Protein AF-0000000080065991 (afdb_homodimer)

Foldseek 3Di:
DVQFACLQQVQDQCQLQVHDLVRPHGDPVSLVPDDLLLSLLVCLLCLVVLCVPPVSVVVCVVDPDVSVVSLVVNVVVLVVCLVPADSSSLSSLLSSLLAFDDPPDPPVVVLVVSLVSLVSSVVSLVVVVLLEQCVPPPDDQSVNLSSLSSVLSSLLLQLQSCLLVLHDGDDDPVRGDYDQDDLSSQDHPPPPPDPPDPCPGSVVVSSVSSLLNSLSSVLSVLSNLLCVCQRPPVNVVVQLQPLVVLVVSLVVSLVVLLVSQVPRPPVLHPPPPLCPDPSSCPLSSLLSVLSSLLSVLSSLLSSCNNVVVVPDPPPPPDPDPVVVVLVVLLVVLLVVLQPPDPLPVPGRQPCPDDVCSVVSSLVVSSNSLNVNSVSVVSQVVDPSNVCCQNRGRRNSSVSSVVSSVVSSSSSSVPPPPPPVVVVVD/DVQFACLQQVQDQCQLQVHDLPRPHGDPVSLVPDDLLLSLLVCLLCLVVLCVPPVSVVVCVVDPDVSVVSLVVNVVVLVVCLVPADSSSLSSLLSSLLAFDDPPDPPVVVLVVSLVSLVSSVVSLVVVVLLEQCVPPPDDQSVNLSSLSSVLSSLLLQLQSCLLVLHDGDDDPVRGDYDQDDQSSQDHPPPPPDDPDPCPGSVVVSSVSSLLNSLSSVLSVLSNLLCVCQRPPVNVVVQLQPLVVLVVSLVVSLVVLLVSQVPRPPVLHPPPPLPPDPSSCPLSSLLSVLSSLLSVLSSLVSSCNNVVVVPDPPPPPDPDPCVVVLVVLLVVLLVVLQPPDPLPVPGRQPCPDDVCNVVSSLVVSSNSLNVNSSSVVSQVVDPSNVCCQNRGRNNSSVSSVVSSVVSSSSSSVSPPPPPVVVVVD

InterPro domains:
  IPR007219 Xylanolytic transcriptional activator, regulatory domain [PF04082] (2-261)
  IPR007219 Xylanolytic transcriptional activator, regulatory domain [SM00906] (114-186)
  IPR050797 Carbohydrate Metabolism and Transport Regulator [PTHR31668] (1-421)

Solvent-accessible surface area (backbone atoms only — not comparable to full-atom values): 46918 Å² total; per-residue (Å²): 73,73,77,74,42,31,45,73,52,56,59,68,51,46,53,76,41,62,35,49,79,81,39,82,66,56,52,69,70,49,62,70,68,43,58,64,37,36,52,29,29,50,51,40,68,28,51,81,54,27,68,80,33,77,68,48,29,55,54,49,72,78,41,81,72,66,45,69,58,27,50,49,47,24,52,56,46,40,68,60,38,39,44,58,76,46,72,54,50,54,38,24,49,58,49,53,73,36,52,58,74,56,91,83,54,58,73,71,46,45,47,39,31,49,45,13,46,51,26,25,49,52,24,46,41,53,64,71,46,40,38,44,56,52,78,86,45,96,63,61,68,66,57,45,26,41,42,55,41,42,36,46,50,53,51,31,51,39,30,49,44,16,58,60,70,71,43,76,50,45,83,56,84,54,49,50,64,54,72,81,77,54,75,73,49,66,61,44,78,80,59,64,86,68,67,87,58,55,77,89,26,58,57,34,50,48,51,49,30,48,49,49,41,40,50,48,44,54,48,30,54,51,45,40,50,50,32,53,61,51,64,23,52,57,35,30,67,62,35,44,76,28,52,70,60,32,50,63,60,43,50,62,54,36,49,50,52,33,51,52,59,69,67,46,56,72,89,71,43,84,57,87,61,83,74,61,60,83,77,70,58,41,48,58,50,50,45,53,50,46,53,54,50,48,53,51,49,53,53,4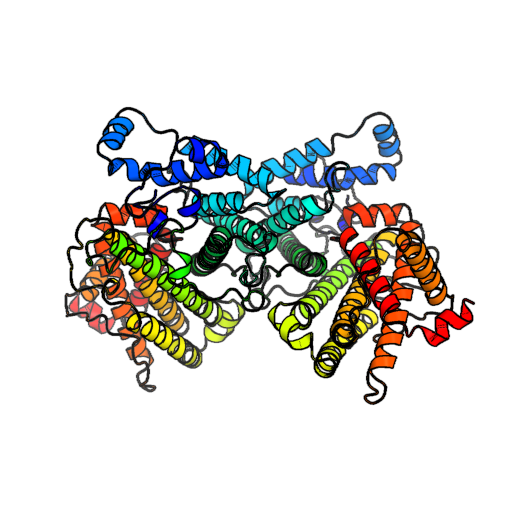4,53,58,52,44,43,26,58,47,72,73,40,78,75,73,74,77,75,67,80,76,77,48,56,64,51,46,53,49,49,48,49,48,48,47,52,62,48,51,53,75,66,82,70,58,85,67,64,55,74,82,73,77,56,75,99,53,36,70,62,49,49,51,52,46,42,47,51,50,48,26,54,48,50,52,50,51,52,54,32,62,70,30,69,66,25,35,49,37,36,70,33,55,68,35,78,53,33,68,46,48,52,50,50,50,52,52,46,54,50,52,52,59,67,66,45,70,61,67,68,63,54,54,73,71,102,73,72,79,74,42,33,46,75,53,58,60,69,52,46,53,77,40,62,35,47,81,80,39,83,65,58,51,69,70,49,60,70,69,44,58,64,36,35,52,30,29,50,51,40,69,28,51,81,54,28,67,79,33,76,69,49,28,56,52,50,72,77,40,81,72,65,45,68,59,29,50,49,48,23,52,55,45,40,70,59,38,38,43,58,76,48,70,56,50,54,39,24,49,60,51,53,72,36,52,58,74,55,91,83,56,57,73,70,45,44,47,39,31,49,45,13,48,50,25,24,49,53,24,45,40,54,63,70,46,40,39,45,55,53,78,86,44,97,62,60,68,67,58,45,26,42,42,54,41,42,38,46,52,52,51,32,52,40,31,48,46,17,58,61,69,70,44,76,51,45,81,55,83,54,49,51,63,53,72,80,78,54,74,74,50,69,61,44,77,81,60,63,84,66,69,87,58,54,78,89,26,56,59,36,51,49,52,50,30,47,48,49,40,41,51,47,44,54,49,32,54,50,44,40,50,50,34,52,62,51,64,22,52,56,33,28,68,62,33,45,78,27,51,70,61,32,51,63,60,45,50,63,54,34,49,50,52,33,52,53,60,70,68,45,56,74,89,71,42,85,56,86,62,84,74,60,61,83,77,70,59,42,46,58,51,50,45,52,50,47,54,53,48,48,53,51,49,54,54,44,52,58,50,43,44,25,60,48,73,73,41,77,76,73,74,79,75,70,82,78,77,50,59,66,52,46,53,49,50,49,49,49,47,46,51,61,48,50,53,76,67,83,70,59,86,68,63,55,73,83,73,76,56,74,100,53,34,70,62,49,48,52,51,46,42,48,50,50,49,25,55,47,51,53,51,50,52,55,32,61,71,31,70,65,24,36,50,38,36,70,33,55,68,34,78,51,34,68,44,48,51,49,50,49,52,53,45,54,50,51,52,58,69,68,46,69,65,65,71,66,52,53,75,72,102

pLDDT: mean 76.02, std 19.72, range [29.58, 97.81]

Nearest PDB structures (foldseek):
  6ob7-assembly1_A  TM=1.625E-01  e=1.058E+00  Homo sapiens
  6ob7-assembly1_A  TM=1.410E-01  e=1.376E+00  Homo sapiens

Radius of gyration: 30.02 Å; Cα contacts (8 Å, |Δi|>4): 986; chains: 2; bounding box: 84×82×76 Å

Organism: NCBI:txid656916

Secondary structure (DSSP, 8-state):
-TTTTTTT---S-TTTTT--SS--S--HHHHHHS-HHHHHHHHHHHGGGGGGSHHHHHHHHHS---HHHHHHHHHHHHHHHTTS--HHHHHHHHHHHTPPPPTTS-HHHHHHHHHHHHHHHHHHHHHTTTTS--TTS---HHHHHHHHHHHHHHHHHHHHHHHHHT---S--GGG--PPPP-GGGG--TT--------TTSHHHHHHHHHHHHHHHHHHHHHHHHHIIIIISHHHHHHHTT-HHHHHHHHHHHHHHHHHHHHTS-GGGS--S-SS--SSSSHHHHHHHHHHHHHHHHHHHHHHHHHHHHTS-------SSSHHHHHHHHHHHHHHHHTS-S------S-----STTHHHHHHHHHHHHHHHHHHHHHHHHHSHHHHHIIIIISSTTHHHHHHHHHHHHHHHHHHS-HHHHHHHH-/-TTTTTTT---S-TTTTT--SS--S--HHHHHHS-HHHHHHHHHHHGGGGGGSHHHHHHHHHS---HHHHHHHHHHHHHHHTTS--HHHHHHHHHHHTPPPPTTS-HHHHHHHHHHHHHHHHHHHHHTTTTS--TTS---HHHHHHHHHHHHHHHHHHHHHHHHHT---SS-GGG--PPPP-GGGG--TT--------TTSHHHHHHHHHHHHHHHHHHHHHHHHHIIIIISHHHHHHHTT-HHHHHHHHHHHHHHHHHHHHTS-GGGS--S-SS--SSSSHHHHHHHHHHHHHHHHHHHHHHHHHHHHTS-------SSSHHHHHHHHHHHHHHHHTS-S------S-----STTHHHHHHHHHHHHHHHHHHHHHHHHH-HHHHHIIIIISSTTHHHHHHHHHHHHHHHHHHS-HHHHHHHH-

Structure (mmCIF, N/CA/C/O backbone):
data_AF-0000000080065991-model_v1
#
loop_
_entity.id
_entity.type
_entity.pdbx_description
1 polymer 'Fungal specific transcription factor domain protein'
#
loop_
_atom_site.group_PDB
_atom_site.id
_atom_site.type_symbol
_atom_site.label_atom_id
_atom_site.label_alt_id
_atom_site.label_comp_id
_atom_site.label_asym_id
_atom_site.label_entity_id
_atom_site.label_seq_id
_atom_site.pdbx_PDB_ins_code
_atom_site.Cartn_x
_atom_site.Cartn_y
_atom_site.Cartn_z
_atom_site.occupancy
_atom_site.B_iso_or_equiv
_atom_site.auth_seq_id
_atom_site.auth_comp_id
_atom_site.auth_asym_id
_atom_site.auth_atom_id
_atom_site.pdbx_PDB_model_num
ATOM 1 N N . PHE A 1 1 ? -4.258 -17.766 -24.109 1 88.06 1 PHE A N 1
ATOM 2 C CA . PHE A 1 1 ? -4.434 -17.203 -22.766 1 88.06 1 PHE A CA 1
ATOM 3 C C . PHE A 1 1 ? -5.09 -18.234 -21.844 1 88.06 1 PHE A C 1
ATOM 5 O O . PHE A 1 1 ? -4.621 -18.453 -20.719 1 88.06 1 PHE A O 1
ATOM 12 N N . VAL A 1 2 ? -6.145 -18.891 -22.312 1 85.19 2 VAL A N 1
ATOM 13 C CA . VAL A 1 2 ? -6.918 -19.812 -21.484 1 85.19 2 VAL A CA 1
ATOM 14 C C . VAL A 1 2 ? -6.102 -21.062 -21.203 1 85.19 2 VAL A C 1
ATOM 16 O O . VAL A 1 2 ? -6.156 -21.625 -20.109 1 85.19 2 VAL A O 1
ATOM 19 N N . LYS A 1 3 ? -5.238 -21.422 -22.094 1 80.31 3 LYS A N 1
ATOM 20 C CA . LYS A 1 3 ? -4.477 -22.656 -21.953 1 80.31 3 LYS A CA 1
ATOM 21 C C . LYS A 1 3 ? -3.227 -22.438 -21.109 1 80.31 3 LYS A C 1
ATOM 23 O O . LYS A 1 3 ? -2.869 -23.297 -20.297 1 80.31 3 LYS A O 1
ATOM 28 N N . PHE A 1 4 ? -2.623 -21.266 -21.266 1 80.88 4 PHE A N 1
ATOM 29 C CA . PHE A 1 4 ? -1.288 -21.125 -20.703 1 80.88 4 PHE A CA 1
ATOM 30 C C . PHE A 1 4 ? -1.291 -20.156 -19.531 1 80.88 4 PHE A C 1
ATOM 32 O O . PHE A 1 4 ? -0.472 -20.266 -18.625 1 80.88 4 PHE A O 1
ATOM 39 N N . ILE A 1 5 ? -2.09 -19.172 -19.484 1 85.56 5 ILE A N 1
ATOM 40 C CA . ILE A 1 5 ? -2.012 -18.094 -18.484 1 85.56 5 ILE A CA 1
ATOM 41 C C . ILE A 1 5 ? -3.104 -18.297 -17.438 1 85.56 5 ILE A C 1
ATOM 43 O O . ILE A 1 5 ? -2.836 -18.234 -16.234 1 85.56 5 ILE A O 1
ATOM 47 N N . PHE A 1 6 ? -4.305 -18.641 -17.875 1 87.31 6 PHE A N 1
ATOM 48 C CA . PHE A 1 6 ? -5.465 -18.719 -16.984 1 87.31 6 PHE A CA 1
ATOM 49 C C . PHE A 1 6 ? -5.238 -19.719 -15.867 1 87.31 6 PHE A C 1
ATOM 51 O O . PHE A 1 6 ? -5.641 -19.484 -14.727 1 87.31 6 PHE A O 1
ATOM 58 N N . PRO A 1 7 ? -4.562 -20.797 -16.125 1 82.75 7 PRO A N 1
ATOM 59 C CA . PRO A 1 7 ? -4.367 -21.766 -15.055 1 82.75 7 PRO A CA 1
ATOM 60 C C . PRO A 1 7 ? -3.498 -21.219 -13.922 1 82.75 7 PRO A C 1
ATOM 62 O O . PRO A 1 7 ? -3.668 -21.625 -12.766 1 82.75 7 PRO A O 1
ATOM 65 N N . THR A 1 8 ? -2.635 -20.359 -14.25 1 83.06 8 THR A N 1
ATOM 66 C CA . THR A 1 8 ? -1.75 -19.812 -13.227 1 83.06 8 THR A CA 1
ATOM 67 C C . THR A 1 8 ? -2.326 -18.516 -12.648 1 83.06 8 THR A C 1
ATOM 69 O O . THR A 1 8 ? -2.16 -18.234 -11.453 1 83.06 8 THR A O 1
ATOM 72 N N . LEU A 1 9 ? -2.941 -17.828 -13.516 1 89.19 9 LEU A N 1
ATOM 73 C CA . LEU A 1 9 ? -3.51 -16.547 -13.109 1 89.19 9 LEU A CA 1
ATOM 74 C C . LEU A 1 9 ? -4.949 -16.406 -13.594 1 89.19 9 LEU A C 1
ATOM 76 O O . LEU A 1 9 ? -5.207 -15.727 -14.594 1 89.19 9 LEU A O 1
ATOM 80 N N . PRO A 1 10 ? -5.797 -17.047 -12.828 1 92.94 10 PRO A N 1
ATOM 81 C CA . PRO A 1 10 ? -7.207 -17.031 -13.234 1 92.94 10 PRO A CA 1
ATOM 82 C C . PRO A 1 10 ? -7.91 -15.719 -12.883 1 92.94 10 PRO A C 1
ATOM 84 O O . PRO A 1 10 ? -8.773 -15.695 -12 1 92.94 10 PRO A O 1
ATOM 87 N N . VAL A 1 11 ? -7.664 -14.68 -13.602 1 94.62 11 VAL A N 1
ATOM 88 C CA . VAL A 1 11 ? -8.156 -13.352 -13.25 1 94.62 11 VAL A CA 1
ATOM 89 C C . VAL A 1 11 ? -9.281 -12.953 -14.211 1 94.62 11 VAL A C 1
ATOM 91 O O . VAL A 1 11 ? -9.695 -11.789 -14.234 1 94.62 11 VAL A O 1
ATOM 94 N N . ILE A 1 12 ? -9.758 -13.844 -15.094 1 93.06 12 ILE A N 1
ATOM 95 C CA . ILE A 1 12 ? -10.883 -13.539 -15.969 1 93.06 12 ILE A CA 1
ATOM 96 C C . ILE A 1 12 ? -12.055 -14.477 -15.656 1 93.06 12 ILE A C 1
ATOM 98 O O . ILE A 1 12 ? -11.852 -15.555 -15.094 1 93.06 12 ILE A O 1
ATOM 102 N N . SER A 1 13 ? -13.219 -14.008 -15.898 1 91.31 13 SER A N 1
ATOM 103 C CA . SER A 1 13 ? -14.398 -14.852 -15.742 1 91.31 13 SER A CA 1
ATOM 104 C C . SER A 1 13 ? -14.695 -15.633 -17.016 1 91.31 13 SER A C 1
ATOM 106 O O . SER A 1 13 ? -15.039 -15.047 -18.047 1 91.31 13 SER A O 1
ATOM 108 N N . ARG A 1 14 ? -14.609 -16.875 -16.953 1 88.94 14 ARG A N 1
ATOM 109 C CA . ARG A 1 14 ? -14.875 -17.719 -18.125 1 88.94 14 ARG A CA 1
ATOM 110 C C . ARG A 1 14 ? -16.344 -17.656 -18.516 1 88.94 14 ARG A C 1
ATOM 112 O O . ARG A 1 14 ? -16.672 -17.719 -19.703 1 88.94 14 ARG A O 1
ATOM 119 N N . SER A 1 15 ? -17.203 -17.438 -17.516 1 86.94 15 SER A N 1
ATOM 120 C CA . SER A 1 15 ? -18.641 -17.312 -17.797 1 86.94 15 SER A CA 1
ATOM 121 C C . SER A 1 15 ? -18.938 -16.047 -18.594 1 86.94 15 SER A C 1
ATOM 123 O O . SER A 1 15 ? -19.75 -16.062 -19.516 1 86.94 15 SER A O 1
ATOM 125 N N . LEU A 1 16 ? -18.266 -15.031 -18.266 1 85.94 16 LEU A N 1
ATOM 126 C CA . LEU A 1 16 ? -18.484 -13.766 -18.953 1 85.94 16 LEU A CA 1
ATOM 127 C C . LEU A 1 16 ? -17.938 -13.812 -20.375 1 85.94 16 LEU A C 1
ATOM 129 O O . LEU A 1 16 ? -18.469 -13.156 -21.266 1 85.94 16 LEU A O 1
ATOM 133 N N . PHE A 1 17 ? -16.891 -14.586 -20.547 1 87.31 17 PHE A N 1
ATOM 134 C CA . PHE A 1 17 ? -16.266 -14.695 -21.859 1 87.31 17 PHE A CA 1
ATOM 135 C C . PHE A 1 17 ? -16.938 -15.781 -22.688 1 87.31 17 PHE A C 1
ATOM 137 O O . PHE A 1 17 ? -16.578 -15.984 -23.859 1 87.31 17 PHE A O 1
ATOM 144 N N . GLY A 1 18 ? -17.875 -16.391 -22.109 1 82.31 18 GLY A N 1
ATOM 145 C CA . GLY A 1 18 ? -18.594 -17.438 -22.812 1 82.31 18 GLY A CA 1
ATOM 146 C C . GLY A 1 18 ? -17.75 -18.672 -23.078 1 82.31 18 GLY A C 1
ATOM 147 O O . GLY A 1 18 ? -17.938 -19.359 -24.078 1 82.31 18 GLY A O 1
ATOM 148 N N . LEU A 1 19 ? -16.828 -18.891 -22.234 1 81.5 19 LEU A N 1
ATOM 149 C CA . LEU A 1 19 ? -15.938 -20.031 -22.406 1 81.5 19 LEU A CA 1
ATOM 150 C C . LEU A 1 19 ? -16.484 -21.25 -21.672 1 81.5 19 LEU A C 1
ATOM 152 O O . LEU A 1 19 ? -17.203 -21.109 -20.672 1 81.5 19 LEU A O 1
ATOM 156 N N . THR A 1 20 ? -16.328 -22.297 -22.281 1 78.06 20 THR A N 1
ATOM 157 C CA . THR A 1 20 ? -16.656 -23.578 -21.656 1 78.06 20 THR A CA 1
ATOM 158 C C . THR A 1 20 ? -15.43 -24.484 -21.609 1 78.06 20 THR A C 1
ATOM 160 O O . THR A 1 20 ? -14.336 -24.078 -22 1 78.06 20 THR A O 1
ATOM 163 N N . SER A 1 21 ? -15.609 -25.656 -21.016 1 71.25 21 SER A N 1
ATOM 164 C CA . SER A 1 21 ? -14.5 -26.609 -20.922 1 71.25 21 SER A CA 1
ATOM 165 C C . SER A 1 21 ? -14.023 -27.031 -22.297 1 71.25 21 SER A C 1
ATOM 167 O O . SER A 1 21 ? -12.859 -27.406 -22.469 1 71.25 21 SER A O 1
ATOM 169 N N . THR A 1 22 ? -14.914 -26.812 -23.219 1 73.38 22 THR A N 1
ATOM 170 C CA . THR A 1 22 ? -14.578 -27.281 -24.562 1 73.38 22 THR A CA 1
ATOM 171 C C . THR A 1 22 ? -14.344 -26.094 -25.5 1 73.38 22 THR A C 1
ATOM 173 O O . THR A 1 22 ? -13.539 -26.188 -26.438 1 73.38 22 THR A O 1
ATOM 176 N N . ARG A 1 23 ? -15.016 -25.062 -25.219 1 76.38 23 ARG A N 1
ATOM 177 C CA . ARG A 1 23 ? -14.883 -23.875 -26.031 1 76.38 23 ARG A CA 1
ATOM 178 C C . ARG A 1 23 ? -13.898 -22.891 -25.422 1 76.38 23 ARG A C 1
ATOM 180 O O . ARG A 1 23 ? -14.211 -22.219 -24.438 1 76.38 23 ARG A O 1
ATOM 187 N N . ILE A 1 24 ? -12.75 -22.688 -26.094 1 76.75 24 ILE A N 1
ATOM 188 C CA . ILE A 1 24 ? -11.688 -21.891 -25.5 1 76.75 24 ILE A CA 1
ATOM 189 C C . ILE A 1 24 ? -11.602 -20.547 -26.219 1 76.75 24 ILE A C 1
ATOM 191 O O . ILE A 1 24 ? -10.805 -19.688 -25.828 1 76.75 24 ILE A O 1
ATOM 195 N N . THR A 1 25 ? -12.477 -20.375 -27.266 1 81.94 25 THR A N 1
ATOM 196 C CA . THR A 1 25 ? -12.453 -19.109 -28 1 81.94 25 THR A CA 1
ATOM 197 C C . THR A 1 25 ? -13.75 -18.344 -27.797 1 81.94 25 THR A C 1
ATOM 199 O O . THR A 1 25 ? -14.836 -18.859 -28.047 1 81.94 25 THR A O 1
ATOM 202 N N . PRO A 1 26 ? -13.609 -17.156 -27.328 1 86 26 PRO A N 1
ATOM 203 C CA . PRO A 1 26 ? -14.812 -16.344 -27.125 1 86 26 PRO A CA 1
ATOM 204 C C . PRO A 1 26 ? -15.43 -15.859 -28.422 1 86 26 PRO A C 1
ATOM 206 O O . PRO A 1 26 ? -14.75 -15.789 -29.453 1 86 26 PRO A O 1
ATOM 209 N N . ASP A 1 27 ? -16.734 -15.586 -28.297 1 86.56 27 ASP A N 1
ATOM 210 C CA . ASP A 1 27 ? -17.422 -15.008 -29.438 1 86.56 27 ASP A CA 1
ATOM 211 C C . ASP A 1 27 ? -16.984 -13.57 -29.688 1 86.56 27 ASP A C 1
ATOM 213 O O . ASP A 1 27 ? -16.562 -12.875 -28.766 1 86.56 27 ASP A O 1
ATOM 217 N N . GLN A 1 28 ? -17.109 -13.203 -30.922 1 88.25 28 GLN A N 1
ATOM 218 C CA . GLN A 1 28 ? -16.656 -11.867 -31.312 1 88.25 28 GLN A CA 1
ATOM 219 C C . GLN A 1 28 ? -17.484 -10.789 -30.609 1 88.25 28 GLN A C 1
ATOM 221 O O . GLN A 1 28 ? -16.953 -9.727 -30.281 1 88.25 28 GLN A O 1
ATOM 226 N N . HIS A 1 29 ? -18.688 -11.078 -30.375 1 88.19 29 HIS A N 1
ATOM 227 C CA . HIS A 1 29 ? -19.547 -10.102 -29.703 1 88.19 29 HIS A CA 1
ATOM 228 C C . HIS A 1 29 ? -19.078 -9.859 -28.266 1 88.19 29 HIS A C 1
ATOM 230 O O . HIS A 1 29 ? -19.156 -8.734 -27.766 1 88.19 29 HIS A O 1
ATOM 236 N N . VAL A 1 30 ? -18.562 -10.891 -27.625 1 87.69 30 VAL A N 1
ATOM 237 C CA . VAL A 1 30 ? -18.078 -10.781 -26.25 1 87.69 30 VAL A CA 1
ATOM 238 C C . VAL A 1 30 ? -16.797 -9.961 -26.219 1 87.69 30 VAL A C 1
ATOM 240 O O . VAL A 1 30 ? -16.609 -9.109 -25.344 1 87.69 30 VAL A O 1
ATOM 243 N N . LEU A 1 31 ? -15.953 -10.148 -27.219 1 88.69 31 LEU A N 1
ATOM 244 C CA . LEU A 1 31 ? -14.68 -9.453 -27.281 1 88.69 31 LEU A CA 1
ATOM 245 C C . LEU A 1 31 ? -14.891 -7.965 -27.547 1 88.69 31 LEU A C 1
ATOM 247 O O . LEU A 1 31 ? -14.172 -7.121 -27 1 88.69 31 LEU A O 1
ATOM 251 N N . ASN A 1 32 ? -15.953 -7.684 -28.25 1 88.81 32 ASN A N 1
ATOM 252 C CA . ASN A 1 32 ? -16.234 -6.293 -28.609 1 88.81 32 ASN A CA 1
ATOM 253 C C . ASN A 1 32 ? -16.797 -5.52 -27.422 1 88.81 32 ASN A C 1
ATOM 255 O O . ASN A 1 32 ? -16.688 -4.297 -27.359 1 88.81 32 ASN A O 1
ATOM 259 N N . ASN A 1 33 ? -17.328 -6.242 -26.516 1 89 33 ASN A N 1
ATOM 260 C CA . ASN A 1 33 ? -17.953 -5.59 -25.359 1 89 33 ASN A CA 1
ATOM 261 C C . ASN A 1 33 ? -16.984 -5.5 -24.188 1 89 33 ASN A C 1
ATOM 263 O O . ASN A 1 33 ? -17.312 -4.875 -23.172 1 89 33 ASN A O 1
ATOM 267 N N . MET A 1 34 ? -15.891 -6.051 -24.391 1 90.75 34 MET A N 1
ATOM 268 C CA . MET A 1 34 ? -14.906 -6.023 -23.312 1 90.75 34 MET A CA 1
ATOM 269 C C . MET A 1 34 ? -14.125 -4.711 -23.312 1 90.75 34 MET A C 1
ATOM 271 O O . MET A 1 34 ? -13.844 -4.156 -24.375 1 90.75 34 MET A O 1
ATOM 275 N N . PRO A 1 35 ? -13.828 -4.23 -22.125 1 93.19 35 PRO A N 1
ATOM 276 C CA . PRO A 1 35 ? -13 -3.025 -22.078 1 93.19 35 PRO A CA 1
ATOM 277 C C . PRO A 1 35 ? -11.672 -3.197 -22.812 1 93.19 35 PRO A C 1
ATOM 279 O O . PRO A 1 35 ? -11.039 -4.254 -22.719 1 93.19 35 PRO A O 1
ATOM 282 N N . VAL A 1 36 ? -11.211 -2.205 -23.469 1 94.81 36 VAL A N 1
ATOM 283 C CA . VAL A 1 36 ? -10.062 -2.238 -24.375 1 94.81 36 VAL A CA 1
ATOM 284 C C . VAL A 1 36 ? -8.797 -2.596 -23.594 1 94.81 36 VAL A C 1
ATOM 286 O O . VAL A 1 36 ? -7.969 -3.371 -24.062 1 94.81 36 VAL A O 1
ATOM 289 N N . HIS A 1 37 ? -8.625 -2.014 -22.406 1 94.38 37 HIS A N 1
ATOM 290 C CA . HIS A 1 37 ? -7.406 -2.258 -21.656 1 94.38 37 HIS A CA 1
ATOM 291 C C . HIS A 1 37 ? -7.32 -3.713 -21.203 1 94.38 37 HIS A C 1
ATOM 293 O O . HIS A 1 37 ? -6.23 -4.293 -21.172 1 94.38 37 HIS A O 1
ATOM 299 N N . LEU A 1 38 ? -8.445 -4.32 -20.891 1 95.69 38 LEU A N 1
ATOM 300 C CA . LEU A 1 38 ? -8.445 -5.727 -20.516 1 95.69 38 LEU A CA 1
ATOM 301 C C . LEU A 1 38 ? -8.133 -6.617 -21.703 1 95.69 38 LEU A C 1
ATOM 303 O O . LEU A 1 38 ? -7.328 -7.547 -21.594 1 95.69 38 LEU A O 1
ATOM 307 N N . LEU A 1 39 ? -8.766 -6.289 -22.812 1 95.81 39 LEU A N 1
ATOM 308 C CA . LEU A 1 39 ? -8.508 -7.051 -24.031 1 95.81 39 LEU A CA 1
ATOM 309 C C . LEU A 1 39 ? -7.043 -6.945 -24.438 1 95.81 39 LEU A C 1
ATOM 311 O O . LEU A 1 39 ? -6.418 -7.945 -24.797 1 95.81 39 LEU A O 1
ATOM 315 N N . ALA A 1 40 ? -6.531 -5.754 -24.359 1 96.75 40 ALA A N 1
ATOM 316 C CA . ALA A 1 40 ? -5.129 -5.539 -24.703 1 96.75 40 ALA A CA 1
ATOM 317 C C . ALA A 1 40 ? -4.215 -6.348 -23.781 1 96.75 40 ALA A C 1
ATOM 319 O O . ALA A 1 40 ? -3.232 -6.938 -24.234 1 96.75 40 ALA A O 1
ATOM 320 N N . ALA A 1 41 ? -4.508 -6.359 -22.5 1 96.19 41 ALA A N 1
ATOM 321 C CA . ALA A 1 41 ? -3.701 -7.102 -21.531 1 96.19 41 ALA A CA 1
ATOM 322 C C . ALA A 1 41 ? -3.746 -8.602 -21.812 1 96.19 41 ALA A C 1
ATOM 324 O O . ALA A 1 41 ? -2.727 -9.289 -21.719 1 96.19 41 ALA A O 1
ATOM 325 N N . ILE A 1 42 ? -4.941 -9.117 -22.188 1 94.31 42 ILE A N 1
ATOM 326 C CA . ILE A 1 42 ? -5.109 -10.539 -22.484 1 94.31 42 ILE A CA 1
ATOM 327 C C . ILE A 1 42 ? -4.285 -10.906 -23.719 1 94.31 42 ILE A C 1
ATOM 329 O O . ILE A 1 42 ? -3.543 -11.891 -23.703 1 94.31 42 ILE A O 1
ATOM 333 N N . TYR A 1 43 ? -4.324 -10.078 -24.734 1 93.44 43 TYR A N 1
ATOM 334 C CA . TYR A 1 43 ? -3.58 -10.344 -25.953 1 93.44 43 TYR A CA 1
ATOM 335 C C . TYR A 1 43 ? -2.08 -10.234 -25.719 1 93.44 43 TYR A C 1
ATOM 337 O O . TYR A 1 43 ? -1.307 -11.07 -26.188 1 93.44 43 TYR A O 1
ATOM 345 N N . ALA A 1 44 ? -1.693 -9.219 -25.016 1 92.5 44 ALA A N 1
ATOM 346 C CA . ALA A 1 44 ? -0.27 -9.008 -24.75 1 92.5 44 ALA A CA 1
ATOM 347 C C . ALA A 1 44 ? 0.316 -10.156 -23.938 1 92.5 44 ALA A C 1
ATOM 349 O O . ALA A 1 44 ? 1.445 -10.586 -24.188 1 92.5 44 ALA A O 1
ATOM 350 N N . SER A 1 45 ? -0.411 -10.656 -22.969 1 90.38 45 SER A N 1
ATOM 351 C CA . SER A 1 45 ? 0.054 -11.75 -22.125 1 90.38 45 SER A CA 1
ATOM 352 C C . SER A 1 45 ? 0.129 -13.062 -22.906 1 90.38 45 SER A C 1
ATOM 354 O O . SER A 1 45 ? 0.955 -13.922 -22.609 1 90.38 45 SER A O 1
ATOM 356 N N . ALA A 1 46 ? -0.726 -13.203 -23.859 1 88.81 46 ALA A N 1
ATOM 357 C CA . ALA A 1 46 ? -0.805 -14.445 -24.625 1 88.81 46 ALA A CA 1
ATOM 358 C C . ALA A 1 46 ? 0.226 -14.469 -25.75 1 88.81 46 ALA A C 1
ATOM 360 O O . ALA A 1 46 ? 0.583 -15.531 -26.25 1 88.81 46 ALA A O 1
ATOM 361 N N . GLN A 1 47 ? 0.729 -13.336 -26.156 1 87.06 47 GLN A N 1
ATOM 362 C CA . GLN A 1 47 ? 1.563 -13.195 -27.344 1 87.06 47 GLN A CA 1
ATOM 363 C C . GLN A 1 47 ? 2.818 -14.055 -27.234 1 87.06 47 GLN A C 1
ATOM 365 O O . GLN A 1 47 ? 3.232 -14.68 -28.219 1 87.06 47 GLN A O 1
ATOM 370 N N . PRO A 1 48 ? 3.486 -14.078 -26.094 1 81.44 48 PRO A N 1
ATOM 371 C CA . PRO A 1 48 ? 4.695 -14.898 -25.984 1 81.44 48 PRO A CA 1
ATOM 372 C C . PRO A 1 48 ? 4.414 -16.391 -26.188 1 81.44 48 PRO A C 1
ATOM 374 O O . PRO A 1 48 ? 5.324 -17.156 -26.516 1 81.44 48 PRO A O 1
ATOM 377 N N . PHE A 1 49 ? 3.229 -16.828 -26.047 1 81.62 49 PHE A N 1
ATOM 378 C CA . PHE A 1 49 ? 2.881 -18.234 -26.188 1 81.62 49 PHE A CA 1
ATOM 379 C C . PHE A 1 49 ? 2.365 -18.547 -27.578 1 81.62 49 PHE A C 1
ATOM 381 O O . PHE A 1 49 ? 1.94 -19.656 -27.859 1 81.62 49 PHE A O 1
ATOM 388 N N . ALA A 1 50 ? 2.432 -17.547 -28.422 1 82.75 50 ALA A N 1
ATOM 389 C CA . ALA A 1 50 ? 2.018 -17.75 -29.812 1 82.75 50 ALA A CA 1
ATOM 390 C C . ALA A 1 50 ? 2.896 -18.781 -30.5 1 82.75 50 ALA A C 1
ATOM 392 O O . ALA A 1 50 ? 2.475 -19.422 -31.469 1 82.75 50 ALA A O 1
ATOM 393 N N . LYS A 1 51 ? 4.07 -18.969 -30 1 78.81 51 LYS A N 1
ATOM 394 C CA . LYS A 1 51 ? 4.996 -19.938 -30.578 1 78.81 51 LYS A CA 1
ATOM 395 C C . LYS A 1 51 ? 4.461 -21.359 -30.453 1 78.81 51 LYS A C 1
ATOM 397 O O . LYS A 1 51 ? 4.84 -22.234 -31.219 1 78.81 51 LYS A O 1
ATOM 402 N N . PHE A 1 52 ? 3.594 -21.578 -29.469 1 77.62 52 PHE A N 1
ATOM 403 C CA . PHE A 1 52 ? 3.078 -22.922 -29.219 1 77.62 52 PHE A CA 1
ATOM 404 C C . PHE A 1 52 ? 1.83 -23.188 -30.047 1 77.62 52 PHE A C 1
ATOM 406 O O . PHE A 1 52 ? 1.284 -24.297 -30.031 1 77.62 52 PHE A O 1
ATOM 413 N N . ASP A 1 53 ? 1.397 -22.156 -30.719 1 79.31 53 ASP A N 1
ATOM 414 C CA . ASP A 1 53 ? 0.313 -22.312 -31.688 1 79.31 53 ASP A CA 1
ATOM 415 C C . ASP A 1 53 ? 0.855 -22.406 -33.125 1 79.31 53 ASP A C 1
ATOM 417 O O . ASP A 1 53 ? 1.618 -21.531 -33.562 1 79.31 53 ASP A O 1
ATOM 421 N N . GLU A 1 54 ? 0.491 -23.375 -33.812 1 82.81 54 GLU A N 1
ATOM 422 C CA . GLU A 1 54 ? 1.052 -23.656 -35.125 1 82.81 54 GLU A CA 1
ATOM 423 C C . GLU A 1 54 ? 0.797 -22.5 -36.094 1 82.81 54 GLU A C 1
ATOM 425 O O . GLU A 1 54 ? 1.683 -22.125 -36.875 1 82.81 54 GLU A O 1
ATOM 430 N N . TYR A 1 55 ? -0.36 -22.016 -36.062 1 82.38 55 TYR A N 1
ATOM 431 C CA . TYR A 1 55 ? -0.724 -20.953 -36.969 1 82.38 55 TYR A CA 1
ATOM 432 C C . TYR A 1 55 ? -0.054 -19.641 -36.594 1 82.38 55 TYR A C 1
ATOM 434 O O . TYR A 1 55 ? 0.521 -18.953 -37.438 1 82.38 55 TYR A O 1
ATOM 442 N N . LEU A 1 56 ? -0.149 -19.359 -35.344 1 82.25 56 LEU A N 1
ATOM 443 C CA . LEU A 1 56 ? 0.357 -18.078 -34.875 1 82.25 56 LEU A CA 1
ATOM 444 C C . LEU A 1 56 ? 1.882 -18.062 -34.875 1 82.25 56 LEU A C 1
ATOM 446 O O . LEU A 1 56 ? 2.494 -17 -35.031 1 82.25 56 LEU A O 1
ATOM 450 N N . SER A 1 57 ? 2.477 -19.188 -34.781 1 81.75 57 SER A N 1
ATOM 451 C CA . SER A 1 57 ? 3.934 -19.266 -34.812 1 81.75 57 SER A CA 1
ATOM 452 C C . SER A 1 57 ? 4.504 -18.828 -36.156 1 81.75 57 SER A C 1
ATOM 454 O O . SER A 1 57 ? 5.539 -18.172 -36.219 1 81.75 57 SER A O 1
ATOM 456 N N . VAL A 1 58 ? 3.824 -19.203 -37.125 1 83.12 58 VAL A N 1
ATOM 457 C CA . VAL A 1 58 ? 4.266 -18.859 -38.469 1 83.12 58 VAL A CA 1
ATOM 458 C C . VAL A 1 58 ? 4.059 -17.375 -38.719 1 83.12 58 VAL A C 1
ATOM 460 O O . VAL A 1 58 ? 4.93 -16.703 -39.281 1 83.12 58 VAL A O 1
ATOM 463 N N . LEU A 1 59 ? 2.947 -16.922 -38.281 1 80.5 59 LEU A N 1
ATOM 464 C CA . LEU A 1 59 ? 2.643 -15.508 -38.5 1 80.5 59 LEU A CA 1
ATOM 465 C C . LEU A 1 59 ? 3.645 -14.625 -37.75 1 80.5 59 LEU A C 1
ATOM 467 O O . LEU A 1 59 ? 4.055 -13.586 -38.281 1 80.5 59 LEU A O 1
ATOM 471 N N . ASN A 1 60 ? 3.99 -15.016 -36.531 1 80.81 60 ASN A N 1
ATOM 472 C CA . ASN A 1 60 ? 4.895 -14.234 -35.688 1 80.81 60 ASN A CA 1
ATOM 473 C C . ASN A 1 60 ? 6.328 -14.281 -36.219 1 80.81 60 ASN A C 1
ATOM 475 O O . ASN A 1 60 ? 7.137 -13.406 -35.906 1 80.81 60 ASN A O 1
ATOM 479 N N . ALA A 1 61 ? 6.621 -15.32 -36.969 1 77.31 61 ALA A N 1
ATOM 480 C CA . ALA A 1 61 ? 7.945 -15.43 -37.594 1 77.31 61 ALA A CA 1
ATOM 481 C C . ALA A 1 61 ? 8.133 -14.383 -38.688 1 77.31 61 ALA A C 1
ATOM 483 O O . ALA A 1 61 ? 9.25 -13.914 -38.906 1 77.31 61 ALA A O 1
ATOM 484 N N . TYR A 1 62 ? 7.055 -13.93 -39.25 1 79.62 62 TYR A N 1
ATOM 485 C CA . TYR A 1 62 ? 7.148 -13.008 -40.406 1 79.62 62 TYR A CA 1
ATOM 486 C C . TYR A 1 62 ? 6.926 -11.57 -39.938 1 79.62 62 TYR A C 1
ATOM 488 O O . TYR A 1 62 ? 7.379 -10.633 -40.594 1 79.62 62 TYR A O 1
ATOM 496 N N . SER A 1 63 ? 6.176 -11.375 -38.844 1 81.56 63 SER A N 1
ATOM 497 C CA . SER A 1 63 ? 5.867 -10.039 -38.375 1 81.56 63 SER A CA 1
ATOM 498 C C . SER A 1 63 ? 6 -9.953 -36.844 1 81.56 63 SER A C 1
ATOM 500 O O . SER A 1 63 ? 5.508 -10.82 -36.125 1 81.56 63 SER A O 1
ATOM 502 N N . THR A 1 64 ? 6.793 -8.992 -36.469 1 81.94 64 THR A N 1
ATOM 503 C CA . THR A 1 64 ? 6.934 -8.789 -35.031 1 81.94 64 THR A CA 1
ATOM 504 C C . THR A 1 64 ? 5.625 -8.281 -34.438 1 81.94 64 THR A C 1
ATOM 506 O O . THR A 1 64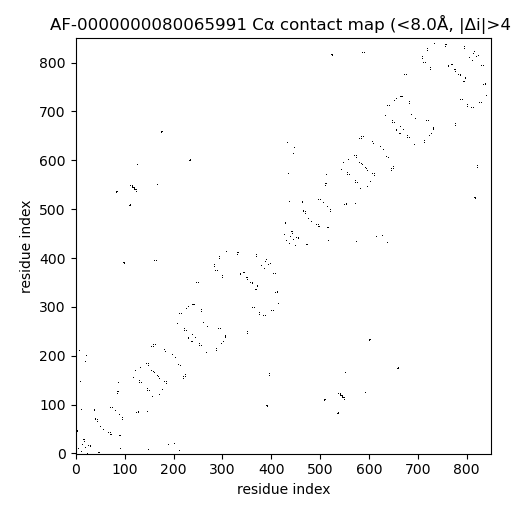 ? 5.105 -7.242 -34.844 1 81.94 64 THR A O 1
ATOM 509 N N . PRO A 1 65 ? 5.055 -9.031 -33.562 1 84.56 65 PRO A N 1
ATOM 510 C CA . PRO A 1 65 ? 3.793 -8.594 -32.969 1 84.56 65 PRO A CA 1
ATOM 511 C C . PRO A 1 65 ? 3.939 -7.316 -32.156 1 84.56 65 PRO A C 1
ATOM 513 O O . PRO A 1 65 ? 5 -7.066 -31.562 1 84.56 65 PRO A O 1
ATOM 516 N N . PRO A 1 66 ? 2.941 -6.449 -32.125 1 88.06 66 PRO A N 1
ATOM 517 C CA . PRO A 1 66 ? 2.977 -5.176 -31.406 1 88.06 66 PRO A CA 1
ATOM 518 C C . PRO A 1 66 ? 2.744 -5.352 -29.906 1 88.06 66 PRO A C 1
ATOM 520 O O . PRO A 1 66 ? 1.856 -4.711 -29.328 1 88.06 66 PRO A O 1
ATOM 523 N N . THR A 1 67 ? 3.52 -6.188 -29.281 1 88.62 67 THR A N 1
ATOM 524 C CA . THR A 1 67 ? 3.342 -6.484 -27.875 1 88.62 67 THR A CA 1
ATOM 525 C C . THR A 1 67 ? 3.594 -5.246 -27.016 1 88.62 67 THR A C 1
ATOM 527 O O . THR A 1 67 ? 2.84 -4.961 -26.078 1 88.62 67 THR A O 1
ATOM 530 N N . GLU A 1 68 ? 4.562 -4.484 -27.359 1 88.31 68 GLU A N 1
ATOM 531 C CA . GLU A 1 68 ? 4.91 -3.295 -26.594 1 88.31 68 GLU A CA 1
ATOM 532 C C . GLU A 1 68 ? 3.826 -2.227 -26.719 1 88.31 68 GLU A C 1
ATOM 534 O O . GLU A 1 68 ? 3.541 -1.515 -25.75 1 88.31 68 GLU A O 1
ATOM 539 N N . GLN A 1 69 ? 3.312 -2.172 -27.844 1 93 69 GLN A N 1
ATOM 540 C CA . GLN A 1 69 ? 2.234 -1.21 -28.047 1 93 69 GLN A CA 1
ATOM 541 C C . GLN A 1 69 ? 0.994 -1.595 -27.25 1 93 69 GLN A C 1
ATOM 543 O O . GLN A 1 69 ? 0.294 -0.727 -26.719 1 93 69 GLN A O 1
ATOM 548 N N . LEU A 1 70 ? 0.696 -2.859 -27.188 1 94.56 70 LEU A N 1
ATOM 549 C CA . LEU A 1 70 ? -0.439 -3.336 -26.406 1 94.56 70 LEU A CA 1
ATOM 550 C C . LEU A 1 70 ? -0.256 -3.014 -24.922 1 94.56 70 LEU A C 1
ATOM 552 O O . LEU A 1 70 ? -1.182 -2.523 -24.266 1 94.56 70 LEU A O 1
ATOM 556 N N . TRP A 1 71 ? 0.93 -3.232 -24.453 1 92.5 71 TRP A N 1
ATOM 557 C CA . TRP A 1 71 ? 1.195 -2.936 -23.047 1 92.5 71 TRP A CA 1
ATOM 558 C C . TRP A 1 71 ? 1.114 -1.436 -22.781 1 92.5 71 TRP A C 1
ATOM 560 O O . TRP A 1 71 ? 0.69 -1.011 -21.703 1 92.5 71 TRP A O 1
ATOM 570 N N . ARG A 1 72 ? 1.49 -0.646 -23.734 1 92 72 ARG A N 1
ATOM 571 C CA . ARG A 1 72 ? 1.367 0.802 -23.609 1 92 72 ARG A CA 1
ATOM 572 C C . ARG A 1 72 ? -0.096 1.221 -23.5 1 92 72 ARG A C 1
ATOM 574 O O . ARG A 1 72 ? -0.443 2.098 -22.703 1 92 72 ARG A O 1
ATOM 581 N N . ILE A 1 73 ? -0.904 0.58 -24.297 1 94.62 73 ILE A N 1
ATOM 582 C CA . ILE A 1 73 ? -2.338 0.844 -24.25 1 94.62 73 ILE A CA 1
ATOM 583 C C . ILE A 1 73 ? -2.883 0.49 -22.859 1 94.62 73 ILE A C 1
ATOM 585 O O . ILE A 1 73 ? -3.646 1.258 -22.281 1 94.62 73 ILE A O 1
ATOM 589 N N . VAL A 1 74 ? -2.475 -0.653 -22.328 1 94.75 74 VAL A N 1
ATOM 590 C CA . VAL A 1 74 ? -2.928 -1.1 -21.016 1 94.75 74 VAL A CA 1
ATOM 591 C C . VAL A 1 74 ? -2.525 -0.078 -19.953 1 94.75 74 VAL A C 1
ATOM 593 O O . VAL A 1 74 ? -3.359 0.355 -19.156 1 94.75 74 VAL A O 1
ATOM 596 N N . TRP A 1 75 ? -1.339 0.351 -20.031 1 89.94 75 TRP A N 1
ATOM 597 C CA . TRP A 1 75 ? -0.795 1.274 -19.047 1 89.94 75 TRP A CA 1
ATOM 598 C C . TRP A 1 75 ? -1.528 2.611 -19.094 1 89.94 75 TRP A C 1
ATOM 600 O O . TRP A 1 75 ? -1.979 3.111 -18.062 1 89.94 75 TRP A O 1
ATOM 610 N N . GLU A 1 76 ? -1.692 3.105 -20.203 1 90.19 76 GLU A N 1
ATOM 611 C CA . GLU A 1 76 ? -2.301 4.422 -20.375 1 90.19 76 GLU A CA 1
ATOM 612 C C . GLU A 1 76 ? -3.766 4.414 -19.953 1 90.19 76 GLU A C 1
ATOM 614 O O . GLU A 1 76 ? -4.215 5.312 -19.234 1 90.19 76 GLU A O 1
ATOM 619 N N . ILE A 1 77 ? -4.445 3.436 -20.344 1 92.06 77 ILE A N 1
ATOM 620 C CA . ILE A 1 77 ? -5.867 3.389 -20.031 1 92.06 77 ILE A CA 1
ATOM 621 C C . ILE A 1 77 ? -6.055 3.08 -18.547 1 92.06 77 ILE A C 1
ATOM 623 O O . ILE A 1 77 ? -6.965 3.609 -17.906 1 92.06 77 ILE A O 1
ATOM 627 N N . LEU A 1 78 ? -5.23 2.258 -18.031 1 90.12 78 LEU A N 1
ATOM 628 C CA . LEU A 1 78 ? -5.316 1.927 -16.625 1 90.12 78 LEU A CA 1
ATOM 629 C C . LEU A 1 78 ? -5.152 3.176 -15.758 1 90.12 78 LEU A C 1
ATOM 631 O O . LEU A 1 78 ? -5.902 3.375 -14.797 1 90.12 78 LEU A O 1
ATOM 635 N N . LEU A 1 79 ? -4.227 4.012 -16.125 1 84.12 79 LEU A N 1
ATOM 636 C CA . LEU A 1 79 ? -3.963 5.223 -15.359 1 84.12 79 LEU A CA 1
ATOM 637 C C . LEU A 1 79 ? -5.133 6.199 -15.461 1 84.12 79 LEU A C 1
ATOM 639 O O . LEU A 1 79 ? -5.379 6.977 -14.531 1 84.12 79 LEU A O 1
ATOM 643 N N . GLN A 1 80 ? -5.844 6.039 -16.5 1 83.12 80 GLN A N 1
ATOM 644 C CA . GLN A 1 80 ? -7.027 6.875 -16.672 1 83.12 80 GLN A CA 1
ATOM 645 C C . GLN A 1 80 ? -8.219 6.301 -15.906 1 83.12 80 GLN A C 1
ATOM 647 O O . GLN A 1 80 ? -9 7.047 -15.312 1 83.12 80 GLN A O 1
ATOM 652 N N . GLU A 1 81 ? -8.273 4.996 -15.891 1 83.5 81 GLU A N 1
ATOM 653 C CA . GLU A 1 81 ? -9.438 4.32 -15.328 1 83.5 81 GLU A CA 1
ATOM 654 C C . GLU A 1 81 ? -9.32 4.195 -13.812 1 83.5 81 GLU A C 1
ATOM 656 O O . GLU A 1 81 ? -10.281 3.807 -13.141 1 83.5 81 GLU A O 1
ATOM 661 N N . ILE A 1 82 ? -8.281 4.621 -13.25 1 81.19 82 ILE A N 1
ATOM 662 C CA . ILE A 1 82 ? -8.117 4.543 -11.797 1 81.19 82 ILE A CA 1
ATOM 663 C C . ILE A 1 82 ? -9.117 5.48 -11.117 1 81.19 82 ILE A C 1
ATOM 665 O O . ILE A 1 82 ? -9.492 5.266 -9.961 1 81.19 82 ILE A O 1
ATOM 669 N N . HIS A 1 83 ? -9.602 6.414 -11.852 1 78.62 83 HIS A N 1
ATOM 670 C CA . HIS A 1 83 ? -10.57 7.371 -11.328 1 78.62 83 HIS A CA 1
ATOM 671 C C . HIS A 1 83 ? -11.953 6.746 -11.211 1 78.62 83 HIS A C 1
ATOM 673 O O . HIS A 1 83 ? -12.789 7.211 -10.43 1 78.62 83 HIS A O 1
ATOM 679 N N . THR A 1 84 ? -12.156 5.742 -12 1 82.62 84 THR A N 1
ATOM 680 C CA . THR A 1 84 ? -13.383 4.961 -11.945 1 82.62 84 THR A CA 1
ATOM 681 C C . THR A 1 84 ? -13.078 3.467 -11.891 1 82.62 84 THR A C 1
ATOM 683 O O . THR A 1 84 ? -13.188 2.771 -12.906 1 82.62 84 THR A O 1
ATOM 686 N N . PRO A 1 85 ? -12.828 3.131 -10.703 1 81.31 85 PRO A N 1
ATOM 687 C CA . PRO A 1 85 ? -12.336 1.758 -10.602 1 81.31 85 PRO A CA 1
ATOM 688 C C . PRO A 1 85 ? -13.391 0.719 -10.953 1 81.31 85 PRO A C 1
ATOM 690 O O . PRO A 1 85 ? -14.555 0.865 -10.578 1 81.31 85 PRO A O 1
ATOM 693 N N . HIS A 1 86 ? -12.961 -0.163 -11.82 1 91.94 86 HIS A N 1
ATOM 694 C CA . HIS A 1 86 ? -13.719 -1.345 -12.211 1 91.94 86 HIS A CA 1
ATOM 695 C C . HIS A 1 86 ? -12.867 -2.607 -12.102 1 91.94 86 HIS A C 1
ATOM 697 O O . HIS A 1 86 ? -11.641 -2.529 -12 1 91.94 86 HIS A O 1
ATOM 703 N N . LEU A 1 87 ? -13.547 -3.699 -12.062 1 94.94 87 LEU A N 1
ATOM 704 C CA . LEU A 1 87 ? -12.836 -4.969 -11.93 1 94.94 87 LEU A CA 1
ATOM 705 C C . LEU A 1 87 ? -11.852 -5.164 -13.078 1 94.94 87 LEU A C 1
ATOM 707 O O . LEU A 1 87 ? -10.758 -5.691 -12.883 1 94.94 87 LEU A O 1
ATOM 711 N N . ALA A 1 88 ? -12.273 -4.656 -14.25 1 94.75 88 ALA A N 1
ATOM 712 C CA . ALA A 1 88 ? -11.445 -4.82 -15.445 1 94.75 88 ALA A CA 1
ATOM 713 C C . ALA A 1 88 ? -10.109 -4.109 -15.297 1 94.75 88 ALA A C 1
ATOM 715 O O . ALA A 1 88 ? -9.094 -4.566 -15.828 1 94.75 88 ALA A O 1
ATOM 716 N N . SER A 1 89 ? -10.094 -2.988 -14.594 1 94.81 89 SER A N 1
ATOM 717 C CA . SER A 1 89 ? -8.844 -2.27 -14.359 1 94.81 89 SER A CA 1
ATOM 718 C C . SER A 1 89 ? -7.887 -3.094 -13.508 1 94.81 89 SER A C 1
ATOM 720 O O . SER A 1 89 ? -6.688 -3.145 -13.789 1 94.81 89 SER A O 1
ATOM 722 N N . LEU A 1 90 ? -8.414 -3.725 -12.484 1 96.56 90 LEU A N 1
ATOM 723 C CA . LEU A 1 90 ? -7.582 -4.562 -11.633 1 96.56 90 LEU A CA 1
ATOM 724 C C . LEU A 1 90 ? -7.098 -5.793 -12.391 1 96.56 90 LEU A C 1
ATOM 726 O O . LEU A 1 90 ? -5.941 -6.199 -12.242 1 96.56 90 LEU A O 1
ATOM 730 N N . GLN A 1 91 ? -8.008 -6.387 -13.188 1 96.94 91 GLN A N 1
ATOM 731 C CA . GLN A 1 91 ? -7.637 -7.543 -14 1 96.94 91 GLN A CA 1
ATOM 732 C C . GLN A 1 91 ? -6.484 -7.207 -14.945 1 96.94 91 GLN A C 1
ATOM 734 O O . GLN A 1 91 ? -5.484 -7.93 -14.992 1 96.94 91 GLN A O 1
ATOM 739 N N . ALA A 1 92 ? -6.641 -6.109 -15.641 1 96.38 92 ALA A N 1
ATOM 740 C CA . ALA A 1 92 ? -5.605 -5.676 -16.578 1 96.38 92 ALA A CA 1
ATOM 741 C C . ALA A 1 92 ? -4.309 -5.34 -15.836 1 96.38 92 ALA A C 1
ATOM 743 O O . ALA A 1 92 ? -3.217 -5.625 -16.328 1 96.38 92 ALA A O 1
ATOM 744 N N . GLY A 1 93 ? -4.438 -4.711 -14.656 1 95.12 93 GLY A N 1
ATOM 745 C CA . GLY A 1 93 ? -3.266 -4.383 -13.867 1 95.12 93 GLY A CA 1
ATOM 746 C C . GLY A 1 93 ? -2.496 -5.605 -13.398 1 95.12 93 GLY A C 1
ATOM 747 O O . GLY A 1 93 ? -1.264 -5.609 -13.406 1 95.12 93 GLY A O 1
ATOM 748 N N . LEU A 1 94 ? -3.152 -6.629 -12.992 1 94.88 94 LEU A N 1
ATOM 749 C CA . LEU A 1 94 ? -2.518 -7.859 -12.539 1 94.88 94 LEU A CA 1
ATOM 750 C C . LEU A 1 94 ? -1.761 -8.531 -13.672 1 94.88 94 LEU A C 1
ATOM 752 O O . LEU A 1 94 ? -0.666 -9.062 -13.469 1 94.88 94 LEU A O 1
ATOM 756 N N . LEU A 1 95 ? -2.395 -8.484 -14.828 1 93.31 95 LEU A N 1
ATOM 757 C CA . LEU A 1 95 ? -1.718 -9.055 -15.984 1 93.31 95 LEU A CA 1
ATOM 758 C C . LEU A 1 95 ? -0.493 -8.227 -16.359 1 93.31 95 LEU A C 1
ATOM 760 O O . LEU A 1 95 ? 0.542 -8.781 -16.75 1 93.31 95 LEU A O 1
ATOM 764 N N . TYR A 1 96 ? -0.622 -6.93 -16.25 1 91.88 96 TYR A N 1
ATOM 765 C CA . TYR A 1 96 ? 0.477 -6.027 -16.578 1 91.88 96 TYR A CA 1
ATOM 766 C C . TYR A 1 96 ? 1.673 -6.27 -15.664 1 91.88 96 TYR A C 1
ATOM 768 O O . TYR A 1 96 ? 2.822 -6.129 -16.078 1 91.88 96 TYR A O 1
ATOM 776 N N . LEU A 1 97 ? 1.438 -6.613 -14.414 1 89.56 97 LEU A N 1
ATOM 777 C CA . LEU A 1 97 ? 2.496 -6.879 -13.445 1 89.56 97 LEU A CA 1
ATOM 778 C C . LEU A 1 97 ? 3.404 -8.008 -13.93 1 89.56 97 LEU A C 1
ATOM 780 O O . LEU A 1 97 ? 4.582 -8.062 -13.562 1 89.56 97 LEU A O 1
ATOM 784 N N . HIS A 1 98 ? 2.898 -8.875 -14.742 1 85.5 98 HIS A N 1
ATOM 785 C CA . HIS A 1 98 ? 3.645 -10.039 -15.195 1 85.5 98 HIS A CA 1
ATOM 786 C C . HIS A 1 98 ? 4.227 -9.82 -16.594 1 85.5 98 HIS A C 1
ATOM 788 O O . HIS A 1 98 ? 4.637 -10.773 -17.25 1 85.5 98 HIS A O 1
ATOM 794 N N . LYS A 1 99 ? 4.18 -8.516 -16.969 1 82.75 99 LYS A N 1
ATOM 795 C CA . LYS A 1 99 ? 4.789 -8.18 -18.25 1 82.75 99 LYS A CA 1
ATOM 796 C C . LYS A 1 99 ? 6.277 -8.516 -18.25 1 82.75 99 LYS A C 1
ATOM 798 O O . LYS A 1 99 ? 6.977 -8.297 -17.266 1 82.75 99 LYS A O 1
ATOM 803 N N . ALA A 1 100 ? 6.699 -9.133 -19.266 1 70.38 100 ALA A N 1
ATOM 804 C CA . ALA A 1 100 ? 8.109 -9.484 -19.406 1 70.38 100 ALA A CA 1
ATOM 805 C C . ALA A 1 100 ? 8.984 -8.234 -19.5 1 70.38 100 ALA A C 1
ATOM 807 O O . ALA A 1 100 ? 8.578 -7.234 -20.109 1 70.38 100 ALA A O 1
ATOM 808 N N . PRO A 1 101 ? 10.039 -8.234 -18.656 1 63.22 101 PRO A N 1
ATOM 809 C CA . PRO A 1 101 ? 10.914 -7.062 -18.734 1 63.22 101 PRO A CA 1
ATOM 810 C C . PRO A 1 101 ? 11.445 -6.809 -20.141 1 63.22 101 PRO A C 1
ATOM 812 O O . PRO A 1 101 ? 11.641 -7.75 -20.906 1 63.22 101 PRO A O 1
ATOM 815 N N . GLU A 1 102 ? 11.258 -5.543 -20.391 1 59.53 102 GLU A N 1
ATOM 816 C CA . GLU A 1 102 ? 11.82 -5.176 -21.688 1 59.53 102 GLU A CA 1
ATOM 817 C C . GLU A 1 102 ? 13.328 -5.438 -21.734 1 59.53 102 GLU A C 1
ATOM 819 O O . GLU A 1 102 ? 14 -5.352 -20.703 1 59.53 102 GLU A O 1
ATOM 824 N N . LYS A 1 103 ? 13.758 -6.199 -22.734 1 54.19 103 LYS A N 1
ATOM 825 C CA . LYS A 1 103 ? 15.156 -6.535 -22.969 1 54.19 103 LYS A CA 1
ATOM 826 C C . LYS A 1 103 ? 16.094 -5.438 -22.453 1 54.19 103 LYS A C 1
ATOM 828 O O . LYS A 1 103 ? 17.172 -5.723 -21.953 1 54.19 103 LYS A O 1
ATOM 833 N N . SER A 1 104 ? 15.727 -4.18 -22.594 1 47.97 104 SER A N 1
ATOM 834 C CA . SER A 1 104 ? 16.688 -3.113 -22.344 1 47.97 104 SER A CA 1
ATOM 835 C C . SER A 1 104 ? 16.609 -2.637 -20.891 1 47.97 104 SER A C 1
ATOM 837 O O . SER A 1 104 ? 17.453 -1.86 -20.438 1 47.97 104 SER A O 1
ATOM 839 N N . GLN A 1 105 ? 15.68 -2.957 -20.172 1 51.34 105 GLN A N 1
ATOM 840 C CA . GLN A 1 105 ? 15.547 -2.326 -18.859 1 51.34 105 GLN A CA 1
ATOM 841 C C . GLN A 1 105 ? 16.125 -3.209 -17.75 1 51.34 105 GLN A C 1
ATOM 843 O O . GLN A 1 105 ? 15.891 -4.418 -17.734 1 51.34 105 GLN A O 1
ATOM 848 N N . SER A 1 106 ? 17.219 -2.738 -17.094 1 46.88 106 SER A N 1
ATOM 849 C CA . SER A 1 106 ? 17.875 -3.428 -15.992 1 46.88 106 SER A CA 1
ATOM 850 C C . SER A 1 106 ? 16.859 -3.928 -14.977 1 46.88 106 SER A C 1
ATOM 852 O O . SER A 1 106 ? 15.867 -3.24 -14.688 1 46.88 106 SER A O 1
ATOM 854 N N . ALA A 1 107 ? 16.875 -5.219 -14.672 1 50.56 107 ALA A N 1
ATOM 855 C CA . ALA A 1 107 ? 16.016 -5.934 -13.734 1 50.56 107 ALA A CA 1
ATOM 856 C C . ALA A 1 107 ? 15.836 -5.141 -12.445 1 50.56 107 ALA A C 1
ATOM 858 O O . ALA A 1 107 ? 14.758 -5.137 -11.859 1 50.56 107 ALA A O 1
ATOM 859 N N . ILE A 1 108 ? 16.906 -4.402 -11.977 1 49.5 108 ILE A N 1
ATOM 860 C CA . ILE A 1 108 ? 16.906 -3.697 -10.703 1 49.5 108 ILE A CA 1
ATOM 861 C C . ILE A 1 108 ? 15.969 -2.498 -10.773 1 49.5 108 ILE A C 1
ATOM 863 O O . ILE A 1 108 ? 15.188 -2.256 -9.844 1 49.5 108 ILE A O 1
ATOM 867 N N . ALA A 1 109 ? 16.188 -1.739 -11.938 1 49.78 109 ALA A N 1
ATOM 868 C CA . ALA A 1 109 ? 15.406 -0.525 -12.133 1 49.78 109 ALA A CA 1
ATOM 869 C C . ALA A 1 109 ? 13.914 -0.841 -12.195 1 49.78 109 ALA A C 1
ATOM 871 O O . ALA A 1 109 ? 13.094 -0.074 -11.695 1 49.78 109 ALA A O 1
ATOM 872 N N . ASP A 1 110 ? 13.672 -2.041 -12.328 1 67.94 110 ASP A N 1
ATOM 873 C CA . ASP A 1 110 ? 12.297 -2.453 -12.602 1 67.94 110 ASP A CA 1
ATOM 874 C C . ASP A 1 110 ? 11.594 -2.895 -11.32 1 67.94 110 ASP A C 1
ATOM 876 O O . ASP A 1 110 ? 10.367 -2.797 -11.211 1 67.94 110 ASP A O 1
ATOM 880 N N . SER A 1 111 ? 12.484 -3 -10.281 1 76.31 111 SER A N 1
ATOM 881 C CA . SER A 1 111 ? 11.867 -3.539 -9.078 1 76.31 111 SER A CA 1
ATOM 882 C C . SER A 1 111 ? 11.094 -2.463 -8.32 1 76.31 111 SER A C 1
ATOM 884 O O . SER A 1 111 ? 10 -2.715 -7.812 1 76.31 111 SER A O 1
ATOM 886 N N . ALA A 1 112 ? 11.648 -1.27 -8.438 1 79.88 112 ALA A N 1
ATOM 887 C CA . ALA A 1 112 ? 10.992 -0.199 -7.695 1 79.88 112 ALA A CA 1
ATOM 888 C C . ALA A 1 112 ? 9.656 0.17 -8.328 1 79.88 112 ALA A C 1
ATOM 890 O O . ALA A 1 112 ? 8.664 0.381 -7.629 1 79.88 112 ALA A O 1
ATOM 891 N N . SER A 1 113 ? 9.695 0.187 -9.594 1 86.31 113 SER A N 1
ATOM 892 C CA . SER A 1 113 ? 8.469 0.543 -10.289 1 86.31 113 SER A CA 1
ATOM 893 C C . SER A 1 113 ? 7.395 -0.527 -10.109 1 86.31 113 SER A C 1
ATOM 895 O O . SER A 1 113 ? 6.215 -0.211 -9.945 1 86.31 113 SER A O 1
ATOM 897 N N . VAL A 1 114 ? 7.84 -1.75 -10.078 1 88.75 114 VAL A N 1
ATOM 898 C CA . VAL A 1 114 ? 6.898 -2.854 -9.906 1 88.75 114 VAL A CA 1
ATOM 899 C C . VAL A 1 114 ? 6.281 -2.797 -8.516 1 88.75 114 VAL A C 1
ATOM 901 O O . VAL A 1 114 ? 5.07 -2.973 -8.359 1 88.75 114 VAL A O 1
ATOM 904 N N . TRP A 1 115 ? 7.086 -2.492 -7.57 1 92.44 115 TRP A N 1
ATOM 905 C CA . TRP A 1 115 ? 6.594 -2.459 -6.195 1 92.44 115 TRP A CA 1
ATOM 906 C C . TRP A 1 115 ? 5.578 -1.334 -6.012 1 92.44 115 TRP A C 1
ATOM 908 O O . TRP A 1 115 ? 4.539 -1.526 -5.379 1 92.44 115 TRP A O 1
ATOM 918 N N . SER A 1 116 ? 5.926 -0.159 -6.539 1 93.44 116 SER A N 1
ATOM 919 C CA . SER A 1 116 ? 4.988 0.959 -6.473 1 93.44 116 SER A CA 1
ATOM 920 C C . SER A 1 116 ? 3.688 0.632 -7.199 1 93.44 116 SER A C 1
ATOM 922 O O . SER A 1 116 ? 2.609 1.031 -6.758 1 93.44 116 SER A O 1
ATOM 924 N N . PHE A 1 117 ? 3.859 -0.097 -8.242 1 93.06 117 PHE A N 1
ATOM 925 C CA . PHE A 1 117 ? 2.686 -0.484 -9.016 1 93.06 117 PHE A CA 1
ATOM 926 C C . PHE A 1 117 ? 1.818 -1.462 -8.227 1 93.06 117 PHE A C 1
ATOM 928 O O . PHE A 1 117 ? 0.589 -1.396 -8.289 1 93.06 117 PHE A O 1
ATOM 935 N N . VAL A 1 118 ? 2.424 -2.383 -7.539 1 95.19 118 VAL A N 1
ATOM 936 C CA . VAL A 1 118 ? 1.674 -3.299 -6.688 1 95.19 118 VAL A CA 1
ATOM 937 C C . VAL A 1 118 ? 0.873 -2.506 -5.656 1 95.19 118 VAL A C 1
ATOM 939 O O . VAL A 1 118 ? -0.289 -2.822 -5.387 1 95.19 118 VAL A O 1
ATOM 942 N N . GLY A 1 119 ? 1.529 -1.487 -5.09 1 96.19 119 GLY A N 1
ATOM 943 C CA . GLY A 1 119 ? 0.815 -0.636 -4.152 1 96.19 119 GLY A CA 1
ATOM 944 C C . GLY A 1 119 ? -0.413 0.019 -4.754 1 96.19 119 GLY A C 1
ATOM 945 O O . GLY A 1 119 ? -1.458 0.107 -4.105 1 96.19 119 GLY A O 1
ATOM 946 N N . LEU A 1 120 ? -0.251 0.47 -5.945 1 95.56 120 LEU A N 1
ATOM 947 C CA . LEU A 1 120 ? -1.367 1.07 -6.668 1 95.56 120 LEU A CA 1
ATOM 948 C C . LEU A 1 120 ? -2.5 0.067 -6.848 1 95.56 120 LEU A C 1
ATOM 950 O O . LEU A 1 120 ? -3.67 0.404 -6.652 1 95.56 120 LEU A O 1
ATOM 954 N N . LEU A 1 121 ? -2.184 -1.149 -7.176 1 96.5 121 LEU A N 1
ATOM 955 C CA . LEU A 1 121 ? -3.191 -2.176 -7.418 1 96.5 121 LEU A CA 1
ATOM 956 C C . LEU A 1 121 ? -3.879 -2.58 -6.117 1 96.5 121 LEU A C 1
ATOM 958 O O . LEU A 1 121 ? -5.078 -2.877 -6.113 1 96.5 121 LEU A O 1
ATOM 962 N N . VAL A 1 122 ? -3.102 -2.654 -5.035 1 97.5 122 VAL A N 1
ATOM 963 C CA . VAL A 1 122 ? -3.707 -2.949 -3.742 1 97.5 122 VAL A CA 1
ATOM 964 C C . VAL A 1 122 ? -4.719 -1.862 -3.385 1 97.5 122 VAL A C 1
ATOM 966 O O . VAL A 1 122 ? -5.801 -2.156 -2.871 1 97.5 122 VAL A O 1
ATOM 969 N N . GLY A 1 123 ? -4.34 -0.592 -3.658 1 96.19 123 GLY A N 1
ATOM 970 C CA . GLY A 1 123 ? -5.277 0.498 -3.447 1 96.19 123 GLY A CA 1
ATOM 971 C C . GLY A 1 123 ? -6.531 0.376 -4.293 1 96.19 123 GLY A C 1
ATOM 972 O O . GLY A 1 123 ? -7.637 0.649 -3.818 1 96.19 123 GLY A O 1
ATOM 973 N N . LEU A 1 124 ? -6.395 -0.051 -5.492 1 95.44 124 LEU A N 1
ATOM 974 C CA . LEU A 1 124 ? -7.527 -0.254 -6.383 1 95.44 124 LEU A CA 1
ATOM 975 C C . LEU A 1 124 ? -8.43 -1.374 -5.871 1 95.44 124 LEU A C 1
ATOM 977 O O . LEU A 1 124 ? -9.656 -1.244 -5.883 1 95.44 124 LEU A O 1
ATOM 981 N N . ALA A 1 125 ? -7.84 -2.465 -5.457 1 96.81 125 ALA A N 1
ATOM 982 C CA . ALA A 1 125 ? -8.586 -3.615 -4.957 1 96.81 125 ALA A CA 1
ATOM 983 C C . ALA A 1 125 ? -9.398 -3.246 -3.715 1 96.81 125 ALA A C 1
ATOM 985 O O . ALA A 1 125 ? -10.562 -3.635 -3.586 1 96.81 125 ALA A O 1
ATOM 986 N N . THR A 1 126 ? -8.797 -2.49 -2.807 1 95.25 126 THR A N 1
ATOM 987 C CA . THR A 1 126 ? -9.484 -2.125 -1.573 1 95.25 126 THR A CA 1
ATOM 988 C C . THR A 1 126 ? -10.562 -1.078 -1.845 1 95.25 126 THR A C 1
ATOM 990 O O . THR A 1 126 ? -11.57 -1.019 -1.138 1 95.25 126 THR A O 1
ATOM 993 N N . SER A 1 127 ? -10.312 -0.234 -2.883 1 92.75 127 SER A N 1
ATOM 994 C CA . SER A 1 127 ? -11.336 0.734 -3.262 1 92.75 127 SER A CA 1
ATOM 995 C C . SER A 1 127 ? -12.562 0.042 -3.85 1 92.75 127 SER A C 1
ATOM 997 O O . SER A 1 127 ? -13.68 0.551 -3.74 1 92.75 127 SER A O 1
ATOM 999 N N . LEU A 1 128 ? -12.344 -1.12 -4.457 1 93.31 128 LEU A N 1
ATOM 1000 C CA . LEU A 1 128 ? -13.438 -1.895 -5.039 1 93.31 128 LEU A CA 1
ATOM 1001 C C . LEU A 1 128 ? -14.094 -2.781 -3.984 1 93.31 128 LEU A C 1
ATOM 1003 O O . LEU A 1 128 ? -15.094 -3.443 -4.262 1 93.31 128 LEU A O 1
ATOM 1007 N N . GLY A 1 129 ? -13.555 -2.807 -2.793 1 93.06 129 GLY A N 1
ATOM 1008 C CA . GLY A 1 129 ? -14.117 -3.568 -1.691 1 93.06 129 GLY A CA 1
ATOM 1009 C C . GLY A 1 129 ? -13.828 -5.055 -1.787 1 93.06 129 GLY A C 1
ATOM 1010 O O . GLY A 1 129 ? -14.602 -5.875 -1.283 1 93.06 129 GLY A O 1
ATOM 1011 N N . LEU A 1 130 ? -12.727 -5.414 -2.406 1 95.69 130 LEU A N 1
ATOM 1012 C CA . LEU A 1 130 ? -12.43 -6.828 -2.604 1 95.69 130 LEU A CA 1
ATOM 1013 C C . LEU A 1 130 ? -11.977 -7.477 -1.301 1 95.69 130 LEU A C 1
ATOM 1015 O O . LEU A 1 130 ? -11.953 -8.703 -1.187 1 95.69 130 LEU A O 1
ATOM 1019 N N . GLN A 1 131 ? -11.562 -6.68 -0.302 1 94.69 131 GLN A N 1
ATOM 1020 C CA . GLN A 1 131 ? -11.109 -7.215 0.976 1 94.69 131 GLN A CA 1
ATOM 1021 C C . GLN A 1 131 ? -12.281 -7.762 1.79 1 94.69 131 GLN A C 1
ATOM 1023 O O . GLN A 1 131 ? -12.078 -8.477 2.775 1 94.69 131 GLN A O 1
ATOM 1028 N N . LEU A 1 132 ? -13.461 -7.449 1.309 1 93.19 132 LEU A N 1
ATOM 1029 C CA . LEU A 1 132 ? -14.656 -7.883 2.023 1 93.19 132 LEU A CA 1
ATOM 1030 C C . LEU A 1 132 ? -15.25 -9.133 1.382 1 93.19 132 LEU A C 1
ATOM 1032 O O . LEU A 1 132 ? -15.273 -9.258 0.155 1 93.19 132 LEU A O 1
ATOM 1036 N N . GLU A 1 133 ? -15.688 -9.992 2.213 1 92.44 133 GLU A N 1
ATOM 1037 C CA . GLU A 1 133 ? -16.359 -11.18 1.694 1 92.44 133 GLU A CA 1
ATOM 1038 C C . GLU A 1 133 ? -17.625 -10.812 0.938 1 92.44 133 GLU A C 1
ATOM 1040 O O . GLU A 1 133 ? -18.5 -10.141 1.479 1 92.44 133 GLU A O 1
ATOM 1045 N N . CYS A 1 134 ? -17.75 -11.211 -0.262 1 89.75 134 CYS A N 1
ATOM 1046 C CA . CYS A 1 134 ? -18.844 -10.773 -1.131 1 89.75 134 CYS A CA 1
ATOM 1047 C C . CYS A 1 134 ? -20.016 -11.727 -1.035 1 89.75 134 CYS A C 1
ATOM 1049 O O . CYS A 1 134 ? -21.031 -11.547 -1.72 1 89.75 134 CYS A O 1
ATOM 1051 N N . GLY A 1 135 ? -20 -12.719 -0.278 1 84.81 135 GLY A N 1
ATOM 1052 C CA . GLY A 1 135 ? -21.109 -13.664 -0.139 1 84.81 135 GLY A CA 1
ATOM 1053 C C . GLY A 1 135 ? -22.438 -12.992 0.147 1 84.81 135 GLY A C 1
ATOM 1054 O O . GLY A 1 135 ? -23.375 -13.094 -0.647 1 84.81 135 GLY A O 1
ATOM 1055 N N . PRO A 1 136 ? -22.359 -12.18 1.082 1 81 136 PRO A N 1
ATOM 1056 C CA . PRO A 1 136 ? -23.625 -11.547 1.48 1 81 136 PRO A CA 1
ATOM 1057 C C . PRO A 1 136 ? -24 -10.367 0.589 1 81 136 PRO A C 1
ATOM 1059 O O . PRO A 1 136 ? -25.109 -9.836 0.701 1 81 136 PRO A O 1
ATOM 1062 N N . MET A 1 137 ? -23.172 -10.25 -0.383 1 80.69 137 MET A N 1
ATOM 1063 C CA . MET A 1 137 ? -23.438 -9.086 -1.219 1 80.69 137 MET A CA 1
ATOM 1064 C C . MET A 1 137 ? -24.375 -9.445 -2.379 1 80.69 137 MET A C 1
ATOM 1066 O O . MET A 1 137 ? -24.406 -10.602 -2.807 1 80.69 137 MET A O 1
ATOM 1070 N N . GLY A 1 138 ? -25.438 -8.82 -2.652 1 86.62 138 GLY A N 1
ATOM 1071 C CA . GLY A 1 138 ? -26.391 -9 -3.73 1 86.62 138 GLY A CA 1
ATOM 1072 C C . GLY A 1 138 ? -25.766 -8.898 -5.109 1 86.62 138 GLY A C 1
ATOM 1073 O O . GLY A 1 138 ? -26.359 -8.312 -6.02 1 86.62 138 GLY A O 1
ATOM 1074 N N . LEU A 1 139 ? -24.578 -9.641 -5.32 1 89.44 139 LEU A N 1
ATOM 1075 C CA . LEU A 1 139 ? -23.891 -9.594 -6.602 1 89.44 139 LEU A CA 1
ATOM 1076 C C . LEU A 1 139 ? -24.125 -10.867 -7.398 1 89.44 139 LEU A C 1
ATOM 1078 O O . LEU A 1 139 ? -24.438 -11.914 -6.824 1 89.44 139 LEU A O 1
ATOM 1082 N N . PRO A 1 140 ? -24.078 -10.75 -8.742 1 90.81 140 PRO A N 1
ATOM 1083 C CA . PRO A 1 140 ? -24.172 -11.969 -9.555 1 90.81 140 PRO A CA 1
ATOM 1084 C C . PRO A 1 140 ? -23.094 -12.992 -9.234 1 90.81 140 PRO A C 1
ATOM 1086 O O . PRO A 1 140 ? -22 -12.617 -8.797 1 90.81 140 PRO A O 1
ATOM 1089 N N . ALA A 1 141 ? -23.344 -14.266 -9.484 1 90.12 141 ALA A N 1
ATOM 1090 C CA . ALA A 1 141 ? -22.453 -15.359 -9.086 1 90.12 141 ALA A CA 1
ATOM 1091 C C . ALA A 1 141 ? -21.094 -15.25 -9.766 1 90.12 141 ALA A C 1
ATOM 1093 O O . ALA A 1 141 ? -20.062 -15.492 -9.141 1 90.12 141 ALA A O 1
ATOM 1094 N N . TRP A 1 142 ? -21.109 -14.953 -11.023 1 90 142 TRP A N 1
ATOM 1095 C CA . TRP A 1 142 ? -19.844 -14.875 -11.742 1 90 142 TRP A CA 1
ATOM 1096 C C . TRP A 1 142 ? -18.953 -13.781 -11.156 1 90 142 TRP A C 1
ATOM 1098 O O . TRP A 1 142 ? -17.734 -13.945 -11.078 1 90 142 TRP A O 1
ATOM 1108 N N . GLU A 1 143 ? -19.562 -12.664 -10.789 1 92.38 143 GLU A N 1
ATOM 1109 C CA . GLU A 1 143 ? -18.797 -11.547 -10.227 1 92.38 143 GLU A CA 1
ATOM 1110 C C . GLU A 1 143 ? -18.234 -11.898 -8.852 1 92.38 143 GLU A C 1
ATOM 1112 O O . GLU A 1 143 ? -17.141 -11.477 -8.508 1 92.38 143 GLU A O 1
ATOM 1117 N N . ARG A 1 144 ? -19.016 -12.656 -8.086 1 93.75 144 ARG A N 1
ATOM 1118 C CA . ARG A 1 144 ? -18.531 -13.086 -6.773 1 93.75 144 ARG A CA 1
ATOM 1119 C C . ARG A 1 144 ? -17.312 -13.984 -6.902 1 93.75 144 ARG A C 1
ATOM 1121 O O . ARG A 1 144 ? -16.328 -13.82 -6.176 1 93.75 144 ARG A O 1
ATOM 1128 N N . ARG A 1 145 ? -17.375 -14.906 -7.812 1 94.12 145 ARG A N 1
ATOM 1129 C CA . ARG A 1 145 ? -16.266 -15.812 -8.047 1 94.12 145 ARG A CA 1
ATOM 1130 C C . ARG A 1 145 ? -15.031 -15.055 -8.516 1 94.12 145 ARG A C 1
ATOM 1132 O O . ARG A 1 145 ? -13.914 -15.328 -8.062 1 94.12 145 ARG A O 1
ATOM 1139 N N . LEU A 1 146 ? -15.266 -14.133 -9.406 1 95.44 146 LEU A N 1
ATOM 1140 C CA . LEU A 1 146 ? -14.164 -13.344 -9.938 1 95.44 146 LEU A CA 1
ATOM 1141 C C . LEU A 1 146 ? -13.547 -12.477 -8.844 1 95.44 146 LEU A C 1
ATOM 1143 O O . LEU A 1 146 ? -12.32 -12.367 -8.75 1 95.44 146 LEU A O 1
ATOM 1147 N N . ARG A 1 147 ? -14.367 -11.828 -7.992 1 96.44 147 ARG A N 1
ATOM 1148 C CA . ARG A 1 147 ? -13.883 -10.961 -6.926 1 96.44 147 ARG A CA 1
ATOM 1149 C C . ARG A 1 147 ? -12.992 -11.727 -5.953 1 96.44 147 ARG A C 1
ATOM 1151 O O . ARG A 1 147 ? -11.945 -11.234 -5.543 1 96.44 147 ARG A O 1
ATOM 1158 N N . ARG A 1 148 ? -13.406 -12.914 -5.609 1 96.5 148 ARG A N 1
ATOM 1159 C CA . ARG A 1 148 ? -12.609 -13.727 -4.691 1 96.5 148 ARG A CA 1
ATOM 1160 C C . ARG A 1 148 ? -11.281 -14.125 -5.316 1 96.5 148 ARG A C 1
ATOM 1162 O O . ARG A 1 148 ? -10.234 -14.055 -4.66 1 96.5 148 ARG A O 1
ATOM 1169 N N . ARG A 1 149 ? -11.312 -14.523 -6.52 1 97 149 ARG A N 1
ATOM 1170 C CA . ARG A 1 149 ? -10.078 -14.898 -7.203 1 97 149 ARG A CA 1
ATOM 1171 C C . ARG A 1 149 ? -9.141 -13.703 -7.348 1 97 149 ARG A C 1
ATOM 1173 O O . ARG A 1 149 ? -7.93 -13.836 -7.172 1 97 149 ARG A O 1
ATOM 1180 N N . LEU A 1 150 ? -9.719 -12.547 -7.672 1 97.75 150 LEU A N 1
ATOM 1181 C CA . LEU A 1 150 ? -8.914 -11.336 -7.836 1 97.75 150 LEU A CA 1
ATOM 1182 C C . LEU A 1 150 ? -8.258 -10.938 -6.516 1 97.75 150 LEU A C 1
ATOM 1184 O O . LEU A 1 150 ? -7.113 -10.492 -6.496 1 97.75 150 LEU A O 1
ATOM 1188 N N . TRP A 1 151 ? -8.969 -11.086 -5.406 1 97.81 151 TRP A N 1
ATOM 1189 C CA . TRP A 1 151 ? -8.391 -10.75 -4.105 1 97.81 151 TRP A CA 1
ATOM 1190 C C . TRP A 1 151 ? -7.188 -11.633 -3.801 1 97.81 151 TRP A C 1
ATOM 1192 O O . TRP A 1 151 ? -6.125 -11.141 -3.426 1 97.81 151 TRP A O 1
ATOM 1202 N N . TRP A 1 152 ? -7.355 -12.891 -4.012 1 97.31 152 TRP A N 1
ATOM 1203 C CA . TRP A 1 152 ? -6.273 -13.812 -3.678 1 97.31 152 TRP A CA 1
ATOM 1204 C C . TRP A 1 152 ? -5.102 -13.656 -4.645 1 97.31 152 TRP A C 1
ATOM 1206 O O . TRP A 1 152 ? -3.949 -13.883 -4.273 1 97.31 152 TRP A O 1
ATOM 1216 N N . ALA A 1 153 ? -5.41 -13.234 -5.898 1 96.44 153 ALA A N 1
ATOM 1217 C CA . ALA A 1 153 ? -4.332 -12.953 -6.84 1 96.44 153 ALA A CA 1
ATOM 1218 C C . ALA A 1 153 ? -3.5 -11.758 -6.379 1 96.44 153 ALA A C 1
ATOM 1220 O O . ALA A 1 153 ? -2.268 -11.82 -6.379 1 96.44 153 ALA A O 1
ATOM 1221 N N . ILE A 1 154 ? -4.164 -10.672 -5.961 1 97.12 154 ILE A N 1
ATOM 1222 C CA . ILE A 1 154 ? -3.438 -9.484 -5.52 1 97.12 154 ILE A CA 1
ATOM 1223 C C . ILE A 1 154 ? -2.764 -9.766 -4.176 1 97.12 154 ILE A C 1
ATOM 1225 O O . ILE A 1 154 ? -1.667 -9.266 -3.91 1 97.12 154 ILE A O 1
ATOM 1229 N N . TYR A 1 155 ? -3.445 -10.586 -3.297 1 97.38 155 TYR A N 1
ATOM 1230 C CA . TYR A 1 155 ? -2.844 -11 -2.033 1 97.38 155 TYR A CA 1
ATOM 1231 C C . TYR A 1 155 ? -1.537 -11.75 -2.271 1 97.38 155 TYR A C 1
ATOM 1233 O O . TYR A 1 155 ? -0.532 -11.484 -1.609 1 97.38 155 TYR A O 1
ATOM 1241 N N . ALA A 1 156 ? -1.554 -12.625 -3.236 1 95.56 156 ALA A N 1
ATOM 1242 C CA . ALA A 1 156 ? -0.365 -13.406 -3.561 1 95.56 156 ALA A CA 1
ATOM 1243 C C . ALA A 1 156 ? 0.745 -12.516 -4.113 1 95.56 156 ALA A C 1
ATOM 1245 O O . ALA A 1 156 ? 1.91 -12.664 -3.734 1 95.56 156 ALA A O 1
ATOM 1246 N N . GLU A 1 157 ? 0.398 -11.609 -5.016 1 94.31 157 GLU A N 1
ATOM 1247 C CA . GLU A 1 157 ? 1.39 -10.703 -5.582 1 94.31 157 GLU A CA 1
ATOM 1248 C C . GLU A 1 157 ? 2.043 -9.852 -4.496 1 94.31 157 GLU A C 1
ATOM 1250 O O . GLU A 1 157 ? 3.26 -9.656 -4.504 1 94.31 157 GLU A O 1
ATOM 1255 N N . ASP A 1 158 ? 1.228 -9.352 -3.566 1 96.31 158 ASP A N 1
ATOM 1256 C CA . ASP A 1 158 ? 1.724 -8.523 -2.475 1 96.31 158 ASP A CA 1
ATOM 1257 C C . ASP A 1 158 ? 2.705 -9.289 -1.598 1 96.31 158 ASP A C 1
ATOM 1259 O O . ASP A 1 158 ? 3.809 -8.812 -1.323 1 96.31 158 ASP A O 1
ATOM 1263 N N . LYS A 1 159 ? 2.373 -10.508 -1.215 1 96.06 159 LYS A N 1
ATOM 1264 C CA . LYS A 1 159 ? 3.168 -11.258 -0.245 1 96.06 159 LYS A CA 1
ATOM 1265 C C . LYS A 1 159 ? 4.441 -11.797 -0.882 1 96.06 159 LYS A C 1
ATOM 1267 O O . LYS A 1 159 ? 5.523 -11.703 -0.3 1 96.06 159 LYS A O 1
ATOM 1272 N N . TRP A 1 160 ? 4.344 -12.344 -2.068 1 93 160 TRP A N 1
ATOM 1273 C CA . TRP A 1 160 ? 5.52 -12.93 -2.705 1 93 160 TRP A CA 1
ATOM 1274 C C . TRP A 1 160 ? 6.508 -11.852 -3.129 1 93 160 TRP A C 1
ATOM 1276 O O . TRP A 1 160 ? 7.715 -11.977 -2.898 1 93 160 TRP A O 1
ATOM 1286 N N . ARG A 1 161 ? 6.031 -10.812 -3.744 1 91.62 161 ARG A N 1
ATOM 1287 C CA . ARG A 1 161 ? 6.941 -9.75 -4.156 1 91.62 161 ARG A CA 1
ATOM 1288 C C . ARG A 1 161 ? 7.57 -9.07 -2.945 1 91.62 161 ARG A C 1
ATOM 1290 O O . ARG A 1 161 ? 8.727 -8.641 -2.998 1 91.62 161 ARG A O 1
ATOM 1297 N N . SER A 1 162 ? 6.754 -8.875 -1.856 1 93.5 162 SER A N 1
ATOM 1298 C CA . SER A 1 162 ? 7.312 -8.328 -0.625 1 93.5 162 SER A CA 1
ATOM 1299 C C . SER A 1 162 ? 8.477 -9.18 -0.121 1 93.5 162 SER A C 1
ATOM 1301 O O . SER A 1 162 ? 9.555 -8.656 0.175 1 93.5 162 SER A O 1
ATOM 1303 N N . LEU A 1 163 ? 8.328 -10.469 -0.064 1 92.25 163 LEU A N 1
ATOM 1304 C CA . LEU A 1 163 ? 9.344 -11.383 0.433 1 92.25 163 LEU A CA 1
ATOM 1305 C C . LEU A 1 163 ? 10.562 -11.398 -0.488 1 92.25 163 LEU A C 1
ATOM 1307 O O . LEU A 1 163 ? 11.703 -11.352 -0.02 1 92.25 163 LEU A O 1
ATOM 1311 N N . LEU A 1 164 ? 10.344 -11.406 -1.77 1 89.31 164 LEU A N 1
ATOM 1312 C CA . LEU A 1 164 ? 11.422 -11.516 -2.75 1 89.31 164 LEU A CA 1
ATOM 1313 C C . LEU A 1 164 ? 12.211 -10.219 -2.848 1 89.31 164 LEU A C 1
ATOM 1315 O O . LEU A 1 164 ? 13.43 -10.234 -2.975 1 89.31 164 LEU A O 1
ATOM 1319 N N . MET A 1 165 ? 11.492 -9.109 -2.764 1 88.06 165 MET A N 1
ATOM 1320 C CA . MET A 1 165 ? 12.156 -7.816 -2.928 1 88.06 165 MET A CA 1
ATOM 1321 C C . MET A 1 165 ? 12.609 -7.266 -1.583 1 88.06 165 MET A C 1
ATOM 1323 O O . MET A 1 165 ? 13.367 -6.293 -1.532 1 88.06 165 MET A O 1
ATOM 1327 N N . GLY A 1 166 ? 12.188 -7.883 -0.502 1 89.56 166 GLY A N 1
ATOM 1328 C CA . GLY A 1 166 ? 12.57 -7.414 0.822 1 89.56 166 GLY A CA 1
ATOM 1329 C C . GLY A 1 166 ? 11.898 -6.109 1.205 1 89.56 166 GLY A C 1
ATOM 1330 O O . GLY A 1 166 ? 12.539 -5.223 1.778 1 89.56 166 GLY A O 1
ATOM 1331 N N . ARG A 1 167 ? 10.719 -5.93 0.752 1 92.25 167 ARG A N 1
ATOM 1332 C CA . ARG A 1 167 ? 9.945 -4.73 1.057 1 92.25 167 ARG A CA 1
ATOM 1333 C C . ARG A 1 167 ? 8.75 -5.059 1.942 1 92.25 167 ARG A C 1
ATOM 1335 O O . ARG A 1 167 ? 8.266 -6.191 1.942 1 92.25 167 ARG A O 1
ATOM 1342 N N . PRO A 1 168 ? 8.32 -4.086 2.805 1 94.94 168 PRO A N 1
ATOM 1343 C CA . PRO A 1 168 ? 7.164 -4.352 3.664 1 94.94 168 PRO A CA 1
ATOM 1344 C C . PRO A 1 168 ? 5.875 -4.562 2.871 1 94.94 168 PRO A C 1
ATOM 1346 O O . PRO A 1 168 ? 5.574 -3.793 1.956 1 94.94 168 PRO A O 1
ATOM 1349 N N . PRO A 1 169 ? 5.18 -5.609 3.209 1 96.06 169 PRO A N 1
ATOM 1350 C CA . PRO A 1 169 ? 3.926 -5.859 2.496 1 96.06 169 PRO A CA 1
ATOM 1351 C C . PRO A 1 169 ? 2.877 -4.777 2.746 1 96.06 169 PRO A C 1
ATOM 1353 O O . PRO A 1 169 ? 2.953 -4.055 3.744 1 96.06 169 PRO A O 1
ATOM 1356 N N . TYR A 1 170 ? 1.962 -4.609 1.808 1 97 170 TYR A N 1
ATOM 1357 C CA . TYR A 1 170 ? 0.926 -3.586 1.875 1 97 170 TYR A CA 1
ATOM 1358 C C . TYR A 1 170 ? -0.275 -4.074 2.674 1 97 170 TYR A C 1
ATOM 1360 O O . TYR A 1 170 ? -0.83 -3.336 3.49 1 97 170 TYR A O 1
ATOM 1368 N N . ILE A 1 171 ? -0.725 -5.328 2.449 1 96.38 171 ILE A N 1
ATOM 1369 C CA . ILE A 1 171 ? -1.987 -5.84 2.975 1 96.38 171 ILE A CA 1
ATOM 1370 C C . ILE A 1 171 ? -1.786 -6.344 4.402 1 96.38 171 ILE A C 1
ATOM 1372 O O . ILE A 1 171 ? -0.958 -7.227 4.641 1 96.38 171 ILE A O 1
ATOM 1376 N N . ARG A 1 172 ? -2.543 -5.801 5.277 1 92.62 172 ARG A N 1
ATOM 1377 C CA . ARG A 1 172 ? -2.502 -6.199 6.68 1 92.62 172 ARG A CA 1
ATOM 1378 C C . ARG A 1 172 ? -3.432 -7.375 6.945 1 92.62 172 ARG A C 1
ATOM 1380 O O . ARG A 1 172 ? -4.461 -7.523 6.281 1 92.62 172 ARG A O 1
ATOM 1387 N N . ASN A 1 173 ? -3.105 -8.172 7.945 1 90.12 173 ASN A N 1
ATOM 1388 C CA . ASN A 1 173 ? -3.842 -9.391 8.227 1 90.12 173 ASN A CA 1
ATOM 1389 C C . ASN A 1 173 ? -5.176 -9.102 8.906 1 90.12 173 ASN A C 1
ATOM 1391 O O . ASN A 1 173 ? -6.117 -9.891 8.812 1 90.12 173 ASN A O 1
ATOM 1395 N N . ASP A 1 174 ? -5.297 -7.961 9.461 1 90.5 174 ASP A N 1
ATOM 1396 C CA . ASP A 1 174 ? -6.496 -7.664 10.242 1 90.5 174 ASP A CA 1
ATOM 1397 C C . ASP A 1 174 ? -7.477 -6.816 9.438 1 90.5 174 ASP A C 1
ATOM 1399 O O . ASP A 1 174 ? -8.453 -6.297 9.984 1 90.5 174 ASP A O 1
ATOM 1403 N N . GLU A 1 175 ? -7.238 -6.73 8.133 1 93 175 GLU A N 1
ATOM 1404 C CA . GLU A 1 175 ? -8.023 -5.758 7.383 1 93 175 GLU A CA 1
ATOM 1405 C C . GLU A 1 175 ? -8.836 -6.434 6.285 1 93 175 GLU A C 1
ATOM 1407 O O . GLU A 1 175 ? -9.352 -5.766 5.383 1 93 175 GLU A O 1
ATOM 1412 N N . TRP A 1 176 ? -8.93 -7.75 6.27 1 93.31 176 TRP A N 1
ATOM 1413 C CA . TRP A 1 176 ? -9.711 -8.445 5.246 1 93.31 176 TRP A CA 1
ATOM 1414 C C . TRP A 1 176 ? -10.352 -9.703 5.812 1 93.31 176 TRP A C 1
ATOM 1416 O O . TRP A 1 176 ? -9.891 -10.242 6.824 1 93.31 176 TRP A O 1
ATOM 1426 N N . ASP A 1 177 ? -11.484 -10.125 5.23 1 92.69 177 ASP A N 1
ATOM 1427 C CA . ASP A 1 177 ? -12.195 -11.305 5.715 1 92.69 177 ASP A CA 1
ATOM 1428 C C . ASP A 1 177 ? -12.648 -12.188 4.555 1 92.69 177 ASP A C 1
ATOM 1430 O O . ASP A 1 177 ? -13.625 -12.922 4.672 1 92.69 177 ASP A O 1
ATOM 1434 N N . VAL A 1 178 ? -12 -12.148 3.455 1 94.62 178 VAL A N 1
ATOM 1435 C CA . VAL A 1 178 ? -12.344 -12.977 2.303 1 94.62 178 VAL A CA 1
ATOM 1436 C C . VAL A 1 178 ? -12.062 -14.445 2.619 1 94.62 178 VAL A C 1
ATOM 1438 O O . VAL A 1 178 ? -11.008 -14.781 3.168 1 94.62 178 VAL A O 1
ATOM 1441 N N . ILE A 1 179 ? -12.914 -15.266 2.354 1 93.5 179 ILE A N 1
ATOM 1442 C CA . ILE A 1 179 ? -12.805 -16.688 2.656 1 93.5 179 ILE A CA 1
ATOM 1443 C C . ILE A 1 179 ? -11.828 -17.344 1.682 1 93.5 179 ILE A C 1
ATOM 1445 O O . ILE A 1 179 ? -11.539 -16.797 0.619 1 93.5 179 ILE A O 1
ATOM 1449 N N . GLU A 1 180 ? -11.344 -18.484 2.049 1 94.56 180 GLU A N 1
ATOM 1450 C CA . GLU A 1 180 ? -10.422 -19.25 1.202 1 94.56 180 GLU A CA 1
ATOM 1451 C C . GLU A 1 180 ? -11.109 -19.703 -0.08 1 94.56 180 GLU A C 1
ATOM 1453 O O . GLU A 1 180 ? -12.32 -19.922 -0.1 1 94.56 180 GLU A O 1
ATOM 1458 N N . LEU A 1 181 ? -10.32 -19.797 -1.09 1 95.06 181 LEU A N 1
ATOM 1459 C CA . LEU A 1 181 ? -10.836 -20.219 -2.387 1 95.06 181 LEU A CA 1
ATOM 1460 C C . LEU A 1 181 ? -11.266 -21.688 -2.352 1 95.06 181 LEU A C 1
ATOM 1462 O O . LEU A 1 181 ? -10.648 -22.5 -1.669 1 95.06 181 LEU A O 1
ATOM 1466 N N . ASP A 1 182 ? -12.312 -21.953 -3.035 1 92.56 182 ASP A N 1
ATOM 1467 C CA . ASP A 1 182 ? -12.812 -23.312 -3.197 1 92.56 182 ASP A CA 1
ATOM 1468 C C . ASP A 1 182 ? -13.117 -23.609 -4.664 1 92.56 182 ASP A C 1
ATOM 1470 O O . ASP A 1 182 ? -12.945 -22.75 -5.527 1 92.56 182 ASP A O 1
ATOM 1474 N N . ASP A 1 183 ? -13.484 -24.859 -4.988 1 89.75 183 ASP A N 1
ATOM 1475 C CA . ASP A 1 183 ? -13.719 -25.297 -6.363 1 89.75 183 ASP A CA 1
ATOM 1476 C C . ASP A 1 183 ? -14.883 -24.516 -6.988 1 89.75 183 ASP A C 1
ATOM 1478 O O . ASP A 1 183 ? -14.906 -24.297 -8.203 1 89.75 183 ASP A O 1
ATOM 1482 N N . ASN A 1 184 ? -15.727 -24.047 -6.176 1 87.88 184 ASN A N 1
ATOM 1483 C CA . ASN A 1 184 ? -16.891 -23.328 -6.672 1 87.88 184 ASN A CA 1
ATOM 1484 C C . ASN A 1 184 ? -16.516 -21.969 -7.262 1 87.88 184 ASN A C 1
ATOM 1486 O O . ASN A 1 184 ? -17.25 -21.406 -8.062 1 87.88 184 ASN A O 1
ATOM 1490 N N . ASP A 1 185 ? -15.438 -21.5 -6.852 1 91.62 185 ASP A N 1
ATOM 1491 C CA . ASP A 1 185 ? -15 -20.203 -7.328 1 91.62 185 ASP A CA 1
ATOM 1492 C C . ASP A 1 185 ? -14.492 -20.281 -8.766 1 91.62 185 ASP A C 1
ATOM 1494 O O . ASP A 1 185 ? -14.289 -19.25 -9.422 1 91.62 185 ASP A O 1
ATOM 1498 N N . PHE A 1 186 ? -14.359 -21.5 -9.305 1 89.62 186 PHE A N 1
ATOM 1499 C CA . PHE A 1 186 ? -13.852 -21.688 -10.656 1 89.62 186 PHE A CA 1
ATOM 1500 C C . PHE A 1 186 ? -14.914 -22.328 -11.547 1 89.62 186 PHE A C 1
ATOM 1502 O O . PHE A 1 186 ? -14.633 -22.703 -12.68 1 89.62 186 PHE A O 1
ATOM 1509 N N . HIS A 1 187 ? -16.078 -22.312 -11.039 1 84.88 187 HIS A N 1
ATOM 1510 C CA . HIS A 1 187 ? -17.188 -22.922 -11.75 1 84.88 187 HIS A CA 1
ATOM 1511 C C . HIS A 1 187 ? -17.641 -22.062 -12.93 1 84.88 187 HIS A C 1
ATOM 1513 O O . HIS A 1 187 ? -17.562 -20.828 -12.859 1 84.88 187 HIS A O 1
ATOM 1519 N N . ILE A 1 188 ? -18.031 -22.781 -14.07 1 82.38 188 ILE A N 1
ATOM 1520 C CA . ILE A 1 188 ? -18.609 -22.109 -15.242 1 82.38 188 ILE A CA 1
ATOM 1521 C C . ILE A 1 188 ? -20.125 -22.234 -15.219 1 82.38 188 ILE A C 1
ATOM 1523 O O . ILE A 1 188 ? -20.656 -23.328 -15.031 1 82.38 188 ILE A O 1
ATOM 1527 N N . ASP A 1 189 ? -20.797 -21.156 -15.25 1 76.12 189 ASP A N 1
ATOM 1528 C CA . ASP A 1 189 ? -22.25 -21.141 -15.141 1 76.12 189 ASP A CA 1
ATOM 1529 C C . ASP A 1 189 ? -22.875 -22.109 -16.156 1 76.12 189 ASP A C 1
ATOM 1531 O O . ASP A 1 189 ? -23.844 -22.812 -15.828 1 76.12 189 ASP A O 1
ATOM 1535 N N . GLU A 1 190 ? -22.531 -21.969 -17.438 1 64.69 190 GLU A N 1
ATOM 1536 C CA . GLU A 1 190 ? -23.141 -22.828 -18.453 1 64.69 190 GLU A CA 1
ATOM 1537 C C . GLU A 1 190 ? -22.672 -24.281 -18.297 1 64.69 190 GLU A C 1
ATOM 1539 O O . GLU A 1 190 ? -23.156 -25.172 -19 1 64.69 190 GLU A O 1
ATOM 1544 N N . ALA A 1 191 ? -21.641 -24.578 -17.578 1 54.75 191 ALA A N 1
ATOM 1545 C CA . ALA A 1 191 ? -21.125 -25.938 -17.547 1 54.75 191 ALA A CA 1
ATOM 1546 C C . ALA A 1 191 ? -22.172 -26.906 -16.984 1 54.75 191 ALA A C 1
ATOM 1548 O O . ALA A 1 191 ? -22.641 -26.734 -15.852 1 54.75 191 ALA A O 1
ATOM 1549 N N . GLN A 1 192 ? -23.047 -27.219 -17.766 1 46.47 192 GLN A N 1
ATOM 1550 C CA . GLN A 1 192 ? -23.906 -28.359 -17.469 1 46.47 192 GLN A CA 1
ATOM 1551 C C . GLN A 1 192 ? -23.172 -29.406 -16.625 1 46.47 192 GLN A C 1
ATOM 1553 O O . GLN A 1 192 ? -21.953 -29.562 -16.75 1 46.47 192 GLN A O 1
ATOM 1558 N N . ILE A 1 193 ? -23.875 -29.797 -15.508 1 43.44 193 ILE A N 1
ATOM 1559 C CA . ILE A 1 193 ? -23.594 -30.891 -14.586 1 43.44 193 ILE A CA 1
ATOM 1560 C C . ILE A 1 193 ? -22.844 -32 -15.32 1 43.44 193 ILE A C 1
ATOM 1562 O O . ILE A 1 193 ? -23.438 -32.781 -16.062 1 43.44 193 ILE A O 1
ATOM 1566 N N . VAL A 1 194 ? -21.969 -31.766 -16.156 1 44.16 194 VAL A N 1
ATOM 1567 C CA . VAL A 1 194 ? -21.516 -33 -16.75 1 44.16 194 VAL A CA 1
ATOM 1568 C C . VAL A 1 194 ? -20.984 -33.938 -15.656 1 44.16 194 VAL A C 1
ATOM 1570 O O . VAL A 1 194 ? -20.453 -33.469 -14.648 1 44.16 194 VAL A O 1
ATOM 1573 N N . LEU A 1 195 ? -21.359 -35.188 -15.641 1 40.56 195 LEU A N 1
ATOM 1574 C CA . LEU A 1 195 ? -20.906 -36.438 -15.023 1 40.56 195 LEU A CA 1
ATOM 1575 C C . LEU A 1 195 ? -19.391 -36.406 -14.828 1 40.56 195 LEU A C 1
ATOM 1577 O O . LEU A 1 195 ? -18.688 -35.656 -15.492 1 40.56 195 LEU A O 1
ATOM 1581 N N . LEU A 1 196 ? -18.969 -37.188 -13.898 1 44.5 196 LEU A N 1
ATOM 1582 C CA . LEU A 1 196 ? -17.594 -37.469 -13.484 1 44.5 196 LEU A CA 1
ATOM 1583 C C . LEU A 1 196 ? -16.672 -37.562 -14.695 1 44.5 196 LEU A C 1
ATOM 1585 O O . LEU A 1 196 ? -16.688 -38.594 -15.406 1 44.5 196 LEU A O 1
ATOM 1589 N N . PRO A 1 197 ? -16.328 -36.5 -15.281 1 50.16 197 PRO A N 1
ATOM 1590 C CA . PRO A 1 197 ? -15.555 -36.688 -16.516 1 50.16 197 PRO A CA 1
ATOM 1591 C C . PRO A 1 197 ? -14.25 -37.469 -16.266 1 50.16 197 PRO A C 1
ATOM 1593 O O . PRO A 1 197 ? -13.727 -37.469 -15.156 1 50.16 197 PRO A O 1
ATOM 1596 N N . PRO A 1 198 ? -13.852 -38.375 -17.109 1 52.53 198 PRO A N 1
ATOM 1597 C CA . PRO A 1 198 ? -12.57 -39.062 -17.016 1 52.53 198 PRO A CA 1
ATOM 1598 C C . PRO A 1 198 ? -11.398 -38.125 -16.75 1 52.53 198 PRO A C 1
ATOM 1600 O O . PRO A 1 198 ? -11.484 -36.906 -17.047 1 52.53 198 PRO A O 1
ATOM 1603 N N . PRO A 1 199 ? -10.508 -38.562 -15.891 1 51.62 199 PRO A N 1
ATOM 1604 C CA . PRO A 1 199 ? -9.336 -37.781 -15.469 1 51.62 199 PRO A CA 1
ATOM 1605 C C . PRO A 1 199 ? -8.703 -37 -16.625 1 51.62 199 PRO A C 1
ATOM 1607 O O . PRO A 1 199 ? -8.141 -35.938 -16.406 1 51.62 199 PRO A O 1
ATOM 1610 N N . SER A 1 200 ? -8.734 -37.594 -17.922 1 54.09 200 SER A N 1
ATOM 1611 C CA . SER A 1 200 ? -8.148 -36.938 -19.078 1 54.09 200 SER A CA 1
ATOM 1612 C C . SER A 1 200 ? -9.117 -35.906 -19.688 1 54.09 200 SER A C 1
ATOM 1614 O O . SER A 1 200 ? -8.82 -35.281 -20.703 1 54.09 200 SER A O 1
ATOM 1616 N N . SER A 1 201 ? -10.164 -35.656 -18.953 1 61.81 201 SER A N 1
ATOM 1617 C CA . SER A 1 201 ? -11.211 -34.812 -19.516 1 61.81 201 SER A CA 1
ATOM 1618 C C . SER A 1 201 ? -10.922 -33.344 -19.25 1 61.81 201 SER A C 1
ATOM 1620 O O . SER A 1 201 ? -10.234 -33 -18.281 1 61.81 201 SER A O 1
ATOM 1622 N N . PRO A 1 202 ? -11.148 -32.625 -20.25 1 64.75 202 PRO A N 1
ATOM 1623 C CA . PRO A 1 202 ? -11 -31.172 -20.094 1 64.75 202 PRO A CA 1
ATOM 1624 C C . PRO A 1 202 ? -11.531 -30.656 -18.75 1 64.75 202 PRO A C 1
ATOM 1626 O O . PRO A 1 202 ? -10.961 -29.734 -18.172 1 64.75 202 PRO A O 1
ATOM 1629 N N . LEU A 1 203 ? -12.453 -31.359 -18.281 1 65.81 203 LEU A N 1
ATOM 1630 C CA . LEU A 1 203 ? -13.031 -30.969 -17 1 65.81 203 LEU A CA 1
ATOM 1631 C C . LEU A 1 203 ? -12.078 -31.281 -15.859 1 65.81 203 LEU A C 1
ATOM 1633 O O . LEU A 1 203 ? -11.969 -30.516 -14.906 1 65.81 203 LEU A O 1
ATOM 1637 N N . ALA A 1 204 ? -11.461 -32.406 -16.031 1 67.38 204 ALA A N 1
ATOM 1638 C CA . ALA A 1 204 ? -10.508 -32.781 -14.992 1 67.38 204 ALA A CA 1
ATOM 1639 C C . ALA A 1 204 ? -9.328 -31.812 -14.945 1 67.38 204 ALA A C 1
ATOM 1641 O O . ALA A 1 204 ? -8.828 -31.484 -13.867 1 67.38 204 ALA A O 1
ATOM 1642 N N . GLN A 1 205 ? -8.992 -31.391 -16.078 1 72.62 205 GLN A N 1
ATOM 1643 C CA . GLN A 1 205 ? -7.898 -30.422 -16.141 1 72.62 205 GLN A CA 1
ATOM 1644 C C . GLN A 1 205 ? -8.297 -29.094 -15.508 1 72.62 205 GLN A C 1
ATOM 1646 O O . GLN A 1 205 ? -7.477 -28.453 -14.852 1 72.62 205 GLN A O 1
ATOM 1651 N N . ASP A 1 206 ? -9.539 -28.828 -15.695 1 76.19 206 ASP A N 1
ATOM 1652 C CA . ASP A 1 206 ? -10.039 -27.578 -15.117 1 76.19 206 ASP A CA 1
ATOM 1653 C C . ASP A 1 206 ? -10.008 -27.625 -13.594 1 76.19 206 ASP A C 1
ATOM 1655 O O . ASP A 1 206 ? -9.641 -26.641 -12.945 1 76.19 206 ASP A O 1
ATOM 1659 N N . VAL A 1 207 ? -10.375 -28.719 -13.156 1 78.12 207 VAL A N 1
ATOM 1660 C CA . VAL A 1 207 ? -10.398 -28.875 -11.703 1 78.12 207 VAL A CA 1
ATOM 1661 C C . VAL A 1 207 ? -8.969 -28.828 -11.156 1 78.12 207 VAL A C 1
ATOM 1663 O O . VAL A 1 207 ? -8.719 -28.234 -10.117 1 78.12 207 VAL A O 1
ATOM 1666 N N . LEU A 1 208 ? -8.109 -29.406 -11.898 1 77.38 208 LEU A N 1
ATOM 1667 C CA . LEU A 1 208 ? -6.715 -29.422 -11.469 1 77.38 208 LEU A CA 1
ATOM 1668 C C . LEU A 1 208 ? -6.133 -28.016 -11.461 1 77.38 208 LEU A C 1
ATOM 1670 O O . LEU A 1 208 ? -5.391 -27.641 -10.547 1 77.38 208 LEU A O 1
ATOM 1674 N N . GLN A 1 209 ? -6.473 -27.312 -12.43 1 80.62 209 GLN A N 1
ATOM 1675 C CA . GLN A 1 209 ? -5.992 -25.938 -12.516 1 80.62 209 GLN A CA 1
ATOM 1676 C C . GLN A 1 209 ? -6.551 -25.078 -11.383 1 80.62 209 GLN A C 1
ATOM 1678 O O . GLN A 1 209 ? -5.84 -24.25 -10.812 1 80.62 209 GLN A O 1
ATOM 1683 N N . ALA A 1 210 ? -7.785 -25.328 -11.102 1 87.12 210 ALA A N 1
ATOM 1684 C CA . ALA A 1 210 ? -8.406 -24.609 -9.992 1 87.12 210 ALA A CA 1
ATOM 1685 C C . ALA A 1 210 ? -7.719 -24.953 -8.672 1 87.12 210 ALA A C 1
ATOM 1687 O O . ALA A 1 210 ? -7.469 -24.062 -7.852 1 87.12 210 ALA A O 1
ATOM 1688 N N . GLN A 1 211 ? -7.371 -26.172 -8.547 1 89.25 211 GLN A N 1
ATOM 1689 C CA . GLN A 1 211 ? -6.734 -26.609 -7.309 1 89.25 211 GLN A CA 1
ATOM 1690 C C . GLN A 1 211 ? -5.32 -26.047 -7.184 1 89.25 211 GLN A C 1
ATOM 1692 O O . GLN A 1 211 ? -4.863 -25.75 -6.082 1 89.25 211 GLN A O 1
ATOM 1697 N N . GLN A 1 212 ? -4.703 -25.906 -8.273 1 88.75 212 GLN A N 1
ATOM 1698 C CA . GLN A 1 212 ? -3.355 -25.359 -8.258 1 88.75 212 GLN A CA 1
ATOM 1699 C C . GLN A 1 212 ? -3.359 -23.922 -7.723 1 88.75 212 GLN A C 1
ATOM 1701 O O . GLN A 1 212 ? -2.527 -23.562 -6.887 1 88.75 212 GLN A O 1
ATOM 1706 N N . PHE A 1 213 ? -4.23 -23.141 -8.242 1 92.38 213 PHE A N 1
ATOM 1707 C CA . PHE A 1 213 ? -4.293 -21.75 -7.793 1 92.38 213 PHE A CA 1
ATOM 1708 C C . PHE A 1 213 ? -4.699 -21.672 -6.328 1 92.38 213 PHE A C 1
ATOM 1710 O O . PHE A 1 213 ? -4.23 -20.812 -5.59 1 92.38 213 PHE A O 1
ATOM 1717 N N . GLN A 1 214 ? -5.598 -22.562 -5.918 1 94.31 214 GLN A N 1
ATOM 1718 C CA . GLN A 1 214 ? -6.008 -22.609 -4.52 1 94.31 214 GLN A CA 1
ATOM 1719 C C . GLN A 1 214 ? -4.824 -22.938 -3.609 1 94.31 214 GLN A C 1
ATOM 1721 O O . GLN A 1 214 ? -4.648 -22.312 -2.564 1 94.31 214 GLN A O 1
ATOM 1726 N N . CYS A 1 215 ? -4.047 -23.875 -4.031 1 93.12 215 CYS A N 1
ATOM 1727 C CA . CYS A 1 215 ? -2.873 -24.25 -3.248 1 93.12 215 CYS A CA 1
ATOM 1728 C C . CYS A 1 215 ? -1.855 -23.125 -3.215 1 93.12 215 CYS A C 1
ATOM 1730 O O . CYS A 1 215 ? -1.196 -22.906 -2.195 1 93.12 215 CYS A O 1
ATOM 1732 N N . PHE A 1 216 ? -1.736 -22.5 -4.34 1 92.88 216 PHE A N 1
ATOM 1733 C CA . PHE A 1 216 ? -0.824 -21.359 -4.395 1 92.88 216 PHE A CA 1
ATOM 1734 C C . PHE A 1 216 ? -1.279 -20.266 -3.451 1 92.88 216 PHE A C 1
ATOM 1736 O O . PHE A 1 216 ? -0.456 -19.609 -2.799 1 92.88 216 PHE A O 1
ATOM 1743 N N . ALA A 1 217 ? -2.561 -20 -3.404 1 94.62 217 ALA A N 1
ATOM 1744 C CA . ALA A 1 217 ? -3.121 -19 -2.494 1 94.62 217 ALA A CA 1
ATOM 1745 C C . ALA A 1 217 ? -2.846 -19.375 -1.039 1 94.62 217 ALA A C 1
ATOM 1747 O O . ALA A 1 217 ? -2.5 -18.5 -0.228 1 94.62 217 ALA A O 1
ATOM 1748 N N . HIS A 1 218 ? -2.977 -20.625 -0.751 1 95.88 218 HIS A N 1
ATOM 1749 C CA . HIS A 1 218 ? -2.68 -21.078 0.601 1 95.88 218 HIS A CA 1
ATOM 1750 C C . HIS A 1 218 ? -1.202 -20.906 0.93 1 95.88 218 HIS A C 1
ATOM 1752 O O . HIS A 1 218 ? -0.85 -20.562 2.061 1 95.88 218 HIS A O 1
ATOM 1758 N N . LEU A 1 219 ? -0.395 -21.219 -0.041 1 94.94 219 LEU A N 1
ATOM 1759 C CA . LEU A 1 219 ? 1.042 -21.047 0.142 1 94.94 219 LEU A CA 1
ATOM 1760 C C . LEU A 1 219 ? 1.389 -19.578 0.385 1 94.94 219 LEU A C 1
ATOM 1762 O O . LEU A 1 219 ? 2.32 -19.281 1.132 1 94.94 219 LEU A O 1
ATOM 1766 N N . SER A 1 220 ? 0.646 -18.672 -0.255 1 95.88 220 SER A N 1
ATOM 1767 C CA . SER A 1 220 ? 0.872 -17.234 -0.083 1 95.88 220 SER A CA 1
ATOM 1768 C C . SER A 1 220 ? 0.596 -16.812 1.353 1 95.88 220 SER A C 1
ATOM 1770 O O . SER A 1 220 ? 1.23 -15.883 1.858 1 95.88 220 SER A O 1
ATOM 1772 N N . ARG A 1 221 ? -0.306 -17.484 2.004 1 96.62 221 ARG A N 1
ATOM 1773 C CA . ARG A 1 221 ? -0.559 -17.203 3.414 1 96.62 221 ARG A CA 1
ATOM 1774 C C . ARG A 1 221 ? 0.638 -17.594 4.273 1 96.62 221 ARG A C 1
ATOM 1776 O O . ARG A 1 221 ? 0.985 -16.891 5.223 1 96.62 221 ARG A O 1
ATOM 1783 N N . ILE A 1 222 ? 1.226 -18.672 3.934 1 96.69 222 ILE A N 1
ATOM 1784 C CA . ILE A 1 222 ? 2.414 -19.109 4.656 1 96.69 222 ILE A CA 1
ATOM 1785 C C . ILE A 1 222 ? 3.57 -18.156 4.379 1 96.69 222 ILE A C 1
ATOM 1787 O O . ILE A 1 222 ? 4.363 -17.844 5.273 1 96.69 222 ILE A O 1
ATOM 1791 N N . ALA A 1 223 ? 3.654 -17.719 3.1 1 96.44 223 ALA A N 1
ATOM 1792 C CA . ALA A 1 223 ? 4.676 -16.734 2.75 1 96.44 223 ALA A CA 1
ATOM 1793 C C . ALA A 1 223 ? 4.543 -15.484 3.605 1 96.44 223 ALA A C 1
ATOM 1795 O O . ALA A 1 223 ? 5.547 -14.883 3.994 1 96.44 223 ALA A O 1
ATOM 1796 N N . ASP A 1 224 ? 3.305 -15.086 3.832 1 96.81 224 ASP A N 1
ATOM 1797 C CA . ASP A 1 224 ? 3.061 -13.922 4.684 1 96.81 224 ASP A CA 1
ATOM 1798 C C . ASP A 1 224 ? 3.58 -14.164 6.098 1 96.81 224 ASP A C 1
ATOM 1800 O O . ASP A 1 224 ? 4.16 -13.266 6.711 1 96.81 224 ASP A O 1
ATOM 1804 N N . GLU A 1 225 ? 3.363 -15.297 6.629 1 96.69 225 GLU A N 1
ATOM 1805 C CA . GLU A 1 225 ? 3.84 -15.641 7.965 1 96.69 225 GLU A CA 1
ATOM 1806 C C . GLU A 1 225 ? 5.363 -15.648 8.023 1 96.69 225 GLU A C 1
ATOM 1808 O O . GLU A 1 225 ? 5.957 -15.18 9 1 96.69 225 GLU A O 1
ATOM 1813 N N . VAL A 1 226 ? 5.984 -16.219 7.004 1 96.12 226 VAL A N 1
ATOM 1814 C CA . VAL A 1 226 ? 7.441 -16.234 6.938 1 96.12 226 VAL A CA 1
ATOM 1815 C C . VAL A 1 226 ? 7.977 -14.805 6.914 1 96.12 226 VAL A C 1
ATOM 1817 O O . VAL A 1 226 ? 8.93 -14.477 7.625 1 96.12 226 VAL A O 1
ATOM 1820 N N . GLN A 1 227 ? 7.363 -14 6.051 1 95.31 227 GLN A N 1
ATOM 1821 C CA . GLN A 1 227 ? 7.777 -12.602 5.953 1 95.31 227 GLN A CA 1
ATOM 1822 C C . GLN A 1 227 ? 7.621 -11.891 7.293 1 95.31 227 GLN A C 1
ATOM 1824 O O . GLN A 1 227 ? 8.508 -11.148 7.719 1 95.31 227 GLN A O 1
ATOM 1829 N N . HIS A 1 228 ? 6.551 -12.102 7.965 1 94.69 228 HIS A N 1
ATOM 1830 C CA . HIS A 1 228 ? 6.246 -11.43 9.227 1 94.69 228 HIS A CA 1
ATOM 1831 C C . HIS A 1 228 ? 7.18 -11.898 10.336 1 94.69 228 HIS A C 1
ATOM 1833 O O . HIS A 1 228 ? 7.719 -11.086 11.086 1 94.69 228 HIS A O 1
ATOM 1839 N N . ASP A 1 229 ? 7.43 -13.125 10.422 1 94.56 229 ASP A N 1
ATOM 1840 C CA . ASP A 1 229 ? 8.133 -13.695 11.57 1 94.56 229 ASP A CA 1
ATOM 1841 C C . ASP A 1 229 ? 9.648 -13.555 11.406 1 94.56 229 ASP A C 1
ATOM 1843 O O . ASP A 1 229 ? 10.375 -13.422 12.391 1 94.56 229 ASP A O 1
ATOM 1847 N N . PHE A 1 230 ? 10.148 -13.523 10.156 1 93.19 230 PHE A N 1
ATOM 1848 C CA . PHE A 1 230 ? 11.594 -13.562 9.992 1 93.19 230 PHE A CA 1
ATOM 1849 C C . PHE A 1 230 ? 12.094 -12.289 9.305 1 93.19 230 PHE A C 1
ATOM 1851 O O . PHE A 1 230 ? 13.219 -11.852 9.539 1 93.19 230 PHE A O 1
ATOM 1858 N N . TYR A 1 231 ? 11.328 -11.742 8.469 1 92.5 231 TYR A N 1
ATOM 1859 C CA . TYR A 1 231 ? 11.898 -10.742 7.578 1 92.5 231 TYR A CA 1
ATOM 1860 C C . TYR A 1 231 ? 11.297 -9.367 7.84 1 92.5 231 TYR A C 1
ATOM 1862 O O . TYR A 1 231 ? 11.734 -8.367 7.258 1 92.5 231 TYR A O 1
ATOM 1870 N N . ALA A 1 232 ? 10.242 -9.312 8.609 1 92.19 232 ALA A N 1
ATOM 1871 C CA . ALA A 1 232 ? 9.82 -7.992 9.062 1 92.19 232 ALA A CA 1
ATOM 1872 C C . ALA A 1 232 ? 10.938 -7.289 9.828 1 92.19 232 ALA A C 1
ATOM 1874 O O . ALA A 1 232 ? 11.75 -7.941 10.484 1 92.19 232 ALA A O 1
ATOM 1875 N N . LEU A 1 233 ? 11.008 -6.008 9.734 1 90.44 233 LEU A N 1
ATOM 1876 C CA . LEU A 1 233 ? 12.117 -5.25 10.305 1 90.44 233 LEU A CA 1
ATOM 1877 C C . LEU A 1 233 ? 12.266 -5.543 11.797 1 90.44 233 LEU A C 1
ATOM 1879 O O . LEU A 1 233 ? 13.359 -5.855 12.266 1 90.44 233 LEU A O 1
ATOM 1883 N N . ARG A 1 234 ? 11.227 -5.473 12.523 1 89.38 234 ARG A N 1
ATOM 1884 C CA . ARG A 1 234 ? 11.273 -5.68 13.969 1 89.38 234 ARG A CA 1
ATOM 1885 C C . ARG A 1 234 ? 11.648 -7.117 14.305 1 89.38 234 ARG A C 1
ATOM 1887 O O . ARG A 1 234 ? 12.438 -7.363 15.219 1 89.38 234 ARG A O 1
ATOM 1894 N N . SER A 1 235 ? 11.102 -8.055 13.586 1 91.19 235 SER A N 1
ATOM 1895 C CA . SER A 1 235 ? 11.422 -9.461 13.82 1 91.19 235 SER A CA 1
ATOM 1896 C C . SER A 1 235 ? 12.867 -9.773 13.438 1 91.19 235 SER A C 1
ATOM 1898 O O . SER A 1 235 ? 13.547 -10.531 14.125 1 91.19 235 SER A O 1
ATOM 1900 N N . SER A 1 236 ? 13.297 -9.18 12.344 1 89.06 236 SER A N 1
ATOM 1901 C CA . SER A 1 236 ? 14.672 -9.406 11.898 1 89.06 236 SER A CA 1
ATOM 1902 C C . SER A 1 236 ? 15.672 -8.867 12.914 1 89.06 236 SER A C 1
ATOM 1904 O O . SER A 1 236 ? 16.703 -9.5 13.164 1 89.06 236 SER A O 1
ATOM 1906 N N . GLN A 1 237 ? 15.375 -7.711 13.469 1 87.06 237 GLN A N 1
ATOM 1907 C CA . GLN A 1 237 ? 16.266 -7.117 14.461 1 87.06 237 GLN A CA 1
ATOM 1908 C C . GLN A 1 237 ? 16.312 -7.965 15.734 1 87.06 237 GLN A C 1
ATOM 1910 O O . GLN A 1 237 ? 17.375 -8.109 16.344 1 87.06 237 GLN A O 1
ATOM 1915 N N . ARG A 1 238 ? 15.25 -8.57 16.047 1 88.31 238 ARG A N 1
ATOM 1916 C CA . ARG A 1 238 ? 15.156 -9.391 17.25 1 88.31 238 ARG A CA 1
ATOM 1917 C C . ARG A 1 238 ? 15.805 -10.758 17.031 1 88.31 238 ARG A C 1
ATOM 1919 O O . ARG A 1 238 ? 16.547 -11.234 17.891 1 88.31 238 ARG A O 1
ATOM 1926 N N . LEU A 1 239 ? 15.656 -11.344 15.867 1 88.12 239 LEU A N 1
ATOM 1927 C CA . LEU A 1 239 ? 16.031 -12.727 15.625 1 88.12 239 LEU A CA 1
ATOM 1928 C C . LEU A 1 239 ? 17.438 -12.82 15.031 1 88.12 239 LEU A C 1
ATOM 1930 O O . LEU A 1 239 ? 18.062 -13.883 15.062 1 88.12 239 LEU A O 1
ATOM 1934 N N . SER A 1 240 ? 17.953 -11.727 14.539 1 83.19 240 SER A N 1
ATOM 1935 C CA . SER A 1 240 ? 19.234 -11.758 13.844 1 83.19 240 SER A CA 1
ATOM 1936 C C . SER A 1 240 ? 20.375 -12.148 14.781 1 83.19 240 SER A C 1
ATOM 1938 O O . SER A 1 240 ? 21.391 -12.68 14.344 1 83.19 240 SER A O 1
ATOM 1940 N N . SER A 1 241 ? 20.266 -11.961 16.031 1 84.12 241 SER A N 1
ATOM 1941 C CA . SER A 1 241 ? 21.359 -12.258 16.953 1 84.12 241 SER A CA 1
ATOM 1942 C C . SER A 1 241 ? 21 -13.406 17.891 1 84.12 241 SER A C 1
ATOM 1944 O O . SER A 1 241 ? 21.797 -13.781 18.75 1 84.12 241 SER A O 1
ATOM 1946 N N . ASN A 1 242 ? 19.891 -13.992 17.703 1 85.69 242 ASN A N 1
ATOM 1947 C CA . ASN A 1 242 ? 19.422 -15.039 18.594 1 85.69 242 ASN A CA 1
ATOM 1948 C C . ASN A 1 242 ? 19.062 -16.312 17.844 1 85.69 242 ASN A C 1
ATOM 1950 O O . ASN A 1 242 ? 17.938 -16.469 17.359 1 85.69 242 ASN A O 1
ATOM 1954 N N . PHE A 1 243 ? 20 -17.266 17.828 1 83.5 243 PHE A N 1
ATOM 1955 C CA . PHE A 1 243 ? 19.797 -18.5 17.078 1 83.5 243 PHE A CA 1
ATOM 1956 C C . PHE A 1 243 ? 18.719 -19.359 17.719 1 83.5 243 PHE A C 1
ATOM 1958 O O . PHE A 1 243 ? 17.875 -19.938 17.016 1 83.5 243 PHE A O 1
ATOM 1965 N N . SER A 1 244 ? 18.703 -19.406 19 1 84.31 244 SER A N 1
ATOM 1966 C CA . SER A 1 244 ? 17.734 -20.25 19.703 1 84.31 244 SER A CA 1
ATOM 1967 C C . SER A 1 244 ? 16.297 -19.766 19.453 1 84.31 244 SER A C 1
ATOM 1969 O O . SER A 1 244 ? 15.406 -20.578 19.203 1 84.31 244 SER A O 1
ATOM 1971 N N . GLU A 1 245 ? 16.109 -18.438 19.5 1 90.06 245 GLU A N 1
ATOM 1972 C CA . GLU A 1 245 ? 14.789 -17.891 19.234 1 90.06 245 GLU A CA 1
ATOM 1973 C C . GLU A 1 245 ? 14.398 -18.062 17.766 1 90.06 245 GLU A C 1
ATOM 1975 O O . GLU A 1 245 ? 13.227 -18.25 17.453 1 90.06 245 GLU A O 1
ATOM 1980 N N . SER A 1 246 ? 15.391 -17.969 16.906 1 89.31 246 SER A N 1
ATOM 1981 C CA . SER A 1 246 ? 15.148 -18.172 15.477 1 89.31 246 SER A CA 1
ATOM 1982 C C . SER A 1 246 ? 14.711 -19.609 15.195 1 89.31 246 SER A C 1
ATOM 1984 O O . SER A 1 246 ? 13.844 -19.844 14.359 1 89.31 246 SER A O 1
ATOM 1986 N N . LEU A 1 247 ? 15.32 -20.547 15.891 1 86.75 247 LEU A N 1
ATOM 1987 C CA . LEU A 1 247 ? 14.961 -21.953 15.719 1 86.75 247 LEU A CA 1
ATOM 1988 C C . LEU A 1 247 ? 13.539 -22.219 16.219 1 86.75 247 LEU A C 1
ATOM 1990 O O . LEU A 1 247 ? 12.789 -22.969 15.578 1 86.75 247 LEU A O 1
ATOM 1994 N N . LYS A 1 248 ? 13.188 -21.609 17.312 1 89.5 248 LYS A N 1
ATOM 1995 C CA . LYS A 1 248 ? 11.844 -21.75 17.875 1 89.5 248 LYS A CA 1
ATOM 1996 C C . LYS A 1 248 ? 10.789 -21.188 16.938 1 89.5 248 LYS A C 1
ATOM 1998 O O . LYS A 1 248 ? 9.68 -21.719 16.828 1 89.5 248 LYS A O 1
ATOM 2003 N N . THR A 1 249 ? 11.148 -20.094 16.25 1 91.94 249 THR A N 1
ATOM 2004 C CA . THR A 1 249 ? 10.234 -19.438 15.328 1 91.94 249 THR A CA 1
ATOM 2005 C C . THR A 1 249 ? 10.141 -20.234 14.023 1 91.94 249 THR A C 1
ATOM 2007 O O . THR A 1 249 ? 9.094 -20.25 13.375 1 91.94 249 THR A O 1
ATOM 2010 N N . ALA A 1 250 ? 11.188 -20.953 13.617 1 90 250 ALA A N 1
ATOM 2011 C CA . ALA A 1 250 ? 11.258 -21.656 12.344 1 90 250 ALA A CA 1
ATOM 2012 C C . ALA A 1 250 ? 10.469 -22.969 12.398 1 90 250 ALA A C 1
ATOM 2014 O O . ALA A 1 250 ? 9.906 -23.406 11.391 1 90 250 ALA A O 1
ATOM 2015 N N . ARG A 1 251 ? 10.352 -23.578 13.523 1 88.5 251 ARG A N 1
ATOM 2016 C CA . ARG A 1 251 ? 9.758 -24.906 13.672 1 88.5 251 ARG A CA 1
ATOM 2017 C C . ARG A 1 251 ? 8.289 -24.891 13.25 1 88.5 251 ARG A C 1
ATOM 2019 O O . ARG A 1 251 ? 7.875 -25.719 12.422 1 88.5 251 ARG A O 1
ATOM 2026 N N . PRO A 1 252 ? 7.496 -23.953 13.82 1 92.69 252 PRO A N 1
ATOM 2027 C CA . PRO A 1 252 ? 6.094 -23.953 13.406 1 92.69 252 PRO A CA 1
ATOM 2028 C C . PRO A 1 252 ? 5.922 -23.625 11.922 1 92.69 252 PRO A C 1
ATOM 2030 O O . PRO A 1 252 ? 4.992 -24.125 11.281 1 92.69 252 PRO A O 1
ATOM 2033 N N . LEU A 1 253 ? 6.777 -22.828 11.352 1 92.94 253 LEU A N 1
ATOM 2034 C CA . LEU A 1 253 ? 6.695 -22.469 9.938 1 92.94 253 LEU A CA 1
ATOM 2035 C C . LEU A 1 253 ? 7.016 -23.672 9.055 1 92.94 253 LEU A C 1
ATOM 2037 O O . LEU A 1 253 ? 6.332 -23.906 8.055 1 92.94 253 LEU A O 1
ATOM 2041 N N . LEU A 1 254 ? 8.078 -24.469 9.422 1 89.88 254 LEU A N 1
ATOM 2042 C CA . LEU A 1 254 ? 8.438 -25.656 8.664 1 89.88 254 LEU A CA 1
ATOM 2043 C C . LEU A 1 254 ? 7.352 -26.719 8.773 1 89.88 254 LEU A C 1
ATOM 2045 O O . LEU A 1 254 ? 7.082 -27.453 7.809 1 89.88 254 LEU A O 1
ATOM 2049 N N . GLN A 1 255 ? 6.719 -26.734 9.938 1 89.69 255 GLN A N 1
ATOM 2050 C CA . GLN A 1 255 ? 5.617 -27.672 10.117 1 89.69 255 GLN A CA 1
ATOM 2051 C C . GLN A 1 255 ? 4.43 -27.297 9.227 1 89.69 255 GLN A C 1
ATOM 2053 O O . GLN A 1 255 ? 3.795 -28.172 8.641 1 89.69 255 GLN A O 1
ATOM 2058 N N . ARG A 1 256 ? 4.121 -26.062 9.141 1 93.94 256 ARG A N 1
ATOM 2059 C CA . ARG A 1 256 ? 3.029 -25.609 8.289 1 93.94 256 ARG A CA 1
ATOM 2060 C C . ARG A 1 256 ? 3.32 -25.906 6.816 1 93.94 256 ARG A C 1
ATOM 2062 O O . ARG A 1 256 ? 2.414 -26.25 6.059 1 93.94 256 ARG A O 1
ATOM 2069 N N . LEU A 1 257 ? 4.547 -25.719 6.387 1 92.06 257 LEU A N 1
ATOM 2070 C CA . LEU A 1 257 ? 4.941 -26.016 5.016 1 92.06 257 LEU A CA 1
ATOM 2071 C C . LEU A 1 257 ? 4.812 -27.516 4.734 1 92.06 257 LEU A C 1
ATOM 2073 O O . LEU A 1 257 ? 4.34 -27.906 3.666 1 92.06 257 LEU A O 1
ATOM 2077 N N . ARG A 1 258 ? 5.176 -28.281 5.742 1 88.94 258 ARG A N 1
ATOM 2078 C CA . ARG A 1 258 ? 5.043 -29.719 5.59 1 88.94 258 ARG A CA 1
ATOM 2079 C C . ARG A 1 258 ? 3.574 -30.125 5.48 1 88.94 258 ARG A C 1
ATOM 2081 O O . ARG A 1 258 ? 3.219 -30.984 4.664 1 88.94 258 ARG A O 1
ATOM 2088 N N . GLU A 1 259 ? 2.797 -29.547 6.34 1 90.62 259 GLU A N 1
ATOM 2089 C CA . GLU A 1 259 ? 1.363 -29.812 6.297 1 90.62 259 GLU A CA 1
ATOM 2090 C C . GLU A 1 259 ? 0.764 -29.406 4.953 1 90.62 259 GLU A C 1
ATOM 2092 O O . GLU A 1 259 ? -0.094 -30.109 4.414 1 90.62 259 GLU A O 1
ATOM 2097 N N . TRP A 1 260 ? 1.166 -28.312 4.469 1 93.38 260 TRP A N 1
ATOM 2098 C CA . TRP A 1 260 ? 0.714 -27.859 3.158 1 93.38 260 TRP A CA 1
ATOM 2099 C C . TRP A 1 260 ? 1.064 -28.875 2.08 1 93.38 260 TRP A C 1
ATOM 2101 O O . TRP A 1 260 ? 0.24 -29.188 1.215 1 93.38 260 TRP A O 1
ATOM 2111 N N . TYR A 1 261 ? 2.248 -29.453 2.088 1 87.69 261 TYR A N 1
ATOM 2112 C CA . TYR A 1 261 ? 2.699 -30.406 1.079 1 87.69 261 TYR A CA 1
ATOM 2113 C C . TYR A 1 261 ? 1.932 -31.719 1.188 1 87.69 261 TYR A C 1
ATOM 2115 O O . TYR A 1 261 ? 1.575 -32.312 0.173 1 87.69 261 TYR A O 1
ATOM 2123 N N . VAL A 1 262 ? 1.658 -32.094 2.43 1 86.38 262 VAL A N 1
ATOM 2124 C CA . VAL A 1 262 ? 0.963 -33.344 2.674 1 86.38 262 VAL A CA 1
ATOM 2125 C C . VAL A 1 262 ? -0.477 -33.25 2.174 1 86.38 262 VAL A C 1
ATOM 2127 O O . VAL A 1 262 ? -1.038 -34.25 1.683 1 86.38 262 VAL A O 1
ATOM 2130 N N . HIS A 1 263 ? -1.042 -32.062 2.232 1 88.5 263 HIS A N 1
ATOM 2131 C CA . HIS A 1 263 ? -2.438 -31.875 1.851 1 88.5 263 HIS A CA 1
ATOM 2132 C C . HIS A 1 263 ? -2.566 -31.578 0.361 1 88.5 263 HIS A C 1
ATOM 2134 O O . HIS A 1 263 ? -3.672 -31.375 -0.14 1 88.5 263 HIS A O 1
ATOM 2140 N N . LEU A 1 264 ? -1.452 -31.594 -0.333 1 88 264 LEU A N 1
ATOM 2141 C CA . LEU A 1 264 ? -1.499 -31.375 -1.774 1 88 264 LEU A CA 1
ATOM 2142 C C . LEU A 1 264 ? -2.162 -32.562 -2.48 1 88 264 LEU A C 1
ATOM 2144 O O . LEU A 1 264 ? -1.836 -33.719 -2.207 1 88 264 LEU A O 1
ATOM 2148 N N . PRO A 1 265 ? -3.15 -32.281 -3.283 1 86.19 265 PRO A N 1
ATOM 2149 C CA . PRO A 1 265 ? -3.75 -33.375 -4.055 1 86.19 265 PRO A CA 1
ATOM 2150 C C . PRO A 1 265 ? -2.715 -34.188 -4.832 1 86.19 265 PRO A C 1
ATOM 2152 O O . PRO A 1 265 ? -1.686 -33.656 -5.242 1 86.19 265 PRO A O 1
ATOM 2155 N N . ALA A 1 266 ? -2.928 -35.406 -5.148 1 80.31 266 ALA A N 1
ATOM 2156 C CA . ALA A 1 266 ? -1.998 -36.375 -5.711 1 80.31 266 ALA A CA 1
ATOM 2157 C C . ALA A 1 266 ? -1.479 -35.906 -7.07 1 80.31 266 ALA A C 1
ATOM 2159 O O . ALA A 1 266 ? -0.278 -36 -7.344 1 80.31 266 ALA A O 1
ATOM 2160 N N . PRO A 1 267 ? -2.387 -35.344 -7.836 1 78.56 267 PRO A N 1
ATOM 2161 C CA . PRO A 1 267 ? -1.877 -34.938 -9.156 1 78.56 267 PRO A CA 1
ATOM 2162 C C . PRO A 1 267 ? -0.915 -33.75 -9.086 1 78.56 267 PRO A C 1
ATOM 2164 O O . PRO A 1 267 ? -0.176 -33.5 -10.047 1 78.56 267 PRO A O 1
ATOM 2167 N N . LEU A 1 268 ? -0.961 -33.062 -7.988 1 81.81 268 LEU A N 1
ATOM 2168 C CA . LEU A 1 268 ? -0.123 -31.891 -7.871 1 81.81 268 LEU A CA 1
ATOM 2169 C C . LEU A 1 268 ? 1.188 -32.219 -7.164 1 81.81 268 LEU A C 1
ATOM 2171 O O . LEU A 1 268 ? 2.066 -31.359 -7.047 1 81.81 268 LEU A O 1
ATOM 2175 N N . ARG A 1 269 ? 1.284 -33.375 -6.684 1 76.94 269 ARG A N 1
ATOM 2176 C CA . ARG A 1 269 ? 2.529 -33.781 -6.035 1 76.94 269 ARG A CA 1
ATOM 2177 C C . ARG A 1 269 ? 3.602 -34.125 -7.062 1 76.94 269 ARG A C 1
ATOM 2179 O O . ARG A 1 269 ? 3.285 -34.531 -8.188 1 76.94 269 ARG A O 1
ATOM 2186 N N . LEU A 1 270 ? 4.816 -33.562 -6.879 1 63.22 270 LEU A N 1
ATOM 2187 C CA . LEU A 1 270 ? 5.918 -33.75 -7.82 1 63.22 270 LEU A CA 1
ATOM 2188 C C . LEU A 1 270 ? 6.152 -35.219 -8.102 1 63.22 270 LEU A C 1
ATOM 2190 O O . LEU A 1 270 ? 6.543 -35.969 -7.203 1 63.22 270 LEU A O 1
ATOM 2194 N N . HIS A 1 271 ? 5.18 -35.938 -8.477 1 54.47 271 HIS A N 1
ATOM 2195 C CA . HIS A 1 271 ? 5.465 -37.312 -8.828 1 54.47 271 HIS A CA 1
ATOM 2196 C C . HIS A 1 271 ? 6.852 -37.469 -9.445 1 54.47 271 HIS A C 1
ATOM 2198 O O . HIS A 1 271 ? 7.375 -36.5 -10.023 1 54.47 271 HIS A O 1
ATOM 2204 N N . HIS A 1 272 ? 7.621 -38.5 -8.953 1 44.72 272 HIS A N 1
ATOM 2205 C CA . HIS A 1 272 ? 8.812 -39.031 -9.594 1 44.72 272 HIS A CA 1
ATOM 2206 C C . HIS A 1 272 ? 8.781 -38.812 -11.102 1 44.72 272 HIS A C 1
ATOM 2208 O O . HIS A 1 272 ? 9.609 -39.375 -11.836 1 44.72 272 HIS A O 1
ATOM 2214 N N . ARG A 1 273 ? 7.824 -38.344 -11.695 1 45.66 273 ARG A N 1
ATOM 2215 C CA . ARG A 1 273 ? 7.836 -38.344 -13.156 1 45.66 273 ARG A CA 1
ATOM 2216 C C . ARG A 1 273 ? 8.82 -37.312 -13.695 1 45.66 273 ARG A C 1
ATOM 2218 O O . ARG A 1 273 ? 8.648 -36.094 -13.477 1 45.66 273 ARG A O 1
ATOM 2225 N N . LEU A 1 274 ? 10.07 -37.594 -13.57 1 41.88 274 LEU A N 1
ATOM 2226 C CA . LEU A 1 274 ? 11.242 -36.969 -14.18 1 41.88 274 LEU A CA 1
ATOM 2227 C C . LEU A 1 274 ? 10.82 -36 -15.281 1 41.88 274 LEU A C 1
ATOM 2229 O O . LEU A 1 274 ? 11.477 -34.969 -15.5 1 41.88 274 LEU A O 1
ATOM 2233 N N . PHE A 1 275 ? 10.227 -36.625 -16.469 1 38.31 275 PHE A N 1
ATOM 2234 C CA . PHE A 1 275 ? 9.984 -36.062 -17.797 1 38.31 275 PHE A CA 1
ATOM 2235 C C . PHE A 1 275 ? 8.547 -35.562 -17.906 1 38.31 275 PHE A C 1
ATOM 2237 O O . PHE A 1 275 ? 7.625 -36.344 -18.125 1 38.31 275 PHE A O 1
ATOM 2244 N N . ALA A 1 276 ? 8.125 -34.812 -17.047 1 41.59 276 ALA A N 1
ATOM 2245 C CA . ALA A 1 276 ? 6.82 -34.156 -17.156 1 41.59 276 ALA A CA 1
ATOM 2246 C C . ALA A 1 276 ? 6.426 -34 -18.625 1 41.59 276 ALA A C 1
ATOM 2248 O O . ALA A 1 276 ? 7.203 -33.469 -19.438 1 41.59 276 ALA A O 1
ATOM 2249 N N . SER A 1 277 ? 5.594 -34.719 -19.094 1 40.84 277 SER A N 1
ATOM 2250 C CA . SER A 1 277 ? 4.977 -34.562 -20.406 1 40.84 277 SER A CA 1
ATOM 2251 C C . SER A 1 277 ? 4.68 -33.125 -20.734 1 40.84 277 SER A C 1
ATOM 2253 O O . SER A 1 277 ? 4.426 -32.312 -19.828 1 40.84 277 SER A O 1
ATOM 2255 N N . ILE A 1 278 ? 5.121 -32.625 -21.859 1 40.03 278 ILE A N 1
ATOM 2256 C CA . ILE A 1 278 ? 4.883 -31.438 -22.688 1 40.03 278 ILE A CA 1
ATOM 2257 C C . ILE A 1 278 ? 3.426 -31 -22.562 1 40.03 278 ILE A C 1
ATOM 2259 O O . ILE A 1 278 ? 2.996 -30.047 -23.203 1 40.03 278 ILE A O 1
ATOM 2263 N N . ASP A 1 279 ? 2.488 -31.797 -22.031 1 42 279 ASP A N 1
ATOM 2264 C CA . ASP A 1 279 ? 1.081 -31.5 -22.281 1 42 279 ASP A CA 1
ATOM 2265 C C . ASP A 1 279 ? 0.604 -30.359 -21.375 1 42 279 ASP A C 1
ATOM 2267 O O . ASP A 1 279 ? -0.188 -30.578 -20.453 1 42 279 ASP A O 1
ATOM 2271 N N . GLY A 1 280 ? 1.351 -29.203 -21.359 1 50.75 280 GLY A N 1
ATOM 2272 C CA . GLY A 1 280 ? 0.869 -27.875 -20.984 1 50.75 280 GLY A CA 1
ATOM 2273 C C . GLY A 1 280 ? 0.812 -27.656 -19.484 1 50.75 280 GLY A C 1
ATOM 2274 O O . GLY A 1 280 ? 0.867 -26.516 -19.031 1 50.75 280 GLY A O 1
ATOM 2275 N N . THR A 1 281 ? 0.482 -28.797 -18.641 1 53.78 281 THR A N 1
ATOM 2276 C CA . THR A 1 281 ? 0.246 -28.641 -17.203 1 53.78 281 THR A CA 1
ATOM 2277 C C . THR A 1 281 ? 1.563 -28.641 -16.438 1 53.78 281 THR A C 1
ATOM 2279 O O . THR A 1 281 ? 1.611 -28.25 -15.266 1 53.78 281 THR A O 1
ATOM 2282 N N . GLY A 1 282 ? 2.664 -28.859 -17.062 1 60.59 282 GLY A N 1
ATOM 2283 C CA . GLY A 1 282 ? 3.959 -29.141 -16.453 1 60.59 282 GLY A CA 1
ATOM 2284 C C . GLY A 1 282 ? 4.605 -27.906 -15.852 1 60.59 282 GLY A C 1
ATOM 2285 O O . GLY A 1 282 ? 4.965 -27.891 -14.672 1 60.59 282 GLY A O 1
ATOM 2286 N N . PRO A 1 283 ? 4.527 -26.891 -16.609 1 66.94 283 PRO A N 1
ATOM 2287 C CA . PRO A 1 283 ? 5.254 -25.734 -16.109 1 66.94 283 PRO A CA 1
ATOM 2288 C C . PRO A 1 283 ? 4.582 -25.094 -14.891 1 66.94 283 PRO A C 1
ATOM 2290 O O . PRO A 1 283 ? 5.266 -24.578 -14.008 1 66.94 283 PRO A O 1
ATOM 2293 N N . GLN A 1 284 ? 3.293 -25.312 -14.82 1 72.12 284 GLN A N 1
ATOM 2294 C CA . GLN A 1 284 ? 2.564 -24.703 -13.711 1 72.12 284 GLN A CA 1
ATOM 2295 C C . GLN A 1 284 ? 2.848 -25.453 -12.406 1 72.12 284 GLN A C 1
ATOM 2297 O O . GLN A 1 284 ? 2.98 -24.828 -11.352 1 72.12 284 GLN A O 1
ATOM 2302 N N . LEU A 1 285 ? 2.984 -26.703 -12.531 1 75.25 285 LEU A N 1
ATOM 2303 C CA . LEU A 1 285 ? 3.279 -27.516 -11.352 1 75.25 285 LEU A CA 1
ATOM 2304 C C . LEU A 1 285 ? 4.68 -27.219 -10.828 1 75.25 285 LEU A C 1
ATOM 2306 O O . LEU A 1 285 ? 4.895 -27.156 -9.617 1 75.25 285 LEU A O 1
ATOM 2310 N N . THR A 1 286 ? 5.52 -26.984 -11.75 1 77.75 286 THR A N 1
ATOM 2311 C CA . THR A 1 286 ? 6.891 -26.688 -11.359 1 77.75 286 THR A CA 1
ATOM 2312 C C . THR A 1 286 ? 6.965 -25.359 -10.617 1 77.75 286 THR A C 1
ATOM 2314 O O . THR A 1 286 ? 7.75 -25.203 -9.68 1 77.75 286 THR A O 1
ATOM 2317 N N . CYS A 1 287 ? 6.113 -24.453 -11.031 1 79.56 287 CYS A N 1
ATOM 2318 C CA . CYS A 1 287 ? 6.098 -23.156 -10.383 1 79.56 287 CYS A CA 1
ATOM 2319 C C . CYS A 1 287 ? 5.602 -23.266 -8.945 1 79.56 287 CYS A C 1
ATOM 2321 O O . CYS A 1 287 ? 6.105 -22.578 -8.055 1 79.56 287 CYS A O 1
ATOM 2323 N N . LEU A 1 288 ? 4.617 -24.078 -8.742 1 85.88 288 LEU A N 1
ATOM 2324 C CA . LEU A 1 288 ? 4.074 -24.266 -7.406 1 85.88 288 LEU A CA 1
ATOM 2325 C C . LEU A 1 288 ? 5.117 -24.891 -6.484 1 85.88 288 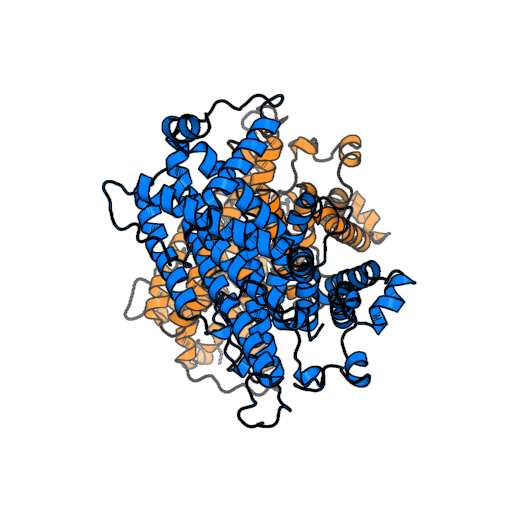LEU A C 1
ATOM 2327 O O . LEU A 1 288 ? 5.293 -24.438 -5.348 1 85.88 288 LEU A O 1
ATOM 2331 N N . HIS A 1 289 ? 5.848 -25.844 -7 1 84 289 HIS A N 1
ATOM 2332 C CA . HIS A 1 289 ? 6.875 -26.484 -6.195 1 84 289 HIS A CA 1
ATOM 2333 C C . HIS A 1 289 ? 8.07 -25.562 -5.977 1 84 289 HIS A C 1
ATOM 2335 O O . HIS A 1 289 ? 8.711 -25.609 -4.926 1 84 289 HIS A O 1
ATOM 2341 N N . PHE A 1 290 ? 8.344 -24.828 -6.969 1 84.06 290 PHE A N 1
ATOM 2342 C CA . PHE A 1 290 ? 9.398 -23.844 -6.801 1 84.06 290 PHE A CA 1
ATOM 2343 C C . PHE A 1 290 ? 9.055 -22.875 -5.672 1 84.06 290 PHE A C 1
ATOM 2345 O O . PHE A 1 290 ? 9.914 -22.547 -4.848 1 84.06 290 PHE A O 1
ATOM 2352 N N . ALA A 1 291 ? 7.84 -22.422 -5.699 1 88.75 291 ALA A N 1
ATOM 2353 C CA . ALA A 1 291 ? 7.402 -21.5 -4.652 1 88.75 291 ALA A CA 1
ATOM 2354 C C . ALA A 1 291 ? 7.496 -22.141 -3.277 1 88.75 291 ALA A C 1
ATOM 2356 O O . ALA A 1 291 ? 7.91 -21.5 -2.307 1 88.75 291 ALA A O 1
ATOM 2357 N N . TYR A 1 292 ? 7.098 -23.375 -3.205 1 89.94 292 TYR A N 1
ATOM 2358 C CA . TYR A 1 292 ? 7.18 -24.125 -1.956 1 89.94 292 TYR A CA 1
ATOM 2359 C C . TYR A 1 292 ? 8.625 -24.203 -1.468 1 89.94 292 TYR A C 1
ATOM 2361 O O . TYR A 1 292 ? 8.914 -23.906 -0.308 1 89.94 292 TYR A O 1
ATOM 2369 N N . THR A 1 293 ? 9.523 -24.609 -2.309 1 88 293 THR A N 1
ATOM 2370 C CA . THR A 1 293 ? 10.922 -24.781 -1.938 1 88 293 THR A CA 1
ATOM 2371 C C . THR A 1 293 ? 11.57 -23.422 -1.647 1 88 293 THR A C 1
ATOM 2373 O O . THR A 1 293 ? 12.445 -23.328 -0.786 1 88 293 THR A O 1
ATOM 2376 N N . LEU A 1 294 ? 11.148 -22.469 -2.385 1 89.56 294 LEU A N 1
ATOM 2377 C CA . LEU A 1 294 ? 11.664 -21.125 -2.148 1 89.56 294 LEU A CA 1
ATOM 2378 C C . LEU A 1 294 ? 11.367 -20.672 -0.725 1 89.56 294 LEU A C 1
ATOM 2380 O O . LEU A 1 294 ? 12.203 -20.016 -0.092 1 89.56 294 LEU A O 1
ATOM 2384 N N . LEU A 1 295 ? 10.195 -20.953 -0.191 1 93.44 295 LEU A N 1
ATOM 2385 C CA . LEU A 1 295 ? 9.852 -20.594 1.181 1 93.44 295 LEU A CA 1
ATOM 2386 C C . LEU A 1 295 ? 10.758 -21.312 2.174 1 93.44 295 LEU A C 1
ATOM 2388 O O . LEU A 1 295 ? 11.172 -20.734 3.18 1 93.44 295 LEU A O 1
ATOM 2392 N N . GLU A 1 296 ? 11.062 -22.516 1.839 1 90.81 296 GLU A N 1
ATOM 2393 C CA . GLU A 1 296 ? 12.016 -23.234 2.678 1 90.81 296 GLU A CA 1
ATOM 2394 C C . GLU A 1 296 ? 13.375 -22.547 2.689 1 90.81 296 GLU A C 1
ATOM 2396 O O . GLU A 1 296 ? 14.008 -22.422 3.742 1 90.81 296 GLU A O 1
ATOM 2401 N N . VAL A 1 297 ? 13.812 -22.172 1.55 1 89.81 297 VAL A N 1
ATOM 2402 C CA . VAL A 1 297 ? 15.094 -21.484 1.425 1 89.81 297 VAL A CA 1
ATOM 2403 C C . VAL A 1 297 ? 15.086 -20.203 2.273 1 89.81 297 VAL A C 1
ATOM 2405 O O . VAL A 1 297 ? 16.062 -19.906 2.967 1 89.81 297 VAL A O 1
ATOM 2408 N N . PHE A 1 298 ? 14.039 -19.484 2.219 1 92.62 298 PHE A N 1
ATOM 2409 C CA . PHE A 1 298 ? 13.945 -18.25 2.99 1 92.62 298 PHE A CA 1
ATOM 2410 C C . PHE A 1 298 ? 14.031 -18.547 4.484 1 92.62 298 PHE A C 1
ATOM 2412 O O . PHE A 1 298 ? 14.672 -17.797 5.23 1 92.62 298 PHE A O 1
ATOM 2419 N N . ILE A 1 299 ? 13.375 -19.578 4.938 1 91.56 299 ILE A N 1
ATOM 2420 C CA . ILE A 1 299 ? 13.383 -19.922 6.355 1 91.56 299 ILE A CA 1
ATOM 2421 C C . ILE A 1 299 ? 14.797 -20.312 6.781 1 91.56 299 ILE A C 1
ATOM 2423 O O . ILE A 1 299 ? 15.297 -19.828 7.797 1 91.56 299 ILE A O 1
ATOM 2427 N N . PHE A 1 300 ? 15.445 -21.094 6.016 1 87.56 300 PHE A N 1
ATOM 2428 C CA . PHE A 1 300 ? 16.797 -21.547 6.371 1 87.56 300 PHE A CA 1
ATOM 2429 C C . PHE A 1 300 ? 17.781 -20.391 6.277 1 87.56 300 PHE A C 1
ATOM 2431 O O . PHE A 1 300 ? 18.734 -20.312 7.066 1 87.56 300 PHE A O 1
ATOM 2438 N N . ARG A 1 301 ? 17.625 -19.578 5.297 1 87.94 301 ARG A N 1
ATOM 2439 C CA . ARG A 1 301 ? 18.484 -18.406 5.184 1 87.94 301 ARG A CA 1
ATOM 2440 C C . ARG A 1 301 ? 18.391 -17.547 6.441 1 87.94 301 ARG A C 1
ATOM 2442 O O . ARG A 1 301 ? 19.406 -17.031 6.93 1 87.94 301 ARG A O 1
ATOM 2449 N N . ALA A 1 302 ? 17.234 -17.406 6.914 1 89.38 302 ALA A N 1
ATOM 2450 C CA . ALA A 1 302 ? 17.031 -16.625 8.125 1 89.38 302 ALA A CA 1
ATOM 2451 C C . ALA A 1 302 ? 17.641 -17.312 9.344 1 89.38 302 ALA A C 1
ATOM 2453 O O . ALA A 1 302 ? 18.172 -16.656 10.242 1 89.38 302 ALA A O 1
ATOM 2454 N N . LEU A 1 303 ? 17.594 -18.594 9.352 1 85.5 303 LEU A N 1
ATOM 2455 C CA . LEU A 1 303 ? 18.125 -19.375 10.469 1 85.5 303 LEU A CA 1
ATOM 2456 C C . LEU A 1 303 ? 19.656 -19.312 10.5 1 85.5 303 LEU A C 1
ATOM 2458 O O . LEU A 1 303 ? 20.266 -19.375 11.57 1 85.5 303 LEU A O 1
ATOM 2462 N N . LEU A 1 304 ? 20.266 -19.109 9.391 1 83.88 304 LEU A N 1
ATOM 2463 C CA . LEU A 1 304 ? 21.719 -19.141 9.289 1 83.88 304 LEU A CA 1
ATOM 2464 C C . LEU A 1 304 ? 22.312 -17.766 9.609 1 83.88 304 LEU A C 1
ATOM 2466 O O . LEU A 1 304 ? 23.516 -17.641 9.883 1 83.88 304 LEU A O 1
ATOM 2470 N N . ARG A 1 305 ? 21.5 -16.719 9.625 1 81.06 305 ARG A N 1
ATOM 2471 C CA . ARG A 1 305 ? 21.984 -15.359 9.836 1 81.06 305 ARG A CA 1
ATOM 2472 C C . ARG A 1 305 ? 22.688 -15.227 11.18 1 81.06 305 ARG A C 1
ATOM 2474 O O . ARG A 1 305 ? 23.797 -14.711 11.25 1 81.06 305 ARG A O 1
ATOM 2481 N N . PRO A 1 306 ? 22.062 -15.703 12.195 1 76.88 306 PRO A N 1
ATOM 2482 C CA . PRO A 1 306 ? 22.734 -15.578 13.484 1 76.88 306 PRO A CA 1
ATOM 2483 C C . PRO A 1 306 ? 23.984 -16.438 13.578 1 76.88 306 PRO A C 1
ATOM 2485 O O . PRO A 1 306 ? 24.891 -16.141 14.375 1 76.88 306 PRO A O 1
ATOM 2488 N N . MET A 1 307 ? 24.078 -17.422 12.789 1 69.81 307 MET A N 1
ATOM 2489 C CA . MET A 1 307 ? 25.234 -18.312 12.812 1 69.81 307 MET A CA 1
ATOM 2490 C C . MET A 1 307 ? 26.438 -17.672 12.133 1 69.81 307 MET A C 1
ATOM 2492 O O . MET A 1 307 ? 27.578 -17.891 12.539 1 69.81 307 MET A O 1
ATOM 2496 N N . VAL A 1 308 ? 26.219 -16.875 11.047 1 62.28 308 VAL A N 1
ATOM 2497 C CA . VAL A 1 308 ? 27.266 -16.203 10.312 1 62.28 308 VAL A CA 1
ATOM 2498 C C . VAL A 1 308 ? 27.781 -15.008 11.117 1 62.28 308 VAL A C 1
ATOM 2500 O O . VAL A 1 308 ? 28.984 -14.742 11.164 1 62.28 308 VAL A O 1
ATOM 2503 N N . ARG A 1 309 ? 26.922 -14.156 11.57 1 55.22 309 ARG A N 1
ATOM 2504 C CA . ARG A 1 309 ? 27.375 -13 12.344 1 55.22 309 ARG A CA 1
ATOM 2505 C C . ARG A 1 309 ? 28.266 -13.422 13.5 1 55.22 309 ARG A C 1
ATOM 2507 O O . ARG A 1 309 ? 29.172 -12.695 13.883 1 55.22 309 ARG A O 1
ATOM 2514 N N . SER A 1 310 ? 27.969 -14.5 14.141 1 45.22 310 SER A N 1
ATOM 2515 C CA . SER A 1 310 ? 28.922 -14.992 15.133 1 45.22 310 SER A CA 1
ATOM 2516 C C . SER A 1 310 ? 30.219 -15.453 14.477 1 45.22 310 SER A C 1
ATOM 2518 O O . SER A 1 310 ? 31.219 -15.664 15.164 1 45.22 310 SER A O 1
ATOM 2520 N N . ALA A 1 311 ? 30.281 -15.82 13.172 1 39.41 311 ALA A N 1
ATOM 2521 C CA . ALA A 1 311 ? 31.547 -16.219 12.562 1 39.41 311 ALA A CA 1
ATOM 2522 C C . ALA A 1 311 ? 32.281 -15.008 12 1 39.41 311 ALA A C 1
ATOM 2524 O O . ALA A 1 311 ? 31.672 -14.016 11.625 1 39.41 311 ALA A O 1
ATOM 2525 N N . THR A 1 312 ? 33.5 -14.641 12.344 1 34.5 312 THR A N 1
ATOM 2526 C CA . THR A 1 312 ? 34.438 -13.633 11.852 1 34.5 312 THR A CA 1
ATOM 2527 C C . THR A 1 312 ? 34.219 -13.359 10.367 1 34.5 312 THR A C 1
ATOM 2529 O O . THR A 1 312 ? 34.188 -14.289 9.562 1 34.5 312 THR A O 1
ATOM 2532 N N . PRO A 1 313 ? 33.594 -12.242 9.992 1 35.78 313 PRO A N 1
ATOM 2533 C CA . PRO A 1 313 ? 33.344 -11.945 8.57 1 35.78 313 PRO A CA 1
ATOM 2534 C C . PRO A 1 313 ? 34.5 -12.438 7.676 1 35.78 313 PRO A C 1
ATOM 2536 O O . PRO A 1 313 ? 35.656 -12.227 7.996 1 35.78 313 PRO A O 1
ATOM 2539 N N . PRO A 1 314 ? 34.438 -13.492 6.93 1 31.92 314 PRO A N 1
ATOM 2540 C CA . PRO A 1 314 ? 35.625 -13.766 6.129 1 31.92 314 PRO A CA 1
ATOM 2541 C C . PRO A 1 314 ? 36.188 -12.508 5.453 1 31.92 314 PRO A C 1
ATOM 2543 O O . PRO A 1 314 ? 35.438 -11.547 5.227 1 31.92 314 PRO A O 1
ATOM 2546 N N . PRO A 1 315 ? 37.438 -12.234 5.465 1 29.58 315 PRO A N 1
ATOM 2547 C CA . PRO A 1 315 ? 38.062 -11.117 4.746 1 29.58 315 PRO A CA 1
ATOM 2548 C C . PRO A 1 315 ? 37.438 -10.875 3.381 1 29.58 315 PRO A C 1
ATOM 2550 O O . PRO A 1 315 ? 36.938 -11.82 2.738 1 29.58 315 PRO A O 1
ATOM 2553 N N . LEU A 1 316 ? 36.812 -9.766 3.188 1 31.33 316 LEU A N 1
ATOM 2554 C CA . LEU A 1 316 ? 36.375 -9.312 1.871 1 31.33 316 LEU A CA 1
ATOM 2555 C C . LEU A 1 316 ? 37.281 -9.859 0.78 1 31.33 316 LEU A C 1
ATOM 2557 O O . LEU A 1 316 ? 38.5 -9.594 0.782 1 31.33 316 LEU A O 1
ATOM 2561 N N . PHE A 1 317 ? 37.125 -11.031 0.277 1 30.12 317 PHE A N 1
ATOM 2562 C CA . PHE A 1 317 ? 37.969 -11.516 -0.814 1 30.12 317 PHE A CA 1
ATOM 2563 C C . PHE A 1 317 ? 38.188 -10.414 -1.838 1 30.12 317 PHE A C 1
ATOM 2565 O O . PHE A 1 317 ? 37.281 -9.68 -2.199 1 30.12 317 PHE A O 1
ATOM 2572 N N . GLU A 1 318 ? 39.375 -9.773 -1.974 1 30.48 318 GLU A N 1
ATOM 2573 C CA . GLU A 1 318 ? 39.875 -9 -3.098 1 30.48 318 GLU A CA 1
ATOM 2574 C C . GLU A 1 318 ? 39.281 -9.477 -4.418 1 30.48 318 GLU A C 1
ATOM 2576 O O . GLU A 1 318 ? 39.094 -10.68 -4.625 1 30.48 318 GLU A O 1
ATOM 2581 N N . GLU A 1 319 ? 38.594 -8.656 -5.305 1 33.88 319 GLU A N 1
ATOM 2582 C CA . GLU A 1 319 ? 37.938 -8.617 -6.598 1 33.88 319 GLU A CA 1
ATOM 2583 C C . GLU A 1 319 ? 38.531 -9.617 -7.574 1 33.88 319 GLU A C 1
ATOM 2585 O O . GLU A 1 319 ? 37.875 -10.055 -8.516 1 33.88 319 GLU A O 1
ATOM 2590 N N . THR A 1 320 ? 39.938 -9.688 -7.738 1 32.94 320 THR A N 1
ATOM 2591 C CA . THR A 1 320 ? 40.562 -10.203 -8.953 1 32.94 320 THR A CA 1
ATOM 2592 C C . THR A 1 320 ? 40.281 -11.703 -9.102 1 32.94 320 THR A C 1
ATOM 2594 O O . THR A 1 320 ? 39.938 -12.172 -10.18 1 32.94 320 THR A O 1
ATOM 2597 N N . GLU A 1 321 ? 41.219 -12.617 -8.43 1 32.81 321 GLU A N 1
ATOM 2598 C CA . GLU A 1 321 ? 41.406 -14.039 -8.672 1 32.81 321 GLU A CA 1
ATOM 2599 C C . GLU A 1 321 ? 40.25 -14.852 -8.109 1 32.81 321 GLU A C 1
ATOM 2601 O O . GLU A 1 321 ? 40.188 -16.078 -8.273 1 32.81 321 GLU A O 1
ATOM 2606 N N . ALA A 1 322 ? 39.438 -14.359 -7.281 1 36.03 322 ALA A N 1
ATOM 2607 C CA . ALA A 1 322 ? 38.5 -15.062 -6.43 1 36.03 322 ALA A CA 1
ATOM 2608 C C . ALA A 1 322 ? 37.156 -15.273 -7.148 1 36.03 322 ALA A C 1
ATOM 2610 O O . ALA A 1 322 ? 36.281 -15.945 -6.629 1 36.03 322 ALA A O 1
ATOM 2611 N N . SER A 1 323 ? 36.875 -14.547 -8.148 1 38.03 323 SER A N 1
ATOM 2612 C CA . SER A 1 323 ? 35.656 -14.727 -8.914 1 38.03 323 SER A CA 1
ATOM 2613 C C . SER A 1 323 ? 35.594 -16.109 -9.547 1 38.03 323 SER A C 1
ATOM 2615 O O . SER A 1 323 ? 34.531 -16.766 -9.547 1 38.03 323 SER A O 1
ATOM 2617 N N . THR A 1 324 ? 36.688 -16.484 -10.141 1 38.12 324 THR A N 1
ATOM 2618 C CA . THR A 1 324 ? 36.75 -17.766 -10.836 1 38.12 324 THR A CA 1
ATOM 2619 C C . THR A 1 324 ? 36.625 -18.922 -9.852 1 38.12 324 THR A C 1
ATOM 2621 O O . THR A 1 324 ? 36 -19.922 -10.148 1 38.12 324 THR A O 1
ATOM 2624 N N . ASN A 1 325 ? 37.281 -18.734 -8.703 1 40.5 325 ASN A N 1
ATOM 2625 C CA . ASN A 1 325 ? 37.281 -19.812 -7.711 1 40.5 325 ASN A CA 1
ATOM 2626 C C . ASN A 1 325 ? 35.906 -19.922 -7.004 1 40.5 325 ASN A C 1
ATOM 2628 O O . ASN A 1 325 ? 35.531 -21.016 -6.57 1 40.5 325 ASN A O 1
ATOM 2632 N N . PHE A 1 326 ? 35.281 -18.875 -6.906 1 41.94 326 PHE A N 1
ATOM 2633 C CA . PHE A 1 326 ? 33.969 -18.859 -6.297 1 41.94 326 PHE A CA 1
ATOM 2634 C C . PHE A 1 326 ? 32.969 -19.594 -7.176 1 41.94 326 PHE A C 1
ATOM 2636 O O . PHE A 1 326 ? 32.156 -20.375 -6.68 1 41.94 326 PHE A O 1
ATOM 2643 N N . THR A 1 327 ? 32.969 -19.344 -8.469 1 44.03 327 THR A N 1
ATOM 2644 C CA . THR A 1 327 ? 32.094 -20.062 -9.383 1 44.03 327 THR A CA 1
ATOM 2645 C C . THR A 1 327 ? 32.375 -21.547 -9.367 1 44.03 327 THR A C 1
ATOM 2647 O O . THR A 1 327 ? 31.469 -22.375 -9.391 1 44.03 327 THR A O 1
ATOM 2650 N N . THR A 1 328 ? 33.688 -21.797 -9.383 1 45.41 328 THR A N 1
ATOM 2651 C CA . THR A 1 328 ? 34.062 -23.203 -9.367 1 45.41 328 THR A CA 1
ATOM 2652 C C . THR A 1 328 ? 33.656 -23.859 -8.055 1 45.41 328 THR A C 1
ATOM 2654 O O . THR A 1 328 ? 33.188 -25 -8.047 1 45.41 328 THR A O 1
ATOM 2657 N N . ALA A 1 329 ? 33.906 -23.188 -6.996 1 45.22 329 ALA A N 1
ATOM 2658 C CA . ALA A 1 329 ? 33.531 -23.75 -5.695 1 45.22 329 ALA A CA 1
ATOM 2659 C C . ALA A 1 329 ? 32.031 -23.891 -5.574 1 45.22 329 ALA A C 1
ATOM 2661 O O . ALA A 1 329 ? 31.531 -24.891 -5.02 1 45.22 329 ALA A O 1
ATOM 2662 N N . LEU A 1 330 ? 31.328 -22.984 -6.098 1 48.06 330 LEU A N 1
ATOM 2663 C CA . LEU A 1 330 ? 29.875 -23.094 -6.148 1 48.06 330 LEU A CA 1
ATOM 2664 C C . LEU A 1 330 ? 29.438 -24.266 -7.02 1 48.06 330 LEU A C 1
ATOM 2666 O O . LEU A 1 330 ? 28.531 -25.016 -6.66 1 48.06 330 LEU A O 1
ATOM 2670 N N . ASP A 1 331 ? 30.094 -24.344 -8.156 1 47.91 331 ASP A N 1
ATOM 2671 C CA . ASP A 1 331 ? 29.812 -25.469 -9.039 1 47.91 331 ASP A CA 1
ATOM 2672 C C . ASP A 1 331 ? 30.109 -26.797 -8.352 1 47.91 331 ASP A C 1
ATOM 2674 O O . ASP A 1 331 ? 29.328 -27.75 -8.484 1 47.91 331 ASP A O 1
ATOM 2678 N N . ASP A 1 332 ? 31.219 -26.844 -7.742 1 46.88 332 ASP A N 1
ATOM 2679 C CA . ASP A 1 332 ? 31.594 -28.047 -7.02 1 46.88 332 ASP A CA 1
ATOM 2680 C C . ASP A 1 332 ? 30.609 -28.344 -5.891 1 46.88 332 ASP A C 1
ATOM 2682 O O . ASP A 1 332 ? 30.25 -29.5 -5.656 1 46.88 332 ASP A O 1
ATOM 2686 N N . TYR A 1 333 ? 30.297 -27.344 -5.199 1 47.22 333 TYR A N 1
ATOM 2687 C CA . TYR A 1 333 ? 29.328 -27.516 -4.125 1 47.22 333 TYR A CA 1
ATOM 2688 C C . TYR A 1 333 ? 27.984 -27.969 -4.672 1 47.22 333 TYR A C 1
ATOM 2690 O O . TYR A 1 333 ? 27.344 -28.859 -4.113 1 47.22 333 TYR A O 1
ATOM 2698 N N . ILE A 1 334 ? 27.641 -27.359 -5.691 1 48.94 334 ILE A N 1
ATOM 2699 C CA . ILE A 1 334 ? 26.406 -27.766 -6.363 1 48.94 334 ILE A CA 1
ATOM 2700 C C . ILE A 1 334 ? 26.484 -29.25 -6.742 1 48.94 334 ILE A C 1
ATOM 2702 O O . ILE A 1 334 ? 25.531 -30 -6.555 1 48.94 334 ILE A O 1
ATOM 2706 N N . PHE A 1 335 ? 27.594 -29.547 -7.297 1 48.78 335 PHE A N 1
ATOM 2707 C CA . PHE A 1 335 ? 27.828 -30.938 -7.695 1 48.78 335 PHE A CA 1
ATOM 2708 C C . PHE A 1 335 ? 27.719 -31.859 -6.496 1 48.78 335 PHE A C 1
ATOM 2710 O O . PHE A 1 335 ? 27.172 -32.969 -6.605 1 48.78 335 PHE A O 1
ATOM 2717 N N . HIS A 1 336 ? 28.234 -31.5 -5.453 1 47.41 336 HIS A N 1
ATOM 2718 C CA . HIS A 1 336 ? 28.219 -32.344 -4.262 1 47.41 336 HIS A CA 1
ATOM 2719 C C . HIS A 1 336 ? 26.812 -32.469 -3.705 1 47.41 336 HIS A C 1
ATOM 2721 O O . HIS A 1 336 ? 26.422 -33.562 -3.248 1 47.41 336 HIS A O 1
ATOM 2727 N N . ILE A 1 337 ? 26.203 -31.422 -3.682 1 48.34 337 ILE A N 1
ATOM 2728 C CA . ILE A 1 337 ? 24.859 -31.469 -3.121 1 48.34 337 ILE A CA 1
ATOM 2729 C C . ILE A 1 337 ? 23.938 -32.219 -4.078 1 48.34 337 ILE A C 1
ATOM 2731 O O . ILE A 1 337 ? 22.969 -32.844 -3.645 1 48.34 337 ILE A O 1
ATOM 2735 N N . MET A 1 338 ? 24.25 -32.125 -5.387 1 44.19 338 MET A N 1
ATOM 2736 C CA . MET A 1 338 ? 23.422 -32.781 -6.391 1 44.19 338 MET A CA 1
ATOM 2737 C C . MET A 1 338 ? 23.672 -34.281 -6.406 1 44.19 338 MET A C 1
ATOM 2739 O O . MET A 1 338 ? 23.078 -35 -7.195 1 44.19 338 MET A O 1
ATOM 2743 N N . GLU A 1 339 ? 24.625 -34.75 -5.84 1 42.47 339 GLU A N 1
ATOM 2744 C CA . GLU A 1 339 ? 24.75 -36.219 -5.887 1 42.47 339 GLU A CA 1
ATOM 2745 C C . GLU A 1 339 ? 23.406 -36.875 -5.629 1 42.47 339 GLU A C 1
ATOM 2747 O O . GLU A 1 339 ? 22.656 -36.469 -4.738 1 42.47 339 GLU A O 1
ATOM 2752 N N . PRO A 1 340 ? 22.922 -37.688 -6.676 1 39.28 340 PRO A N 1
ATOM 2753 C CA . PRO A 1 340 ? 21.641 -38.375 -6.848 1 39.28 340 PRO A CA 1
ATOM 2754 C C . PRO A 1 340 ? 21.141 -39.031 -5.562 1 39.28 340 PRO A C 1
ATOM 2756 O O . PRO A 1 340 ? 20.297 -39.938 -5.609 1 39.28 340 PRO A O 1
ATOM 2759 N N . ASP A 1 341 ? 21.609 -39.031 -4.363 1 38.66 341 ASP A N 1
ATOM 2760 C CA . ASP A 1 341 ? 20.781 -39.844 -3.492 1 38.66 341 ASP A CA 1
ATOM 2761 C C . ASP A 1 341 ? 19.312 -39.469 -3.6 1 38.66 341 ASP A C 1
ATOM 2763 O O . ASP A 1 341 ? 19 -38.312 -3.986 1 38.66 341 ASP A O 1
ATOM 2767 N N . GLU A 1 342 ? 18.359 -40.5 -3.531 1 37.03 342 GLU A N 1
ATOM 2768 C CA . GLU A 1 342 ? 16.891 -40.5 -3.553 1 37.03 342 GLU A CA 1
ATOM 2769 C C . GLU A 1 342 ? 16.344 -39.312 -2.77 1 37.03 342 GLU A C 1
ATOM 2771 O O . GLU A 1 342 ? 16.328 -39.312 -1.537 1 37.03 342 GLU A O 1
ATOM 2776 N N . ILE A 1 343 ? 16.719 -38.25 -3.064 1 39.53 343 ILE A N 1
ATOM 2777 C CA . ILE A 1 343 ? 16.203 -37.094 -2.322 1 39.53 343 ILE A CA 1
ATOM 2778 C C . ILE A 1 343 ? 14.68 -37.219 -2.213 1 39.53 343 ILE A C 1
ATOM 2780 O O . ILE A 1 343 ? 13.961 -37 -3.197 1 39.53 343 ILE A O 1
ATOM 2784 N N . GLU A 1 344 ? 14.18 -38.25 -1.69 1 36.28 344 GLU A N 1
ATOM 2785 C CA . GLU A 1 344 ? 12.773 -38.188 -1.291 1 36.28 344 GLU A CA 1
ATOM 2786 C C . GLU A 1 344 ? 12.422 -36.812 -0.729 1 36.28 344 GLU A C 1
ATOM 2788 O O . GLU A 1 344 ? 13.211 -36.219 0.005 1 36.28 344 GLU A O 1
ATOM 2793 N N . PRO A 1 345 ? 11.672 -36.031 -1.392 1 38.03 345 PRO A N 1
ATOM 2794 C CA . PRO A 1 345 ? 11.164 -34.812 -0.796 1 38.03 345 PRO A CA 1
ATOM 2795 C C . PRO A 1 345 ? 11.016 -34.875 0.721 1 38.03 345 PRO A C 1
ATOM 2797 O O . PRO A 1 345 ? 10.156 -35.625 1.219 1 38.03 345 PRO A O 1
ATOM 2800 N N . THR A 1 346 ? 12.047 -35.25 1.448 1 37.22 346 THR A N 1
ATOM 2801 C CA . THR A 1 346 ? 11.914 -35.312 2.9 1 37.22 346 THR A CA 1
ATOM 2802 C C . THR A 1 346 ? 11.266 -34.031 3.439 1 37.22 346 THR A C 1
ATOM 2804 O O . THR A 1 346 ? 11.711 -32.938 3.145 1 37.22 346 THR A O 1
ATOM 2807 N N . PRO A 1 347 ? 10.086 -34.156 3.939 1 40.53 347 PRO A N 1
ATOM 2808 C CA . PRO A 1 347 ? 9.375 -33.062 4.609 1 40.53 347 PRO A CA 1
ATOM 2809 C C . PRO A 1 347 ? 10.305 -32.188 5.426 1 40.53 347 PRO A C 1
ATOM 2811 O O . PRO A 1 347 ? 11.469 -32.531 5.645 1 40.53 347 PRO A O 1
ATOM 2814 N N . ALA A 1 348 ? 9.75 -31.109 6.168 1 43.16 348 ALA A N 1
ATOM 2815 C CA . ALA A 1 348 ? 10.328 -30.141 7.086 1 43.16 348 ALA A CA 1
ATOM 2816 C C . ALA A 1 348 ? 11.297 -30.812 8.062 1 43.16 348 ALA A C 1
ATOM 2818 O O . ALA A 1 348 ? 11.023 -31.906 8.562 1 43.16 348 ALA A O 1
ATOM 2819 N N . ILE A 1 349 ? 12.594 -30.672 7.938 1 43.38 349 ILE A N 1
ATOM 2820 C CA . ILE A 1 349 ? 13.727 -31.094 8.758 1 43.38 349 ILE A CA 1
ATOM 2821 C C . ILE A 1 349 ? 13.359 -30.984 10.234 1 43.38 349 ILE A C 1
ATOM 2823 O O . ILE A 1 349 ? 12.906 -29.922 10.688 1 43.38 349 ILE A O 1
ATOM 2827 N N . ASP A 1 350 ? 13.055 -32.094 10.938 1 42.25 350 ASP A N 1
ATOM 2828 C CA . ASP A 1 350 ? 12.859 -32.188 12.383 1 42.25 350 ASP A CA 1
ATOM 2829 C C . ASP A 1 350 ? 14.055 -31.641 13.141 1 42.25 350 ASP A C 1
ATOM 2831 O O . ASP A 1 350 ? 15.141 -32.219 13.125 1 42.25 350 ASP A O 1
ATOM 2835 N N . LEU A 1 351 ? 14.195 -30.359 13.32 1 47.72 351 LEU A N 1
ATOM 2836 C CA . LEU A 1 351 ? 15.188 -29.641 14.109 1 47.72 351 LEU A CA 1
ATOM 2837 C C . LEU A 1 351 ? 15.078 -30.016 15.586 1 47.72 351 LEU A C 1
ATOM 2839 O O . LEU A 1 351 ? 15.508 -29.266 16.453 1 47.72 351 LEU A O 1
ATOM 2843 N N . SER A 1 352 ? 14.453 -31.062 16.094 1 41.31 352 SER A N 1
ATOM 2844 C CA . SER A 1 352 ? 14.227 -31.359 17.5 1 41.31 352 SER A CA 1
ATOM 2845 C C . SER A 1 352 ? 15.547 -31.531 18.25 1 41.31 352 SER A C 1
ATOM 2847 O O . SER A 1 352 ? 15.562 -31.609 19.484 1 41.31 352 SER A O 1
ATOM 2849 N N . ASN A 1 353 ? 16.641 -31.922 17.75 1 40.28 353 ASN A N 1
ATOM 2850 C CA . ASN A 1 353 ? 17.719 -32.25 18.703 1 40.28 353 ASN A CA 1
ATOM 2851 C C . ASN A 1 353 ? 18.547 -31 19.031 1 40.28 353 ASN A C 1
ATOM 2853 O O . ASN A 1 353 ? 19.172 -30.406 18.156 1 40.28 353 ASN A O 1
ATOM 2857 N N . GLU A 1 354 ? 18.484 -30.359 20.25 1 44.97 354 GLU A N 1
ATOM 2858 C CA . GLU A 1 354 ? 19.078 -29.188 20.891 1 44.97 354 GLU A CA 1
ATOM 2859 C C . GLU A 1 354 ? 20.594 -29.203 20.766 1 44.97 354 GLU A C 1
ATOM 2861 O O . GLU A 1 354 ? 21.219 -28.156 20.562 1 44.97 354 GLU A O 1
ATOM 2866 N N . ASN A 1 355 ? 21.438 -30.141 21.328 1 46.91 355 ASN A N 1
ATOM 2867 C CA . ASN A 1 355 ? 22.875 -30.141 21.562 1 46.91 355 ASN A CA 1
ATOM 2868 C C . ASN A 1 355 ? 23.656 -30.047 20.266 1 46.91 355 ASN A C 1
ATOM 2870 O O . ASN A 1 355 ? 24.812 -29.641 20.25 1 46.91 355 ASN A O 1
ATOM 2874 N N . GLY A 1 356 ? 23.047 -30.375 19.078 1 53.28 356 GLY A N 1
ATOM 2875 C CA . GLY A 1 356 ? 23.562 -30.562 17.734 1 53.28 356 GLY A CA 1
ATOM 2876 C C . GLY A 1 356 ? 22.75 -29.844 16.688 1 53.28 356 GLY A C 1
ATOM 2877 O O . GLY A 1 356 ? 22.781 -30.203 15.508 1 53.28 356 GLY A O 1
ATOM 2878 N N . ALA A 1 357 ? 22.094 -28.75 17.156 1 60.84 357 ALA A N 1
ATOM 2879 C CA . ALA A 1 357 ? 21.031 -28.078 16.406 1 60.84 357 ALA A CA 1
ATOM 2880 C C . ALA A 1 357 ? 21.625 -27.281 15.242 1 60.84 357 ALA A C 1
ATOM 2882 O O . ALA A 1 357 ? 21.062 -27.281 14.141 1 60.84 357 ALA A O 1
ATOM 2883 N N . GLY A 1 358 ? 22.828 -26.688 15.547 1 67.75 358 GLY A N 1
ATOM 2884 C CA . GLY A 1 358 ? 23.469 -25.938 14.477 1 67.75 358 GLY A CA 1
ATOM 2885 C C . GLY A 1 358 ? 23.875 -26.812 13.305 1 67.75 358 GLY A C 1
ATOM 2886 O O . GLY A 1 358 ? 23.625 -26.469 12.148 1 67.75 358 GLY A O 1
ATOM 2887 N N . GLY A 1 359 ? 24.516 -27.938 13.625 1 69.94 359 GLY A N 1
ATOM 2888 C CA . GLY A 1 359 ? 24.922 -28.859 12.586 1 69.94 359 GLY A CA 1
ATOM 2889 C C . GLY A 1 359 ? 23.75 -29.469 11.828 1 69.94 359 GLY A C 1
ATOM 2890 O O . GLY A 1 359 ? 23.812 -29.641 10.609 1 69.94 359 GLY A O 1
ATOM 2891 N N . GLY A 1 360 ? 22.719 -29.688 12.594 1 72.44 360 GLY A N 1
ATOM 2892 C CA . GLY A 1 360 ? 21.516 -30.219 11.977 1 72.44 360 GLY A CA 1
ATOM 2893 C C . GLY A 1 360 ? 20.844 -29.25 11.023 1 72.44 360 GLY A C 1
ATOM 2894 O O . GLY A 1 360 ? 20.359 -29.641 9.961 1 72.44 360 GLY A O 1
ATOM 2895 N N . VAL A 1 361 ? 20.906 -28.016 11.492 1 76.81 361 VAL A N 1
ATOM 2896 C CA . VAL A 1 361 ? 20.312 -26.984 10.664 1 76.81 361 VAL A CA 1
ATOM 2897 C C . VAL A 1 361 ? 21.109 -26.812 9.383 1 76.81 361 VAL A C 1
ATOM 2899 O O . VAL A 1 361 ? 20.547 -26.625 8.305 1 76.81 361 VAL A O 1
ATOM 2902 N N . LEU A 1 362 ? 22.391 -26.938 9.445 1 78.62 362 LEU A N 1
ATOM 2903 C CA . LEU A 1 362 ? 23.234 -26.781 8.281 1 78.62 362 LEU A CA 1
ATOM 2904 C C . LEU A 1 362 ? 23.016 -27.922 7.285 1 78.62 362 LEU A C 1
ATOM 2906 O O . LEU A 1 362 ? 22.953 -27.688 6.074 1 78.62 362 LEU A O 1
ATOM 2910 N N . LYS A 1 363 ? 22.859 -29.078 7.781 1 76.5 363 LYS A N 1
ATOM 2911 C CA . LYS A 1 363 ? 22.609 -30.219 6.91 1 76.5 363 LYS A CA 1
ATOM 2912 C C . LYS A 1 363 ? 21.266 -30.094 6.223 1 76.5 363 LYS A C 1
ATOM 2914 O O . LYS A 1 363 ? 21.125 -30.391 5.031 1 76.5 363 LYS A O 1
ATOM 2919 N N . ALA A 1 364 ? 20.344 -29.703 7.027 1 78.19 364 ALA A N 1
ATOM 2920 C CA . ALA A 1 364 ? 19.016 -29.5 6.461 1 78.19 364 ALA A CA 1
ATOM 2921 C C . ALA A 1 364 ? 19.016 -28.406 5.406 1 78.19 364 ALA A C 1
ATOM 2923 O O . ALA A 1 364 ? 18.344 -28.5 4.387 1 78.19 364 ALA A O 1
ATOM 2924 N N . ALA A 1 365 ? 19.75 -27.359 5.676 1 83.62 365 ALA A N 1
ATOM 2925 C CA . ALA A 1 365 ? 19.859 -26.266 4.723 1 83.62 365 ALA A CA 1
ATOM 2926 C C . ALA A 1 365 ? 20.531 -26.719 3.432 1 83.62 365 ALA A C 1
ATOM 2928 O O . ALA A 1 365 ? 20.141 -26.297 2.34 1 83.62 365 ALA A O 1
ATOM 2929 N N . GLU A 1 366 ? 21.516 -27.578 3.547 1 80.56 366 GLU A N 1
ATOM 2930 C CA . GLU A 1 366 ? 22.188 -28.109 2.369 1 80.56 366 GLU A CA 1
ATOM 2931 C C . GLU A 1 366 ? 21.25 -28.984 1.541 1 80.56 366 GLU A C 1
ATOM 2933 O O . GLU A 1 366 ? 21.297 -28.953 0.309 1 80.56 366 GLU A O 1
ATOM 2938 N N . ASN A 1 367 ? 20.453 -29.75 2.215 1 78.75 367 ASN A N 1
ATOM 2939 C CA . ASN A 1 367 ? 19.469 -30.562 1.514 1 78.75 367 ASN A CA 1
ATOM 2940 C C . ASN A 1 367 ? 18.453 -29.703 0.775 1 78.75 367 ASN A C 1
ATOM 2942 O O . ASN A 1 367 ? 18.031 -30.047 -0.332 1 78.75 367 ASN A O 1
ATOM 2946 N N . CYS A 1 368 ? 18.078 -28.656 1.436 1 82.25 368 CYS A N 1
ATOM 2947 C CA . CYS A 1 368 ? 17.156 -27.719 0.805 1 82.25 368 CYS A CA 1
ATOM 2948 C C . CYS A 1 368 ? 17.781 -27.094 -0.434 1 82.25 368 CYS A C 1
ATOM 2950 O O . CYS A 1 368 ? 17.109 -26.938 -1.459 1 82.25 368 CYS A O 1
ATOM 2952 N N . ALA A 1 369 ? 19.031 -26.797 -0.342 1 82.56 369 ALA A N 1
ATOM 2953 C CA . ALA A 1 369 ? 19.734 -26.203 -1.477 1 82.56 369 ALA A CA 1
ATOM 2954 C C . ALA A 1 369 ? 19.828 -27.172 -2.643 1 82.56 369 ALA A C 1
ATOM 2956 O O . ALA A 1 369 ? 19.656 -26.797 -3.801 1 82.56 369 ALA A O 1
ATOM 2957 N N . ALA A 1 370 ? 20.062 -28.391 -2.312 1 77.75 370 ALA A N 1
ATOM 2958 C CA . ALA A 1 370 ? 20.141 -29.422 -3.348 1 77.75 370 ALA A CA 1
ATOM 2959 C C . ALA A 1 370 ? 18.797 -29.594 -4.047 1 77.75 370 ALA A C 1
ATOM 2961 O O . ALA A 1 370 ? 18.734 -29.719 -5.273 1 77.75 370 ALA A O 1
ATOM 2962 N N . LYS A 1 371 ? 17.734 -29.656 -3.277 1 77.94 371 LYS A N 1
ATOM 2963 C CA . LYS A 1 371 ? 16.391 -29.766 -3.822 1 77.94 371 LYS A CA 1
ATOM 2964 C C . LYS A 1 371 ? 16.078 -28.609 -4.758 1 77.94 371 LYS A C 1
ATOM 2966 O O . LYS A 1 371 ? 15.516 -28.797 -5.836 1 77.94 371 LYS A O 1
ATOM 2971 N N . MET A 1 372 ? 16.469 -27.438 -4.375 1 82.38 372 MET A N 1
ATOM 2972 C CA . MET A 1 372 ? 16.219 -26.234 -5.172 1 82.38 372 MET A CA 1
ATOM 2973 C C . MET A 1 372 ? 17.016 -26.266 -6.473 1 82.38 372 MET A C 1
ATOM 2975 O O . MET A 1 372 ? 16.5 -25.891 -7.527 1 82.38 372 MET A O 1
ATOM 2979 N N . LEU A 1 373 ? 18.203 -26.703 -6.387 1 75.81 373 LEU A N 1
ATOM 2980 C CA . LEU A 1 373 ? 19.047 -26.766 -7.582 1 75.81 373 LEU A CA 1
ATOM 2981 C C . LEU A 1 373 ? 18.484 -27.766 -8.586 1 75.81 373 LEU A C 1
ATOM 2983 O O . LEU A 1 373 ? 18.484 -27.5 -9.797 1 75.81 373 LEU A O 1
ATOM 2987 N N . ARG A 1 374 ? 18.031 -28.828 -8.133 1 74.62 374 ARG A N 1
ATOM 2988 C CA . ARG A 1 374 ? 17.422 -29.828 -9.016 1 74.62 374 ARG A CA 1
ATOM 2989 C C . ARG A 1 374 ? 16.188 -29.281 -9.695 1 74.62 374 ARG A C 1
ATOM 2991 O O . ARG A 1 374 ? 15.961 -29.516 -10.883 1 74.62 374 ARG A O 1
ATOM 2998 N N . LEU A 1 375 ? 15.453 -28.609 -8.922 1 75.06 375 LEU A N 1
ATOM 2999 C CA . LEU A 1 375 ? 14.227 -28.016 -9.453 1 75.06 375 LEU A CA 1
ATOM 3000 C C . LEU A 1 375 ? 14.547 -26.969 -10.508 1 75.06 375 LEU A C 1
ATOM 3002 O O . LEU A 1 375 ? 13.906 -26.922 -11.562 1 75.06 375 LEU A O 1
ATOM 3006 N N . VAL A 1 376 ? 15.531 -26.141 -10.234 1 72.75 376 VAL A N 1
ATOM 3007 C CA . VAL A 1 376 ? 15.906 -25.078 -11.164 1 72.75 376 VAL A CA 1
ATOM 3008 C C . VAL A 1 376 ? 16.469 -25.688 -12.445 1 72.75 376 VAL A C 1
ATOM 3010 O O . VAL A 1 376 ? 16.203 -25.188 -13.539 1 72.75 376 VAL A O 1
ATOM 3013 N N . MET A 1 377 ? 17.203 -26.734 -12.281 1 70 377 MET A N 1
ATOM 3014 C CA . MET A 1 377 ? 17.766 -27.406 -13.453 1 70 377 MET A CA 1
ATOM 3015 C C . MET A 1 377 ? 16.656 -28.047 -14.297 1 70 377 MET A C 1
ATOM 3017 O O . MET A 1 377 ? 16.734 -28.016 -15.523 1 70 377 MET A O 1
ATOM 3021 N N . ARG A 1 378 ? 15.719 -28.516 -13.672 1 67.88 378 ARG A N 1
ATOM 3022 C CA . ARG A 1 378 ? 14.578 -29.094 -14.383 1 67.88 378 ARG A CA 1
ATOM 3023 C C . ARG A 1 378 ? 13.805 -28.016 -15.141 1 67.88 378 ARG A C 1
ATOM 3025 O O . ARG A 1 378 ? 13.312 -28.266 -16.25 1 67.88 378 ARG A O 1
ATOM 3032 N N . MET A 1 379 ? 13.688 -26.938 -14.555 1 68.94 379 MET A N 1
ATOM 3033 C CA . MET A 1 379 ? 12.961 -25.828 -15.172 1 68.94 379 MET A CA 1
ATOM 3034 C C . MET A 1 379 ? 13.734 -25.266 -16.359 1 68.94 379 MET A C 1
ATOM 3036 O O . MET A 1 379 ? 13.141 -24.875 -17.375 1 68.94 379 MET A O 1
ATOM 3040 N N . ALA A 1 380 ? 14.977 -25.109 -16.188 1 63.09 380 ALA A N 1
ATOM 3041 C CA . ALA A 1 380 ? 15.812 -24.547 -17.25 1 63.09 380 ALA A CA 1
ATOM 3042 C C . ALA A 1 380 ? 15.828 -25.438 -18.484 1 63.09 380 ALA A C 1
ATOM 3044 O O . ALA A 1 380 ? 15.898 -24.953 -19.609 1 63.09 380 ALA A O 1
ATOM 3045 N N . TYR A 1 381 ? 15.758 -26.609 -18.25 1 60.94 381 TYR A N 1
ATOM 3046 C CA . TYR A 1 381 ? 15.852 -27.547 -19.375 1 60.94 381 TYR A CA 1
ATOM 3047 C C . TYR A 1 381 ? 14.5 -27.688 -20.078 1 60.94 381 TYR A C 1
ATOM 3049 O O . TYR A 1 381 ? 14.438 -28.109 -21.234 1 60.94 381 TYR A O 1
ATOM 3057 N N . SER A 1 382 ? 13.508 -27.266 -19.375 1 59.44 382 SER A N 1
ATOM 3058 C CA . SER A 1 382 ? 12.211 -27.312 -20.031 1 59.44 382 SER A CA 1
ATOM 3059 C C . SER A 1 382 ? 11.875 -25.984 -20.688 1 59.44 382 SER A C 1
ATOM 3061 O O . SER A 1 382 ? 11.945 -24.922 -20.062 1 59.44 382 SER A O 1
ATOM 3063 N N . ASP A 1 383 ? 11.961 -25.812 -22.047 1 55.22 383 ASP A N 1
ATOM 3064 C CA . ASP A 1 383 ? 11.695 -24.609 -22.828 1 55.22 383 ASP A CA 1
ATOM 3065 C C . ASP A 1 383 ? 10.484 -23.859 -22.281 1 55.22 383 ASP A C 1
ATOM 3067 O O . ASP A 1 383 ? 10.531 -22.625 -22.125 1 55.22 383 ASP A O 1
ATOM 3071 N N . LEU A 1 384 ? 9.43 -24.625 -22.094 1 54 384 LEU A N 1
ATOM 3072 C CA . LEU A 1 384 ? 8.188 -24 -21.672 1 54 384 LEU A CA 1
ATOM 3073 C C . LEU A 1 384 ? 8.312 -23.469 -20.25 1 54 384 LEU A C 1
ATOM 3075 O O . LEU A 1 384 ? 7.871 -22.344 -19.953 1 54 384 LEU A O 1
ATOM 3079 N N . ALA A 1 385 ? 9.016 -24.219 -19.5 1 55.22 385 ALA A N 1
ATOM 3080 C CA . ALA A 1 385 ? 9.141 -23.844 -18.094 1 55.22 385 ALA A CA 1
ATOM 3081 C C . ALA A 1 385 ? 10.047 -22.641 -17.922 1 55.22 385 ALA A C 1
ATOM 3083 O O . ALA A 1 385 ? 9.781 -21.766 -17.094 1 55.22 385 ALA A O 1
ATOM 3084 N N . GLY A 1 386 ? 10.961 -22.609 -18.828 1 57.44 386 GLY A N 1
ATOM 3085 C CA . GLY A 1 386 ? 11.867 -21.469 -18.766 1 57.44 386 GLY A CA 1
ATOM 3086 C C . GLY A 1 386 ? 11.188 -20.156 -19.109 1 57.44 386 GLY A C 1
ATOM 3087 O O . GLY A 1 386 ? 11.391 -19.156 -18.422 1 57.44 386 GLY A O 1
ATOM 3088 N N . HIS A 1 387 ? 10.422 -20.312 -20.062 1 59.41 387 HIS A N 1
ATOM 3089 C CA . HIS A 1 387 ? 9.695 -19.109 -20.469 1 59.41 387 HIS A CA 1
ATOM 3090 C C . HIS A 1 387 ? 8.672 -18.703 -19.406 1 59.41 387 HIS A C 1
ATOM 3092 O O . HIS A 1 387 ? 8.508 -17.516 -19.125 1 59.41 387 HIS A O 1
ATOM 3098 N N . TYR A 1 388 ? 8.016 -19.812 -19 1 57 388 TYR A N 1
ATOM 3099 C CA . TYR A 1 388 ? 6.996 -19.562 -17.984 1 57 388 TYR A CA 1
ATOM 3100 C C . TYR A 1 388 ? 7.598 -18.922 -16.75 1 57 388 TYR A C 1
ATOM 3102 O O . TYR A 1 388 ? 7.008 -18 -16.156 1 57 388 TYR A O 1
ATOM 3110 N N . LEU A 1 389 ? 8.75 -19.453 -16.469 1 55.5 389 LEU A N 1
ATOM 3111 C CA . LEU A 1 389 ? 9.414 -18.969 -15.25 1 55.5 389 LEU A CA 1
ATOM 3112 C C . LEU A 1 389 ? 9.859 -17.516 -15.414 1 55.5 389 LEU A C 1
ATOM 3114 O O . LEU A 1 389 ? 9.781 -16.734 -14.461 1 55.5 389 LEU A O 1
ATOM 3118 N N . THR A 1 390 ? 10.453 -17.281 -16.516 1 54.12 390 THR A N 1
ATOM 3119 C CA . THR A 1 390 ? 11.031 -15.953 -16.703 1 54.12 390 THR A CA 1
ATOM 3120 C C . THR A 1 390 ? 9.938 -14.906 -16.906 1 54.12 390 THR A C 1
ATOM 3122 O O . THR A 1 390 ? 10.133 -13.727 -16.594 1 54.12 390 THR A O 1
ATOM 3125 N N . SER A 1 391 ? 8.969 -15.32 -17.5 1 51.88 391 SER A N 1
ATOM 3126 C CA . SER A 1 391 ? 8.039 -14.258 -17.875 1 51.88 391 SER A CA 1
ATOM 3127 C C . SER A 1 391 ? 6.871 -14.156 -16.906 1 51.88 391 SER A C 1
ATOM 3129 O O . SER A 1 391 ? 6.438 -13.062 -16.547 1 51.88 391 SER A O 1
ATOM 3131 N N . TYR A 1 392 ? 6.152 -15.297 -16.75 1 51.75 392 TYR A N 1
ATOM 3132 C CA . TYR A 1 392 ? 4.809 -15.086 -16.219 1 51.75 392 TYR A CA 1
ATOM 3133 C C . TYR A 1 392 ? 4.707 -15.57 -14.781 1 51.75 392 TYR A C 1
ATOM 3135 O O . TYR A 1 392 ? 4.012 -14.961 -13.969 1 51.75 392 TYR A O 1
ATOM 3143 N N . LEU A 1 393 ? 5.125 -16.766 -14.555 1 52 393 LEU A N 1
ATOM 3144 C CA . LEU A 1 393 ? 4.383 -17.422 -13.492 1 52 393 LEU A CA 1
ATOM 3145 C C . LEU A 1 393 ? 5.07 -17.25 -12.148 1 52 393 LEU A C 1
ATOM 3147 O O . LEU A 1 393 ? 4.434 -17.375 -11.102 1 52 393 LEU A O 1
ATOM 3151 N N . CYS A 1 394 ? 6.32 -17.078 -12.156 1 55.59 394 CYS A N 1
ATOM 3152 C CA . CYS A 1 394 ? 6.82 -17.016 -10.789 1 55.59 394 CYS A CA 1
ATOM 3153 C C . CYS A 1 394 ? 7.199 -15.578 -10.414 1 55.59 394 CYS A C 1
ATOM 3155 O O . CYS A 1 394 ? 8.117 -15 -11 1 55.59 394 CYS A O 1
ATOM 3157 N N . PRO A 1 395 ? 6.098 -14.914 -9.828 1 55.47 395 PRO A N 1
ATOM 3158 C CA . PRO A 1 395 ? 6.426 -13.555 -9.414 1 55.47 395 PRO A CA 1
ATOM 3159 C C . PRO A 1 395 ? 7.844 -13.43 -8.852 1 55.47 395 PRO A C 1
ATOM 3161 O O . PRO A 1 395 ? 8.211 -14.148 -7.922 1 55.47 395 PRO A O 1
ATOM 3164 N N . GLY A 1 396 ? 8.648 -12.688 -9.617 1 61.38 396 GLY A N 1
ATOM 3165 C CA . GLY A 1 396 ? 9.969 -12.391 -9.078 1 61.38 396 GLY A CA 1
ATOM 3166 C C . GLY A 1 396 ? 10.953 -13.523 -9.258 1 61.38 396 GLY A C 1
ATOM 3167 O O . GLY A 1 396 ? 11.812 -13.742 -8.406 1 61.38 396 GLY A O 1
ATOM 3168 N N . SER A 1 397 ? 10.641 -14.336 -10.258 1 65.44 397 SER A N 1
ATOM 3169 C CA . SER A 1 397 ? 11.492 -15.508 -10.453 1 65.44 397 SER A CA 1
ATOM 3170 C C . SER A 1 397 ? 12.961 -15.117 -10.539 1 65.44 397 SER A C 1
ATOM 3172 O O . SER A 1 397 ? 13.82 -15.797 -9.977 1 65.44 397 SER A O 1
ATOM 3174 N N . ARG A 1 398 ? 13.078 -13.992 -11.141 1 72.38 398 ARG A N 1
ATOM 3175 C CA . ARG A 1 398 ? 14.469 -13.562 -11.234 1 72.38 398 ARG A CA 1
ATOM 3176 C C . ARG A 1 398 ? 15.055 -13.305 -9.852 1 72.38 398 ARG A C 1
ATOM 3178 O O . ARG A 1 398 ? 16.172 -13.734 -9.555 1 72.38 398 ARG A O 1
ATOM 3185 N N . ILE A 1 399 ? 14.289 -12.703 -9.07 1 75.31 399 ILE A N 1
ATOM 3186 C CA . ILE A 1 399 ? 14.742 -12.43 -7.711 1 75.31 399 ILE A CA 1
ATOM 3187 C C . ILE A 1 399 ? 14.812 -13.734 -6.914 1 75.31 399 ILE A C 1
ATOM 3189 O O . ILE A 1 399 ? 15.703 -13.914 -6.086 1 75.31 399 ILE A O 1
ATOM 3193 N N . GLY A 1 400 ? 13.922 -14.625 -7.266 1 76.06 400 GLY A N 1
ATOM 3194 C CA . GLY A 1 400 ? 13.961 -15.93 -6.617 1 76.06 400 GLY A CA 1
ATOM 3195 C C . GLY A 1 400 ? 15.234 -16.703 -6.902 1 76.06 400 GLY A C 1
ATOM 3196 O O . GLY A 1 400 ? 15.828 -17.281 -5.996 1 76.06 400 GLY A O 1
ATOM 3197 N N . PHE A 1 401 ? 15.688 -16.578 -8.141 1 74.75 401 PHE A N 1
ATOM 3198 C CA . PHE A 1 401 ? 16.922 -17.266 -8.523 1 74.75 401 PHE A CA 1
ATOM 3199 C C . PHE A 1 401 ? 18.125 -16.625 -7.863 1 74.75 401 PHE A C 1
ATOM 3201 O O . PHE A 1 401 ? 19.062 -17.328 -7.449 1 74.75 401 PHE A O 1
ATOM 3208 N N . ALA A 1 402 ? 17.984 -15.32 -7.789 1 76.56 402 ALA A N 1
ATOM 3209 C CA . ALA A 1 402 ? 19.078 -14.617 -7.117 1 76.56 402 ALA A CA 1
ATOM 3210 C C . ALA A 1 402 ? 19.141 -14.977 -5.637 1 76.56 402 ALA A C 1
ATOM 3212 O O . ALA A 1 402 ? 20.219 -15.109 -5.066 1 76.56 402 ALA A O 1
ATOM 3213 N N . THR A 1 403 ? 18.031 -15.164 -5.09 1 78.69 403 THR A N 1
ATOM 3214 C CA . THR A 1 403 ? 17.953 -15.523 -3.68 1 78.69 403 THR A CA 1
ATOM 3215 C C . THR A 1 403 ? 18.516 -16.922 -3.451 1 78.69 403 THR A C 1
ATOM 3217 O O . THR A 1 403 ? 19.234 -17.156 -2.479 1 78.69 403 THR A O 1
ATOM 3220 N N . VAL A 1 404 ? 18.25 -17.75 -4.336 1 77.06 404 VAL A N 1
ATOM 3221 C CA . VAL A 1 404 ? 18.75 -19.125 -4.242 1 77.06 404 VAL A CA 1
ATOM 3222 C C . VAL A 1 404 ? 20.266 -19.141 -4.398 1 77.06 404 VAL A C 1
ATOM 3224 O O . VAL A 1 404 ? 20.969 -19.812 -3.648 1 77.06 404 VAL A O 1
ATOM 3227 N N . SER A 1 405 ? 20.703 -18.344 -5.301 1 74.88 405 SER A N 1
ATOM 3228 C CA . SER A 1 405 ? 22.141 -18.266 -5.516 1 74.88 405 SER A CA 1
ATOM 3229 C C . SER A 1 405 ? 22.859 -17.703 -4.293 1 74.88 405 SER A C 1
ATOM 3231 O O . SER A 1 405 ? 23.922 -18.188 -3.9 1 74.88 405 SER A O 1
ATOM 3233 N N . SER A 1 406 ? 22.266 -16.672 -3.734 1 78.69 406 SER A N 1
ATOM 3234 C CA . SER A 1 406 ? 22.844 -16.078 -2.527 1 78.69 406 SER A CA 1
ATOM 3235 C C . SER A 1 406 ? 22.812 -17.062 -1.363 1 78.69 406 SER A C 1
ATOM 3237 O O . SER A 1 406 ? 23.734 -17.078 -0.537 1 78.69 406 SER A O 1
ATOM 3239 N N . PHE A 1 407 ? 21.906 -17.844 -1.279 1 81.31 407 PHE A N 1
ATOM 3240 C CA . PHE A 1 407 ? 21.766 -18.859 -0.244 1 81.31 407 PHE A CA 1
ATOM 3241 C C . PHE A 1 407 ? 22.844 -19.938 -0.396 1 81.31 407 PHE A C 1
ATOM 3243 O O . PHE A 1 407 ? 23.438 -20.359 0.59 1 81.31 407 PHE A O 1
ATOM 3250 N N . MET A 1 408 ? 23.016 -20.297 -1.606 1 73.56 408 MET A N 1
ATOM 3251 C CA . MET A 1 408 ? 24.047 -21.312 -1.871 1 73.56 408 MET A CA 1
ATOM 3252 C C . MET A 1 408 ? 25.422 -20.781 -1.506 1 73.56 408 MET A C 1
ATOM 3254 O O . MET A 1 408 ? 26.25 -21.516 -0.973 1 73.56 408 MET A O 1
ATOM 3258 N N . LEU A 1 409 ? 25.516 -19.516 -1.735 1 70.44 409 LEU A N 1
ATOM 3259 C CA . LEU A 1 409 ? 26.781 -18.875 -1.375 1 70.44 409 LEU A CA 1
ATOM 3260 C C . LEU A 1 409 ? 26.953 -18.828 0.139 1 70.44 409 LEU A C 1
ATOM 3262 O O . LEU A 1 409 ? 28.062 -19.047 0.646 1 70.44 409 LEU A O 1
ATOM 3266 N N . LEU A 1 410 ? 25.938 -18.578 0.836 1 73.81 410 LEU A N 1
ATOM 3267 C CA . LEU A 1 410 ? 25.953 -18.547 2.295 1 73.81 410 LEU A CA 1
ATOM 3268 C C . LEU A 1 410 ? 26.312 -19.906 2.861 1 73.81 410 LEU A C 1
ATOM 3270 O O . LEU A 1 410 ? 27.078 -20 3.832 1 73.81 410 LEU A O 1
ATOM 3274 N N . LEU A 1 411 ? 25.828 -20.938 2.287 1 74.75 411 LEU A N 1
ATOM 3275 C CA . LEU A 1 411 ? 26.109 -22.297 2.746 1 74.75 411 LEU A CA 1
ATOM 3276 C C . LEU A 1 411 ? 27.562 -22.688 2.48 1 74.75 411 LEU A C 1
ATOM 3278 O O . LEU A 1 411 ? 28.172 -23.391 3.275 1 74.75 411 LEU A O 1
ATOM 3282 N N . LEU A 1 412 ? 28.031 -22.125 1.41 1 67.81 412 LEU A N 1
ATOM 3283 C CA . LEU A 1 412 ? 29.422 -22.391 1.064 1 67.81 412 LEU A CA 1
ATOM 3284 C C . LEU A 1 412 ? 30.359 -21.75 2.068 1 67.81 412 LEU A C 1
ATOM 3286 O O . LEU A 1 412 ? 31.391 -22.328 2.426 1 67.81 412 LEU A O 1
ATOM 3290 N N . VAL A 1 413 ? 30 -20.547 2.525 1 66.06 413 VAL A N 1
ATOM 3291 C CA . VAL A 1 413 ? 30.828 -19.812 3.473 1 66.06 413 VAL A CA 1
ATOM 3292 C C . VAL A 1 413 ? 30.766 -20.484 4.844 1 66.06 413 VAL A C 1
ATOM 3294 O O . VAL A 1 413 ? 31.75 -20.516 5.578 1 66.06 413 VAL A O 1
ATOM 3297 N N . GLN A 1 414 ? 29.734 -20.969 5.262 1 62.25 414 GLN A N 1
ATOM 3298 C CA . GLN A 1 414 ? 29.562 -21.594 6.57 1 62.25 414 GLN A CA 1
ATOM 3299 C C . GLN A 1 414 ? 30.094 -23.016 6.57 1 62.25 414 GLN A C 1
ATOM 3301 O O . GLN A 1 414 ? 30.25 -23.625 7.629 1 62.25 414 GLN A O 1
ATOM 3306 N N . ALA A 1 415 ? 30.281 -23.609 5.41 1 53.22 415 ALA A N 1
ATOM 3307 C CA . ALA A 1 415 ? 30.812 -24.969 5.344 1 53.22 415 ALA A CA 1
ATOM 3308 C C . ALA A 1 415 ? 32.188 -25.062 5.984 1 53.22 415 ALA A C 1
ATOM 3310 O O . ALA A 1 415 ? 33.062 -24.219 5.742 1 53.22 415 ALA A O 1
ATOM 3311 N N . PRO A 1 416 ? 32.406 -25.656 7.137 1 46.72 416 PRO A N 1
ATOM 3312 C CA . PRO A 1 416 ? 33.719 -25.859 7.742 1 46.72 416 PRO A CA 1
ATOM 3313 C C . PRO A 1 416 ? 34.781 -26.203 6.711 1 46.72 416 PRO A C 1
ATOM 3315 O O . PRO A 1 416 ? 34.531 -26.953 5.762 1 46.72 416 PRO A O 1
ATOM 3318 N N . SER A 1 417 ? 35.688 -25.344 6.426 1 41.78 417 SER A N 1
ATOM 3319 C CA . SER A 1 417 ? 36.844 -25.531 5.559 1 41.78 417 SER A CA 1
ATOM 3320 C C . SER A 1 417 ? 37.344 -26.969 5.605 1 41.78 417 SER A C 1
ATOM 3322 O O . SER A 1 417 ? 37.906 -27.469 4.621 1 41.78 417 SER A O 1
ATOM 3324 N N . LYS A 1 418 ? 37.625 -27.547 6.762 1 36.38 418 LYS A N 1
ATOM 3325 C CA . LYS A 1 418 ? 38.594 -28.625 6.832 1 36.38 418 LYS A CA 1
ATOM 3326 C C . LYS A 1 418 ? 38.156 -29.828 6.016 1 36.38 418 LYS A C 1
ATOM 3328 O O . LYS A 1 418 ? 38.938 -30.453 5.324 1 36.38 418 LYS A O 1
ATOM 3333 N N . ASP A 1 419 ? 37.094 -30.453 6.254 1 35.78 419 ASP A N 1
ATOM 3334 C CA . ASP A 1 419 ? 36.906 -31.781 5.707 1 35.78 419 ASP A CA 1
ATOM 3335 C C . ASP A 1 419 ? 36.5 -31.734 4.242 1 35.78 419 ASP A C 1
ATOM 3337 O O . ASP A 1 419 ? 36.781 -32.656 3.469 1 35.78 419 ASP A O 1
ATOM 3341 N N . HIS A 1 420 ? 35.812 -30.734 3.693 1 38.22 420 HIS A N 1
ATOM 3342 C CA . HIS A 1 420 ? 35.406 -30.734 2.295 1 38.22 420 HIS A CA 1
ATOM 3343 C C . HIS A 1 420 ? 36.469 -30.141 1.399 1 38.22 420 HIS A C 1
ATOM 3345 O O . HIS A 1 420 ? 36.438 -30.312 0.179 1 38.22 420 HIS A O 1
ATOM 3351 N N . ALA A 1 421 ? 37.406 -29.344 1.826 1 33.09 421 ALA A N 1
ATOM 3352 C CA . ALA A 1 421 ? 38.656 -29.031 1.138 1 33.09 421 ALA A CA 1
ATOM 3353 C C . ALA A 1 421 ? 39.531 -30.281 0.949 1 33.09 421 ALA A C 1
ATOM 3355 O O . ALA A 1 421 ? 40.219 -30.422 -0.06 1 33.09 421 ALA A O 1
ATOM 3356 N N . ILE A 1 422 ? 39.594 -31.141 2.006 1 33.66 422 ILE A N 1
ATOM 3357 C CA . ILE A 1 422 ? 40.438 -32.344 1.901 1 33.66 422 ILE A CA 1
ATOM 3358 C C . ILE A 1 422 ? 39.906 -33.25 0.804 1 33.66 422 ILE A C 1
ATOM 3360 O O . ILE A 1 422 ? 40.656 -33.812 0.027 1 33.66 422 ILE A O 1
ATOM 3364 N N . THR A 1 423 ? 38.625 -33.5 0.701 1 34.5 423 THR A N 1
ATOM 3365 C CA . THR A 1 423 ? 38.188 -34.438 -0.305 1 34.5 423 THR A CA 1
ATOM 3366 C C . THR A 1 423 ? 38.344 -33.875 -1.709 1 34.5 423 THR A C 1
ATOM 3368 O O . THR A 1 423 ? 38.438 -34.625 -2.688 1 34.5 423 THR A O 1
ATOM 3371 N N . ALA A 1 424 ? 38.281 -32.625 -1.793 1 31.72 424 ALA A N 1
ATOM 3372 C CA . ALA A 1 424 ? 38.562 -32.062 -3.119 1 31.72 424 ALA A CA 1
ATOM 3373 C C . ALA A 1 424 ? 40.062 -32.062 -3.426 1 31.72 424 ALA A C 1
ATOM 3375 O O . ALA A 1 424 ? 40.438 -32.062 -4.59 1 31.72 424 ALA A O 1
ATOM 3376 N N . ARG A 1 425 ? 40.875 -32.094 -2.471 1 32.44 425 ARG A N 1
ATOM 3377 C CA . ARG A 1 425 ? 42.281 -32.344 -2.807 1 32.44 425 ARG A CA 1
ATOM 3378 C C . ARG A 1 425 ? 42.531 -33.812 -3.164 1 32.44 425 ARG A C 1
ATOM 3380 O O . ARG A 1 425 ? 43.344 -34.125 -4.035 1 32.44 425 ARG A O 1
ATOM 3387 N N . PHE B 1 1 ? 5.027 29.438 -1.427 1 88.06 1 PHE B N 1
ATOM 3388 C CA . PHE B 1 1 ? 5.168 28.047 -1.007 1 88.06 1 PHE B CA 1
ATOM 3389 C C . PHE B 1 1 ? 5.773 27.953 0.389 1 88.06 1 PHE B C 1
ATOM 3391 O O . PHE B 1 1 ? 5.262 27.234 1.251 1 88.06 1 PHE B O 1
ATOM 3398 N N . VAL B 1 2 ? 6.84 28.719 0.635 1 85.25 2 VAL B N 1
ATOM 3399 C CA . VAL B 1 2 ? 7.566 28.641 1.897 1 85.25 2 VAL B CA 1
ATOM 3400 C C . VAL B 1 2 ? 6.723 29.25 3.02 1 85.25 2 VAL B C 1
ATOM 3402 O O . VAL B 1 2 ? 6.734 28.75 4.148 1 85.25 2 VAL B O 1
ATOM 3405 N N . LYS B 1 3 ? 5.883 30.172 2.699 1 80.38 3 LYS B N 1
ATOM 3406 C CA . LYS B 1 3 ? 5.098 30.859 3.721 1 80.38 3 LYS B CA 1
ATOM 3407 C C . LYS B 1 3 ? 3.822 30.094 4.047 1 80.38 3 LYS B C 1
ATOM 3409 O O . LYS B 1 3 ? 3.424 30 5.207 1 80.38 3 LYS B O 1
ATOM 3414 N N . PHE B 1 4 ? 3.252 29.484 3.01 1 80.81 4 PHE B N 1
ATOM 3415 C CA . PHE B 1 4 ? 1.899 28.969 3.225 1 80.81 4 PHE B CA 1
ATOM 3416 C C . PHE B 1 4 ? 1.878 27.453 3.203 1 80.81 4 PHE B C 1
ATOM 3418 O O . PHE B 1 4 ? 1.029 26.828 3.844 1 80.81 4 PHE B O 1
ATOM 3425 N N . ILE B 1 5 ? 2.688 26.781 2.496 1 85.56 5 ILE B N 1
ATOM 3426 C CA . ILE B 1 5 ? 2.59 25.344 2.291 1 85.56 5 ILE B CA 1
ATOM 3427 C C . ILE B 1 5 ? 3.639 24.625 3.139 1 85.56 5 ILE B C 1
ATOM 3429 O O . ILE B 1 5 ? 3.328 23.656 3.838 1 85.56 5 ILE B O 1
ATOM 3433 N N . PHE B 1 6 ? 4.848 25.156 3.18 1 87.19 6 PHE B N 1
ATOM 3434 C CA . PHE B 1 6 ? 5.977 24.5 3.83 1 87.19 6 PHE B CA 1
ATOM 3435 C C . PHE B 1 6 ? 5.688 24.266 5.309 1 87.19 6 PHE B C 1
ATOM 3437 O O . PHE B 1 6 ? 6.055 23.219 5.863 1 87.19 6 PHE B O 1
ATOM 3444 N N . PRO B 1 7 ? 5.008 25.156 5.965 1 82.69 7 PRO B N 1
ATOM 3445 C CA . PRO B 1 7 ? 4.762 24.938 7.391 1 82.69 7 PRO B CA 1
ATOM 3446 C C . PRO B 1 7 ? 3.861 23.734 7.652 1 82.69 7 PRO B C 1
ATOM 3448 O O . PRO B 1 7 ? 3.979 23.094 8.695 1 82.69 7 PRO B O 1
ATOM 3451 N N . THR B 1 8 ? 3.029 23.453 6.738 1 83.06 8 THR B N 1
ATOM 3452 C CA . THR B 1 8 ? 2.117 22.328 6.93 1 83.06 8 THR B CA 1
ATOM 3453 C C . THR B 1 8 ? 2.689 21.062 6.312 1 83.06 8 THR B C 1
ATOM 3455 O O . THR B 1 8 ? 2.484 19.969 6.836 1 83.06 8 THR B O 1
ATOM 3458 N N . LEU B 1 9 ? 3.348 21.281 5.242 1 89.12 9 LEU B N 1
ATOM 3459 C CA . LEU B 1 9 ? 3.92 20.156 4.523 1 89.12 9 LEU B CA 1
ATOM 3460 C C . LEU B 1 9 ? 5.379 20.422 4.16 1 89.12 9 LEU B C 1
ATOM 3462 O O . LEU B 1 9 ? 5.684 20.766 3.018 1 89.12 9 LEU B O 1
ATOM 3466 N N . PRO B 1 10 ? 6.199 20.203 5.156 1 92.94 10 PRO B N 1
ATOM 3467 C CA . PRO B 1 10 ? 7.621 20.484 4.949 1 92.94 10 PRO B CA 1
ATOM 3468 C C . PRO B 1 10 ? 8.328 19.375 4.172 1 92.94 10 PRO B C 1
ATOM 3470 O O . PRO B 1 10 ? 9.148 18.656 4.738 1 92.94 10 PRO B O 1
ATOM 3473 N N . VAL B 1 11 ? 8.117 19.297 2.902 1 94.69 11 VAL B N 1
ATOM 3474 C CA . VAL B 1 11 ? 8.625 18.172 2.109 1 94.69 11 VAL B CA 1
ATOM 3475 C C . VAL B 1 11 ? 9.781 18.641 1.234 1 94.69 11 VAL B C 1
ATOM 3477 O O . VAL B 1 11 ? 10.219 17.922 0.328 1 94.69 11 VAL B O 1
ATOM 3480 N N . ILE B 1 12 ? 10.281 19.891 1.392 1 93.06 12 ILE B N 1
ATOM 3481 C CA . ILE B 1 12 ? 11.445 20.359 0.645 1 93.06 12 ILE B CA 1
ATOM 3482 C C . ILE B 1 12 ? 12.578 20.688 1.61 1 93.06 12 ILE B C 1
ATOM 3484 O O . ILE B 1 12 ? 12.344 20.922 2.797 1 93.06 12 ILE B O 1
ATOM 3488 N N . SER B 1 13 ? 13.766 20.562 1.135 1 91.25 13 SER B N 1
ATOM 3489 C CA . SER B 1 13 ? 14.922 20.938 1.927 1 91.25 13 SER B CA 1
ATOM 3490 C C . SER B 1 13 ? 15.25 22.422 1.741 1 91.25 13 SER B C 1
ATOM 3492 O O . SER B 1 13 ? 15.641 22.844 0.651 1 91.25 13 SER B O 1
ATOM 3494 N N . ARG B 1 14 ? 15.141 23.156 2.744 1 88.81 14 ARG B N 1
ATOM 3495 C CA . ARG B 1 14 ? 15.43 24.594 2.676 1 88.81 14 ARG B CA 1
ATOM 3496 C C . ARG B 1 14 ? 16.922 24.828 2.436 1 88.81 14 ARG B C 1
ATOM 3498 O O . ARG B 1 14 ? 17.297 25.781 1.742 1 88.81 14 ARG B O 1
ATOM 3505 N N . SER B 1 15 ? 17.75 23.906 2.922 1 86.81 15 SER B N 1
ATOM 3506 C CA . SER B 1 15 ? 19.188 24.016 2.707 1 86.81 15 SER B CA 1
ATOM 3507 C C . SER B 1 15 ? 19.547 23.828 1.234 1 86.81 15 SER B C 1
ATOM 3509 O O . SER B 1 15 ? 20.391 24.547 0.699 1 86.81 15 SER B O 1
ATOM 3511 N N . LEU B 1 16 ? 18.875 22.953 0.629 1 85.88 16 LEU B N 1
ATOM 3512 C CA . LEU B 1 16 ? 19.141 22.688 -0.78 1 85.88 16 LEU B CA 1
ATOM 3513 C C . LEU B 1 16 ? 18.641 23.828 -1.652 1 85.88 16 LEU B C 1
ATOM 3515 O O . LEU B 1 16 ? 19.203 24.109 -2.711 1 85.88 16 LEU B O 1
ATOM 3519 N N . PHE B 1 17 ? 17.594 24.469 -1.207 1 87.25 17 PHE B N 1
ATOM 3520 C CA . PHE B 1 17 ? 17 25.562 -1.962 1 87.25 17 PHE B CA 1
ATOM 3521 C C . PHE B 1 17 ? 17.688 26.891 -1.624 1 87.25 17 PHE B C 1
ATOM 3523 O O . PHE B 1 17 ? 17.375 27.922 -2.211 1 87.25 17 PHE B O 1
ATOM 3530 N N . GLY B 1 18 ? 18.594 26.812 -0.752 1 82.31 18 GLY B N 1
ATOM 3531 C CA . GLY B 1 18 ? 19.328 28 -0.357 1 82.31 18 GLY B CA 1
ATOM 3532 C C . GLY B 1 18 ? 18.484 29 0.417 1 82.31 18 GLY B C 1
ATOM 3533 O O . GLY B 1 18 ? 18.688 30.203 0.32 1 82.31 18 GLY B O 1
ATOM 3534 N N . LEU B 1 19 ? 17.516 28.484 1.063 1 81.5 19 LEU B N 1
ATOM 3535 C CA . LEU B 1 19 ? 16.625 29.359 1.822 1 81.5 19 LEU B CA 1
ATOM 3536 C C . LEU B 1 19 ? 17.125 29.547 3.248 1 81.5 19 LEU B C 1
ATOM 3538 O O . LEU B 1 19 ? 17.812 28.672 3.787 1 81.5 19 LEU B O 1
ATOM 3542 N N . THR B 1 20 ? 16.969 30.688 3.686 1 78.12 20 THR B N 1
ATOM 3543 C CA . THR B 1 20 ? 17.25 31 5.078 1 78.12 20 THR B CA 1
ATOM 3544 C C . THR B 1 20 ? 16.016 31.547 5.781 1 78.12 20 THR B C 1
ATOM 3546 O O . THR B 1 20 ? 14.945 31.625 5.184 1 78.12 20 THR B O 1
ATOM 3549 N N . SER B 1 21 ? 16.156 31.828 7.07 1 71.25 21 SER B N 1
ATOM 3550 C CA . SER B 1 21 ? 15.031 32.375 7.824 1 71.25 21 SER B CA 1
ATOM 3551 C C . SER B 1 21 ? 14.594 33.719 7.273 1 71.25 21 SER B C 1
ATOM 3553 O O . SER B 1 21 ? 13.43 34.125 7.41 1 71.25 21 SER B O 1
ATOM 3555 N N . THR B 1 22 ? 15.531 34.312 6.555 1 73.38 22 THR B N 1
ATOM 3556 C CA . THR B 1 22 ? 15.234 35.625 6.055 1 73.38 22 THR B CA 1
ATOM 3557 C C . THR B 1 22 ? 15.047 35.625 4.543 1 73.38 22 THR B C 1
ATOM 3559 O O . THR B 1 22 ? 14.297 36.438 3.994 1 73.38 22 THR B O 1
ATOM 3562 N N . ARG B 1 23 ? 15.711 34.719 3.947 1 76.06 23 ARG B N 1
ATOM 3563 C CA . ARG B 1 23 ? 15.625 34.625 2.494 1 76.06 23 ARG B CA 1
ATOM 3564 C C . ARG B 1 23 ? 14.633 33.531 2.084 1 76.06 23 ARG B C 1
ATOM 3566 O O . ARG B 1 23 ? 14.922 32.344 2.199 1 76.06 23 ARG B O 1
ATOM 3573 N N . ILE B 1 24 ? 13.508 33.938 1.485 1 76.69 24 ILE B N 1
ATOM 3574 C CA . ILE B 1 24 ? 12.445 33 1.192 1 76.69 24 ILE B CA 1
ATOM 3575 C C . ILE B 1 24 ? 12.406 32.719 -0.308 1 76.69 24 ILE B C 1
ATOM 3577 O O . ILE B 1 24 ? 11.602 31.906 -0.77 1 76.69 24 ILE B O 1
ATOM 3581 N N . THR B 1 25 ? 13.328 33.406 -1.074 1 82 25 THR B N 1
ATOM 3582 C CA . THR B 1 25 ? 13.344 33.188 -2.516 1 82 25 THR B CA 1
ATOM 3583 C C . THR B 1 25 ? 14.641 32.5 -2.941 1 82 25 THR B C 1
ATOM 3585 O O . THR B 1 25 ? 15.734 33 -2.658 1 82 25 THR B O 1
ATOM 3588 N N . PRO B 1 26 ? 14.5 31.422 -3.58 1 86.12 26 PRO B N 1
ATOM 3589 C CA . PRO B 1 26 ? 15.703 30.719 -4.035 1 86.12 26 PRO B CA 1
ATOM 3590 C C . PRO B 1 26 ? 16.375 31.422 -5.211 1 86.12 26 PRO B C 1
ATOM 3592 O O . PRO B 1 26 ? 15.734 32.188 -5.93 1 86.12 26 PRO B O 1
ATOM 3595 N N . ASP B 1 27 ? 17.688 31.125 -5.297 1 86.56 27 ASP B N 1
ATOM 3596 C CA . ASP B 1 27 ? 18.438 31.641 -6.438 1 86.56 27 ASP B CA 1
ATOM 3597 C C . ASP B 1 27 ? 18.031 30.938 -7.727 1 86.56 27 ASP B C 1
ATOM 3599 O O . ASP B 1 27 ? 17.578 29.797 -7.699 1 86.56 27 ASP B O 1
ATOM 3603 N N . GLN B 1 28 ? 18.188 31.656 -8.781 1 88.12 28 GLN B N 1
ATOM 3604 C CA . GLN B 1 28 ? 17.781 31.125 -10.086 1 88.12 28 GLN B CA 1
ATOM 3605 C C . GLN B 1 28 ? 18.594 29.891 -10.453 1 88.12 28 GLN B C 1
ATOM 3607 O O . GLN B 1 28 ? 18.078 28.969 -11.086 1 88.12 28 GLN B O 1
ATOM 3612 N N . HIS B 1 29 ? 19.781 29.875 -10.039 1 88.12 29 HIS B N 1
ATOM 3613 C CA . HIS B 1 29 ? 20.625 28.719 -10.344 1 88.12 29 HIS B CA 1
ATOM 3614 C C . HIS B 1 29 ? 20.125 27.469 -9.648 1 88.12 29 HIS B C 1
ATOM 3616 O O . HIS B 1 29 ? 20.203 26.375 -10.211 1 88.12 29 HIS B O 1
ATOM 3622 N N . VAL B 1 30 ? 19.578 27.609 -8.469 1 87.62 30 VAL B N 1
ATOM 3623 C CA . VAL B 1 30 ? 19.047 26.484 -7.703 1 87.62 30 VAL B CA 1
ATOM 3624 C C . VAL B 1 30 ? 17.766 25.953 -8.359 1 87.62 30 VAL B C 1
ATOM 3626 O O . VAL B 1 30 ? 17.578 24.75 -8.477 1 87.62 30 VAL B O 1
ATOM 3629 N N . LEU B 1 31 ? 16.969 26.859 -8.875 1 88.75 31 LEU B N 1
ATOM 3630 C CA . LEU B 1 31 ? 15.703 26.484 -9.5 1 88.75 31 LEU B CA 1
ATOM 3631 C C . LEU B 1 31 ? 15.945 25.766 -10.82 1 88.75 31 LEU B C 1
ATOM 3633 O O . LEU B 1 31 ? 15.219 24.828 -11.156 1 88.75 31 LEU B O 1
ATOM 3637 N N . ASN B 1 32 ? 17.047 26.125 -11.453 1 88.81 32 ASN B N 1
ATOM 3638 C CA . ASN B 1 32 ? 17.359 25.516 -12.742 1 88.81 32 ASN B CA 1
ATOM 3639 C C . ASN B 1 32 ? 17.891 24.094 -12.578 1 88.81 32 ASN B C 1
ATOM 3641 O O . ASN B 1 32 ? 17.797 23.281 -13.492 1 88.81 32 ASN B O 1
ATOM 3645 N N . ASN B 1 33 ? 18.375 23.844 -11.422 1 88.94 33 ASN B N 1
ATOM 3646 C CA . ASN B 1 33 ? 18.969 22.531 -11.195 1 88.94 33 ASN B CA 1
ATOM 3647 C C . ASN B 1 33 ? 17.969 21.578 -10.547 1 88.94 33 ASN B C 1
ATOM 3649 O O . ASN B 1 33 ? 18.266 20.391 -10.383 1 88.94 33 ASN B O 1
ATOM 3653 N N . MET B 1 34 ? 16.875 22.094 -10.281 1 90.75 34 MET B N 1
ATOM 3654 C CA . MET B 1 34 ? 15.852 21.25 -9.656 1 90.75 34 MET B CA 1
ATOM 3655 C C . MET B 1 34 ? 15.102 20.438 -10.703 1 90.75 34 MET B C 1
ATOM 3657 O O . MET B 1 34 ? 14.859 20.922 -11.812 1 90.75 34 MET B O 1
ATOM 3661 N N . PRO B 1 35 ? 14.758 19.234 -10.344 1 93.25 35 PRO B N 1
ATOM 3662 C CA . PRO B 1 35 ? 13.945 18.453 -11.273 1 93.25 35 PRO B CA 1
ATOM 3663 C C . PRO B 1 35 ? 12.641 19.156 -11.648 1 93.25 35 PRO B C 1
ATOM 3665 O O . PRO B 1 35 ? 11.992 19.75 -10.797 1 93.25 35 PRO B O 1
ATOM 3668 N N . VAL B 1 36 ? 12.219 19.031 -12.852 1 94.88 36 VAL B N 1
ATOM 3669 C CA . VAL B 1 36 ? 11.109 19.766 -13.438 1 94.88 36 VAL B CA 1
ATOM 3670 C C . VAL B 1 36 ? 9.812 19.406 -12.719 1 94.88 36 VAL B C 1
ATOM 3672 O O . VAL B 1 36 ? 8.984 20.281 -12.445 1 94.88 36 VAL B O 1
ATOM 3675 N N . HIS B 1 37 ? 9.602 18.141 -12.43 1 94.5 37 HIS B N 1
ATOM 3676 C CA . HIS B 1 37 ? 8.352 17.719 -11.805 1 94.5 37 HIS B CA 1
ATOM 3677 C C . HIS B 1 37 ? 8.219 18.297 -10.391 1 94.5 37 HIS B C 1
ATOM 3679 O O . HIS B 1 37 ? 7.125 18.641 -9.961 1 94.5 37 HIS B O 1
ATOM 3685 N N . LEU B 1 38 ? 9.328 18.406 -9.68 1 95.75 38 LEU B N 1
ATOM 3686 C CA . LEU B 1 38 ? 9.289 19 -8.352 1 95.75 38 LEU B CA 1
ATOM 3687 C C . LEU B 1 38 ? 9 20.484 -8.422 1 95.75 38 LEU B C 1
ATOM 3689 O O . LEU B 1 38 ? 8.18 21.016 -7.66 1 95.75 38 LEU B O 1
ATOM 3693 N N . LEU B 1 39 ? 9.688 21.141 -9.344 1 95.81 39 LEU B N 1
ATOM 3694 C CA . LEU B 1 39 ? 9.461 22.562 -9.523 1 95.81 39 LEU B CA 1
ATOM 3695 C C . LEU B 1 39 ? 8.016 22.844 -9.922 1 95.81 39 LEU B C 1
ATOM 3697 O O . LEU B 1 39 ? 7.387 23.766 -9.398 1 95.81 39 LEU B O 1
ATOM 3701 N N . ALA B 1 40 ? 7.52 22.031 -10.82 1 96.75 40 ALA B N 1
ATOM 3702 C CA . ALA B 1 40 ? 6.133 22.188 -11.25 1 96.75 40 ALA B CA 1
ATOM 3703 C C . ALA B 1 40 ? 5.172 22 -10.078 1 96.75 40 ALA B C 1
ATOM 3705 O O . ALA B 1 40 ? 4.195 22.734 -9.945 1 96.75 40 ALA B O 1
ATOM 3706 N N . ALA B 1 41 ? 5.426 21 -9.242 1 96.19 41 ALA B N 1
ATOM 3707 C CA . ALA B 1 41 ? 4.57 20.734 -8.094 1 96.19 41 ALA B CA 1
ATOM 3708 C C . ALA B 1 41 ? 4.602 21.906 -7.102 1 96.19 41 ALA B C 1
ATOM 3710 O O . ALA B 1 41 ? 3.568 22.281 -6.547 1 96.19 41 ALA B O 1
ATOM 3711 N N . ILE B 1 42 ? 5.797 22.5 -6.887 1 94.31 42 ILE B N 1
ATOM 3712 C CA . ILE B 1 42 ? 5.949 23.625 -5.969 1 94.31 42 ILE B CA 1
ATOM 3713 C C . ILE B 1 42 ? 5.164 24.828 -6.492 1 94.31 42 ILE B C 1
ATOM 3715 O O . ILE B 1 42 ? 4.406 25.453 -5.746 1 94.31 42 ILE B O 1
ATOM 3719 N N . TYR B 1 43 ? 5.254 25.094 -7.777 1 93.44 43 TYR B N 1
ATOM 3720 C CA . TYR B 1 43 ? 4.551 26.219 -8.367 1 93.44 43 TYR B CA 1
ATOM 3721 C C . TYR B 1 43 ? 3.045 26 -8.367 1 93.44 43 TYR B C 1
ATOM 3723 O O . TYR B 1 43 ? 2.275 26.906 -8.039 1 93.44 43 TYR B O 1
ATOM 3731 N N . ALA B 1 44 ? 2.652 24.812 -8.711 1 92.5 44 ALA B N 1
ATOM 3732 C CA . ALA B 1 44 ? 1.225 24.5 -8.766 1 92.5 44 ALA B CA 1
ATOM 3733 C C . ALA B 1 44 ? 0.59 24.594 -7.379 1 92.5 44 ALA B C 1
ATOM 3735 O O . ALA B 1 44 ? -0.536 25.078 -7.238 1 92.5 44 ALA B O 1
ATOM 3736 N N . SER B 1 45 ? 1.271 24.156 -6.359 1 90.38 45 SER B N 1
ATOM 3737 C CA . SER B 1 45 ? 0.758 24.188 -4.996 1 90.38 45 SER B CA 1
ATOM 3738 C C . SER B 1 45 ? 0.688 25.625 -4.469 1 90.38 45 SER B C 1
ATOM 3740 O O . SER B 1 45 ? -0.163 25.953 -3.639 1 90.38 45 SER B O 1
ATOM 3742 N N . ALA B 1 46 ? 1.573 26.453 -4.934 1 88.88 46 ALA B N 1
ATOM 3743 C CA . ALA B 1 46 ? 1.66 27.828 -4.445 1 88.88 46 ALA B CA 1
ATOM 3744 C C . ALA B 1 46 ? 0.669 28.734 -5.172 1 88.88 46 ALA B C 1
ATOM 3746 O O . ALA B 1 46 ? 0.313 29.797 -4.672 1 88.88 46 ALA B O 1
ATOM 3747 N N . GLN B 1 47 ? 0.194 28.328 -6.316 1 86.94 47 GLN B N 1
ATOM 3748 C CA . GLN B 1 47 ? -0.595 29.188 -7.203 1 86.94 47 GLN B CA 1
ATOM 3749 C C . GLN B 1 47 ? -1.868 29.672 -6.512 1 86.94 47 GLN B C 1
ATOM 3751 O O . GLN B 1 47 ? -2.256 30.828 -6.652 1 86.94 47 GLN B O 1
ATOM 3756 N N . PRO B 1 48 ? -2.57 28.797 -5.797 1 81.38 48 PRO B N 1
ATOM 3757 C CA . PRO B 1 48 ? -3.793 29.25 -5.133 1 81.38 48 PRO B CA 1
ATOM 3758 C C . PRO B 1 48 ? -3.533 30.344 -4.094 1 81.38 48 PRO B C 1
ATOM 3760 O O . PRO B 1 48 ? -4.445 31.094 -3.732 1 81.38 48 PRO B O 1
ATOM 3763 N N . PHE B 1 49 ? -2.363 30.5 -3.635 1 81.56 49 PHE B N 1
ATOM 3764 C CA . PHE B 1 49 ? -2.035 31.484 -2.609 1 81.56 49 PHE B CA 1
ATOM 3765 C C . PHE B 1 49 ? -1.476 32.75 -3.238 1 81.56 49 PHE B C 1
ATOM 3767 O O . PHE B 1 49 ? -1.063 33.656 -2.527 1 81.56 49 PHE B O 1
ATOM 3774 N N . ALA B 1 50 ? -1.494 32.781 -4.547 1 82.62 50 ALA B N 1
ATOM 3775 C CA . ALA B 1 50 ? -1.037 33.969 -5.25 1 82.62 50 ALA B CA 1
ATOM 3776 C C . ALA B 1 50 ? -1.91 35.188 -4.906 1 82.62 50 ALA B C 1
ATOM 3778 O O . ALA B 1 50 ? -1.465 36.312 -5.004 1 82.62 50 ALA B O 1
ATOM 3779 N N . LYS B 1 51 ? -3.105 34.906 -4.496 1 78.75 51 LYS B N 1
ATOM 3780 C CA . LYS B 1 51 ? -4.027 36 -4.145 1 78.75 51 LYS B CA 1
ATOM 3781 C C . LYS B 1 51 ? -3.52 36.781 -2.938 1 78.75 51 LYS B C 1
ATOM 3783 O O . LYS B 1 51 ? -3.889 37.938 -2.744 1 78.75 51 LYS B O 1
ATOM 3788 N N . PHE B 1 52 ? -2.689 36.156 -2.115 1 77.44 52 PHE B N 1
ATOM 3789 C CA . PHE B 1 52 ? -2.207 36.781 -0.897 1 77.44 52 PHE B CA 1
ATOM 3790 C C . PHE B 1 52 ? -0.936 37.594 -1.169 1 77.44 52 PHE B C 1
ATOM 3792 O O . PHE B 1 52 ? -0.412 38.25 -0.275 1 77.44 52 PHE B O 1
ATOM 3799 N N . ASP B 1 53 ? -0.461 37.438 -2.375 1 78.88 53 ASP B N 1
ATOM 3800 C CA . ASP B 1 53 ? 0.656 38.281 -2.818 1 78.88 53 ASP B CA 1
ATOM 3801 C C . ASP B 1 53 ? 0.167 39.469 -3.658 1 78.88 53 ASP B C 1
ATOM 3803 O O . ASP B 1 53 ? -0.556 39.281 -4.637 1 78.88 53 ASP B O 1
ATOM 3807 N N . GLU B 1 54 ? 0.542 40.625 -3.318 1 82.5 54 GLU B N 1
ATOM 3808 C CA . GLU B 1 54 ? 0.024 41.844 -3.943 1 82.5 54 GLU B CA 1
ATOM 3809 C C . GLU B 1 54 ? 0.331 41.875 -5.438 1 82.5 54 GLU B C 1
ATOM 3811 O O . GLU B 1 54 ? -0.522 42.25 -6.246 1 82.5 54 GLU B O 1
ATOM 3816 N N . TYR B 1 55 ? 1.497 41.5 -5.77 1 82.19 55 TYR B N 1
ATOM 3817 C CA . TYR B 1 55 ? 1.909 41.531 -7.168 1 82.19 55 TYR B CA 1
ATOM 3818 C C . TYR B 1 55 ? 1.253 40.406 -7.969 1 82.19 55 TYR B C 1
ATOM 3820 O O . TYR B 1 55 ? 0.716 40.656 -9.055 1 82.19 55 TYR B O 1
ATOM 3828 N N . LEU B 1 56 ? 1.311 39.25 -7.395 1 82.06 56 LEU B N 1
ATOM 3829 C CA . LEU B 1 56 ? 0.814 38.094 -8.117 1 82.06 56 LEU B CA 1
ATOM 3830 C C . LEU B 1 56 ? -0.709 38.094 -8.188 1 82.06 56 LEU B C 1
ATOM 3832 O O . LEU B 1 56 ? -1.296 37.562 -9.125 1 82.06 56 LEU B O 1
ATOM 3836 N N . SER B 1 57 ? -1.331 38.75 -7.273 1 81.44 57 SER B N 1
ATOM 3837 C CA . SER B 1 57 ? -2.787 38.812 -7.266 1 81.44 57 SER B CA 1
ATOM 3838 C C . SER B 1 57 ? -3.305 39.594 -8.469 1 81.44 57 SER B C 1
ATOM 3840 O O . SER B 1 57 ? -4.32 39.25 -9.062 1 81.44 57 SER B O 1
ATOM 3842 N N . VAL B 1 58 ? -2.604 40.594 -8.766 1 82.81 58 VAL B N 1
ATOM 3843 C CA . VAL B 1 58 ? -2.994 41.438 -9.891 1 82.81 58 VAL B CA 1
ATOM 3844 C C . VAL B 1 58 ? -2.746 40.688 -11.203 1 82.81 58 VAL B C 1
ATOM 3846 O O . VAL B 1 58 ? -3.584 40.719 -12.109 1 82.81 58 VAL B O 1
ATOM 3849 N N . LEU B 1 59 ? -1.643 40.062 -11.242 1 80.31 59 LEU B N 1
ATOM 3850 C CA . LEU B 1 59 ? -1.303 39.312 -12.461 1 80.31 59 LEU B CA 1
ATOM 3851 C C . LEU B 1 59 ? -2.309 38.219 -12.719 1 80.31 59 LEU B C 1
ATOM 3853 O O . LEU B 1 59 ? -2.682 37.969 -13.867 1 80.31 59 LEU B O 1
ATOM 3857 N N . ASN B 1 60 ? -2.701 37.5 -11.656 1 80.5 60 ASN B N 1
ATOM 3858 C CA . ASN B 1 60 ? -3.621 36.375 -11.773 1 80.5 60 ASN B CA 1
ATOM 3859 C C . ASN B 1 60 ? -5.035 36.844 -12.117 1 80.5 60 ASN B C 1
ATOM 3861 O O . ASN B 1 60 ? -5.836 36.062 -12.633 1 80.5 60 ASN B O 1
ATOM 3865 N N . ALA B 1 61 ? -5.328 38.094 -11.805 1 76.69 61 ALA B N 1
ATOM 3866 C CA . ALA B 1 61 ? -6.633 38.625 -12.148 1 76.69 61 ALA B CA 1
ATOM 3867 C C . ALA B 1 61 ? -6.773 38.844 -13.656 1 76.69 61 ALA B C 1
ATOM 3869 O O . ALA B 1 61 ? -7.875 38.75 -14.195 1 76.69 61 ALA B O 1
ATOM 3870 N N . TYR B 1 62 ? -5.652 38.969 -14.344 1 79.19 62 TYR B N 1
ATOM 3871 C CA . TYR B 1 62 ? -5.691 39.281 -15.773 1 79.19 62 TYR B CA 1
ATOM 3872 C C . TYR B 1 62 ? -5.465 38.031 -16.594 1 79.19 62 TYR B C 1
ATOM 3874 O O . TYR B 1 62 ? -5.879 37.938 -17.75 1 79.19 62 TYR B O 1
ATOM 3882 N N . SER B 1 63 ? -4.754 37.031 -16.031 1 81.25 63 SER B N 1
ATOM 3883 C CA . SER B 1 63 ? -4.445 35.812 -16.766 1 81.25 63 SER B CA 1
ATOM 3884 C C . SER B 1 63 ? -4.629 34.594 -15.883 1 81.25 63 SER B C 1
ATOM 3886 O O . SER B 1 63 ? -4.18 34.562 -14.734 1 81.25 63 SER B O 1
ATOM 3888 N N . THR B 1 64 ? -5.406 33.688 -16.422 1 81.75 64 THR B N 1
ATOM 3889 C CA . THR B 1 64 ? -5.586 32.438 -15.672 1 81.75 64 THR B CA 1
ATOM 3890 C C . THR B 1 64 ? -4.293 31.641 -15.641 1 81.75 64 THR B C 1
ATOM 3892 O O . THR B 1 64 ? -3.742 31.297 -16.688 1 81.75 64 THR B O 1
ATOM 3895 N N . PRO B 1 65 ? -3.768 31.438 -14.484 1 84.31 65 PRO B N 1
ATOM 3896 C CA . PRO B 1 65 ? -2.52 30.672 -14.398 1 84.31 65 PRO B CA 1
ATOM 3897 C C . PRO B 1 65 ? -2.672 29.234 -14.875 1 84.31 65 PRO B C 1
ATOM 3899 O O . PRO B 1 65 ? -3.744 28.641 -14.734 1 84.31 65 PRO B O 1
ATOM 3902 N N . PRO B 1 66 ? -1.674 28.656 -15.523 1 88.19 66 PRO B N 1
ATOM 3903 C CA . PRO B 1 66 ? -1.716 27.297 -16.047 1 88.19 66 PRO B CA 1
ATOM 3904 C C . PRO B 1 66 ? -1.536 26.234 -14.961 1 88.19 66 PRO B C 1
ATOM 3906 O O . PRO B 1 66 ? -0.655 25.375 -15.07 1 88.19 66 PRO B O 1
ATOM 3909 N N . THR B 1 67 ? -2.346 26.297 -13.953 1 88.69 67 THR B N 1
ATOM 3910 C CA . THR B 1 67 ? -2.225 25.391 -12.82 1 88.69 67 THR B CA 1
ATOM 3911 C C . THR B 1 67 ? -2.488 23.953 -13.258 1 88.69 67 THR B C 1
ATOM 3913 O O . THR B 1 67 ? -1.765 23.031 -12.859 1 88.69 67 THR B O 1
ATOM 3916 N N . GLU B 1 68 ? -3.42 23.75 -14.094 1 88.31 68 GLU B N 1
ATOM 3917 C CA . GLU B 1 68 ? -3.775 22.422 -14.547 1 88.31 68 GLU B CA 1
ATOM 3918 C C . GLU B 1 68 ? -2.67 21.812 -15.414 1 88.31 68 GLU B C 1
ATOM 3920 O O . GLU B 1 68 ? -2.408 20.609 -15.344 1 88.31 68 GLU B O 1
ATOM 3925 N N . GLN B 1 69 ? -2.123 22.641 -16.156 1 93 69 GLN B N 1
ATOM 3926 C CA . GLN B 1 69 ? -1.022 22.188 -17 1 93 69 GLN B CA 1
ATOM 3927 C C . GLN B 1 69 ? 0.182 21.781 -16.156 1 93 69 GLN B C 1
ATOM 3929 O O . GLN B 1 69 ? 0.877 20.812 -16.469 1 93 69 GLN B O 1
ATOM 3934 N N . LEU B 1 70 ? 0.451 22.531 -15.117 1 94.56 70 LEU B N 1
ATOM 3935 C CA . LEU B 1 70 ? 1.55 22.203 -14.211 1 94.56 70 LEU B CA 1
ATOM 3936 C C . LEU B 1 70 ? 1.32 20.859 -13.539 1 94.56 70 LEU B C 1
ATOM 3938 O O . LEU B 1 70 ? 2.229 20.031 -13.477 1 94.56 70 LEU B O 1
ATOM 3942 N N . TRP B 1 71 ? 0.112 20.641 -13.109 1 92.44 71 TRP B N 1
ATOM 3943 C CA . TRP B 1 71 ? -0.197 19.375 -12.461 1 92.44 71 TRP B CA 1
ATOM 3944 C C . TRP B 1 71 ? -0.1 18.219 -13.461 1 92.44 71 TRP B C 1
ATOM 3946 O O . TRP B 1 71 ? 0.292 17.109 -13.094 1 92.44 71 TRP B O 1
ATOM 3956 N N . ARG B 1 72 ? -0.429 18.469 -14.68 1 92.12 72 ARG B N 1
ATOM 3957 C CA . ARG B 1 72 ? -0.286 17.453 -15.719 1 92.12 72 ARG B CA 1
ATOM 3958 C C . ARG B 1 72 ? 1.18 17.078 -15.922 1 92.12 72 ARG B C 1
ATOM 3960 O O . ARG B 1 72 ? 1.513 15.906 -16.094 1 92.12 72 ARG B O 1
ATOM 3967 N N . ILE B 1 73 ? 2.002 18.078 -15.906 1 94.62 73 ILE B N 1
ATOM 3968 C CA . ILE B 1 73 ? 3.438 17.844 -16.031 1 94.62 73 ILE B CA 1
ATOM 3969 C C . ILE B 1 73 ? 3.928 16.984 -14.859 1 94.62 73 ILE B C 1
ATOM 3971 O O . ILE B 1 73 ? 4.684 16.031 -15.062 1 94.62 73 ILE B O 1
ATOM 3975 N N . VAL B 1 74 ? 3.49 17.312 -13.648 1 94.75 74 VAL B N 1
ATOM 3976 C CA . VAL B 1 74 ? 3.891 16.562 -12.461 1 94.75 74 VAL B CA 1
ATOM 3977 C C . VAL B 1 74 ? 3.469 15.102 -12.602 1 94.75 74 VAL B C 1
ATOM 3979 O O . VAL B 1 74 ? 4.281 14.195 -12.398 1 94.75 74 VAL B O 1
ATOM 3982 N N . TRP B 1 75 ? 2.287 14.914 -13.031 1 90.06 75 TRP B N 1
ATOM 3983 C CA . TRP B 1 75 ? 1.726 13.578 -13.148 1 90.06 75 TRP B CA 1
ATOM 3984 C C . TRP B 1 75 ? 2.484 12.75 -14.188 1 90.06 75 TRP B C 1
ATOM 3986 O O . TRP B 1 75 ? 2.908 11.625 -13.906 1 90.06 75 TRP B O 1
ATOM 3996 N N . GLU B 1 76 ? 2.695 13.305 -15.258 1 90.31 76 GLU B N 1
ATOM 3997 C CA . GLU B 1 76 ? 3.332 12.594 -16.375 1 90.31 76 GLU B CA 1
ATOM 3998 C C . GLU B 1 76 ? 4.781 12.242 -16.031 1 90.31 76 GLU B C 1
ATOM 4000 O O . GLU B 1 76 ? 5.219 11.117 -16.266 1 90.31 76 GLU B O 1
ATOM 4005 N N . ILE B 1 77 ? 5.457 13.164 -15.508 1 92.12 77 ILE B N 1
ATOM 4006 C CA . ILE B 1 77 ? 6.867 12.922 -15.219 1 92.12 77 ILE B CA 1
ATOM 4007 C C . ILE B 1 77 ? 6.992 11.961 -14.039 1 92.12 77 ILE B C 1
ATOM 4009 O O . ILE B 1 77 ? 7.891 11.117 -14.008 1 92.12 77 ILE B O 1
ATOM 4013 N N . LEU B 1 78 ? 6.145 12.094 -13.102 1 90.06 78 LEU B N 1
ATOM 4014 C CA . LEU B 1 78 ? 6.172 11.195 -11.953 1 90.06 78 LEU B CA 1
ATOM 4015 C C . LEU B 1 78 ? 6.004 9.75 -12.383 1 90.06 78 LEU B C 1
ATOM 4017 O O . LEU B 1 78 ? 6.723 8.867 -11.906 1 90.06 78 LEU B O 1
ATOM 4021 N N . LEU B 1 79 ? 5.105 9.516 -13.297 1 84.5 79 LEU B N 1
ATOM 4022 C CA . LEU B 1 79 ? 4.836 8.156 -13.758 1 84.5 79 LEU B CA 1
ATOM 4023 C C . LEU B 1 79 ? 6.023 7.602 -14.539 1 84.5 79 LEU B C 1
ATOM 4025 O O . LEU B 1 79 ? 6.25 6.391 -14.547 1 84.5 79 LEU B O 1
ATOM 4029 N N . GLN B 1 80 ? 6.766 8.508 -15.039 1 83.31 80 GLN B N 1
ATOM 4030 C CA . GLN B 1 80 ? 7.969 8.086 -15.75 1 83.31 80 GLN B CA 1
ATOM 4031 C C . GLN B 1 80 ? 9.117 7.836 -14.781 1 83.31 80 GLN B C 1
ATOM 4033 O O . GLN B 1 80 ? 9.891 6.891 -14.953 1 83.31 80 GLN B O 1
ATOM 4038 N N . GLU B 1 81 ? 9.156 8.656 -13.758 1 83.75 81 GLU B N 1
ATOM 4039 C CA . GLU B 1 81 ? 10.281 8.625 -12.836 1 83.75 81 GLU B CA 1
ATOM 4040 C C . GLU B 1 81 ? 10.109 7.527 -11.789 1 83.75 81 GLU B C 1
ATOM 4042 O O . GLU B 1 81 ? 11.039 7.227 -11.031 1 83.75 81 GLU B O 1
ATOM 4047 N N . ILE B 1 82 ? 9.055 6.84 -11.805 1 81.38 82 ILE B N 1
ATOM 4048 C CA . ILE B 1 82 ? 8.844 5.766 -10.844 1 81.38 82 ILE B CA 1
ATOM 4049 C C . ILE B 1 82 ? 9.82 4.629 -11.109 1 81.38 82 ILE B C 1
ATOM 4051 O O . ILE B 1 82 ? 10.156 3.859 -10.203 1 81.38 82 ILE B O 1
ATOM 4055 N N . HIS B 1 83 ? 10.344 4.602 -12.273 1 79 83 HIS B N 1
ATOM 4056 C CA . HIS B 1 83 ? 11.305 3.578 -12.656 1 79 83 HIS B CA 1
ATOM 4057 C C . HIS B 1 83 ? 12.68 3.855 -12.047 1 79 83 HIS B C 1
ATOM 4059 O O . HIS B 1 83 ? 13.484 2.939 -11.883 1 79 83 HIS B O 1
ATOM 4065 N N . THR B 1 84 ? 12.906 5.09 -11.773 1 82.81 84 THR B N 1
ATOM 4066 C CA . THR B 1 84 ? 14.117 5.516 -11.086 1 82.81 84 THR B CA 1
ATOM 4067 C C . THR B 1 84 ? 13.781 6.426 -9.906 1 82.81 84 THR B C 1
ATOM 4069 O O . THR B 1 84 ? 13.914 7.648 -10 1 82.81 84 THR B O 1
ATOM 4072 N N . PRO B 1 85 ? 13.5 5.711 -8.914 1 81.38 85 PRO B N 1
ATOM 4073 C CA . PRO B 1 85 ? 12.977 6.504 -7.797 1 81.38 85 PRO B CA 1
ATOM 4074 C C . PRO B 1 85 ? 14.031 7.422 -7.18 1 81.38 85 PRO B C 1
ATOM 4076 O O . PRO B 1 85 ? 15.188 7.016 -7.016 1 81.38 85 PRO B O 1
ATOM 4079 N N . HIS B 1 86 ? 13.602 8.664 -7.047 1 92 86 HIS B N 1
ATOM 4080 C CA . HIS B 1 86 ? 14.352 9.703 -6.348 1 92 86 HIS B CA 1
ATOM 4081 C C . HIS B 1 86 ? 13.484 10.422 -5.328 1 92 86 HIS B C 1
ATOM 4083 O O . HIS B 1 86 ? 12.25 10.32 -5.375 1 92 86 HIS B O 1
ATOM 4089 N N . LEU B 1 87 ? 14.133 11.07 -4.438 1 94.94 87 LEU B N 1
ATOM 4090 C CA . LEU B 1 87 ? 13.398 11.781 -3.395 1 94.94 87 LEU B CA 1
ATOM 4091 C C . LEU B 1 87 ? 12.453 12.812 -4 1 94.94 87 LEU B C 1
ATOM 4093 O O . LEU B 1 87 ? 11.336 13.008 -3.504 1 94.94 87 LEU B O 1
ATOM 4097 N N . ALA B 1 88 ? 12.922 13.406 -5.117 1 94.81 88 ALA B N 1
ATOM 4098 C CA . ALA B 1 88 ? 12.141 14.453 -5.77 1 94.81 88 ALA B CA 1
ATOM 4099 C C . ALA B 1 88 ? 10.812 13.906 -6.273 1 94.81 88 ALA B C 1
ATOM 4101 O O . ALA B 1 88 ? 9.805 14.625 -6.285 1 94.81 88 ALA B O 1
ATOM 4102 N N . SER B 1 89 ? 10.789 12.656 -6.703 1 94.88 89 SER B N 1
ATOM 4103 C CA . SER B 1 89 ? 9.539 12.039 -7.16 1 94.88 89 SER B CA 1
ATOM 4104 C C . SER B 1 89 ? 8.539 11.914 -6.016 1 94.88 89 SER B C 1
ATOM 4106 O O . SER B 1 89 ? 7.352 12.18 -6.195 1 94.88 89 SER B O 1
ATOM 4108 N N . LEU B 1 90 ? 9.023 11.5 -4.867 1 96.56 90 LEU B N 1
ATOM 4109 C CA . LEU B 1 90 ? 8.148 11.383 -3.705 1 96.56 90 LEU B CA 1
ATOM 4110 C C . LEU B 1 90 ? 7.668 12.75 -3.242 1 96.56 90 LEU B C 1
ATOM 4112 O O . LEU B 1 90 ? 6.5 12.914 -2.877 1 96.56 90 LEU B O 1
ATOM 4116 N N . GLN B 1 91 ? 8.586 13.734 -3.248 1 97 91 GLN B N 1
ATOM 4117 C CA . GLN B 1 91 ? 8.227 15.094 -2.871 1 97 91 GLN B CA 1
ATOM 4118 C C . GLN B 1 91 ? 7.113 15.641 -3.766 1 97 91 GLN B C 1
ATOM 4120 O O . GLN B 1 91 ? 6.105 16.141 -3.271 1 97 91 GLN B O 1
ATOM 4125 N N . ALA B 1 92 ? 7.312 15.484 -5.059 1 96.38 92 ALA B N 1
ATOM 4126 C CA . ALA B 1 92 ? 6.316 15.953 -6.02 1 96.38 92 ALA B CA 1
ATOM 4127 C C . ALA B 1 92 ? 5 15.195 -5.867 1 96.38 92 ALA B C 1
ATOM 4129 O O . ALA B 1 92 ? 3.922 15.781 -5.992 1 96.38 92 ALA B O 1
ATOM 4130 N N . GLY B 1 93 ? 5.102 13.891 -5.609 1 95.19 93 GLY B N 1
ATOM 4131 C CA . GLY B 1 93 ? 3.908 13.078 -5.406 1 95.19 93 GLY B CA 1
ATOM 4132 C C . GLY B 1 93 ? 3.104 13.5 -4.191 1 95.19 93 GLY B C 1
ATOM 4133 O O . GLY B 1 93 ? 1.871 13.531 -4.234 1 95.19 93 GLY B O 1
ATOM 4134 N N . LEU B 1 94 ? 3.727 13.812 -3.111 1 94.81 94 LEU B N 1
ATOM 4135 C CA . LEU B 1 94 ? 3.059 14.25 -1.89 1 94.81 94 LEU B CA 1
ATOM 4136 C C . LEU B 1 94 ? 2.328 15.57 -2.109 1 94.81 94 LEU B C 1
ATOM 4138 O O . LEU B 1 94 ? 1.218 15.758 -1.609 1 94.81 94 LEU B O 1
ATOM 4142 N N . LEU B 1 95 ? 3.002 16.422 -2.846 1 93.31 95 LEU B N 1
ATOM 4143 C CA . LEU B 1 95 ? 2.357 17.688 -3.156 1 93.31 95 LEU B CA 1
ATOM 4144 C C . LEU B 1 95 ? 1.163 17.484 -4.078 1 93.31 95 LEU B C 1
ATOM 4146 O O . LEU B 1 95 ? 0.132 18.141 -3.928 1 93.31 95 LEU B O 1
ATOM 4150 N N . TYR B 1 96 ? 1.308 16.578 -5.016 1 91.81 96 TYR B N 1
ATOM 4151 C CA . TYR B 1 96 ? 0.237 16.281 -5.961 1 91.81 96 TYR B CA 1
ATOM 4152 C C . TYR B 1 96 ? -0.996 15.742 -5.242 1 91.81 96 TYR B C 1
ATOM 4154 O O . TYR B 1 96 ? -2.127 16 -5.66 1 91.81 96 TYR B O 1
ATOM 4162 N N . LEU B 1 97 ? -0.813 14.992 -4.188 1 89.5 97 LEU B N 1
ATOM 4163 C CA . LEU B 1 97 ? -1.912 14.43 -3.408 1 89.5 97 LEU B CA 1
ATOM 4164 C C . LEU B 1 97 ? -2.82 15.531 -2.877 1 89.5 97 LEU B C 1
ATOM 4166 O O . LEU B 1 97 ? -4.012 15.305 -2.652 1 89.5 97 LEU B O 1
ATOM 4170 N N . HIS B 1 98 ? -2.299 16.703 -2.691 1 85.38 98 HIS B N 1
ATOM 4171 C CA . HIS B 1 98 ? -3.047 17.797 -2.096 1 85.38 98 HIS B CA 1
ATOM 4172 C C . HIS B 1 98 ? -3.574 18.75 -3.164 1 85.38 98 HIS B C 1
ATOM 4174 O O . HIS B 1 98 ? -3.977 19.875 -2.857 1 85.38 98 HIS B O 1
ATOM 4180 N N . LYS B 1 99 ? -3.492 18.219 -4.414 1 82.75 99 LYS B N 1
ATOM 4181 C CA . LYS B 1 99 ? -4.055 19 -5.508 1 82.75 99 LYS B CA 1
ATOM 4182 C C . LYS B 1 99 ? -5.543 19.25 -5.297 1 82.75 99 LYS B C 1
ATOM 4184 O O . LYS B 1 99 ? -6.273 18.359 -4.875 1 82.75 99 LYS B O 1
ATOM 4189 N N . ALA B 1 100 ? -5.938 20.438 -5.469 1 70.31 100 ALA B N 1
ATOM 4190 C CA . ALA B 1 100 ? -7.348 20.781 -5.332 1 70.31 100 ALA B CA 1
ATOM 4191 C C . ALA B 1 100 ? -8.195 20.094 -6.395 1 70.31 100 ALA B C 1
ATOM 4193 O O . ALA B 1 100 ? -7.754 19.922 -7.535 1 70.31 100 ALA B O 1
ATOM 4194 N N . PRO B 1 101 ? -9.281 19.453 -5.898 1 63.31 101 PRO B N 1
ATOM 4195 C CA . PRO B 1 101 ? -10.133 18.781 -6.887 1 63.31 101 PRO B CA 1
ATOM 4196 C C . PRO B 1 101 ? -10.617 19.734 -7.984 1 63.31 101 PRO B C 1
ATOM 4198 O O . PRO B 1 101 ? -10.805 20.922 -7.734 1 63.31 101 PRO B O 1
ATOM 4201 N N . GLU B 1 102 ? -10.398 19.141 -9.125 1 59.66 102 GLU B N 1
ATOM 4202 C CA . GLU B 1 102 ? -10.922 19.922 -10.242 1 59.66 102 GLU B CA 1
ATOM 4203 C C . GLU B 1 102 ? -12.43 20.141 -10.102 1 59.66 102 GLU B C 1
ATOM 4205 O O . GLU B 1 102 ? -13.133 19.297 -9.547 1 59.66 102 GLU B O 1
ATOM 4210 N N . LYS B 1 103 ? -12.828 21.406 -10.156 1 53.84 103 LYS B N 1
ATOM 4211 C CA . LYS B 1 103 ? -14.227 21.844 -10.086 1 53.84 103 LYS B CA 1
ATOM 4212 C C . LYS B 1 103 ? -15.156 20.766 -10.633 1 53.84 103 LYS B C 1
ATOM 4214 O O . LYS B 1 103 ? -16.266 20.562 -10.117 1 53.84 103 LYS B O 1
ATOM 4219 N N . SER B 1 104 ? -14.789 20.078 -11.703 1 47.97 104 SER B N 1
ATOM 4220 C CA . SER B 1 104 ? -15.742 19.219 -12.383 1 47.97 104 SER B CA 1
ATOM 4221 C C . SER B 1 104 ? -15.695 17.797 -11.844 1 47.97 104 SER B C 1
ATOM 4223 O O . SER B 1 104 ? -16.531 16.969 -12.188 1 47.97 104 SER B O 1
ATOM 4225 N N . GLN B 1 105 ? -14.781 17.422 -11.102 1 51.22 105 GLN B N 1
ATOM 4226 C CA . GLN B 1 105 ? -14.672 16 -10.766 1 51.22 105 GLN B CA 1
ATOM 4227 C C . GLN B 1 105 ? -15.305 15.703 -9.414 1 51.22 105 GLN B C 1
ATOM 4229 O O . GLN B 1 105 ? -15.094 16.438 -8.445 1 51.22 105 GLN B O 1
ATOM 4234 N N . SER B 1 106 ? -16.422 14.914 -9.391 1 47 106 SER B N 1
ATOM 4235 C CA . SER B 1 106 ? -17.125 14.492 -8.18 1 47 106 SER B CA 1
ATOM 4236 C C . SER B 1 106 ? -16.141 13.984 -7.121 1 47 106 SER B C 1
ATOM 4238 O O . SER B 1 106 ? -15.164 13.305 -7.445 1 47 106 SER B O 1
ATOM 4240 N N . ALA B 1 107 ? -16.172 14.586 -5.926 1 50.53 107 ALA B N 1
ATOM 4241 C CA . ALA B 1 107 ? -15.352 14.273 -4.758 1 50.53 107 ALA B CA 1
ATOM 4242 C C . ALA B 1 107 ? -15.219 12.766 -4.562 1 50.53 107 ALA B C 1
ATOM 4244 O O . ALA B 1 107 ? -14.164 12.273 -4.16 1 50.53 107 ALA B O 1
ATOM 4245 N N . ILE B 1 108 ? -16.312 11.984 -4.871 1 49.75 108 ILE B N 1
ATOM 4246 C CA . ILE B 1 108 ? -16.375 10.555 -4.621 1 49.75 108 ILE B CA 1
ATOM 4247 C C . ILE B 1 108 ? -15.422 9.828 -5.57 1 49.75 108 ILE B C 1
ATOM 4249 O O . ILE B 1 108 ? -14.688 8.93 -5.152 1 49.75 108 ILE B O 1
ATOM 4253 N N . ALA B 1 109 ? -15.578 10.273 -6.891 1 49.97 109 ALA B N 1
ATOM 4254 C CA . ALA B 1 109 ? -14.781 9.641 -7.938 1 49.97 109 ALA B CA 1
ATOM 4255 C C . ALA B 1 109 ? -13.289 9.844 -7.684 1 49.97 109 ALA B C 1
ATOM 4257 O O . ALA B 1 109 ? -12.484 8.945 -7.941 1 49.97 109 ALA B O 1
ATOM 4258 N N . ASP B 1 110 ? -13.047 10.695 -6.832 1 68.5 110 ASP B N 1
ATOM 4259 C CA . ASP B 1 110 ? -11.656 11.125 -6.652 1 68.5 110 ASP B CA 1
ATOM 4260 C C . ASP B 1 110 ? -11.008 10.398 -5.477 1 68.5 110 ASP B C 1
ATOM 4262 O O . ASP B 1 110 ? -9.789 10.234 -5.441 1 68.5 110 ASP B O 1
ATOM 4266 N N . SER B 1 111 ? -11.938 9.672 -4.773 1 75.94 111 SER B N 1
ATOM 4267 C CA . SER B 1 111 ? -11.367 9.062 -3.574 1 75.94 111 SER B CA 1
ATOM 4268 C C . SER B 1 111 ? -10.609 7.789 -3.908 1 75.94 111 SER B C 1
ATOM 4270 O O . SER B 1 111 ? -9.531 7.535 -3.355 1 75.94 111 SER B O 1
ATOM 4272 N N . ALA B 1 112 ? -11.133 7.133 -4.934 1 79.94 112 ALA B N 1
ATOM 4273 C CA . ALA B 1 112 ? -10.484 5.867 -5.27 1 79.94 112 ALA B CA 1
ATOM 4274 C C . ALA B 1 112 ? -9.125 6.105 -5.914 1 79.94 112 ALA B C 1
ATOM 4276 O O . ALA B 1 112 ? -8.148 5.414 -5.598 1 79.94 112 ALA B O 1
ATOM 4277 N N . SER B 1 113 ? -9.117 7.082 -6.719 1 86.38 113 SER B N 1
ATOM 4278 C CA . SER B 1 113 ? -7.859 7.383 -7.395 1 86.38 113 SER B CA 1
ATOM 4279 C C . SER B 1 113 ? -6.812 7.898 -6.41 1 86.38 113 SER B C 1
ATOM 4281 O O . SER B 1 113 ? -5.633 7.551 -6.508 1 86.38 113 SER B O 1
ATOM 4283 N N . VAL B 1 114 ? -7.273 8.648 -5.453 1 88.62 114 VAL B N 1
ATOM 4284 C CA . VAL B 1 114 ? -6.359 9.203 -4.457 1 88.62 114 VAL B CA 1
ATOM 4285 C C . VAL B 1 114 ? -5.789 8.07 -3.6 1 88.62 114 VAL B C 1
ATOM 4287 O O . VAL B 1 114 ? -4.586 8.047 -3.322 1 88.62 114 VAL B O 1
ATOM 4290 N N . TRP B 1 115 ? -6.629 7.152 -3.273 1 92.44 115 TRP B N 1
ATOM 4291 C CA . TRP B 1 115 ? -6.184 6.055 -2.418 1 92.44 115 TRP B CA 1
ATOM 4292 C C . TRP B 1 115 ? -5.156 5.188 -3.139 1 92.44 115 TRP B C 1
ATOM 4294 O O . TRP B 1 115 ? -4.145 4.801 -2.557 1 92.44 115 TRP B O 1
ATOM 4304 N N . SER B 1 116 ? -5.457 4.875 -4.391 1 93.56 116 SER B N 1
ATOM 4305 C CA . SER B 1 116 ? -4.508 4.105 -5.188 1 93.56 116 SER B CA 1
ATOM 4306 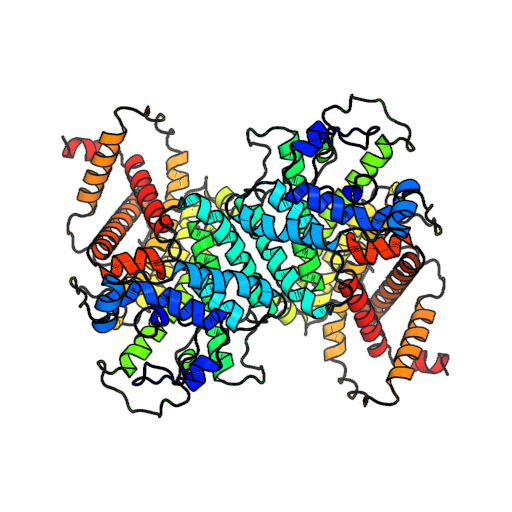C C . SER B 1 116 ? -3.188 4.855 -5.344 1 93.56 116 SER B C 1
ATOM 4308 O O . SER B 1 116 ? -2.117 4.242 -5.34 1 93.56 116 SER B O 1
ATOM 4310 N N . PHE B 1 117 ? -3.332 6.121 -5.434 1 93 117 PHE B N 1
ATOM 4311 C CA . PHE B 1 117 ? -2.139 6.949 -5.582 1 93 117 PHE B CA 1
ATOM 4312 C C . PHE B 1 117 ? -1.317 6.945 -4.297 1 93 117 PHE B C 1
ATOM 4314 O O . PHE B 1 117 ? -0.085 6.93 -4.344 1 93 117 PHE B O 1
ATOM 4321 N N . VAL B 1 118 ? -1.964 6.992 -3.174 1 95.19 118 VAL B N 1
ATOM 4322 C CA . VAL B 1 118 ? -1.26 6.898 -1.899 1 95.19 118 VAL B CA 1
ATOM 4323 C C . VAL B 1 118 ? -0.482 5.586 -1.837 1 95.19 118 VAL B C 1
ATOM 4325 O O . VAL B 1 118 ? 0.664 5.555 -1.382 1 95.19 118 VAL B O 1
ATOM 4328 N N . GLY B 1 119 ? -1.148 4.508 -2.293 1 96.19 119 GLY B N 1
ATOM 4329 C CA . GLY B 1 119 ? -0.454 3.232 -2.336 1 96.19 119 GLY B CA 1
ATOM 4330 C C . GLY B 1 119 ? 0.805 3.266 -3.18 1 96.19 119 GLY B C 1
ATOM 4331 O O . GLY B 1 119 ? 1.828 2.691 -2.803 1 96.19 119 GLY B O 1
ATOM 4332 N N . LEU B 1 120 ? 0.7 3.912 -4.285 1 95.62 120 LEU B N 1
ATOM 4333 C CA . LEU B 1 120 ? 1.851 4.074 -5.168 1 95.62 120 LEU B CA 1
ATOM 4334 C C . LEU B 1 120 ? 2.975 4.828 -4.461 1 95.62 120 LEU B C 1
ATOM 4336 O O . LEU B 1 120 ? 4.141 4.441 -4.555 1 95.62 120 LEU B O 1
ATOM 4340 N N . LEU B 1 121 ? 2.645 5.855 -3.736 1 96.5 121 LEU B N 1
ATOM 4341 C CA . LEU B 1 121 ? 3.643 6.676 -3.057 1 96.5 121 LEU B CA 1
ATOM 4342 C C . LEU B 1 121 ? 4.277 5.91 -1.9 1 96.5 121 LEU B C 1
ATOM 4344 O O . LEU B 1 121 ? 5.469 6.074 -1.621 1 96.5 121 LEU B O 1
ATOM 4348 N N . VAL B 1 122 ? 3.465 5.129 -1.19 1 97.5 122 VAL B N 1
ATOM 4349 C CA . VAL B 1 122 ? 4.02 4.301 -0.125 1 97.5 122 VAL B CA 1
ATOM 4350 C C . VAL B 1 122 ? 5.035 3.32 -0.708 1 97.5 122 VAL B C 1
ATOM 4352 O O . VAL B 1 122 ? 6.094 3.09 -0.119 1 97.5 122 VAL B O 1
ATOM 4355 N N . GLY B 1 123 ? 4.691 2.738 -1.873 1 96.25 123 GLY B N 1
ATOM 4356 C CA . GLY B 1 123 ? 5.641 1.873 -2.553 1 96.25 123 GLY B CA 1
ATOM 4357 C C . GLY B 1 123 ? 6.922 2.586 -2.947 1 96.25 123 GLY B C 1
ATOM 4358 O O . GLY B 1 123 ? 8.016 2.027 -2.82 1 96.25 123 GLY B O 1
ATOM 4359 N N . LEU B 1 124 ? 6.816 3.789 -3.375 1 95.44 124 LEU B N 1
ATOM 4360 C CA . LEU B 1 124 ? 7.977 4.594 -3.742 1 95.44 124 LEU B CA 1
ATOM 4361 C C . LEU B 1 124 ? 8.844 4.887 -2.52 1 95.44 124 LEU B C 1
ATOM 4363 O O . LEU B 1 124 ? 10.07 4.797 -2.586 1 95.44 124 LEU B O 1
ATOM 4367 N N . ALA B 1 125 ? 8.219 5.258 -1.433 1 96.81 125 ALA B N 1
ATOM 4368 C CA . ALA B 1 125 ? 8.93 5.582 -0.199 1 96.81 125 ALA B CA 1
ATOM 4369 C C . ALA B 1 125 ? 9.703 4.375 0.325 1 96.81 125 ALA B C 1
ATOM 4371 O O . ALA B 1 125 ? 10.859 4.5 0.747 1 96.81 125 ALA B O 1
ATOM 4372 N N . THR B 1 126 ? 9.086 3.199 0.289 1 95.25 126 THR B N 1
ATOM 4373 C CA . THR B 1 126 ? 9.734 2.002 0.807 1 95.25 126 THR B CA 1
ATOM 4374 C C . THR B 1 126 ? 10.836 1.532 -0.14 1 95.25 126 THR B C 1
ATOM 4376 O O . THR B 1 126 ? 11.82 0.934 0.295 1 95.25 126 THR B O 1
ATOM 4379 N N . SER B 1 127 ? 10.641 1.809 -1.455 1 92.75 127 SER B N 1
ATOM 4380 C CA . SER B 1 127 ? 11.688 1.477 -2.412 1 92.75 127 SER B CA 1
ATOM 4381 C C . SER B 1 127 ? 12.922 2.348 -2.201 1 92.75 127 SER B C 1
ATOM 4383 O O . SER B 1 127 ? 14.047 1.925 -2.492 1 92.75 127 SER B O 1
ATOM 4385 N N . LEU B 1 128 ? 12.703 3.559 -1.685 1 93.31 128 LEU B N 1
ATOM 4386 C CA . LEU B 1 128 ? 13.805 4.48 -1.411 1 93.31 128 LEU B CA 1
ATOM 4387 C C . LEU B 1 128 ? 14.406 4.211 -0.037 1 93.31 128 LEU B C 1
ATOM 4389 O O . LEU B 1 128 ? 15.406 4.828 0.337 1 93.31 128 LEU B O 1
ATOM 4393 N N . GLY B 1 129 ? 13.828 3.311 0.717 1 93.12 129 GLY B N 1
ATOM 4394 C CA . GLY B 1 129 ? 14.344 2.928 2.023 1 93.12 129 GLY B CA 1
ATOM 4395 C C . GLY B 1 129 ? 14.031 3.943 3.107 1 93.12 129 GLY B C 1
ATOM 4396 O O . GLY B 1 129 ? 14.773 4.059 4.086 1 93.12 129 GLY B O 1
ATOM 4397 N N . LEU B 1 130 ? 12.945 4.672 2.947 1 95.62 130 LEU B N 1
ATOM 4398 C CA . LEU B 1 130 ? 12.633 5.719 3.91 1 95.62 130 LEU B CA 1
ATOM 4399 C C . LEU B 1 130 ? 12.117 5.125 5.215 1 95.62 130 LEU B C 1
ATOM 4401 O O . LEU B 1 130 ? 12.062 5.809 6.238 1 95.62 130 LEU B O 1
ATOM 4405 N N . GLN B 1 131 ? 11.68 3.852 5.215 1 94.56 131 GLN B N 1
ATOM 4406 C CA . GLN B 1 131 ? 11.172 3.203 6.418 1 94.56 131 GLN B CA 1
ATOM 4407 C C . GLN B 1 131 ? 12.305 2.898 7.398 1 94.56 131 GLN B C 1
ATOM 4409 O O . GLN B 1 131 ? 12.055 2.584 8.562 1 94.56 131 GLN B O 1
ATOM 4414 N N . LEU B 1 132 ? 13.516 3.057 6.891 1 93.19 132 LEU B N 1
ATOM 4415 C CA . LEU B 1 132 ? 14.672 2.754 7.723 1 93.19 132 LEU B CA 1
ATOM 4416 C C . LEU B 1 132 ? 15.266 4.031 8.312 1 93.19 132 LEU B C 1
ATOM 4418 O O . LEU B 1 132 ? 15.328 5.059 7.637 1 93.19 132 LEU B O 1
ATOM 4422 N N . GLU B 1 133 ? 15.664 3.92 9.516 1 92.25 133 GLU B N 1
ATOM 4423 C CA . GLU B 1 133 ? 16.328 5.059 10.141 1 92.25 133 GLU B CA 1
ATOM 4424 C C . GLU B 1 133 ? 17.641 5.395 9.422 1 92.25 133 GLU B C 1
ATOM 4426 O O . GLU B 1 133 ? 18.5 4.535 9.266 1 92.25 133 GLU B O 1
ATOM 4431 N N . CYS B 1 134 ? 17.797 6.562 8.969 1 89.56 134 CYS B N 1
ATOM 4432 C CA . CYS B 1 134 ? 18.922 6.945 8.125 1 89.56 134 CYS B CA 1
ATOM 4433 C C . CYS B 1 134 ? 20.078 7.461 8.961 1 89.56 134 CYS B C 1
ATOM 4435 O O . CYS B 1 134 ? 21.109 7.863 8.422 1 89.56 134 CYS B O 1
ATOM 4437 N N . GLY B 1 135 ? 20.016 7.492 10.195 1 84.62 135 GLY B N 1
ATOM 4438 C CA . GLY B 1 135 ? 21.094 7.965 11.055 1 84.62 135 GLY B CA 1
ATOM 4439 C C . GLY B 1 135 ? 22.422 7.301 10.758 1 84.62 135 GLY B C 1
ATOM 4440 O O . GLY B 1 135 ? 23.391 7.969 10.367 1 84.62 135 GLY B O 1
ATOM 4441 N N . PRO B 1 136 ? 22.344 6.055 10.719 1 81 136 PRO B N 1
ATOM 4442 C CA . PRO B 1 136 ? 23.594 5.336 10.523 1 81 136 PRO B CA 1
ATOM 4443 C C . PRO B 1 136 ? 24.031 5.273 9.062 1 81 136 PRO B C 1
ATOM 4445 O O . PRO B 1 136 ? 25.141 4.844 8.758 1 81 136 PRO B O 1
ATOM 4448 N N . MET B 1 137 ? 23.25 5.961 8.336 1 81.06 137 MET B N 1
ATOM 4449 C CA . MET B 1 137 ? 23.562 5.875 6.918 1 81.06 137 MET B CA 1
ATOM 4450 C C . MET B 1 137 ? 24.531 6.984 6.504 1 81.06 137 MET B C 1
ATOM 4452 O O . MET B 1 137 ? 24.578 8.039 7.145 1 81.06 137 MET B O 1
ATOM 4456 N N . GLY B 1 138 ? 25.594 6.793 5.852 1 86.44 138 GLY B N 1
ATOM 4457 C CA . GLY B 1 138 ? 26.594 7.73 5.352 1 86.44 138 GLY B CA 1
ATOM 4458 C C . GLY B 1 138 ? 26.016 8.742 4.379 1 86.44 138 GLY B C 1
ATOM 4459 O O . GLY B 1 138 ? 26.656 9.078 3.373 1 86.44 138 GLY B O 1
ATOM 4460 N N . LEU B 1 139 ? 24.828 9.391 4.789 1 89.31 139 LEU B N 1
ATOM 4461 C CA . LEU B 1 139 ? 24.172 10.375 3.92 1 89.31 139 LEU B CA 1
ATOM 4462 C C . LEU B 1 139 ? 24.422 11.789 4.422 1 89.31 139 LEU B C 1
ATOM 4464 O O . LEU B 1 139 ? 24.688 12 5.605 1 89.31 139 LEU B O 1
ATOM 4468 N N . PRO B 1 140 ? 24.422 12.766 3.492 1 90.69 140 PRO B N 1
ATOM 4469 C CA . PRO B 1 140 ? 24.531 14.156 3.928 1 90.69 140 PRO B CA 1
ATOM 4470 C C . PRO B 1 140 ? 23.406 14.562 4.887 1 90.69 140 PRO B C 1
ATOM 4472 O O . PRO B 1 140 ? 22.312 14.008 4.832 1 90.69 140 PRO B O 1
ATOM 4475 N N . ALA B 1 141 ? 23.641 15.547 5.727 1 90 141 ALA B N 1
ATOM 4476 C CA . ALA B 1 141 ? 22.734 15.945 6.797 1 90 141 ALA B CA 1
ATOM 4477 C C . ALA B 1 141 ? 21.391 16.422 6.23 1 90 141 ALA B C 1
ATOM 4479 O O . ALA B 1 141 ? 20.328 16.109 6.773 1 90 141 ALA B O 1
ATOM 4480 N N . TRP B 1 142 ? 21.469 17.219 5.215 1 89.94 142 TRP B N 1
ATOM 4481 C CA . TRP B 1 142 ? 20.219 17.75 4.66 1 89.94 142 TRP B CA 1
ATOM 4482 C C . TRP B 1 142 ? 19.328 16.625 4.148 1 89.94 142 TRP B C 1
ATOM 4484 O O . TRP B 1 142 ? 18.109 16.688 4.285 1 89.94 142 TRP B O 1
ATOM 4494 N N . GLU B 1 143 ? 19.953 15.625 3.525 1 92.31 143 GLU B N 1
ATOM 4495 C CA . GLU B 1 143 ? 19.188 14.508 2.984 1 92.31 143 GLU B CA 1
ATOM 4496 C C . GLU B 1 143 ? 18.562 13.672 4.102 1 92.31 143 GLU B C 1
ATOM 4498 O O . GLU B 1 143 ? 17.453 13.156 3.959 1 92.31 143 GLU B O 1
ATOM 4503 N N . ARG B 1 144 ? 19.297 13.531 5.195 1 93.75 144 ARG B N 1
ATOM 4504 C CA . ARG B 1 144 ? 18.766 12.789 6.336 1 93.75 144 ARG B CA 1
ATOM 4505 C C . ARG B 1 144 ? 17.547 13.477 6.918 1 93.75 144 ARG B C 1
ATOM 4507 O O . ARG B 1 144 ? 16.531 12.828 7.215 1 93.75 144 ARG B O 1
ATOM 4514 N N . ARG B 1 145 ? 17.625 14.758 7.059 1 94.12 145 ARG B N 1
ATOM 4515 C CA . ARG B 1 145 ? 16.5 15.531 7.582 1 94.12 145 ARG B CA 1
ATOM 4516 C C . ARG B 1 145 ? 15.297 15.445 6.652 1 94.12 145 ARG B C 1
ATOM 4518 O O . ARG B 1 145 ? 14.172 15.273 7.113 1 94.12 145 ARG B O 1
ATOM 4525 N N . LEU B 1 146 ? 15.586 15.562 5.395 1 95.44 146 LEU B N 1
ATOM 4526 C CA . LEU B 1 146 ? 14.508 15.492 4.41 1 95.44 146 LEU B CA 1
ATOM 4527 C C . LEU B 1 146 ? 13.867 14.109 4.398 1 95.44 146 LEU B C 1
ATOM 4529 O O . LEU B 1 146 ? 12.641 13.984 4.328 1 95.44 146 LEU B O 1
ATOM 4533 N N . ARG B 1 147 ? 14.672 13.031 4.465 1 96.44 147 ARG B N 1
ATOM 4534 C CA . ARG B 1 147 ? 14.172 11.664 4.445 1 96.44 147 ARG B CA 1
ATOM 4535 C C . ARG B 1 147 ? 13.234 11.406 5.621 1 96.44 147 ARG B C 1
ATOM 4537 O O . ARG B 1 147 ? 12.18 10.789 5.457 1 96.44 147 ARG B O 1
ATOM 4544 N N . ARG B 1 148 ? 13.609 11.875 6.773 1 96.5 148 ARG B N 1
ATOM 4545 C CA . ARG B 1 148 ? 12.781 11.68 7.953 1 96.5 148 ARG B CA 1
ATOM 4546 C C . ARG B 1 148 ? 11.461 12.438 7.824 1 96.5 148 ARG B C 1
ATOM 4548 O O . ARG B 1 148 ? 10.398 11.906 8.148 1 96.5 148 ARG B O 1
ATOM 4555 N N . ARG B 1 149 ? 11.523 13.625 7.379 1 97 149 ARG B N 1
ATOM 4556 C CA . ARG B 1 149 ? 10.305 14.406 7.203 1 97 149 ARG B CA 1
ATOM 4557 C C . ARG B 1 149 ? 9.398 13.789 6.152 1 97 149 ARG B C 1
ATOM 4559 O O . ARG B 1 149 ? 8.18 13.75 6.324 1 97 149 ARG B O 1
ATOM 4566 N N . LEU B 1 150 ? 10.008 13.305 5.066 1 97.69 150 LEU B N 1
ATOM 4567 C CA . LEU B 1 150 ? 9.227 12.688 4 1 97.69 150 LEU B CA 1
ATOM 4568 C C . LEU B 1 150 ? 8.531 11.422 4.5 1 97.69 150 LEU B C 1
ATOM 4570 O O . LEU B 1 150 ? 7.391 11.148 4.125 1 97.69 150 LEU B O 1
ATOM 4574 N N . TRP B 1 151 ? 9.195 10.641 5.324 1 97.81 151 TRP B N 1
ATOM 4575 C CA . TRP B 1 151 ? 8.578 9.438 5.867 1 97.81 151 TRP B CA 1
ATOM 4576 C C . TRP B 1 151 ? 7.352 9.773 6.703 1 97.81 151 TRP B C 1
ATOM 4578 O O . TRP B 1 151 ? 6.281 9.188 6.516 1 97.81 151 TRP B O 1
ATOM 4588 N N . TRP B 1 152 ? 7.504 10.727 7.555 1 97.31 152 TRP B N 1
ATOM 4589 C CA . TRP B 1 152 ? 6.398 11.07 8.445 1 97.31 152 TRP B CA 1
ATOM 4590 C C . TRP B 1 152 ? 5.266 11.734 7.676 1 97.31 152 TRP B C 1
ATOM 4592 O O . TRP B 1 152 ? 4.094 11.609 8.047 1 97.31 152 TRP B O 1
ATOM 4602 N N . ALA B 1 153 ? 5.629 12.438 6.566 1 96.31 153 ALA B N 1
ATOM 4603 C CA . ALA B 1 153 ? 4.586 13.016 5.715 1 96.31 153 ALA B CA 1
ATOM 4604 C C . ALA B 1 153 ? 3.756 11.914 5.055 1 96.31 153 ALA B C 1
ATOM 4606 O O . ALA B 1 153 ? 2.525 11.969 5.055 1 96.31 153 ALA B O 1
ATOM 4607 N N . ILE B 1 154 ? 4.426 10.898 4.496 1 97.12 154 ILE B N 1
ATOM 4608 C CA . ILE B 1 154 ? 3.701 9.82 3.828 1 97.12 154 ILE B CA 1
ATOM 4609 C C . ILE B 1 154 ? 2.977 8.961 4.867 1 97.12 154 ILE B C 1
ATOM 4611 O O . ILE B 1 154 ? 1.881 8.461 4.609 1 97.12 154 ILE B O 1
ATOM 4615 N N . TYR B 1 155 ? 3.605 8.789 6.078 1 97.31 155 TYR B N 1
ATOM 4616 C CA . TYR B 1 155 ? 2.953 8.078 7.172 1 97.31 155 TYR B CA 1
ATOM 4617 C C . TYR B 1 155 ? 1.645 8.75 7.559 1 97.31 155 TYR B C 1
ATOM 4619 O O . TYR B 1 155 ? 0.621 8.086 7.73 1 97.31 155 TYR B O 1
ATOM 4627 N N . ALA B 1 156 ? 1.686 10.055 7.637 1 95.5 156 ALA B N 1
ATOM 4628 C CA . ALA B 1 156 ? 0.493 10.812 7.996 1 95.5 156 ALA B CA 1
ATOM 4629 C C . ALA B 1 156 ? -0.579 10.695 6.918 1 95.5 156 ALA B C 1
ATOM 4631 O O . ALA B 1 156 ? -1.76 10.516 7.223 1 95.5 156 ALA B O 1
ATOM 4632 N N . GLU B 1 157 ? -0.184 10.828 5.656 1 94.25 157 GLU B N 1
ATOM 4633 C CA . GLU B 1 157 ? -1.141 10.711 4.559 1 94.25 157 GLU B CA 1
ATOM 4634 C C . GLU B 1 157 ? -1.816 9.344 4.559 1 94.25 157 GLU B C 1
ATOM 4636 O O . GLU B 1 157 ? -3.029 9.242 4.355 1 94.25 157 GLU B O 1
ATOM 4641 N N . ASP B 1 158 ? -1.03 8.297 4.781 1 96.25 158 ASP B N 1
ATOM 4642 C CA . ASP B 1 158 ? -1.551 6.93 4.801 1 96.25 158 ASP B CA 1
ATOM 4643 C C . ASP B 1 158 ? -2.574 6.75 5.918 1 96.25 158 ASP B C 1
ATOM 4645 O O . ASP B 1 158 ? -3.678 6.254 5.684 1 96.25 158 ASP B O 1
ATOM 4649 N N . LYS B 1 159 ? -2.275 7.211 7.121 1 96 159 LYS B N 1
ATOM 4650 C CA . LYS B 1 159 ? -3.117 6.941 8.281 1 96 159 LYS B CA 1
ATOM 4651 C C . LYS B 1 159 ? -4.379 7.797 8.258 1 96 159 LYS B C 1
ATOM 4653 O O . LYS B 1 159 ? -5.48 7.301 8.508 1 96 159 LYS B O 1
ATOM 4658 N N . TRP B 1 160 ? -4.242 9.055 7.938 1 92.88 160 TRP B N 1
ATOM 4659 C CA . TRP B 1 160 ? -5.402 9.945 7.953 1 92.88 160 TRP B CA 1
ATOM 4660 C C . TRP B 1 160 ? -6.359 9.609 6.812 1 92.88 160 TRP B C 1
ATOM 4662 O O . TRP B 1 160 ? -7.574 9.531 7.012 1 92.88 160 TRP B O 1
ATOM 4672 N N . ARG B 1 161 ? -5.84 9.43 5.633 1 91.5 161 ARG B N 1
ATOM 4673 C CA . ARG B 1 161 ? -6.719 9.086 4.52 1 91.5 161 ARG B CA 1
ATOM 4674 C C . ARG B 1 161 ? -7.379 7.73 4.734 1 91.5 161 ARG B C 1
ATOM 4676 O O . ARG B 1 161 ? -8.523 7.52 4.32 1 91.5 161 ARG B O 1
ATOM 4683 N N . SER B 1 162 ? -6.598 6.746 5.289 1 93.5 162 SER B N 1
ATOM 4684 C CA . SER B 1 162 ? -7.191 5.457 5.621 1 93.5 162 SER B CA 1
ATOM 4685 C C . SER B 1 162 ? -8.383 5.621 6.555 1 93.5 162 SER B C 1
ATOM 4687 O O . SER B 1 162 ? -9.461 5.078 6.301 1 93.5 162 SER B O 1
ATOM 4689 N N . LEU B 1 163 ? -8.258 6.391 7.602 1 92.12 163 LEU B N 1
ATOM 4690 C CA . LEU B 1 163 ? -9.312 6.598 8.594 1 92.12 163 LEU B CA 1
ATOM 4691 C C . LEU B 1 163 ? -10.492 7.34 7.977 1 92.12 163 LEU B C 1
ATOM 4693 O O . LEU B 1 163 ? -11.648 6.965 8.203 1 92.12 163 LEU B O 1
ATOM 4697 N N . LEU B 1 164 ? -10.234 8.336 7.184 1 89.19 164 LEU B N 1
ATOM 4698 C CA . LEU B 1 164 ? -11.281 9.18 6.617 1 89.19 164 LEU B CA 1
ATOM 4699 C C . LEU B 1 164 ? -12.039 8.445 5.516 1 89.19 164 LEU B C 1
ATOM 4701 O O . LEU B 1 164 ? -13.258 8.578 5.41 1 89.19 164 LEU B O 1
ATOM 4705 N N . MET B 1 165 ? -11.312 7.668 4.73 1 88 165 MET B N 1
ATOM 4706 C CA . MET B 1 165 ? -11.945 6.992 3.602 1 88 165 MET B CA 1
ATOM 4707 C C . MET B 1 165 ? -12.438 5.605 4.004 1 88 165 MET B C 1
ATOM 4709 O O . MET B 1 165 ? -13.18 4.961 3.256 1 88 165 MET B O 1
ATOM 4713 N N . GLY B 1 166 ? -12.078 5.156 5.18 1 89.5 166 GLY B N 1
ATOM 4714 C CA . GLY B 1 166 ? -12.484 3.838 5.637 1 89.5 166 GLY B CA 1
ATOM 4715 C C . GLY B 1 166 ? -11.812 2.707 4.887 1 89.5 166 GLY B C 1
ATOM 4716 O O . GLY B 1 166 ? -12.453 1.712 4.543 1 89.5 166 GLY B O 1
ATOM 4717 N N . ARG B 1 167 ? -10.609 2.92 4.504 1 92.19 167 ARG B N 1
ATOM 4718 C CA . ARG B 1 167 ? -9.828 1.914 3.793 1 92.19 167 ARG B CA 1
ATOM 4719 C C . ARG B 1 167 ? -8.664 1.417 4.648 1 92.19 167 ARG B C 1
ATOM 4721 O O . ARG B 1 167 ? -8.195 2.127 5.539 1 92.19 167 ARG B O 1
ATOM 4728 N N . PRO B 1 168 ? -8.242 0.134 4.453 1 94.88 168 PRO B N 1
ATOM 4729 C CA . PRO B 1 168 ? -7.125 -0.384 5.242 1 94.88 168 PRO B CA 1
ATOM 4730 C C . PRO B 1 168 ? -5.816 0.345 4.953 1 94.88 168 PRO B C 1
ATOM 4732 O O . PRO B 1 168 ? -5.473 0.572 3.791 1 94.88 168 PRO B O 1
ATOM 4735 N N . PRO B 1 169 ? -5.152 0.728 6.008 1 96.06 169 PRO B N 1
ATOM 4736 C CA . PRO B 1 169 ? -3.877 1.419 5.801 1 96.06 169 PRO B CA 1
ATOM 4737 C C . PRO B 1 169 ? -2.82 0.526 5.152 1 96.06 169 PRO B C 1
ATOM 4739 O O . PRO B 1 169 ? -2.922 -0.702 5.215 1 96.06 169 PRO B O 1
ATOM 4742 N N . TYR B 1 170 ? -1.87 1.138 4.469 1 97 170 TYR B N 1
ATOM 4743 C CA . TYR B 1 170 ? -0.821 0.424 3.75 1 97 170 TYR B CA 1
ATOM 4744 C C . TYR B 1 170 ? 0.344 0.09 4.676 1 97 170 TYR B C 1
ATOM 4746 O O . TYR B 1 170 ? 0.878 -1.021 4.633 1 97 170 TYR B O 1
ATOM 4754 N N . ILE B 1 171 ? 0.784 1.051 5.516 1 96.38 171 ILE B N 1
ATOM 4755 C CA . ILE B 1 171 ? 2.02 0.941 6.285 1 96.38 171 ILE B CA 1
ATOM 4756 C C . ILE B 1 171 ? 1.762 0.154 7.566 1 96.38 171 ILE B C 1
ATOM 4758 O O . ILE B 1 171 ? 0.913 0.535 8.375 1 96.38 171 ILE B O 1
ATOM 4762 N N . ARG B 1 172 ? 2.494 -0.882 7.715 1 92.62 172 ARG B N 1
ATOM 4763 C CA . ARG B 1 172 ? 2.398 -1.724 8.906 1 92.62 172 ARG B CA 1
ATOM 4764 C C . ARG B 1 172 ? 3.297 -1.198 10.023 1 92.62 172 ARG B C 1
ATOM 4766 O O . ARG B 1 172 ? 4.348 -0.61 9.758 1 92.62 172 ARG B O 1
ATOM 4773 N N . ASN B 1 173 ? 2.918 -1.46 11.258 1 90.06 173 ASN B N 1
ATOM 4774 C CA . ASN B 1 173 ? 3.625 -0.918 12.414 1 90.06 173 ASN B CA 1
ATOM 4775 C C . ASN B 1 173 ? 4.938 -1.652 12.664 1 90.06 173 ASN B C 1
ATOM 4777 O O . ASN B 1 173 ? 5.863 -1.093 13.25 1 90.06 173 ASN B O 1
ATOM 4781 N N . ASP B 1 174 ? 5.062 -2.809 12.133 1 90.5 174 ASP B N 1
ATOM 4782 C CA . ASP B 1 174 ? 6.238 -3.617 12.43 1 90.5 174 ASP B CA 1
ATOM 4783 C C . ASP B 1 174 ? 7.262 -3.545 11.305 1 90.5 174 ASP B C 1
ATOM 4785 O O . ASP B 1 174 ? 8.227 -4.309 11.281 1 90.5 174 ASP B O 1
ATOM 4789 N N . GLU B 1 175 ? 7.066 -2.584 10.414 1 93 175 GLU B N 1
ATOM 4790 C CA . GLU B 1 175 ? 7.895 -2.627 9.211 1 93 175 GLU B CA 1
ATOM 4791 C C . GLU B 1 175 ? 8.727 -1.355 9.07 1 93 175 GLU B C 1
ATOM 4793 O O . GLU B 1 175 ? 9.266 -1.075 7.996 1 93 175 GLU B O 1
ATOM 4798 N N . TRP B 1 176 ? 8.805 -0.522 10.086 1 93.31 176 TRP B N 1
ATOM 4799 C CA . TRP B 1 176 ? 9.602 0.694 10.008 1 93.31 176 TRP B CA 1
ATOM 4800 C C . TRP B 1 176 ? 10.211 1.038 11.367 1 93.31 176 TRP B C 1
ATOM 4802 O O . TRP B 1 176 ? 9.711 0.604 12.406 1 93.31 176 TRP B O 1
ATOM 4812 N N . ASP B 1 177 ? 11.352 1.729 11.367 1 92.62 177 ASP B N 1
ATOM 4813 C CA . ASP B 1 177 ? 12.031 2.084 12.609 1 92.62 177 ASP B CA 1
ATOM 4814 C C . ASP B 1 177 ? 12.508 3.533 12.578 1 92.62 177 ASP B C 1
ATOM 4816 O O . ASP B 1 177 ? 13.477 3.887 13.25 1 92.62 177 ASP B O 1
ATOM 4820 N N . VAL B 1 178 ? 11.891 4.387 11.836 1 94.56 178 VAL B N 1
ATOM 4821 C CA . VAL B 1 178 ? 12.266 5.797 11.766 1 94.56 178 VAL B CA 1
ATOM 4822 C C . VAL B 1 178 ? 11.953 6.484 13.094 1 94.56 178 VAL B C 1
ATOM 4824 O O . VAL B 1 178 ? 10.883 6.281 13.664 1 94.56 178 VAL B O 1
ATOM 4827 N N . ILE B 1 179 ? 12.812 7.184 13.586 1 93.38 179 ILE B N 1
ATOM 4828 C CA . ILE B 1 179 ? 12.672 7.852 14.883 1 93.38 179 ILE B CA 1
ATOM 4829 C C . ILE B 1 179 ? 11.719 9.039 14.742 1 93.38 179 ILE B C 1
ATOM 4831 O O . ILE B 1 179 ? 11.461 9.516 13.633 1 93.38 179 ILE B O 1
ATOM 4835 N N . GLU B 1 180 ? 11.195 9.484 15.836 1 94.5 180 GLU B N 1
ATOM 4836 C CA . GLU B 1 180 ? 10.289 10.633 15.852 1 94.5 180 GLU B CA 1
ATOM 4837 C C . GLU B 1 180 ? 11.016 11.906 15.43 1 94.5 180 GLU B C 1
ATOM 4839 O O . GLU B 1 180 ? 12.227 12.031 15.617 1 94.5 180 GLU B O 1
ATOM 4844 N N . LEU B 1 181 ? 10.266 12.766 14.844 1 95 181 LEU B N 1
ATOM 4845 C CA . LEU B 1 181 ? 10.82 14.031 14.367 1 95 181 LEU B CA 1
ATOM 4846 C C . LEU B 1 181 ? 11.227 14.922 15.539 1 95 181 LEU B C 1
ATOM 4848 O O . LEU B 1 181 ? 10.57 14.914 16.594 1 95 181 LEU B O 1
ATOM 4852 N N . ASP B 1 182 ? 12.297 15.594 15.359 1 92.44 182 ASP B N 1
ATOM 4853 C CA . ASP B 1 182 ? 12.773 16.562 16.328 1 92.44 182 ASP B CA 1
ATOM 4854 C C . ASP B 1 182 ? 13.125 17.891 15.664 1 92.44 182 ASP B C 1
ATOM 4856 O O . ASP B 1 182 ? 12.992 18.031 14.445 1 92.44 182 ASP B O 1
ATOM 4860 N N . ASP B 1 183 ? 13.484 18.922 16.438 1 89.69 183 ASP B N 1
ATOM 4861 C CA . ASP B 1 183 ? 13.766 20.25 15.914 1 89.69 183 ASP B CA 1
ATOM 4862 C C . ASP B 1 183 ? 14.953 20.234 14.953 1 89.69 183 ASP B C 1
ATOM 4864 O O . ASP B 1 183 ? 15.023 21.031 14.023 1 89.69 183 ASP B O 1
ATOM 4868 N N . ASN B 1 184 ? 15.781 19.281 15.133 1 87.81 184 ASN B N 1
ATOM 4869 C CA . ASN B 1 184 ? 16.969 19.203 14.297 1 87.81 184 ASN B CA 1
ATOM 4870 C C . ASN B 1 184 ? 16.625 18.812 12.859 1 87.81 184 ASN B C 1
ATOM 4872 O O . ASN B 1 184 ? 17.406 19.062 11.938 1 87.81 184 ASN B O 1
ATOM 4876 N N . ASP B 1 185 ? 15.547 18.219 12.719 1 91.56 185 ASP B N 1
ATOM 4877 C CA . ASP B 1 185 ? 15.141 17.781 11.391 1 91.56 185 ASP B CA 1
ATOM 4878 C C . ASP B 1 185 ? 14.688 18.953 10.531 1 91.56 185 ASP B C 1
ATOM 4880 O O . ASP B 1 185 ? 14.531 18.812 9.312 1 91.56 185 ASP B O 1
ATOM 4884 N N . PHE B 1 186 ? 14.547 20.141 11.133 1 89.44 186 PHE B N 1
ATOM 4885 C CA . PHE B 1 186 ? 14.086 21.312 10.414 1 89.44 186 PHE B CA 1
ATOM 4886 C C . PHE B 1 186 ? 15.172 22.391 10.383 1 89.44 186 PHE B C 1
ATOM 4888 O O . PHE B 1 186 ? 14.922 23.516 9.961 1 89.44 186 PHE B O 1
ATOM 4895 N N . HIS B 1 187 ? 16.312 21.969 10.734 1 84.69 187 HIS B N 1
ATOM 4896 C CA . HIS B 1 187 ? 17.438 22.875 10.805 1 84.69 187 HIS B CA 1
ATOM 4897 C C . HIS B 1 187 ? 17.938 23.25 9.406 1 84.69 187 HIS B C 1
ATOM 4899 O O . HIS B 1 187 ? 17.891 22.422 8.492 1 84.69 187 HIS B O 1
ATOM 4905 N N . ILE B 1 188 ? 18.359 24.594 9.242 1 81.88 188 ILE B N 1
ATOM 4906 C CA . ILE B 1 188 ? 18.969 25.078 8.016 1 81.88 188 ILE B CA 1
ATOM 4907 C C . ILE B 1 188 ? 20.5 25.109 8.18 1 81.88 188 ILE B C 1
ATOM 4909 O O . ILE B 1 188 ? 21 25.656 9.156 1 81.88 188 ILE B O 1
ATOM 4913 N N . ASP B 1 189 ? 21.172 24.438 7.348 1 75.94 189 ASP B N 1
ATOM 4914 C CA . ASP B 1 189 ? 22.625 24.328 7.469 1 75.94 189 ASP B CA 1
ATOM 4915 C C . ASP B 1 189 ? 23.266 25.703 7.594 1 75.94 189 ASP B C 1
ATOM 4917 O O . ASP B 1 189 ? 24.203 25.891 8.375 1 75.94 189 ASP B O 1
ATOM 4921 N N . GLU B 1 190 ? 23 26.625 6.656 1 64.75 190 GLU B N 1
ATOM 4922 C CA . GLU B 1 190 ? 23.625 27.938 6.699 1 64.75 190 GLU B CA 1
ATOM 4923 C C . GLU B 1 190 ? 23.125 28.75 7.891 1 64.75 190 GLU B C 1
ATOM 4925 O O . GLU B 1 190 ? 23.625 29.859 8.148 1 64.75 190 GLU B O 1
ATOM 4930 N N . ALA B 1 191 ? 22.047 28.391 8.523 1 54.94 191 ALA B N 1
ATOM 4931 C CA . ALA B 1 191 ? 21.516 29.234 9.586 1 54.94 191 ALA B CA 1
ATOM 4932 C C . ALA B 1 191 ? 22.516 29.375 10.727 1 54.94 191 ALA B C 1
ATOM 4934 O O . ALA B 1 191 ? 22.922 28.391 11.328 1 54.94 191 ALA B O 1
ATOM 4935 N N . GLN B 1 192 ? 23.484 30.125 10.5 1 46.66 192 GLN B N 1
ATOM 4936 C CA . GLN B 1 192 ? 24.312 30.594 11.602 1 46.66 192 GLN B CA 1
ATOM 4937 C C . GLN B 1 192 ? 23.516 30.656 12.906 1 46.66 192 GLN B C 1
ATOM 4939 O O . GLN B 1 192 ? 22.312 30.922 12.898 1 46.66 192 GLN B O 1
ATOM 4944 N N . ILE B 1 193 ? 24.141 30.047 13.969 1 43.31 193 ILE B N 1
ATOM 4945 C CA . ILE B 1 193 ? 23.781 30.062 15.383 1 43.31 193 ILE B CA 1
ATOM 4946 C C . ILE B 1 193 ? 23.078 31.359 15.719 1 43.31 193 ILE B C 1
ATOM 4948 O O . ILE B 1 193 ? 23.703 32.406 15.844 1 43.31 193 ILE B O 1
ATOM 4952 N N . VAL B 1 194 ? 22.25 31.859 14.969 1 43.31 194 VAL B N 1
ATOM 4953 C CA . VAL B 1 194 ? 21.797 33.125 15.523 1 43.31 194 VAL B CA 1
ATOM 4954 C C . VAL B 1 194 ? 21.25 32.906 16.922 1 43.31 194 VAL B C 1
ATOM 4956 O O . VAL B 1 194 ? 20.688 31.859 17.219 1 43.31 194 VAL B O 1
ATOM 4959 N N . LEU B 1 195 ? 21.594 33.719 17.875 1 40.06 195 LEU B N 1
ATOM 4960 C CA . LEU B 1 195 ? 21.109 34.062 19.203 1 40.06 195 LEU B CA 1
ATOM 4961 C C . LEU B 1 195 ? 19.594 33.906 19.297 1 40.06 195 LEU B C 1
ATOM 4963 O O . LEU B 1 195 ? 18.906 33.938 18.281 1 40.06 195 LEU B O 1
ATOM 4967 N N . LEU B 1 196 ? 19.141 33.688 20.469 1 44.28 196 LEU B N 1
ATOM 4968 C CA . LEU B 1 196 ? 17.766 33.562 20.922 1 44.28 196 LEU B CA 1
ATOM 4969 C C . LEU B 1 196 ? 16.859 34.562 20.219 1 44.28 196 LEU B C 1
ATOM 4971 O O . LEU B 1 196 ? 16.875 35.75 20.547 1 44.28 196 LEU B O 1
ATOM 4975 N N . PRO B 1 197 ? 16.547 34.344 19.031 1 49.66 197 PRO B N 1
ATOM 4976 C CA . PRO B 1 197 ? 15.781 35.406 18.375 1 49.66 197 PRO B CA 1
ATOM 4977 C C . PRO B 1 197 ? 14.469 35.719 19.094 1 49.66 197 PRO B C 1
ATOM 4979 O O . PRO B 1 197 ? 13.922 34.844 19.797 1 49.66 197 PRO B O 1
ATOM 4982 N N . PRO B 1 198 ? 14.07 36.906 19.266 1 51.91 198 PRO B N 1
ATOM 4983 C CA . PRO B 1 198 ? 12.773 37.281 19.828 1 51.91 198 PRO B CA 1
ATOM 4984 C C . PRO B 1 198 ? 11.617 36.5 19.234 1 51.91 198 PRO B C 1
ATOM 4986 O O . PRO B 1 198 ? 11.727 35.969 18.125 1 51.91 198 PRO B O 1
ATOM 4989 N N . PRO B 1 199 ? 10.695 36.125 20.109 1 51.28 199 PRO B N 1
ATOM 4990 C CA . PRO B 1 199 ? 9.523 35.312 19.734 1 51.28 199 PRO B CA 1
ATOM 4991 C C . PRO B 1 199 ? 8.938 35.719 18.391 1 51.28 199 PRO B C 1
ATOM 4993 O O . PRO B 1 199 ? 8.398 34.875 17.672 1 51.28 199 PRO B O 1
ATOM 4996 N N . SER B 1 200 ? 9 37.094 18 1 53.81 200 SER B N 1
ATOM 4997 C CA . SER B 1 200 ? 8.461 37.562 16.734 1 53.81 200 SER B CA 1
ATOM 4998 C C . SER B 1 200 ? 9.453 37.375 15.602 1 53.81 200 SER B C 1
ATOM 5000 O O . SER B 1 200 ? 9.195 37.781 14.469 1 53.81 200 SER B O 1
ATOM 5002 N N . SER B 1 201 ? 10.484 36.656 15.914 1 61.25 201 SER B N 1
ATOM 5003 C CA . SER B 1 201 ? 11.562 36.531 14.938 1 61.25 201 SER B CA 1
ATOM 5004 C C . SER B 1 201 ? 11.289 35.406 13.953 1 61.25 201 SER B C 1
ATOM 5006 O O . SER B 1 201 ? 10.57 34.438 14.273 1 61.25 201 SER B O 1
ATOM 5008 N N . PRO B 1 202 ? 11.539 35.688 12.781 1 64.81 202 PRO B N 1
ATOM 5009 C CA . PRO B 1 202 ? 11.406 34.656 11.75 1 64.81 202 PRO B CA 1
ATOM 5010 C C . PRO B 1 202 ? 11.906 33.312 12.219 1 64.81 202 PRO B C 1
ATOM 5012 O O . PRO B 1 202 ? 11.336 32.281 11.852 1 64.81 202 PRO B O 1
ATOM 5015 N N . LEU B 1 203 ? 12.797 33.375 13.094 1 65.94 203 LEU B N 1
ATOM 5016 C CA . LEU B 1 203 ? 13.336 32.125 13.617 1 65.94 203 LEU B CA 1
ATOM 5017 C C . LEU B 1 203 ? 12.336 31.438 14.547 1 65.94 203 LEU B C 1
ATOM 5019 O O . LEU B 1 203 ? 12.211 30.203 14.547 1 65.94 203 LEU B O 1
ATOM 5023 N N . ALA B 1 204 ? 11.703 32.281 15.289 1 67.75 204 ALA B N 1
ATOM 5024 C CA . ALA B 1 204 ? 10.703 31.75 16.203 1 67.75 204 ALA B CA 1
ATOM 5025 C C . ALA B 1 204 ? 9.539 31.109 15.445 1 67.75 204 ALA B C 1
ATOM 5027 O O . ALA B 1 204 ? 9.008 30.078 15.852 1 67.75 204 ALA B O 1
ATOM 5028 N N . GLN B 1 205 ? 9.258 31.734 14.391 1 72.75 205 GLN B N 1
ATOM 5029 C CA . GLN B 1 205 ? 8.18 31.203 13.562 1 72.75 205 GLN B CA 1
ATOM 5030 C C . GLN B 1 205 ? 8.578 29.859 12.938 1 72.75 205 GLN B C 1
ATOM 5032 O O . GLN B 1 205 ? 7.75 28.953 12.828 1 72.75 205 GLN B O 1
ATOM 5037 N N . ASP B 1 206 ? 9.828 29.812 12.656 1 76.31 206 ASP B N 1
ATOM 5038 C CA . ASP B 1 206 ? 10.336 28.578 12.078 1 76.31 206 ASP B CA 1
ATOM 5039 C C . ASP B 1 206 ? 10.25 27.422 13.078 1 76.31 206 ASP B C 1
ATOM 5041 O O . ASP B 1 206 ? 9.883 26.312 12.711 1 76.31 206 ASP B O 1
ATOM 5045 N N . VAL B 1 207 ? 10.578 27.75 14.203 1 78.19 207 VAL B N 1
ATOM 5046 C CA . VAL B 1 207 ? 10.547 26.734 15.25 1 78.19 207 VAL B CA 1
ATOM 5047 C C . VAL B 1 207 ? 9.102 26.297 15.508 1 78.19 207 VAL B C 1
ATOM 5049 O O . VAL B 1 207 ? 8.828 25.109 15.688 1 78.19 207 VAL B O 1
ATOM 5052 N N . LEU B 1 208 ? 8.258 27.25 15.445 1 77.75 208 LEU B N 1
ATOM 5053 C CA . LEU B 1 208 ? 6.852 26.938 15.688 1 77.75 208 LEU B CA 1
ATOM 5054 C C . LEU B 1 208 ? 6.293 26.062 14.57 1 77.75 208 LEU B C 1
ATOM 5056 O O . LEU B 1 208 ? 5.527 25.125 14.844 1 77.75 208 LEU B O 1
ATOM 5060 N N . GLN B 1 209 ? 6.676 26.359 13.43 1 80.56 209 GLN B N 1
ATOM 5061 C CA . GLN B 1 209 ? 6.223 25.578 12.289 1 80.56 209 GLN B CA 1
ATOM 5062 C C . GLN B 1 209 ? 6.758 24.141 12.359 1 80.56 209 GLN B C 1
ATOM 5064 O O . GLN B 1 209 ? 6.039 23.188 12.055 1 80.56 209 GLN B O 1
ATOM 5069 N N . ALA B 1 210 ? 7.977 24.062 12.766 1 87.06 210 ALA B N 1
ATOM 5070 C CA . ALA B 1 210 ? 8.57 22.734 12.93 1 87.06 210 ALA B CA 1
ATOM 5071 C C . ALA B 1 210 ? 7.832 21.938 14 1 87.06 210 ALA B C 1
ATOM 5073 O O . ALA B 1 210 ? 7.57 20.75 13.82 1 87.06 210 ALA B O 1
ATOM 5074 N N . GLN B 1 211 ? 7.465 22.609 15.016 1 89.12 211 GLN B N 1
ATOM 5075 C CA . GLN B 1 211 ? 6.773 21.938 16.109 1 89.12 211 GLN B CA 1
ATOM 5076 C C . GLN B 1 211 ? 5.371 21.516 15.703 1 89.12 211 GLN B C 1
ATOM 5078 O O . GLN B 1 211 ? 4.879 20.469 16.141 1 89.12 211 GLN B O 1
ATOM 5083 N N . GLN B 1 212 ? 4.801 22.281 14.898 1 88.81 212 GLN B N 1
ATOM 5084 C CA . GLN B 1 212 ? 3.461 21.953 14.422 1 88.81 212 GLN B CA 1
ATOM 5085 C C . GLN B 1 212 ? 3.467 20.625 13.648 1 88.81 212 GLN B C 1
ATOM 5087 O O . GLN B 1 212 ? 2.611 19.766 13.875 1 88.81 212 GLN B O 1
ATOM 5092 N N . PHE B 1 213 ? 4.367 20.516 12.734 1 92.38 213 PHE B N 1
ATOM 5093 C CA . PHE B 1 213 ? 4.434 19.297 11.945 1 92.38 213 PHE B CA 1
ATOM 5094 C C . PHE B 1 213 ? 4.793 18.109 12.82 1 92.38 213 PHE B C 1
ATOM 5096 O O . PHE B 1 213 ? 4.312 17 12.594 1 92.38 213 PHE B O 1
ATOM 5103 N N . GLN B 1 214 ? 5.664 18.344 13.805 1 94.31 214 GLN B N 1
ATOM 5104 C CA . GLN B 1 214 ? 6.027 17.266 14.734 1 94.31 214 GLN B CA 1
ATOM 5105 C C . GLN B 1 214 ? 4.809 16.797 15.516 1 94.31 214 GLN B C 1
ATOM 5107 O O . GLN B 1 214 ? 4.609 15.586 15.68 1 94.31 214 GLN B O 1
ATOM 5112 N N . CYS B 1 215 ? 4.027 17.719 15.969 1 93.12 215 CYS B N 1
ATOM 5113 C CA . CYS B 1 215 ? 2.824 17.375 16.703 1 93.12 215 CYS B CA 1
ATOM 5114 C C . CYS B 1 215 ? 1.824 16.641 15.82 1 93.12 215 CYS B C 1
ATOM 5116 O O . CYS B 1 215 ? 1.136 15.727 16.266 1 93.12 215 CYS B O 1
ATOM 5118 N N . PHE B 1 216 ? 1.75 17.125 14.625 1 92.81 216 PHE B N 1
ATOM 5119 C CA . PHE B 1 216 ? 0.858 16.469 13.672 1 92.81 216 PHE B CA 1
ATOM 5120 C C . PHE B 1 216 ? 1.3 15.031 13.422 1 92.81 216 PHE B C 1
ATOM 5122 O O . PHE B 1 216 ? 0.465 14.133 13.305 1 92.81 216 PHE B O 1
ATOM 5129 N N . ALA B 1 217 ? 2.582 14.812 13.281 1 94.5 217 ALA B N 1
ATOM 5130 C CA . ALA B 1 217 ? 3.127 13.469 13.102 1 94.5 217 ALA B CA 1
ATOM 5131 C C . ALA B 1 217 ? 2.795 12.578 14.297 1 94.5 217 ALA B C 1
ATOM 5133 O O . ALA B 1 217 ? 2.434 11.414 14.117 1 94.5 217 ALA B O 1
ATOM 5134 N N . HIS B 1 218 ? 2.898 13.141 15.461 1 95.81 218 HIS B N 1
ATOM 5135 C CA . HIS B 1 218 ? 2.549 12.383 16.656 1 95.81 218 HIS B CA 1
ATOM 5136 C C . HIS B 1 218 ? 1.062 12.039 16.672 1 95.81 218 HIS B C 1
ATOM 5138 O O . HIS B 1 218 ? 0.677 10.953 17.109 1 95.81 218 HIS B O 1
ATOM 5144 N N . LEU B 1 219 ? 0.289 13 16.281 1 94.94 219 LEU B N 1
ATOM 5145 C CA . LEU B 1 219 ? -1.15 12.773 16.203 1 94.94 219 LEU B CA 1
ATOM 5146 C C . LEU B 1 219 ? -1.483 11.672 15.211 1 94.94 219 LEU B C 1
ATOM 5148 O O . LEU B 1 219 ? -2.438 10.914 15.414 1 94.94 219 LEU B O 1
ATOM 5152 N N . SER B 1 220 ? -0.714 11.586 14.133 1 95.81 220 SER B N 1
ATOM 5153 C CA . SER B 1 220 ? -0.922 10.555 13.117 1 95.81 220 SER B CA 1
ATOM 5154 C C . SER B 1 220 ? -0.688 9.156 13.695 1 95.81 220 SER B C 1
ATOM 5156 O O . SER B 1 220 ? -1.321 8.188 13.266 1 95.81 220 SER B O 1
ATOM 5158 N N . ARG B 1 221 ? 0.186 9.07 14.648 1 96.56 221 ARG B N 1
ATOM 5159 C CA . ARG B 1 221 ? 0.393 7.793 15.328 1 96.56 221 ARG B CA 1
ATOM 5160 C C . ARG B 1 221 ? -0.839 7.395 16.141 1 96.56 221 ARG B C 1
ATOM 5162 O O . ARG B 1 221 ? -1.208 6.219 16.172 1 96.56 221 ARG B O 1
ATOM 5169 N N . ILE B 1 222 ? -1.436 8.352 16.734 1 96.69 222 ILE B N 1
ATOM 5170 C CA . ILE B 1 222 ? -2.656 8.086 17.5 1 96.69 222 ILE B CA 1
ATOM 5171 C C . ILE B 1 222 ? -3.785 7.715 16.531 1 96.69 222 ILE B C 1
ATOM 5173 O O . ILE B 1 222 ? -4.605 6.844 16.828 1 96.69 222 ILE B O 1
ATOM 5177 N N . ALA B 1 223 ? -3.818 8.438 15.391 1 96.44 223 ALA B N 1
ATOM 5178 C CA . ALA B 1 223 ? -4.809 8.102 14.375 1 96.44 223 ALA B CA 1
ATOM 5179 C C . ALA B 1 223 ? -4.688 6.645 13.945 1 96.44 223 ALA B C 1
ATOM 5181 O O . ALA B 1 223 ? -5.695 5.98 13.688 1 96.44 223 ALA B O 1
ATOM 5182 N N . ASP B 1 224 ? -3.459 6.195 13.805 1 96.75 224 ASP B N 1
ATOM 5183 C CA . ASP B 1 224 ? -3.227 4.801 13.453 1 96.75 224 ASP B CA 1
ATOM 5184 C C . ASP B 1 224 ? -3.795 3.859 14.516 1 96.75 224 ASP B C 1
ATOM 5186 O O . ASP B 1 224 ? -4.383 2.826 14.188 1 96.75 224 ASP B O 1
ATOM 5190 N N . GLU B 1 225 ? -3.607 4.164 15.75 1 96.75 225 GLU B N 1
ATOM 5191 C CA . GLU B 1 225 ? -4.133 3.348 16.844 1 96.75 225 GLU B CA 1
ATOM 5192 C C . GLU B 1 225 ? -5.66 3.334 16.828 1 96.75 225 GLU B C 1
ATOM 5194 O O . GLU B 1 225 ? -6.277 2.291 17.047 1 96.75 225 GLU B O 1
ATOM 5199 N N . VAL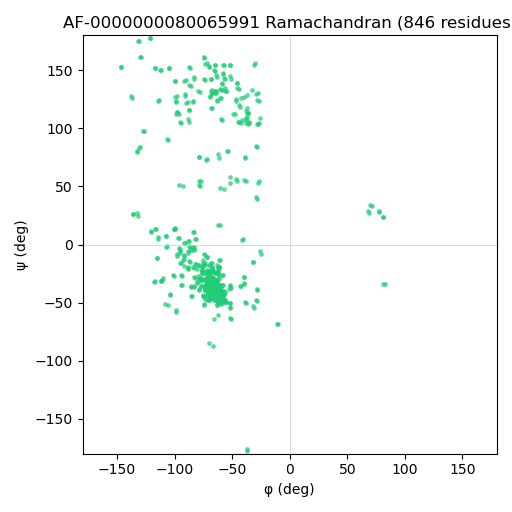 B 1 226 ? -6.25 4.488 16.594 1 96.06 226 VAL B N 1
ATOM 5200 C CA . VAL B 1 226 ? -7.703 4.578 16.531 1 96.06 226 VAL B CA 1
ATOM 5201 C C . VAL B 1 226 ? -8.219 3.707 15.383 1 96.06 226 VAL B C 1
ATOM 5203 O O . VAL B 1 226 ? -9.188 2.965 15.547 1 96.06 226 VAL B O 1
ATOM 5206 N N . GLN B 1 227 ? -7.574 3.857 14.234 1 95.31 227 GLN B N 1
ATOM 5207 C CA . GLN B 1 227 ? -7.961 3.059 13.078 1 95.31 227 GLN B CA 1
ATOM 5208 C C . GLN B 1 227 ? -7.836 1.566 13.375 1 95.31 227 GLN B C 1
ATOM 5210 O O . GLN B 1 227 ? -8.727 0.784 13.031 1 95.31 227 GLN B O 1
ATOM 5215 N N . HIS B 1 228 ? -6.789 1.162 13.992 1 94.69 228 HIS B N 1
ATOM 5216 C CA . HIS B 1 228 ? -6.52 -0.243 14.273 1 94.69 228 HIS B CA 1
ATOM 5217 C C . HIS B 1 228 ? -7.5 -0.794 15.305 1 94.69 228 HIS B C 1
ATOM 5219 O O . HIS B 1 228 ? -8.047 -1.883 15.125 1 94.69 228 HIS B O 1
ATOM 5225 N N . ASP B 1 229 ? -7.762 -0.086 16.312 1 94.62 229 ASP B N 1
ATOM 5226 C CA . ASP B 1 229 ? -8.516 -0.604 17.438 1 94.62 229 ASP B CA 1
ATOM 5227 C C . ASP B 1 229 ? -10.023 -0.547 17.172 1 94.62 229 ASP B C 1
ATOM 5229 O O . ASP B 1 229 ? -10.773 -1.392 17.656 1 94.62 229 ASP B O 1
ATOM 5233 N N . PHE B 1 230 ? -10.477 0.418 16.359 1 93.19 230 PHE B N 1
ATOM 5234 C CA . PHE B 1 230 ? -11.914 0.59 16.219 1 93.19 230 PHE B CA 1
ATOM 5235 C C . PHE B 1 230 ? -12.367 0.333 14.789 1 93.19 230 PHE B C 1
ATOM 5237 O O . PHE B 1 230 ? -13.492 -0.107 14.555 1 93.19 230 PHE B O 1
ATOM 5244 N N . TYR B 1 231 ? -11.57 0.612 13.867 1 92.5 231 TYR B N 1
ATOM 5245 C CA . TYR B 1 231 ? -12.094 0.685 12.508 1 92.5 231 TYR B CA 1
ATOM 5246 C C . TYR B 1 231 ? -11.484 -0.395 11.625 1 92.5 231 TYR B C 1
ATOM 5248 O O . TYR B 1 231 ? -11.875 -0.561 10.469 1 92.5 231 TYR B O 1
ATOM 5256 N N . ALA B 1 232 ? -10.445 -1.045 12.109 1 92.31 232 ALA B N 1
ATOM 5257 C CA . ALA B 1 232 ? -10.023 -2.238 11.383 1 92.31 232 ALA B CA 1
ATOM 5258 C C . ALA B 1 232 ? -11.156 -3.254 11.281 1 92.31 232 ALA B C 1
ATOM 5260 O O . ALA B 1 232 ? -12 -3.34 12.172 1 92.31 232 ALA B O 1
ATOM 5261 N N . LEU B 1 233 ? -11.211 -3.984 10.219 1 90.56 233 LEU B N 1
ATOM 5262 C CA . LEU B 1 233 ? -12.328 -4.887 9.953 1 90.56 233 LEU B CA 1
ATOM 5263 C C . LEU B 1 233 ? -12.523 -5.859 11.109 1 90.56 233 LEU B C 1
ATOM 5265 O O . LEU B 1 233 ? -13.641 -6.008 11.617 1 90.56 233 LEU B O 1
ATOM 5269 N N . ARG B 1 234 ? -11.516 -6.488 11.555 1 89.44 234 ARG B N 1
ATOM 5270 C CA . ARG B 1 234 ? -11.617 -7.477 12.625 1 89.44 234 ARG B CA 1
ATOM 5271 C C . ARG B 1 234 ? -12.031 -6.824 13.938 1 89.44 234 ARG B C 1
ATOM 5273 O O . ARG B 1 234 ? -12.852 -7.367 14.672 1 89.44 234 ARG B O 1
ATOM 5280 N N . SER B 1 235 ? -11.469 -5.684 14.242 1 91.25 235 SER B N 1
ATOM 5281 C CA . SER B 1 235 ? -11.82 -4.977 15.469 1 91.25 235 SER B CA 1
ATOM 5282 C C . SER B 1 235 ? -13.258 -4.461 15.422 1 91.25 235 SER B C 1
ATOM 5284 O O . SER B 1 235 ? -13.977 -4.512 16.422 1 91.25 235 SER B O 1
ATOM 5286 N N . SER B 1 236 ? -13.641 -3.975 14.25 1 89 236 SER B N 1
ATOM 5287 C CA . SER B 1 236 ? -15 -3.463 14.102 1 89 236 SER B CA 1
ATOM 5288 C C . SER B 1 236 ? -16.031 -4.57 14.289 1 89 236 SER B C 1
ATOM 5290 O O . SER B 1 236 ? -17.078 -4.355 14.891 1 89 236 SER B O 1
ATOM 5292 N N . GLN B 1 237 ? -15.734 -5.734 13.75 1 87.12 237 GLN B N 1
ATOM 5293 C CA . GLN B 1 237 ? -16.641 -6.867 13.883 1 87.12 237 GLN B CA 1
ATOM 5294 C C . GLN B 1 237 ? -16.75 -7.312 15.336 1 87.12 237 GLN B C 1
ATOM 5296 O O . GLN B 1 237 ? -17.828 -7.68 15.805 1 87.12 237 GLN B O 1
ATOM 5301 N N . ARG B 1 238 ? -15.719 -7.195 16.047 1 88.44 238 ARG B N 1
ATOM 5302 C CA . ARG B 1 238 ? -15.68 -7.609 17.453 1 88.44 238 ARG B CA 1
ATOM 5303 C C . ARG B 1 238 ? -16.344 -6.57 18.344 1 88.44 238 ARG B C 1
ATOM 5305 O O . ARG B 1 238 ? -17.125 -6.918 19.234 1 88.44 238 ARG B O 1
ATOM 5312 N N . LEU B 1 239 ? -16.156 -5.293 18.078 1 88.31 239 LEU B N 1
ATOM 5313 C CA . LEU B 1 239 ? -16.547 -4.223 18.984 1 88.31 239 LEU B CA 1
ATOM 5314 C C . LEU B 1 239 ? -17.938 -3.688 18.625 1 88.31 239 LEU B C 1
ATOM 5316 O O . LEU B 1 239 ? -18.578 -3.023 19.438 1 88.31 239 LEU B O 1
ATOM 5320 N N . SER B 1 240 ? -18.422 -3.979 17.453 1 83.19 240 SER B N 1
ATOM 5321 C CA . SER B 1 240 ? -19.672 -3.402 16.984 1 83.19 240 SER B CA 1
ATOM 5322 C C . SER B 1 240 ? -20.844 -3.863 17.844 1 83.19 240 SER B C 1
ATOM 5324 O O . SER B 1 240 ? -21.859 -3.168 17.953 1 83.19 240 SER B O 1
ATOM 5326 N N . SER B 1 241 ? -20.781 -4.957 18.5 1 84.38 241 SER B N 1
ATOM 5327 C CA . SER B 1 241 ? -21.906 -5.453 19.266 1 84.38 241 SER B CA 1
ATOM 5328 C C . SER B 1 241 ? -21.594 -5.469 20.766 1 84.38 241 SER B C 1
ATOM 5330 O O . SER B 1 241 ? -22.422 -5.887 21.578 1 84.38 241 SER B O 1
ATOM 5332 N N . ASN B 1 242 ? -20.516 -4.961 21.125 1 85.81 242 ASN B N 1
ATOM 5333 C CA . ASN B 1 242 ? -20.078 -5.008 22.516 1 85.81 242 ASN B CA 1
ATOM 5334 C C . ASN B 1 242 ? -19.719 -3.621 23.047 1 85.81 242 ASN B C 1
ATOM 5336 O O . ASN B 1 242 ? -18.578 -3.168 22.891 1 85.81 242 ASN B O 1
ATOM 5340 N N . PHE B 1 243 ? -20.656 -3.002 23.75 1 83.69 243 PHE B N 1
ATOM 5341 C CA . PHE B 1 243 ? -20.453 -1.643 24.25 1 83.69 243 PHE B CA 1
ATOM 5342 C C . PHE B 1 243 ? -19.406 -1.619 25.344 1 83.69 243 PHE B C 1
ATOM 5344 O O . PHE B 1 243 ? -18.562 -0.726 25.391 1 83.69 243 PHE B O 1
ATOM 5351 N N . SER B 1 244 ? -19.438 -2.594 26.203 1 84.62 244 SER B N 1
ATOM 5352 C CA . SER B 1 244 ? -18.5 -2.625 27.328 1 84.62 244 SER B CA 1
ATOM 5353 C C . SER B 1 244 ? -17.062 -2.748 26.844 1 84.62 244 SER B C 1
ATOM 5355 O O . SER B 1 244 ? -16.172 -2.059 27.344 1 84.62 244 SER B O 1
ATOM 5357 N N . GLU B 1 245 ? -16.844 -3.635 25.844 1 90.19 245 GLU B N 1
ATOM 5358 C CA . GLU B 1 245 ? -15.508 -3.799 25.281 1 90.19 245 GLU B CA 1
ATOM 5359 C C . GLU B 1 245 ? -15.078 -2.557 24.516 1 90.19 245 GLU B C 1
ATOM 5361 O O . GLU B 1 245 ? -13.898 -2.207 24.5 1 90.19 245 GLU B O 1
ATOM 5366 N N . SER B 1 246 ? -16.047 -1.923 23.859 1 89.56 246 SER B N 1
ATOM 5367 C CA . SER B 1 246 ? -15.75 -0.69 23.141 1 89.56 246 SER B CA 1
ATOM 5368 C C . SER B 1 246 ? -15.32 0.423 24.094 1 89.56 246 SER B C 1
ATOM 5370 O O . SER B 1 246 ? -14.43 1.212 23.781 1 89.56 246 SER B O 1
ATOM 5372 N N . LEU B 1 247 ? -15.969 0.491 25.25 1 86.88 247 LEU B N 1
ATOM 5373 C CA . LEU B 1 247 ? -15.625 1.504 26.234 1 86.88 247 LEU B CA 1
ATOM 5374 C C . LEU B 1 247 ? -14.234 1.268 26.797 1 86.88 247 LEU B C 1
ATOM 5376 O O . LEU B 1 247 ? -13.469 2.215 27 1 86.88 247 LEU B O 1
ATOM 5380 N N . LYS B 1 248 ? -13.898 0.008 27.016 1 89.75 248 LYS B N 1
ATOM 5381 C CA . LYS B 1 248 ? -12.586 -0.348 27.531 1 89.75 248 LYS B CA 1
ATOM 5382 C C . LYS B 1 248 ? -11.492 0.003 26.531 1 89.75 248 LYS B C 1
ATOM 5384 O O . LYS B 1 248 ? -10.383 0.393 26.906 1 89.75 248 LYS B O 1
ATOM 5389 N N . THR B 1 249 ? -11.805 -0.151 25.25 1 92.06 249 THR B N 1
ATOM 5390 C CA . THR B 1 249 ? -10.852 0.146 24.188 1 92.06 249 THR B CA 1
ATOM 5391 C C . THR B 1 249 ? -10.727 1.652 23.984 1 92.06 249 THR B C 1
ATOM 5393 O O . THR B 1 249 ? -9.656 2.148 23.625 1 92.06 249 THR B O 1
ATOM 5396 N N . ALA B 1 250 ? -11.773 2.445 24.25 1 90.12 250 ALA B N 1
ATOM 5397 C CA . ALA B 1 250 ? -11.812 3.883 24 1 90.12 250 ALA B CA 1
ATOM 5398 C C . ALA B 1 250 ? -11.039 4.648 25.078 1 90.12 250 ALA B C 1
ATOM 5400 O O . ALA B 1 250 ? -10.453 5.695 24.797 1 90.12 250 ALA B O 1
ATOM 5401 N N . ARG B 1 251 ? -10.969 4.156 26.266 1 88.69 251 ARG B N 1
ATOM 5402 C CA . ARG B 1 251 ? -10.406 4.863 27.406 1 88.69 251 ARG B CA 1
ATOM 5403 C C . ARG B 1 251 ? -8.922 5.16 27.188 1 88.69 251 ARG B C 1
ATOM 5405 O O . ARG B 1 251 ? -8.492 6.309 27.312 1 88.69 251 ARG B O 1
ATOM 5412 N N . PRO B 1 252 ? -8.141 4.109 26.844 1 92.75 252 PRO B N 1
ATOM 5413 C CA . PRO B 1 252 ? -6.727 4.406 26.625 1 92.75 252 PRO B CA 1
ATOM 5414 C C . PRO B 1 252 ? -6.5 5.355 25.453 1 92.75 252 PRO B C 1
ATOM 5416 O O . PRO B 1 252 ? -5.559 6.148 25.469 1 92.75 252 PRO B O 1
ATOM 5419 N N . LEU B 1 253 ? -7.32 5.309 24.438 1 93.06 253 LEU B N 1
ATOM 5420 C CA . LEU B 1 253 ? -7.18 6.176 23.266 1 93.06 253 LEU B CA 1
ATOM 5421 C C . LEU B 1 253 ? -7.488 7.625 23.625 1 93.06 253 LEU B C 1
ATOM 5423 O O . LEU B 1 253 ? -6.777 8.539 23.203 1 93.06 253 LEU B O 1
ATOM 5427 N N . LEU B 1 254 ? -8.578 7.863 24.453 1 90 254 LEU B N 1
ATOM 5428 C CA . LEU B 1 254 ? -8.93 9.203 24.891 1 90 254 LEU B CA 1
ATOM 5429 C C . LEU B 1 254 ? -7.863 9.773 25.812 1 90 254 LEU B C 1
ATOM 5431 O O . LEU B 1 254 ? -7.574 10.969 25.781 1 90 254 LEU B O 1
ATOM 5435 N N . GLN B 1 255 ? -7.27 8.859 26.578 1 89.81 255 GLN B N 1
ATOM 5436 C CA . GLN B 1 255 ? -6.191 9.289 27.469 1 89.81 255 GLN B CA 1
ATOM 5437 C C . GLN B 1 255 ? -4.969 9.727 26.656 1 89.81 255 GLN B C 1
ATOM 5439 O O . GLN B 1 255 ? -4.328 10.727 27 1 89.81 255 GLN B O 1
ATOM 5444 N N . ARG B 1 256 ? -4.645 9.016 25.641 1 93.88 256 ARG B N 1
ATOM 5445 C CA . ARG B 1 256 ? -3.516 9.367 24.781 1 93.88 256 ARG B CA 1
ATOM 5446 C C . ARG B 1 256 ? -3.758 10.703 24.094 1 93.88 256 ARG B C 1
ATOM 5448 O O . ARG B 1 256 ? -2.832 11.5 23.922 1 93.88 256 ARG B O 1
ATOM 5455 N N . LEU B 1 257 ? -4.965 10.938 23.625 1 92.06 257 LEU B N 1
ATOM 5456 C CA . LEU B 1 257 ? -5.316 12.203 22.984 1 92.06 257 LEU B CA 1
ATOM 5457 C C . LEU B 1 257 ? -5.203 13.359 23.984 1 92.06 257 LEU B C 1
ATOM 5459 O O . LEU B 1 257 ? -4.699 14.43 23.625 1 92.06 257 LEU B O 1
ATOM 5463 N N . ARG B 1 258 ? -5.609 13.062 25.188 1 88.88 258 ARG B N 1
ATOM 5464 C CA . ARG B 1 258 ? -5.492 14.094 26.219 1 88.88 258 ARG B CA 1
ATOM 5465 C C . ARG B 1 258 ? -4.031 14.406 26.516 1 88.88 258 ARG B C 1
ATOM 5467 O O . ARG B 1 258 ? -3.66 15.57 26.672 1 88.88 258 ARG B O 1
ATOM 5474 N N . GLU B 1 259 ? -3.271 13.359 26.641 1 90.75 259 GLU B N 1
ATOM 5475 C CA . GLU B 1 259 ? -1.843 13.539 26.875 1 90.75 259 GLU B CA 1
ATOM 5476 C C . GLU B 1 259 ? -1.189 14.32 25.734 1 90.75 259 GLU B C 1
ATOM 5478 O O . GLU B 1 259 ? -0.326 15.164 25.969 1 90.75 259 GLU B O 1
ATOM 5483 N N . TRP B 1 260 ? -1.563 14 24.547 1 93.44 260 TRP B N 1
ATOM 5484 C CA . TRP B 1 260 ? -1.06 14.727 23.391 1 93.44 260 TRP B CA 1
ATOM 5485 C C . TRP B 1 260 ? -1.39 16.203 23.484 1 93.44 260 TRP B C 1
ATOM 5487 O O . TRP B 1 260 ? -0.541 17.062 23.219 1 93.44 260 TRP B O 1
ATOM 5497 N N . TYR B 1 261 ? -2.578 16.594 23.906 1 87.75 261 TYR B N 1
ATOM 5498 C CA . TYR B 1 261 ? -3.01 17.984 24 1 87.75 261 TYR B CA 1
ATOM 5499 C C . TYR B 1 261 ? -2.27 18.703 25.109 1 87.75 261 TYR B C 1
ATOM 5501 O O . TYR B 1 261 ? -1.885 19.875 24.953 1 87.75 261 TYR B O 1
ATOM 5509 N N . VAL B 1 262 ? -2.053 17.984 26.203 1 86.38 262 VAL B N 1
ATOM 5510 C CA . VAL B 1 262 ? -1.39 18.578 27.359 1 86.38 262 VAL B CA 1
ATOM 5511 C C . VAL B 1 262 ? 0.069 18.875 27.016 1 86.38 262 VAL B C 1
ATOM 5513 O O . VAL B 1 262 ? 0.632 19.859 27.484 1 86.38 262 VAL B O 1
ATOM 5516 N N . HIS B 1 263 ? 0.65 18.062 26.156 1 88.5 263 HIS B N 1
ATOM 5517 C CA . HIS B 1 263 ? 2.062 18.219 25.812 1 88.5 263 HIS B CA 1
ATOM 5518 C C . HIS B 1 263 ? 2.25 19.188 24.656 1 88.5 263 HIS B C 1
ATOM 5520 O O . HIS B 1 263 ? 3.377 19.422 24.203 1 88.5 263 HIS B O 1
ATOM 5526 N N . LEU B 1 264 ? 1.165 19.766 24.188 1 88 264 LEU B N 1
ATOM 5527 C CA . LEU B 1 264 ? 1.269 20.75 23.109 1 88 264 LEU B CA 1
ATOM 5528 C C . LEU B 1 264 ? 1.937 22.016 23.609 1 88 264 LEU B C 1
ATOM 5530 O O . LEU B 1 264 ? 1.576 22.547 24.656 1 88 264 LEU B O 1
ATOM 5534 N N . PRO B 1 265 ? 2.965 22.453 22.922 1 86.25 265 PRO B N 1
ATOM 5535 C CA . PRO B 1 265 ? 3.572 23.734 23.312 1 86.25 265 PRO B CA 1
ATOM 5536 C C . PRO B 1 265 ? 2.551 24.859 23.422 1 86.25 265 PRO B C 1
ATOM 5538 O O . PRO B 1 265 ? 1.543 24.859 22.703 1 86.25 265 PRO B O 1
ATOM 5541 N N . ALA B 1 266 ? 2.754 25.859 24.172 1 80.44 266 ALA B N 1
ATOM 5542 C CA . ALA B 1 266 ? 1.826 26.922 24.547 1 80.44 266 ALA B CA 1
ATOM 5543 C C . ALA B 1 266 ? 1.362 27.703 23.312 1 80.44 266 ALA B C 1
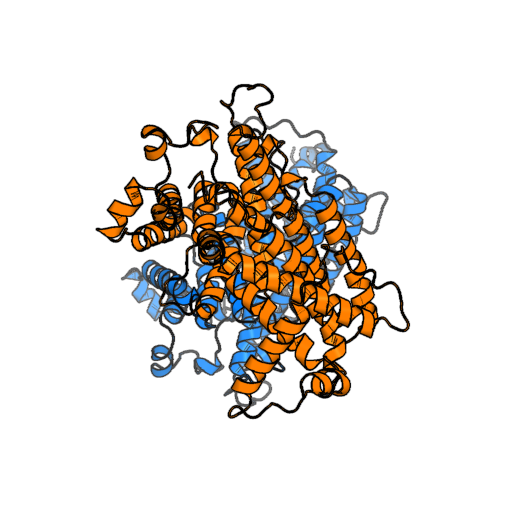ATOM 5545 O O . ALA B 1 266 ? 0.172 27.984 23.156 1 80.44 266 ALA B O 1
ATOM 5546 N N . PRO B 1 267 ? 2.309 27.938 22.422 1 78.81 267 PRO B N 1
ATOM 5547 C CA . PRO B 1 267 ? 1.853 28.719 21.266 1 78.81 267 PRO B CA 1
ATOM 5548 C C . PRO B 1 267 ? 0.908 27.938 20.359 1 78.81 267 PRO B C 1
ATOM 5550 O O . PRO B 1 267 ? 0.209 28.531 19.531 1 78.81 267 PRO B O 1
ATOM 5553 N N . LEU B 1 268 ? 0.915 26.641 20.5 1 81.81 268 LEU B N 1
ATOM 5554 C CA . LEU B 1 268 ? 0.095 25.812 19.625 1 81.81 268 LEU B CA 1
ATOM 5555 C C . LEU B 1 268 ? -1.244 25.484 20.281 1 81.81 268 LEU B C 1
ATOM 5557 O O . LEU B 1 268 ? -2.109 24.875 19.656 1 81.81 268 LEU B O 1
ATOM 5561 N N . ARG B 1 269 ? -1.374 25.875 21.484 1 77 269 ARG B N 1
ATOM 5562 C CA . ARG B 1 269 ? -2.646 25.625 22.156 1 77 269 ARG B CA 1
ATOM 5563 C C . ARG B 1 269 ? -3.689 26.656 21.75 1 77 269 ARG B C 1
ATOM 5565 O O . ARG B 1 269 ? -3.342 27.781 21.359 1 77 269 ARG B O 1
ATOM 5572 N N . LEU B 1 270 ? -4.906 26.172 21.391 1 63.25 270 LEU B N 1
ATOM 5573 C CA . LEU B 1 270 ? -5.977 27.047 20.922 1 63.25 270 LEU B CA 1
ATOM 5574 C C . LEU B 1 270 ? -6.219 28.188 21.891 1 63.25 270 LEU B C 1
ATOM 5576 O O . LEU B 1 270 ? -6.625 27.969 23.031 1 63.25 270 LEU B O 1
ATOM 5580 N N . HIS B 1 271 ? -5.223 28.953 22.141 1 54.28 271 HIS B N 1
ATOM 5581 C CA . HIS B 1 271 ? -5.508 30.109 23 1 54.28 271 HIS B CA 1
ATOM 5582 C C . HIS B 1 271 ? -6.887 30.688 22.688 1 54.28 271 HIS B C 1
ATOM 5584 O O . HIS B 1 271 ? -7.387 30.562 21.578 1 54.28 271 HIS B O 1
ATOM 5590 N N . HIS B 1 272 ? -7.707 30.859 23.75 1 44.5 272 HIS B N 1
ATOM 5591 C CA . HIS B 1 272 ? -8.922 31.672 23.719 1 44.5 272 HIS B CA 1
ATOM 5592 C C . HIS B 1 272 ? -8.844 32.75 22.641 1 44.5 272 HIS B C 1
ATOM 5594 O O . HIS B 1 272 ? -9.688 33.625 22.594 1 44.5 272 HIS B O 1
ATOM 5600 N N . ARG B 1 273 ? -7.816 33 21.984 1 45.25 273 ARG B N 1
ATOM 5601 C CA . ARG B 1 273 ? -7.832 34.156 21.094 1 45.25 273 ARG B CA 1
ATOM 5602 C C . ARG B 1 273 ? -8.711 33.875 19.875 1 45.25 273 ARG B C 1
ATOM 5604 O O . ARG B 1 273 ? -8.414 33 19.062 1 45.25 273 ARG B O 1
ATOM 5611 N N . LEU B 1 274 ? -10.008 33.875 20.078 1 41.72 274 LEU B N 1
ATOM 5612 C CA . LEU B 1 274 ? -11.117 33.906 19.141 1 41.72 274 LEU B CA 1
ATOM 5613 C C . LEU B 1 274 ? -10.625 34.188 17.719 1 41.72 274 LEU B C 1
ATOM 5615 O O . LEU B 1 274 ? -11.211 33.719 16.75 1 41.72 274 LEU B O 1
ATOM 5619 N N . PHE B 1 275 ? -10.102 35.531 17.5 1 38.34 275 PHE B N 1
ATOM 5620 C CA . PHE B 1 275 ? -9.812 36.25 16.266 1 38.34 275 PHE B CA 1
ATOM 5621 C C . PHE B 1 275 ? -8.359 36.062 15.859 1 38.34 275 PHE B C 1
ATOM 5623 O O . PHE B 1 275 ? -7.469 36.75 16.391 1 38.34 275 PHE B O 1
ATOM 5630 N N . ALA B 1 276 ? -7.949 34.938 15.82 1 41.41 276 ALA B N 1
ATOM 5631 C CA . ALA B 1 276 ? -6.621 34.594 15.305 1 41.41 276 ALA B CA 1
ATOM 5632 C C . ALA B 1 276 ? -6.152 35.656 14.305 1 41.41 276 ALA B C 1
ATOM 5634 O O . ALA B 1 276 ? -6.879 36.031 13.383 1 41.41 276 ALA B O 1
ATOM 5635 N N . SER B 1 277 ? -5.273 36.406 14.609 1 40.94 277 SER B N 1
ATOM 5636 C CA . SER B 1 277 ? -4.566 37.344 13.719 1 40.94 277 SER B CA 1
ATOM 5637 C C . SER B 1 277 ? -4.262 36.656 12.375 1 40.94 277 SER B C 1
ATOM 5639 O O . SER B 1 277 ? -4.055 35.469 12.312 1 40.94 277 SER B O 1
ATOM 5641 N N . ILE B 1 278 ? -4.668 37.25 11.281 1 39.88 278 ILE B N 1
ATOM 5642 C CA . ILE B 1 278 ? -4.395 37.156 9.844 1 39.88 278 ILE B CA 1
ATOM 5643 C C . ILE B 1 278 ? -2.943 36.75 9.625 1 39.88 278 ILE B C 1
ATOM 5645 O O . ILE B 1 278 ? -2.494 36.625 8.484 1 39.88 278 ILE B O 1
ATOM 5649 N N . ASP B 1 279 ? -2.037 36.812 10.594 1 42.03 279 ASP B N 1
ATOM 5650 C CA . ASP B 1 279 ? -0.62 36.781 10.25 1 42.03 279 ASP B CA 1
ATOM 5651 C C . ASP B 1 279 ? -0.162 35.375 9.93 1 42.03 279 ASP B C 1
ATOM 5653 O O . ASP B 1 279 ? 0.599 34.781 10.695 1 42.03 279 ASP B O 1
ATOM 5657 N N . GLY B 1 280 ? -0.889 34.625 9.031 1 50.25 280 GLY B N 1
ATOM 5658 C CA . GLY B 1 280 ? -0.41 33.531 8.242 1 50.25 280 GLY B CA 1
ATOM 5659 C C . GLY B 1 280 ? -0.388 32.219 9.008 1 50.25 280 GLY B C 1
ATOM 5660 O O . GLY B 1 280 ? -0.444 31.125 8.406 1 50.25 280 GLY B O 1
ATOM 5661 N N . THR B 1 281 ? -0.081 32.25 10.445 1 53.53 281 THR B N 1
ATOM 5662 C CA . THR B 1 281 ? 0.113 31.031 11.227 1 53.53 281 THR B CA 1
ATOM 5663 C C . THR B 1 281 ? -1.228 30.453 11.68 1 53.53 281 THR B C 1
ATOM 5665 O O . THR B 1 281 ? -1.304 29.297 12.094 1 53.53 281 THR B O 1
ATOM 5668 N N . GLY B 1 282 ? -2.316 31.094 11.406 1 60.22 282 GLY B N 1
ATOM 5669 C CA . GLY B 1 282 ? -3.635 30.812 11.953 1 60.22 282 GLY B CA 1
ATOM 5670 C C . GLY B 1 282 ? -4.281 29.578 11.359 1 60.22 282 GLY B C 1
ATOM 5671 O O . GLY B 1 282 ? -4.684 28.672 12.086 1 60.22 282 GLY B O 1
ATOM 5672 N N . PRO B 1 283 ? -4.164 29.531 10.102 1 66.75 283 PRO B N 1
ATOM 5673 C CA . PRO B 1 283 ? -4.891 28.422 9.492 1 66.75 283 PRO B CA 1
ATOM 5674 C C . PRO B 1 283 ? -4.254 27.062 9.781 1 66.75 283 PRO B C 1
ATOM 5676 O O . PRO B 1 283 ? -4.957 26.062 9.922 1 66.75 283 PRO B O 1
ATOM 5679 N N . GLN B 1 284 ? -2.969 27.125 10.031 1 72 284 GLN B N 1
ATOM 5680 C CA . GLN B 1 284 ? -2.27 25.859 10.289 1 72 284 GLN B CA 1
ATOM 5681 C C . GLN B 1 284 ? -2.607 25.312 11.672 1 72 284 GLN B C 1
ATOM 5683 O O . GLN B 1 284 ? -2.764 24.109 11.844 1 72 284 GLN B O 1
ATOM 5688 N N . LEU B 1 285 ? -2.764 26.203 12.57 1 75 285 LEU B N 1
ATOM 5689 C CA . LEU B 1 285 ? -3.107 25.797 13.93 1 75 285 LEU B CA 1
ATOM 5690 C C . LEU B 1 285 ? -4.523 25.234 13.992 1 75 285 LEU B C 1
ATOM 5692 O O . LEU B 1 285 ? -4.777 24.25 14.695 1 75 285 LEU B O 1
ATOM 5696 N N . THR B 1 286 ? -5.32 25.828 13.195 1 77.56 286 THR B N 1
ATOM 5697 C CA . THR B 1 286 ? -6.703 25.359 13.164 1 77.56 286 THR B CA 1
ATOM 5698 C C . THR B 1 286 ? -6.781 23.938 12.586 1 77.56 286 THR B C 1
ATOM 5700 O O . THR B 1 286 ? -7.59 23.125 13.031 1 77.56 286 THR B O 1
ATOM 5703 N N . CYS B 1 287 ? -5.902 23.688 11.656 1 79.31 287 CYS B N 1
ATOM 5704 C CA . CYS B 1 287 ? -5.891 22.359 11.047 1 79.31 287 CYS B CA 1
ATOM 5705 C C . CYS B 1 287 ? -5.445 21.297 12.055 1 79.31 287 CYS B C 1
ATOM 5707 O O . CYS B 1 287 ? -5.969 20.188 12.062 1 79.31 287 CYS B O 1
ATOM 5709 N N . LEU B 1 288 ? -4.48 21.641 12.836 1 85.75 288 LEU B N 1
ATOM 5710 C CA . LEU B 1 288 ? -3.988 20.719 13.852 1 85.75 288 LEU B CA 1
ATOM 5711 C C . LEU B 1 288 ? -5.07 20.406 14.875 1 85.75 288 LEU B C 1
ATOM 5713 O O . LEU B 1 288 ? -5.281 19.25 15.234 1 85.75 288 LEU B O 1
ATOM 5717 N N . HIS B 1 289 ? -5.801 21.422 15.273 1 84.06 289 HIS B N 1
ATOM 5718 C CA . HIS B 1 289 ? -6.863 21.219 16.25 1 84.06 289 HIS B CA 1
ATOM 5719 C C . HIS B 1 289 ? -8.055 20.484 15.633 1 84.06 289 HIS B C 1
ATOM 5721 O O . HIS B 1 289 ? -8.727 19.703 16.312 1 84.06 289 HIS B O 1
ATOM 5727 N N . PHE B 1 290 ? -8.273 20.797 14.43 1 84.06 290 PHE B N 1
ATOM 5728 C CA . PHE B 1 290 ? -9.312 20.062 13.727 1 84.06 290 PHE B CA 1
ATOM 5729 C C . PHE B 1 290 ? -9 18.578 13.695 1 84.06 290 PHE B C 1
ATOM 5731 O O . PHE B 1 290 ? -9.875 17.75 13.938 1 84.06 290 PHE B O 1
ATOM 5738 N N . ALA B 1 291 ? -7.777 18.297 13.352 1 88.62 291 ALA B N 1
ATOM 5739 C CA . ALA B 1 291 ? -7.363 16.891 13.305 1 88.62 291 ALA B CA 1
ATOM 5740 C C . ALA B 1 291 ? -7.512 16.234 14.672 1 88.62 291 ALA B C 1
ATOM 5742 O O . ALA B 1 291 ? -7.949 15.078 14.773 1 88.62 291 ALA B O 1
ATOM 5743 N N . TYR B 1 292 ? -7.141 16.953 15.695 1 90 292 TYR B N 1
ATOM 5744 C CA . TYR B 1 292 ? -7.281 16.453 17.062 1 90 292 TYR B CA 1
ATOM 5745 C C . TYR B 1 292 ? -8.742 16.141 17.391 1 90 292 TYR B C 1
ATOM 5747 O O . TYR B 1 292 ? -9.062 15.062 17.875 1 90 292 TYR B O 1
ATOM 5755 N N . THR B 1 293 ? -9.617 17.062 17.125 1 88.06 293 THR B N 1
ATOM 5756 C CA . THR B 1 293 ? -11.031 16.906 17.438 1 88.06 293 THR B CA 1
ATOM 5757 C C . THR B 1 293 ? -11.664 15.844 16.562 1 88.06 293 THR B C 1
ATOM 5759 O O . THR B 1 293 ? -12.57 15.125 16.984 1 88.06 293 THR B O 1
ATOM 5762 N N . LEU B 1 294 ? -11.219 15.812 15.375 1 89.56 294 LEU B N 1
ATOM 5763 C CA . LEU B 1 294 ? -11.719 14.789 14.461 1 89.56 294 LEU B CA 1
ATOM 5764 C C . LEU B 1 294 ? -11.461 13.391 15.016 1 89.56 294 LEU B C 1
ATOM 5766 O O . LEU B 1 294 ? -12.297 12.5 14.875 1 89.56 294 LEU B O 1
ATOM 5770 N N . LEU B 1 295 ? -10.297 13.125 15.594 1 93.44 295 LEU B N 1
ATOM 5771 C CA . LEU B 1 295 ? -10 11.836 16.188 1 93.44 295 LEU B CA 1
ATOM 5772 C C . LEU B 1 295 ? -10.945 11.531 17.344 1 93.44 295 LEU B C 1
ATOM 5774 O O . LEU B 1 295 ? -11.383 10.391 17.516 1 93.44 295 LEU B O 1
ATOM 5778 N N . GLU B 1 296 ? -11.266 12.562 18.062 1 90.81 296 GLU B N 1
ATOM 5779 C CA . GLU B 1 296 ? -12.258 12.383 19.125 1 90.81 296 GLU B CA 1
ATOM 5780 C C . GLU B 1 296 ? -13.609 11.961 18.547 1 90.81 296 GLU B C 1
ATOM 5782 O O . GLU B 1 296 ? -14.266 11.078 19.094 1 90.81 296 GLU B O 1
ATOM 5787 N N . VAL B 1 297 ? -13.992 12.609 17.516 1 89.75 297 VAL B N 1
ATOM 5788 C CA . VAL B 1 297 ? -15.258 12.297 16.859 1 89.75 297 VAL B CA 1
ATOM 5789 C C . VAL B 1 297 ? -15.25 10.836 16.406 1 89.75 297 VAL B C 1
ATOM 5791 O O . VAL B 1 297 ? -16.25 10.125 16.578 1 89.75 297 VAL B O 1
ATOM 5794 N N . PHE B 1 298 ? -14.195 10.406 15.836 1 92.56 298 PHE B N 1
ATOM 5795 C CA . PHE B 1 298 ? -14.102 9.023 15.367 1 92.56 298 PHE B CA 1
ATOM 5796 C C . PHE B 1 298 ? -14.25 8.047 16.531 1 92.56 298 PHE B C 1
ATOM 5798 O O . PHE B 1 298 ? -14.898 7.012 16.406 1 92.56 298 PHE B O 1
ATOM 5805 N N . ILE B 1 299 ? -13.633 8.344 17.656 1 91.62 299 ILE B N 1
ATOM 5806 C CA . ILE B 1 299 ? -13.695 7.465 18.812 1 91.62 299 ILE B CA 1
ATOM 5807 C C . ILE B 1 299 ? -15.125 7.402 19.344 1 91.62 299 ILE B C 1
ATOM 5809 O O . ILE B 1 299 ? -15.656 6.316 19.578 1 91.62 299 ILE B O 1
ATOM 5813 N N . PHE B 1 300 ? -15.758 8.5 19.438 1 87.56 300 PHE B N 1
ATOM 5814 C CA . PHE B 1 300 ? -17.125 8.531 19.953 1 87.56 300 PHE B CA 1
ATOM 5815 C C . PHE B 1 300 ? -18.094 7.895 18.969 1 87.56 300 PHE B C 1
ATOM 5817 O O . PHE B 1 300 ? -19.062 7.254 19.375 1 87.56 300 PHE B O 1
ATOM 5824 N N . ARG B 1 301 ? -17.891 8.141 17.734 1 87.94 301 ARG B N 1
ATOM 5825 C CA . ARG B 1 301 ? -18.719 7.496 16.719 1 87.94 301 ARG B CA 1
ATOM 5826 C C . ARG B 1 301 ? -18.656 5.977 16.844 1 87.94 301 ARG B C 1
ATOM 5828 O O . ARG B 1 301 ? -19.688 5.301 16.719 1 87.94 301 ARG B O 1
ATOM 5835 N N . ALA B 1 302 ? -17.531 5.512 17.078 1 89.38 302 ALA B N 1
ATOM 5836 C CA . ALA B 1 302 ? -17.359 4.07 17.234 1 89.38 302 ALA B CA 1
ATOM 5837 C C . ALA B 1 302 ? -18.016 3.576 18.516 1 89.38 302 ALA B C 1
ATOM 5839 O O . ALA B 1 302 ? -18.562 2.471 18.562 1 89.38 302 ALA B O 1
ATOM 5840 N N . LEU B 1 303 ? -17.984 4.375 19.531 1 85.56 303 LEU B N 1
ATOM 5841 C CA . LEU B 1 303 ? -18.578 4.012 20.812 1 85.56 303 LEU B CA 1
ATOM 5842 C C . LEU B 1 303 ? -20.094 3.969 20.734 1 85.56 303 LEU B C 1
ATOM 5844 O O . LEU B 1 303 ? -20.734 3.189 21.438 1 85.56 303 LEU B O 1
ATOM 5848 N N . LEU B 1 304 ? -20.672 4.707 19.859 1 83.75 304 LEU B N 1
ATOM 5849 C CA . LEU B 1 304 ? -22.125 4.824 19.766 1 83.75 304 LEU B CA 1
ATOM 5850 C C . LEU B 1 304 ? -22.703 3.725 18.875 1 83.75 304 LEU B C 1
ATOM 5852 O O . LEU B 1 304 ? -23.906 3.461 18.922 1 83.75 304 LEU B O 1
ATOM 5856 N N . ARG B 1 305 ? -21.875 3.043 18.109 1 80.69 305 ARG B N 1
ATOM 5857 C CA . ARG B 1 305 ? -22.344 2.027 17.172 1 80.69 305 ARG B CA 1
ATOM 5858 C C . ARG B 1 305 ? -23.094 0.918 17.891 1 80.69 305 ARG B C 1
ATOM 5860 O O . ARG B 1 305 ? -24.203 0.559 17.5 1 80.69 305 ARG B O 1
ATOM 5867 N N . PRO B 1 306 ? -22.516 0.423 18.922 1 76.38 306 PRO B N 1
ATOM 5868 C CA . PRO B 1 306 ? -23.234 -0.644 19.625 1 76.38 306 PRO B CA 1
ATOM 5869 C C . PRO B 1 306 ? -24.516 -0.147 20.312 1 76.38 306 PRO B C 1
ATOM 5871 O O . PRO B 1 306 ? -25.422 -0.932 20.547 1 76.38 306 PRO B O 1
ATOM 5874 N N . MET B 1 307 ? -24.578 1.099 20.562 1 69.56 307 MET B N 1
ATOM 5875 C CA . MET B 1 307 ? -25.75 1.665 21.234 1 69.56 307 MET B CA 1
ATOM 5876 C C . MET B 1 307 ? -26.922 1.809 20.25 1 69.56 307 MET B C 1
ATOM 5878 O O . MET B 1 307 ? -28.078 1.657 20.641 1 69.56 307 MET B O 1
ATOM 5882 N N . VAL B 1 308 ? -26.656 2.152 18.953 1 62.22 308 VAL B N 1
ATOM 5883 C CA . VAL B 1 308 ? -27.688 2.316 17.922 1 62.22 308 VAL B CA 1
ATOM 5884 C C . VAL B 1 308 ? -28.203 0.948 17.5 1 62.22 308 VAL B C 1
ATOM 5886 O O . VAL B 1 308 ? -29.406 0.778 17.266 1 62.22 308 VAL B O 1
ATOM 5889 N N . ARG B 1 309 ? -27.344 0.041 17.141 1 55.44 309 ARG B N 1
ATOM 5890 C CA . ARG B 1 309 ? -27.812 -1.276 16.719 1 55.44 309 ARG B CA 1
ATOM 5891 C C . ARG B 1 309 ? -28.766 -1.875 17.734 1 55.44 309 ARG B C 1
ATOM 5893 O O . ARG B 1 309 ? -29.688 -2.607 17.375 1 55.44 309 ARG B O 1
ATOM 5900 N N . SER B 1 310 ? -28.547 -1.679 19 1 45.19 310 SER B N 1
ATOM 5901 C CA . SER B 1 310 ? -29.547 -2.119 19.953 1 45.19 310 SER B CA 1
ATOM 5902 C C . SER B 1 310 ? -30.828 -1.306 19.844 1 45.19 310 SER B C 1
ATOM 5904 O O . SER B 1 310 ? -31.859 -1.683 20.391 1 45.19 310 SER B O 1
ATOM 5906 N N . ALA B 1 311 ? -30.844 -0.065 19.297 1 39.53 311 ALA B N 1
ATOM 5907 C CA . ALA B 1 311 ? -32.094 0.692 19.188 1 39.53 311 ALA B CA 1
ATOM 5908 C C . ALA B 1 311 ? -32.781 0.387 17.859 1 39.53 311 ALA B C 1
ATOM 5910 O O . ALA B 1 311 ? -32.156 0.051 16.875 1 39.53 311 ALA B O 1
ATOM 5911 N N . THR B 1 312 ? -34.031 -0.108 17.75 1 34.84 312 THR B N 1
ATOM 5912 C CA . THR B 1 312 ? -34.938 -0.341 16.625 1 34.84 312 THR B CA 1
ATOM 5913 C C . THR B 1 312 ? -34.656 0.641 15.484 1 34.84 312 THR B C 1
ATOM 5915 O O . THR B 1 312 ? -34.594 1.853 15.711 1 34.84 312 THR B O 1
ATOM 5918 N N . PRO B 1 313 ? -34 0.209 14.398 1 36.12 313 PRO B N 1
ATOM 5919 C CA . PRO B 1 313 ? -33.719 1.125 13.289 1 36.12 313 PRO B CA 1
ATOM 5920 C C . PRO B 1 313 ? -34.844 2.146 13.078 1 36.12 313 PRO B C 1
ATOM 5922 O O . PRO B 1 313 ? -36.031 1.79 13.086 1 36.12 313 PRO B O 1
ATOM 5925 N N . PRO B 1 314 ? -34.75 3.395 13.414 1 32.03 314 PRO B N 1
ATOM 5926 C CA . PRO B 1 314 ? -35.938 4.215 13.102 1 32.03 314 PRO B CA 1
ATOM 5927 C C . PRO B 1 314 ? -36.469 3.973 11.688 1 32.03 314 PRO B C 1
ATOM 5929 O O . PRO B 1 314 ? -35.719 3.523 10.812 1 32.03 314 PRO B O 1
ATOM 5932 N N . PRO B 1 315 ? -37.75 3.816 11.445 1 29.86 315 PRO B N 1
ATOM 5933 C CA . PRO B 1 315 ? -38.344 3.691 10.109 1 29.86 315 PRO B CA 1
ATOM 5934 C C . PRO B 1 315 ? -37.656 4.578 9.078 1 29.86 315 PRO B C 1
ATOM 5936 O O . PRO B 1 315 ? -37.156 5.652 9.414 1 29.86 315 PRO B O 1
ATOM 5939 N N . LEU B 1 316 ? -37.062 4.02 8.07 1 31.48 316 LEU B N 1
ATOM 5940 C CA . LEU B 1 316 ? -36.594 4.734 6.891 1 31.48 316 LEU B CA 1
ATOM 5941 C C . LEU B 1 316 ? -37.438 5.969 6.621 1 31.48 316 LEU B C 1
ATOM 5943 O O . LEU B 1 316 ? -38.656 5.859 6.41 1 31.48 316 LEU B O 1
ATOM 5947 N N . PHE B 1 317 ? -37.25 7.105 7.176 1 29.97 317 PHE B N 1
ATOM 5948 C CA . PHE B 1 317 ? -38.031 8.289 6.855 1 29.97 317 PHE B CA 1
ATOM 5949 C C . PHE B 1 317 ? -38.25 8.414 5.352 1 29.97 317 PHE B C 1
ATOM 5951 O O . PHE B 1 317 ? -37.312 8.203 4.57 1 29.97 317 PHE B O 1
ATOM 5958 N N . GLU B 1 318 ? -39.406 8.141 4.742 1 31.02 318 GLU B N 1
ATOM 5959 C CA . GLU B 1 318 ? -39.875 8.539 3.42 1 31.02 318 GLU B CA 1
ATOM 5960 C C . GLU B 1 318 ? -39.219 9.844 2.971 1 31.02 318 GLU B C 1
ATOM 5962 O O . GLU B 1 318 ? -39.062 10.766 3.775 1 31.02 318 GLU B O 1
ATOM 5967 N N . GLU B 1 319 ? -38.5 10.008 1.82 1 35.19 319 GLU B N 1
ATOM 5968 C CA . GLU B 1 319 ? -37.781 10.977 1.004 1 35.19 319 GLU B CA 1
ATOM 5969 C C . GLU B 1 319 ? -38.344 12.375 1.152 1 35.19 319 GLU B C 1
ATOM 5971 O O . GLU B 1 319 ? -37.625 13.367 0.975 1 35.19 319 GLU B O 1
ATOM 5976 N N . THR B 1 320 ? -39.719 12.602 1.073 1 33.44 320 THR B N 1
ATOM 5977 C CA . THR B 1 320 ? -40.312 13.867 0.656 1 33.44 320 THR B CA 1
ATOM 5978 C C . THR B 1 320 ? -40.094 14.945 1.707 1 33.44 320 THR B C 1
ATOM 5980 O O . THR B 1 320 ? -39.719 16.078 1.372 1 33.44 320 THR B O 1
ATOM 5983 N N . GLU B 1 321 ? -41 15.023 2.777 1 33.84 321 GLU B N 1
ATOM 5984 C CA . GLU B 1 321 ? -41.188 16.141 3.691 1 33.84 321 GLU B CA 1
ATOM 5985 C C . GLU B 1 321 ? -40.062 16.234 4.719 1 33.84 321 GLU B C 1
ATOM 5987 O O . GLU B 1 321 ? -39.969 17.234 5.441 1 33.84 321 GLU B O 1
ATOM 5992 N N . ALA B 1 322 ? -39.281 15.289 5 1 36.81 322 ALA B N 1
ATOM 5993 C CA . ALA B 1 322 ? -38.406 15.07 6.141 1 36.81 322 ALA B CA 1
ATOM 5994 C C . ALA B 1 322 ? -37.031 15.695 5.902 1 36.81 322 ALA B C 1
ATOM 5996 O O . ALA B 1 322 ? -36.156 15.641 6.77 1 36.81 322 ALA B O 1
ATOM 5997 N N . SER B 1 323 ? -36.594 15.977 4.77 1 38.12 323 SER B N 1
ATOM 5998 C CA . SER B 1 323 ? -35.344 16.672 4.473 1 38.12 323 SER B CA 1
ATOM 5999 C C . SER B 1 323 ? -35.281 18.031 5.176 1 38.12 323 SER B C 1
ATOM 6001 O O . SER B 1 323 ? -34.25 18.406 5.723 1 38.12 323 SER B O 1
ATOM 6003 N N . THR B 1 324 ? -36.438 18.797 4.973 1 37.88 324 THR B N 1
ATOM 6004 C CA . THR B 1 324 ? -36.5 20.141 5.543 1 37.88 324 THR B CA 1
ATOM 6005 C C . THR B 1 324 ? -36.438 20.094 7.066 1 37.88 324 THR B C 1
ATOM 6007 O O . THR B 1 324 ? -35.812 20.953 7.699 1 37.88 324 THR B O 1
ATOM 6010 N N . ASN B 1 325 ? -37.062 19.109 7.645 1 40.97 325 ASN B N 1
ATOM 6011 C CA . ASN B 1 325 ? -37.125 18.969 9.094 1 40.97 325 ASN B CA 1
ATOM 6012 C C . ASN B 1 325 ? -35.812 18.438 9.656 1 40.97 325 ASN B C 1
ATOM 6014 O O . ASN B 1 325 ? -35.438 18.766 10.789 1 40.97 325 ASN B O 1
ATOM 6018 N N . PHE B 1 326 ? -35.188 17.688 8.922 1 42.19 326 PHE B N 1
ATOM 6019 C CA . PHE B 1 326 ? -33.875 17.156 9.32 1 42.19 326 PHE B CA 1
ATOM 6020 C C . PHE B 1 326 ? -32.844 18.281 9.398 1 42.19 326 PHE B C 1
ATOM 6022 O O . PHE B 1 326 ? -32.062 18.344 10.344 1 42.19 326 PHE B O 1
ATOM 6029 N N . THR B 1 327 ? -32.812 19.125 8.383 1 43.91 327 THR B N 1
ATOM 6030 C CA . THR B 1 327 ? -31.875 20.25 8.398 1 43.91 327 THR B CA 1
ATOM 6031 C C . THR B 1 327 ? -32.188 21.188 9.57 1 43.91 327 THR B C 1
ATOM 6033 O O . THR B 1 327 ? -31.266 21.703 10.211 1 43.91 327 THR B O 1
ATOM 6036 N N . THR B 1 328 ? -33.5 21.406 9.719 1 44.91 328 THR B N 1
ATOM 6037 C CA . THR B 1 328 ? -33.875 22.281 10.82 1 44.91 328 THR B CA 1
ATOM 6038 C C . THR B 1 328 ? -33.531 21.656 12.164 1 44.91 328 THR B C 1
ATOM 6040 O O . THR B 1 328 ? -33.062 22.344 13.07 1 44.91 328 THR B O 1
ATOM 6043 N N . ALA B 1 329 ? -33.812 20.406 12.312 1 44.66 329 ALA B N 1
ATOM 6044 C CA . ALA B 1 329 ? -33.5 19.734 13.57 1 44.66 329 ALA B CA 1
ATOM 6045 C C . ALA B 1 329 ? -32 19.703 13.812 1 44.66 329 ALA B C 1
ATOM 6047 O O . ALA B 1 329 ? -31.531 19.875 14.945 1 44.66 329 ALA B O 1
ATOM 6048 N N . LEU B 1 330 ? -31.234 19.484 12.773 1 48.34 330 LEU B N 1
ATOM 6049 C CA . LEU B 1 330 ? -29.781 19.562 12.867 1 48.34 330 LEU B CA 1
ATOM 6050 C C . LEU B 1 330 ? -29.344 20.969 13.258 1 48.34 330 LEU B C 1
ATOM 6052 O O . LEU B 1 330 ? -28.438 21.125 14.086 1 48.34 330 LEU B O 1
ATOM 6056 N N . ASP B 1 331 ? -29.969 21.906 12.562 1 47.5 331 ASP B N 1
ATOM 6057 C CA . ASP B 1 331 ? -29.656 23.297 12.883 1 47.5 331 ASP B CA 1
ATOM 6058 C C . ASP B 1 331 ? -29.984 23.609 14.344 1 47.5 331 ASP B C 1
ATOM 6060 O O . ASP B 1 331 ? -29.219 24.297 15.023 1 47.5 331 ASP B O 1
ATOM 6064 N N . ASP B 1 332 ? -31.109 23.172 14.734 1 47.19 332 ASP B N 1
ATOM 6065 C CA . ASP B 1 332 ? -31.516 23.375 16.125 1 47.19 332 ASP B CA 1
ATOM 6066 C C . ASP B 1 332 ? -30.578 22.656 17.078 1 47.19 332 ASP B C 1
ATOM 6068 O O . ASP B 1 332 ? -30.234 23.188 18.141 1 47.19 332 ASP B O 1
ATOM 6072 N N . TYR B 1 333 ? -30.297 21.469 16.766 1 47.81 333 TYR B N 1
ATOM 6073 C CA . TYR B 1 333 ? -29.359 20.719 17.594 1 47.81 333 TYR B CA 1
ATOM 6074 C C . TYR B 1 333 ? -28 21.406 17.641 1 47.81 333 TYR B C 1
ATOM 6076 O O . TYR B 1 333 ? -27.391 21.516 18.703 1 47.81 333 TYR B O 1
ATOM 6084 N N . ILE B 1 334 ? -27.609 21.828 16.531 1 49 334 ILE B N 1
ATOM 6085 C CA . ILE B 1 334 ? -26.375 22.578 16.469 1 49 334 ILE B CA 1
ATOM 6086 C C . ILE B 1 334 ? -26.469 23.797 17.375 1 49 334 ILE B C 1
ATOM 6088 O O . ILE B 1 334 ? -25.516 24.109 18.109 1 49 334 ILE B O 1
ATOM 6092 N N . PHE B 1 335 ? -27.562 24.453 17.219 1 48.75 335 PHE B N 1
ATOM 6093 C CA . PHE B 1 335 ? -27.797 25.641 18.047 1 48.75 335 PHE B CA 1
ATOM 6094 C C . PHE B 1 335 ? -27.734 25.281 19.516 1 48.75 335 PHE B C 1
ATOM 6096 O O . PHE B 1 335 ? -27.203 26.047 20.328 1 48.75 335 PHE B O 1
ATOM 6103 N N . HIS B 1 336 ? -28.281 24.25 19.859 1 47.91 336 HIS B N 1
ATOM 6104 C CA . HIS B 1 336 ? -28.312 23.844 21.266 1 47.91 336 HIS B CA 1
ATOM 6105 C C . HIS B 1 336 ? -26.922 23.469 21.766 1 47.91 336 HIS B C 1
ATOM 6107 O O . HIS B 1 336 ? -26.578 23.781 22.906 1 47.91 336 HIS B O 1
ATOM 6113 N N . ILE B 1 337 ? -26.312 22.781 20.984 1 48.5 337 ILE B N 1
ATOM 6114 C CA . ILE B 1 337 ? -24.984 22.344 21.406 1 48.5 337 ILE B CA 1
ATOM 6115 C C . ILE B 1 337 ? -24.031 23.531 21.422 1 48.5 337 ILE B C 1
ATOM 6117 O O . ILE B 1 337 ? -23.094 23.578 22.219 1 48.5 337 ILE B O 1
ATOM 6121 N N . MET B 1 338 ? -24.297 24.5 20.516 1 44.19 338 MET B N 1
ATOM 6122 C CA . MET B 1 338 ? -23.453 25.688 20.422 1 44.19 338 MET B CA 1
ATOM 6123 C C . MET B 1 338 ? -23.734 26.656 21.578 1 44.19 338 MET B C 1
ATOM 6125 O O . MET B 1 338 ? -23.109 27.703 21.672 1 44.19 338 MET B O 1
ATOM 6129 N N . GLU B 1 339 ? -24.734 26.547 22.25 1 42.72 339 GLU B N 1
ATOM 6130 C CA . GLU B 1 339 ? -24.891 27.484 23.344 1 42.72 339 GLU B CA 1
ATOM 6131 C C . GLU B 1 339 ? -23.578 27.672 24.109 1 42.72 339 GLU B C 1
ATOM 6133 O O . GLU B 1 339 ? -22.875 26.703 24.375 1 42.72 339 GLU B O 1
ATOM 6138 N N . PRO B 1 340 ? -23.047 28.984 24.094 1 39.22 340 PRO B N 1
ATOM 6139 C CA . PRO B 1 340 ? -21.766 29.484 24.594 1 39.22 340 PRO B CA 1
ATOM 6140 C C . PRO B 1 340 ? -21.359 28.875 25.938 1 39.22 340 PRO B C 1
ATOM 6142 O O . PRO B 1 340 ? -20.531 29.438 26.656 1 39.22 340 PRO B O 1
ATOM 6145 N N . ASP B 1 341 ? -21.891 27.969 26.656 1 38.66 341 ASP B N 1
ATOM 6146 C CA . ASP B 1 341 ? -21.125 27.781 27.891 1 38.66 341 ASP B CA 1
ATOM 6147 C C . ASP B 1 341 ? -19.641 27.562 27.578 1 38.66 341 ASP B C 1
ATOM 6149 O O . ASP B 1 341 ? -19.281 27.141 26.469 1 38.66 341 ASP B O 1
ATOM 6153 N N . GLU B 1 342 ? -18.719 28.109 28.516 1 36.78 342 GLU B N 1
ATOM 6154 C CA . GLU B 1 342 ? -17.25 28.094 28.578 1 36.78 342 GLU B CA 1
ATOM 6155 C C . GLU B 1 342 ? -16.703 26.734 28.141 1 36.78 342 GLU B C 1
ATOM 6157 O O . GLU B 1 342 ? -16.766 25.766 28.891 1 36.78 342 GLU B O 1
ATOM 6162 N N . ILE B 1 343 ? -17.031 26.359 27.094 1 39.25 343 ILE B N 1
ATOM 6163 C CA . ILE B 1 343 ? -16.5 25.078 26.641 1 39.25 343 ILE B CA 1
ATOM 6164 C C . ILE B 1 343 ? -14.992 25.016 26.906 1 39.25 343 ILE B C 1
ATOM 6166 O O . ILE B 1 343 ? -14.211 25.672 26.203 1 39.25 343 ILE B O 1
ATOM 6170 N N . GLU B 1 344 ? -14.562 25.219 28.078 1 35.84 344 GLU B N 1
ATOM 6171 C CA . GLU B 1 344 ? -13.18 24.844 28.344 1 35.84 344 GLU B CA 1
ATOM 6172 C C . GLU B 1 344 ? -12.812 23.547 27.625 1 35.84 344 GLU B C 1
ATOM 6174 O O . GLU B 1 344 ? -13.617 22.609 27.562 1 35.84 344 GLU B O 1
ATOM 6179 N N . PRO B 1 345 ? -12.047 23.578 26.609 1 37.72 345 PRO B N 1
ATOM 6180 C CA . PRO B 1 345 ? -11.531 22.328 26.047 1 37.72 345 PRO B CA 1
ATOM 6181 C C . PRO B 1 345 ? -11.43 21.203 27.062 1 37.72 345 PRO B C 1
ATOM 6183 O O . PRO B 1 345 ? -10.586 21.266 27.969 1 37.72 345 PRO B O 1
ATOM 6186 N N . THR B 1 346 ? -12.492 20.875 27.75 1 37.22 346 THR B N 1
ATOM 6187 C CA . THR B 1 346 ? -12.406 19.781 28.719 1 37.22 346 THR B CA 1
ATOM 6188 C C . THR B 1 346 ? -11.75 18.562 28.078 1 37.22 346 THR B C 1
ATOM 6190 O O . THR B 1 346 ? -12.172 18.109 27.016 1 37.22 346 THR B O 1
ATOM 6193 N N . PRO B 1 347 ? -10.586 18.219 28.516 1 39.88 347 PRO B N 1
ATOM 6194 C CA . PRO B 1 347 ? -9.883 17 28.094 1 39.88 347 PRO B CA 1
ATOM 6195 C C . PRO B 1 347 ? -10.828 15.82 27.891 1 39.88 347 PRO B C 1
ATOM 6197 O O . PRO B 1 347 ? -12 15.891 28.266 1 39.88 347 PRO B O 1
ATOM 6200 N N . ALA B 1 348 ? -10.258 14.547 27.562 1 42.75 3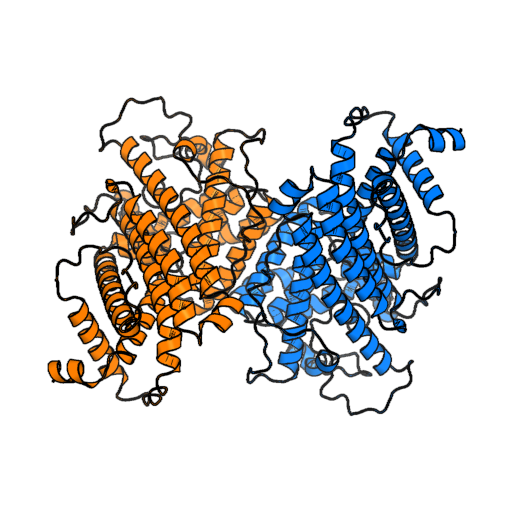48 ALA B N 1
ATOM 6201 C CA . ALA B 1 348 ? -10.836 13.227 27.375 1 42.75 348 ALA B CA 1
ATOM 6202 C C . ALA B 1 348 ? -11.844 12.906 28.484 1 42.75 348 ALA B C 1
ATOM 6204 O O . ALA B 1 348 ? -11.609 13.219 29.641 1 42.75 348 ALA B O 1
ATOM 6205 N N . ILE B 1 349 ? -13.141 12.938 28.25 1 42.84 349 ILE B N 1
ATOM 6206 C CA . ILE B 1 349 ? -14.297 12.602 29.078 1 42.84 349 ILE B CA 1
ATOM 6207 C C . ILE B 1 349 ? -13.992 11.375 29.922 1 42.84 349 ILE B C 1
ATOM 6209 O O . ILE B 1 349 ? -13.555 10.344 29.391 1 42.84 349 ILE B O 1
ATOM 6213 N N . ASP B 1 350 ? -13.727 11.531 31.234 1 42.34 350 ASP B N 1
ATOM 6214 C CA . ASP B 1 350 ? -13.602 10.469 32.219 1 42.34 350 ASP B CA 1
ATOM 6215 C C . ASP B 1 350 ? -14.82 9.547 32.219 1 42.34 350 ASP B C 1
ATOM 6217 O O . ASP B 1 350 ? -15.906 9.953 32.625 1 42.34 350 ASP B O 1
ATOM 6221 N N . LEU B 1 351 ? -14.922 8.602 31.312 1 48 351 LEU B N 1
ATOM 6222 C CA . LEU B 1 351 ? -15.93 7.551 31.203 1 48 351 LEU B CA 1
ATOM 6223 C C . LEU B 1 351 ? -15.906 6.652 32.438 1 48 351 LEU B C 1
ATOM 6225 O O . LEU B 1 351 ? -16.359 5.504 32.375 1 48 351 LEU B O 1
ATOM 6229 N N . SER B 1 352 ? -15.352 6.91 33.594 1 41.41 352 SER B N 1
ATOM 6230 C CA . SER B 1 352 ? -15.203 6.012 34.75 1 41.41 352 SER B CA 1
ATOM 6231 C C . SER B 1 352 ? -16.562 5.562 35.281 1 41.41 352 SER B C 1
ATOM 6233 O O . SER B 1 352 ? -16.641 4.648 36.094 1 41.41 352 SER B O 1
ATOM 6235 N N . ASN B 1 353 ? -17.641 6.215 35.219 1 40.31 353 ASN B N 1
ATOM 6236 C CA . ASN B 1 353 ? -18.766 5.695 36 1 40.31 353 ASN B CA 1
ATOM 6237 C C . ASN B 1 353 ? -19.578 4.68 35.219 1 40.31 353 ASN B C 1
ATOM 6239 O O . ASN B 1 353 ? -20.172 5.02 34.188 1 40.31 353 ASN B O 1
ATOM 6243 N N . GLU B 1 354 ? -19.547 3.338 35.438 1 44.84 354 GLU B N 1
ATOM 6244 C CA . GLU B 1 354 ? -20.125 2.119 34.875 1 44.84 354 GLU B CA 1
ATOM 6245 C C . GLU B 1 354 ? -21.656 2.232 34.75 1 44.84 354 GLU B C 1
ATOM 6247 O O . GLU B 1 354 ? -22.25 1.763 33.781 1 44.84 354 GLU B O 1
ATOM 6252 N N . ASN B 1 355 ? -22.516 2.381 35.812 1 47 355 ASN B N 1
ATOM 6253 C CA . ASN B 1 355 ? -23.953 2.221 35.906 1 47 355 ASN B CA 1
ATOM 6254 C C . ASN B 1 355 ? -24.703 3.223 35.031 1 47 355 ASN B C 1
ATOM 6256 O O . ASN B 1 355 ? -25.859 3.004 34.656 1 47 355 ASN B O 1
ATOM 6260 N N . GLY B 1 356 ? -24.031 4.328 34.594 1 53.19 356 GLY B N 1
ATOM 6261 C CA . GLY B 1 356 ? -24.484 5.523 33.906 1 53.19 356 GLY B CA 1
ATOM 6262 C C . GLY B 1 356 ? -23.625 5.883 32.688 1 53.19 356 GLY B C 1
ATOM 6263 O O . GLY B 1 356 ? -23.641 7.027 32.25 1 53.19 356 GLY B O 1
ATOM 6264 N N . ALA B 1 357 ? -22.969 4.812 32.156 1 60.94 357 ALA B N 1
ATOM 6265 C CA . ALA B 1 357 ? -21.875 4.957 31.203 1 60.94 357 ALA B CA 1
ATOM 6266 C C . ALA B 1 357 ? -22.391 5.375 29.828 1 60.94 357 ALA B C 1
ATOM 6268 O O . ALA B 1 357 ? -21.797 6.238 29.172 1 60.94 357 ALA B O 1
ATOM 6269 N N . GLY B 1 358 ? -23.578 4.777 29.5 1 67.62 358 GLY B N 1
ATOM 6270 C CA . GLY B 1 358 ? -24.156 5.156 28.219 1 67.62 358 GLY B CA 1
ATOM 6271 C C . GLY B 1 358 ? -24.531 6.621 28.156 1 67.62 358 GLY B C 1
ATOM 6272 O O . GLY B 1 358 ? -24.234 7.301 27.172 1 67.62 358 GLY B O 1
ATOM 6273 N N . GLY B 1 359 ? -25.203 7.086 29.203 1 70.38 359 GLY B N 1
ATOM 6274 C CA . GLY B 1 359 ? -25.594 8.484 29.25 1 70.38 359 GLY B CA 1
ATOM 6275 C C . GLY B 1 359 ? -24.391 9.43 29.297 1 70.38 359 GLY B C 1
ATOM 6276 O O . GLY B 1 359 ? -24.422 10.492 28.672 1 70.38 359 GLY B O 1
ATOM 6277 N N . GLY B 1 360 ? -23.391 8.961 29.984 1 72.69 360 GLY B N 1
ATOM 6278 C CA . GLY B 1 360 ? -22.172 9.75 30.062 1 72.69 360 GLY B CA 1
ATOM 6279 C C . GLY B 1 360 ? -21.469 9.859 28.734 1 72.69 360 GLY B C 1
ATOM 6280 O O . GLY B 1 360 ? -20.953 10.93 28.375 1 72.69 360 GLY B O 1
ATOM 6281 N N . VAL B 1 361 ? -21.516 8.727 28.062 1 77.06 361 VAL B N 1
ATOM 6282 C CA . VAL B 1 361 ? -20.875 8.703 26.75 1 77.06 361 VAL B CA 1
ATOM 6283 C C . VAL B 1 361 ? -21.625 9.602 25.781 1 77.06 361 VAL B C 1
ATOM 6285 O O . VAL B 1 361 ? -21.016 10.312 24.984 1 77.06 361 VAL B O 1
ATOM 6288 N N . LEU B 1 362 ? -22.906 9.641 25.875 1 78.69 362 LEU B N 1
ATOM 6289 C CA . LEU B 1 362 ? -23.719 10.469 25 1 78.69 362 LEU B CA 1
ATOM 6290 C C . LEU B 1 362 ? -23.469 11.953 25.266 1 78.69 362 LEU B C 1
ATOM 6292 O O . LEU B 1 362 ? -23.359 12.742 24.312 1 78.69 362 LEU B O 1
ATOM 6296 N N . LYS B 1 363 ? -23.375 12.297 26.484 1 76.81 363 LYS B N 1
ATOM 6297 C CA . LYS B 1 363 ? -23.109 13.688 26.828 1 76.81 363 LYS B CA 1
ATOM 6298 C C . LYS B 1 363 ? -21.719 14.125 26.344 1 76.81 363 LYS B C 1
ATOM 6300 O O . LYS B 1 363 ? -21.562 15.234 25.828 1 76.81 363 LYS B O 1
ATOM 6305 N N . ALA B 1 364 ? -20.828 13.227 26.578 1 78.38 364 ALA B N 1
ATOM 6306 C CA . ALA B 1 364 ? -19.469 13.523 26.125 1 78.38 364 ALA B CA 1
ATOM 6307 C C . ALA B 1 364 ? -19.422 13.648 24.609 1 78.38 364 ALA B C 1
ATOM 6309 O O . ALA B 1 364 ? -18.703 14.492 24.062 1 78.38 364 ALA B O 1
ATOM 6310 N N . ALA B 1 365 ? -20.141 12.797 23.938 1 83.69 365 ALA B N 1
ATOM 6311 C CA . ALA B 1 365 ? -20.203 12.844 22.469 1 83.69 365 ALA B CA 1
ATOM 6312 C C . ALA B 1 365 ? -20.828 14.148 22 1 83.69 365 ALA B C 1
ATOM 6314 O O . ALA B 1 365 ? -20.391 14.727 21 1 83.69 365 ALA B O 1
ATOM 6315 N N . GLU B 1 366 ? -21.828 14.617 22.703 1 80.75 366 GLU B N 1
ATOM 6316 C CA . GLU B 1 366 ? -22.484 15.875 22.344 1 80.75 366 GLU B CA 1
ATOM 6317 C C . GLU B 1 366 ? -21.531 17.062 22.531 1 80.75 366 GLU B C 1
ATOM 6319 O O . GLU B 1 366 ? -21.531 18 21.734 1 80.75 366 GLU B O 1
ATOM 6324 N N . ASN B 1 367 ? -20.766 17 23.594 1 79.12 367 ASN B N 1
ATOM 6325 C CA . ASN B 1 367 ? -19.781 18.047 23.812 1 79.12 367 ASN B CA 1
ATOM 6326 C C . ASN B 1 367 ? -18.719 18.047 22.719 1 79.12 367 ASN B C 1
ATOM 6328 O O . ASN B 1 367 ? -18.266 19.125 22.297 1 7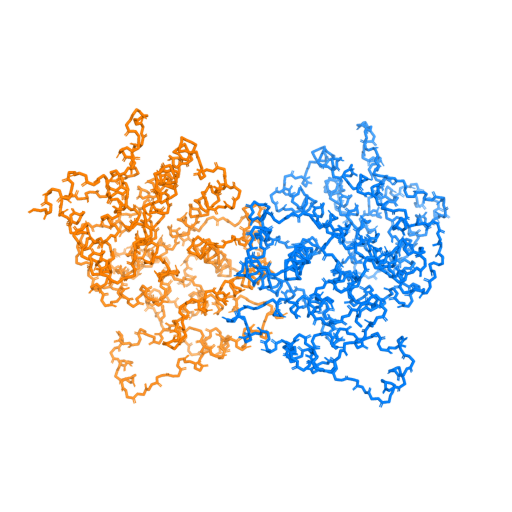9.12 367 ASN B O 1
ATOM 6332 N N . CYS B 1 368 ? -18.344 16.875 22.328 1 82.31 368 CYS B N 1
ATOM 6333 C CA . CYS B 1 368 ? -17.391 16.766 21.234 1 82.31 368 CYS B CA 1
ATOM 6334 C C . CYS B 1 368 ? -17.953 17.344 19.953 1 82.31 368 CYS B C 1
ATOM 6336 O O . CYS B 1 368 ? -17.25 18.031 19.203 1 82.31 368 CYS B O 1
ATOM 6338 N N . ALA B 1 369 ? -19.203 17.094 19.734 1 82.62 369 ALA B N 1
ATOM 6339 C CA . ALA B 1 369 ? -19.859 17.609 18.531 1 82.62 369 ALA B CA 1
ATOM 6340 C C . ALA B 1 369 ? -19.922 19.125 18.562 1 82.62 369 ALA B C 1
ATOM 6342 O O . ALA B 1 369 ? -19.719 19.781 17.531 1 82.62 369 ALA B O 1
ATOM 6343 N N . ALA B 1 370 ? -20.203 19.641 19.703 1 78.06 370 ALA B N 1
ATOM 6344 C CA . ALA B 1 370 ? -20.266 21.094 19.844 1 78.06 370 ALA B CA 1
ATOM 6345 C C . ALA B 1 370 ? -18.891 21.734 19.594 1 78.06 370 ALA B C 1
ATOM 6347 O O . ALA B 1 370 ? -18.797 22.75 18.906 1 78.06 370 ALA B O 1
ATOM 6348 N N . LYS B 1 371 ? -17.859 21.156 20.156 1 78 371 LYS B N 1
ATOM 6349 C CA . LYS B 1 371 ? -16.5 21.609 19.953 1 78 371 LYS B CA 1
ATOM 6350 C C . LYS B 1 371 ? -16.141 21.609 18.469 1 78 371 LYS B C 1
ATOM 6352 O O . LYS B 1 371 ? -15.547 22.547 17.953 1 78 371 LYS B O 1
ATOM 6357 N N . MET B 1 372 ? -16.516 20.562 17.781 1 82.5 372 MET B N 1
ATOM 6358 C CA . MET B 1 372 ? -16.219 20.422 16.359 1 82.5 372 MET B CA 1
ATOM 6359 C C . MET B 1 372 ? -16.969 21.469 15.531 1 82.5 372 MET B C 1
ATOM 6361 O O . MET B 1 372 ? -16.406 22.047 14.602 1 82.5 372 MET B O 1
ATOM 6365 N N . LEU B 1 373 ? -18.172 21.688 15.891 1 76.19 373 LEU B N 1
ATOM 6366 C CA . LEU B 1 373 ? -18.969 22.672 15.164 1 76.19 373 LEU B CA 1
ATOM 6367 C C . LEU B 1 373 ? -18.391 24.078 15.32 1 76.19 373 LEU B C 1
ATOM 6369 O O . LEU B 1 373 ? -18.344 24.844 14.359 1 76.19 373 LEU B O 1
ATOM 6373 N N . ARG B 1 374 ? -17.969 24.391 16.453 1 74.56 374 ARG B N 1
ATOM 6374 C CA . ARG B 1 374 ? -17.344 25.703 16.688 1 74.56 374 ARG B CA 1
ATOM 6375 C C . ARG B 1 374 ? -16.062 25.859 15.875 1 74.56 374 ARG B C 1
ATOM 6377 O O . ARG B 1 374 ? -15.812 26.922 15.312 1 74.56 374 ARG B O 1
ATOM 6384 N N . LEU B 1 375 ? -15.352 24.812 15.859 1 75 375 LEU B N 1
ATOM 6385 C CA . LEU B 1 375 ? -14.094 24.828 15.109 1 75 375 LEU B CA 1
ATOM 6386 C C . LEU B 1 375 ? -14.359 24.984 13.617 1 75 375 LEU B C 1
ATOM 6388 O O . LEU B 1 375 ? -13.688 25.766 12.938 1 75 375 LEU B O 1
ATOM 6392 N N . VAL B 1 376 ? -15.359 24.281 13.125 1 72.75 376 VAL B N 1
ATOM 6393 C CA . VAL B 1 376 ? -15.688 24.344 11.703 1 72.75 376 VAL B CA 1
ATOM 6394 C C . VAL B 1 376 ? -16.203 25.734 11.344 1 72.75 376 VAL B C 1
ATOM 6396 O O . VAL B 1 376 ? -15.891 26.266 10.281 1 72.75 376 VAL B O 1
ATOM 6399 N N . MET B 1 377 ? -16.969 26.266 12.234 1 69.81 377 MET B N 1
ATOM 6400 C CA . MET B 1 377 ? -17.484 27.609 12.008 1 69.81 377 MET B CA 1
ATOM 6401 C C . MET B 1 377 ? -16.359 28.641 12 1 69.81 377 MET B C 1
ATOM 6403 O O . MET B 1 377 ? -16.375 29.594 11.211 1 69.81 377 MET B O 1
ATOM 6407 N N . ARG B 1 378 ? -15.438 28.453 12.805 1 67.69 378 ARG B N 1
ATOM 6408 C CA . ARG B 1 378 ? -14.289 29.344 12.844 1 67.69 378 ARG B CA 1
ATOM 6409 C C . ARG B 1 378 ? -13.469 29.25 11.562 1 67.69 378 ARG B C 1
ATOM 6411 O O . ARG B 1 378 ? -12.938 30.25 11.07 1 67.69 378 ARG B O 1
ATOM 6418 N N . MET B 1 379 ? -13.367 28.094 11.078 1 68.75 379 MET B N 1
ATOM 6419 C CA . MET B 1 379 ? -12.602 27.859 9.852 1 68.75 379 MET B CA 1
ATOM 6420 C C . MET B 1 379 ? -13.328 28.453 8.641 1 68.75 379 MET B C 1
ATOM 6422 O O . MET B 1 379 ? -12.688 28.969 7.73 1 68.75 379 MET B O 1
ATOM 6426 N N . ALA B 1 380 ? -14.562 28.234 8.578 1 62.94 380 ALA B N 1
ATOM 6427 C CA . ALA B 1 380 ? -15.359 28.703 7.453 1 62.94 380 ALA B CA 1
ATOM 6428 C C . ALA B 1 380 ? -15.344 30.234 7.371 1 62.94 380 ALA B C 1
ATOM 6430 O O . ALA B 1 380 ? -15.367 30.797 6.277 1 62.94 380 ALA B O 1
ATOM 6431 N N . TYR B 1 381 ? -15.312 30.797 8.414 1 60.5 381 TYR B N 1
ATOM 6432 C CA . TYR B 1 381 ? -15.375 32.25 8.43 1 60.5 381 TYR B CA 1
ATOM 6433 C C . TYR B 1 381 ? -14.008 32.844 8.141 1 60.5 381 TYR B C 1
ATOM 6435 O O . TYR B 1 381 ? -13.914 34.031 7.754 1 60.5 381 TYR B O 1
ATOM 6443 N N . SER B 1 382 ? -13.039 32.031 8.281 1 58.97 382 SER B N 1
ATOM 6444 C CA . SER B 1 382 ? -11.719 32.562 7.953 1 58.97 382 SER B CA 1
ATOM 6445 C C . SER B 1 382 ? -11.328 32.219 6.516 1 58.97 382 SER B C 1
ATOM 6447 O O . SER B 1 382 ? -11.406 31.078 6.098 1 58.97 382 SER B O 1
ATOM 6449 N N . ASP B 1 383 ? -11.359 33.188 5.535 1 55.16 383 ASP B N 1
ATOM 6450 C CA . ASP B 1 383 ? -11.031 33.031 4.121 1 55.16 383 ASP B CA 1
ATOM 6451 C C . ASP B 1 383 ? -9.844 32.094 3.926 1 55.16 383 ASP B C 1
ATOM 6453 O O . ASP B 1 383 ? -9.875 31.203 3.076 1 55.16 383 ASP B O 1
ATOM 6457 N N . LEU B 1 384 ? -8.805 32.406 4.676 1 53.94 384 LEU B N 1
ATOM 6458 C CA . LEU B 1 384 ? -7.562 31.672 4.52 1 53.94 384 LEU B CA 1
ATOM 6459 C C . LEU B 1 384 ? -7.734 30.219 4.992 1 53.94 384 LEU B C 1
ATOM 6461 O O . LEU B 1 384 ? -7.289 29.297 4.32 1 53.94 384 LEU B O 1
ATOM 6465 N N . ALA B 1 385 ? -8.477 30.141 6.012 1 55.09 385 ALA B N 1
ATOM 6466 C CA . ALA B 1 385 ? -8.656 28.828 6.609 1 55.09 385 ALA B CA 1
ATOM 6467 C C . ALA B 1 385 ? -9.547 27.953 5.738 1 55.09 385 ALA B C 1
ATOM 6469 O O . ALA B 1 385 ? -9.305 26.75 5.602 1 55.09 385 ALA B O 1
ATOM 6470 N N . GLY B 1 386 ? -10.43 28.641 5.113 1 57.28 386 GLY B N 1
ATOM 6471 C CA . GLY B 1 386 ? -11.312 27.906 4.227 1 57.28 386 GLY B CA 1
ATOM 6472 C C . GLY B 1 386 ? -10.594 27.312 3.025 1 57.28 386 GLY B C 1
ATOM 6473 O O . GLY B 1 386 ? -10.812 26.156 2.67 1 57.28 386 GLY B O 1
ATOM 6474 N N . HIS B 1 387 ? -9.789 28.141 2.574 1 59.22 387 HIS B N 1
ATOM 6475 C CA . HIS B 1 387 ? -9.023 27.672 1.42 1 59.22 387 HIS B CA 1
ATOM 6476 C C . HIS B 1 387 ? -8.039 26.578 1.812 1 59.22 387 HIS B C 1
ATOM 6478 O O . HIS B 1 387 ? -7.859 25.609 1.076 1 59.22 387 HIS B O 1
ATOM 6484 N N . TYR B 1 388 ? -7.43 26.953 2.957 1 56.81 388 TYR B N 1
ATOM 6485 C CA . TYR B 1 388 ? -6.453 25.984 3.451 1 56.81 388 TYR B CA 1
ATOM 6486 C C . TYR B 1 388 ? -7.098 24.641 3.711 1 56.81 388 TYR B C 1
ATOM 6488 O O . TYR B 1 388 ? -6.52 23.594 3.398 1 56.81 388 TYR B O 1
ATOM 6496 N N . LEU B 1 389 ? -8.273 24.781 4.254 1 55.41 389 LEU B N 1
ATOM 6497 C CA . LEU B 1 389 ? -8.984 23.562 4.621 1 55.41 389 LEU B CA 1
ATOM 6498 C C . LEU B 1 389 ? -9.391 22.766 3.379 1 55.41 389 LEU B C 1
ATOM 6500 O O . LEU B 1 389 ? -9.344 21.531 3.375 1 55.41 389 LEU B O 1
ATOM 6504 N N . THR B 1 390 ? -9.922 23.484 2.457 1 53.84 390 THR B N 1
ATOM 6505 C CA . THR B 1 390 ? -10.461 22.797 1.287 1 53.84 390 THR B CA 1
ATOM 6506 C C . THR B 1 390 ? -9.328 22.266 0.406 1 53.84 390 THR B C 1
ATOM 6508 O O . THR B 1 390 ? -9.508 21.297 -0.334 1 53.84 390 THR B O 1
ATOM 6511 N N . SER B 1 391 ? -8.359 22.969 0.374 1 51.25 391 SER B N 1
ATOM 6512 C CA . SER B 1 391 ? -7.391 22.578 -0.649 1 51.25 391 SER B CA 1
ATOM 6513 C C . SER B 1 391 ? -6.266 21.75 -0.055 1 51.25 391 SER B C 1
ATOM 6515 O O . SER B 1 391 ? -5.832 20.766 -0.658 1 51.25 391 SER B O 1
ATOM 6517 N N . TYR B 1 392 ? -5.559 22.344 0.939 1 51.53 392 TYR B N 1
ATOM 6518 C CA . TYR B 1 392 ? -4.234 21.781 1.166 1 51.53 392 TYR B CA 1
ATOM 6519 C C . TYR B 1 392 ? -4.207 20.953 2.443 1 51.53 392 TYR B C 1
ATOM 6521 O O . TYR B 1 392 ? -3.535 19.922 2.504 1 51.53 392 TYR B O 1
ATOM 6529 N N . LEU B 1 393 ? -4.656 21.531 3.52 1 52.16 393 LEU B N 1
ATOM 6530 C CA . LEU B 1 393 ? -3.959 21.109 4.73 1 52.16 393 LEU B CA 1
ATOM 6531 C C . LEU B 1 393 ? -4.703 19.969 5.422 1 52.16 393 LEU B C 1
ATOM 6533 O O . LEU B 1 393 ? -4.117 19.25 6.223 1 52.16 393 LEU B O 1
ATOM 6537 N N . CYS B 1 394 ? -5.945 19.906 5.227 1 55.34 394 CYS B N 1
ATOM 6538 C CA . CYS B 1 394 ? -6.508 18.812 6.016 1 55.34 394 CYS B CA 1
ATOM 6539 C C . CYS B 1 394 ? -6.871 17.625 5.133 1 55.34 394 CYS B C 1
ATOM 6541 O O . CYS B 1 394 ? -7.754 17.734 4.277 1 55.34 394 CYS B O 1
ATOM 6543 N N . PRO B 1 395 ? -5.781 16.734 5.012 1 55.28 395 PRO B N 1
ATOM 6544 C CA . PRO B 1 395 ? -6.094 15.555 4.199 1 55.28 395 PRO B CA 1
ATOM 6545 C C . PRO B 1 395 ? -7.527 15.062 4.398 1 55.28 395 PRO B C 1
ATOM 6547 O O . PRO B 1 395 ? -7.938 14.797 5.531 1 55.28 395 PRO B O 1
ATOM 6550 N N . GLY B 1 396 ? -8.297 15.203 3.307 1 61.34 396 GLY B N 1
ATOM 6551 C CA . GLY B 1 396 ? -9.625 14.617 3.365 1 61.34 396 GLY B CA 1
ATOM 6552 C C . GLY B 1 396 ? -10.625 15.484 4.094 1 61.34 396 GLY B C 1
ATOM 6553 O O . GLY B 1 396 ? -11.523 14.977 4.773 1 61.34 396 GLY B O 1
ATOM 6554 N N . SER B 1 397 ? -10.297 16.781 4.113 1 64.94 397 SER B N 1
ATOM 6555 C CA . SER B 1 397 ? -11.164 17.672 4.871 1 64.94 397 SER B CA 1
ATOM 6556 C C . SER B 1 397 ? -12.625 17.516 4.465 1 64.94 397 SER B C 1
ATOM 6558 O O . SER B 1 397 ? -13.516 17.516 5.316 1 64.94 397 SER B O 1
ATOM 6560 N N . ARG B 1 398 ? -12.695 17.266 3.199 1 72.12 398 ARG B N 1
ATOM 6561 C CA . ARG B 1 398 ? -14.078 17.094 2.768 1 72.12 398 ARG B CA 1
ATOM 6562 C C . ARG B 1 398 ? -14.703 15.867 3.42 1 72.12 398 ARG B C 1
ATOM 6564 O O . ARG B 1 398 ? -15.836 15.93 3.904 1 72.12 398 ARG B O 1
ATOM 6571 N N . ILE B 1 399 ? -13.953 14.875 3.465 1 75.12 399 ILE B N 1
ATOM 6572 C CA . ILE B 1 399 ? -14.445 13.656 4.09 1 75.12 399 ILE B CA 1
ATOM 6573 C C . ILE B 1 399 ? -14.562 13.867 5.602 1 75.12 399 ILE B C 1
ATOM 6575 O O . ILE B 1 399 ? -15.492 13.352 6.234 1 75.12 399 ILE B O 1
ATOM 6579 N N . GLY B 1 400 ? -13.672 14.695 6.105 1 75.81 400 GLY B N 1
ATOM 6580 C CA . GLY B 1 400 ? -13.75 15.008 7.523 1 75.81 400 GLY B CA 1
ATOM 6581 C C . GLY B 1 400 ? -15.023 15.742 7.902 1 75.81 400 GLY B C 1
ATOM 6582 O O . GLY B 1 400 ? -15.656 15.414 8.906 1 75.81 400 GLY B O 1
ATOM 6583 N N . PHE B 1 401 ? -15.438 16.625 7.012 1 74.44 401 PHE B N 1
ATOM 6584 C CA . PHE B 1 401 ? -16.656 17.375 7.266 1 74.44 401 PHE B CA 1
ATOM 6585 C C . PHE B 1 401 ? -17.891 16.484 7.145 1 74.44 401 PHE B C 1
ATOM 6587 O O . PHE B 1 401 ? -18.844 16.609 7.914 1 74.44 401 PHE B O 1
ATOM 6594 N N . ALA B 1 402 ? -17.734 15.594 6.18 1 76.5 402 ALA B N 1
ATOM 6595 C CA . ALA B 1 402 ? -18.828 14.648 6.02 1 76.5 402 ALA B CA 1
ATOM 6596 C C . ALA B 1 402 ? -18.953 13.727 7.23 1 76.5 402 ALA B C 1
ATOM 6598 O O . ALA B 1 402 ? -20.062 13.383 7.656 1 76.5 402 ALA B O 1
ATOM 6599 N N . THR B 1 403 ? -17.859 13.406 7.758 1 78.56 403 THR B N 1
ATOM 6600 C CA . THR B 1 403 ? -17.844 12.539 8.93 1 78.56 403 THR B CA 1
ATOM 6601 C C . THR B 1 403 ? -18.438 13.258 10.141 1 78.56 403 THR B C 1
ATOM 6603 O O . THR B 1 403 ? -19.188 12.664 10.914 1 78.56 403 THR B O 1
ATOM 6606 N N . VAL B 1 404 ? -18.156 14.469 10.234 1 77.06 404 VAL B N 1
ATOM 6607 C CA . VAL B 1 404 ? -18.672 15.266 11.336 1 77.06 404 VAL B CA 1
ATOM 6608 C C . VAL B 1 404 ? -20.188 15.414 11.195 1 77.06 404 VAL B C 1
ATOM 6610 O O . VAL B 1 404 ? -20.922 15.273 12.172 1 77.06 404 VAL B O 1
ATOM 6613 N N . SER B 1 405 ? -20.578 15.625 10 1 74.75 405 SER B N 1
ATOM 6614 C CA . SER B 1 405 ? -22 15.766 9.75 1 74.75 405 SER B CA 1
ATOM 6615 C C . SER B 1 405 ? -22.75 14.477 10.055 1 74.75 405 SER B C 1
ATOM 6617 O O . SER B 1 405 ? -23.828 14.5 10.648 1 74.75 405 SER B O 1
ATOM 6619 N N . SER B 1 406 ? -22.172 13.383 9.633 1 78.5 406 SER B N 1
ATOM 6620 C CA . SER B 1 406 ? -22.766 12.078 9.914 1 78.5 406 SER B CA 1
ATOM 6621 C C . SER B 1 406 ? -22.812 11.805 11.414 1 78.5 406 SER B C 1
ATOM 6623 O O . SER B 1 406 ? -23.75 11.18 11.914 1 78.5 406 SER B O 1
ATOM 6625 N N . PHE B 1 407 ? -21.891 12.211 12.102 1 80.88 407 PHE B N 1
ATOM 6626 C CA . PHE B 1 407 ? -21.812 12.047 13.547 1 80.88 407 PHE B CA 1
ATOM 6627 C C . PHE B 1 407 ? -22.891 12.859 14.25 1 80.88 407 PHE B C 1
ATOM 6629 O O . PHE B 1 407 ? -23.531 12.375 15.18 1 80.88 407 PHE B O 1
ATOM 6636 N N . MET B 1 408 ? -23.031 14.031 13.773 1 72.94 408 MET B N 1
ATOM 6637 C CA . MET B 1 408 ? -24.062 14.883 14.352 1 72.94 408 MET B CA 1
ATOM 6638 C C . MET B 1 408 ? -25.453 14.297 14.117 1 72.94 408 MET B C 1
ATOM 6640 O O . MET B 1 408 ? -26.312 14.359 15 1 72.94 408 MET B O 1
ATOM 6644 N N . LEU B 1 409 ? -25.516 13.68 12.984 1 70.19 409 LEU B N 1
ATOM 6645 C CA . LEU B 1 409 ? -26.781 13.023 12.672 1 70.19 409 LEU B CA 1
ATOM 6646 C C . LEU B 1 409 ? -27.016 11.828 13.594 1 70.19 409 LEU B C 1
ATOM 6648 O O . LEU B 1 409 ? -28.141 11.578 14.031 1 70.19 409 LEU B O 1
ATOM 6652 N N . LEU B 1 410 ? -26.016 11.094 13.875 1 73.69 410 LEU B N 1
ATOM 6653 C CA . LEU B 1 410 ? -26.078 9.945 14.766 1 73.69 410 LEU B CA 1
ATOM 6654 C C . LEU B 1 410 ? -26.5 10.375 16.172 1 73.69 410 LEU B C 1
ATOM 6656 O O . LEU B 1 410 ? -27.281 9.695 16.828 1 73.69 410 LEU B O 1
ATOM 6660 N N . LEU B 1 411 ? -26 11.461 16.641 1 74.5 411 LEU B N 1
ATOM 6661 C CA . LEU B 1 411 ? -26.312 11.969 17.969 1 74.5 411 LEU B CA 1
ATOM 6662 C C . LEU B 1 411 ? -27.766 12.438 18.047 1 74.5 411 LEU B C 1
ATOM 6664 O O . LEU B 1 411 ? -28.422 12.281 19.078 1 74.5 411 LEU B O 1
ATOM 6668 N N . LEU B 1 412 ? -28.188 12.922 16.891 1 67.75 412 LEU B N 1
ATOM 6669 C CA . LEU B 1 412 ? -29.578 13.383 16.828 1 67.75 412 LEU B CA 1
ATOM 6670 C C . LEU B 1 412 ? -30.547 12.211 16.922 1 67.75 412 LEU B C 1
ATOM 6672 O O . LEU B 1 412 ? -31.594 12.32 17.562 1 67.75 412 LEU B O 1
ATOM 6676 N N . VAL B 1 413 ? -30.172 11.094 16.297 1 66.31 413 VAL B N 1
ATOM 6677 C CA . VAL B 1 413 ? -31.031 9.914 16.297 1 66.31 413 VAL B CA 1
ATOM 6678 C C . VAL B 1 413 ? -31.016 9.273 17.688 1 66.31 413 VAL B C 1
ATOM 6680 O O . VAL B 1 413 ? -32.031 8.734 18.141 1 66.31 413 VAL B O 1
ATOM 6683 N N . GLN B 1 414 ? -30.016 9.219 18.359 1 62.28 414 GLN B N 1
ATOM 6684 C CA . GLN B 1 414 ? -29.906 8.602 19.672 1 62.28 414 GLN B CA 1
ATOM 6685 C C . GLN B 1 414 ? -30.469 9.516 20.766 1 62.28 414 GLN B C 1
ATOM 6687 O O . GLN B 1 414 ? -30.672 9.086 21.906 1 62.28 414 GLN B O 1
ATOM 6692 N N . ALA B 1 415 ? -30.625 10.789 20.484 1 52.78 415 ALA B N 1
ATOM 6693 C CA . ALA B 1 415 ? -31.172 11.711 21.469 1 52.78 415 ALA B CA 1
ATOM 6694 C C . ALA B 1 415 ? -32.562 11.281 21.906 1 52.78 415 ALA B C 1
ATOM 6696 O O . ALA B 1 415 ? -33.406 10.945 21.062 1 52.78 415 ALA B O 1
ATOM 6697 N N . PRO B 1 416 ? -32.844 10.758 23.078 1 46.56 416 PRO B N 1
ATOM 6698 C CA . PRO B 1 416 ? -34.188 10.43 23.578 1 46.56 416 PRO B CA 1
ATOM 6699 C C . PRO B 1 416 ? -35.25 11.445 23.141 1 46.56 416 PRO B C 1
ATOM 6701 O O . PRO B 1 416 ? -34.969 12.641 23.078 1 46.56 416 PRO B O 1
ATOM 6704 N N . SER B 1 417 ? -36.188 11.07 22.312 1 41.19 417 SER B N 1
ATOM 6705 C CA . SER B 1 417 ? -37.344 11.844 21.875 1 41.19 417 SER B CA 1
ATOM 6706 C C . SER B 1 417 ? -37.812 12.805 22.953 1 41.19 417 SER B C 1
ATOM 6708 O O . SER B 1 417 ? -38.344 13.875 22.656 1 41.19 417 SER B O 1
ATOM 6710 N N . LYS B 1 418 ? -38.094 12.344 24.172 1 36.03 418 LYS B N 1
ATOM 6711 C CA . LYS B 1 418 ? -39.094 13.031 25 1 36.03 418 LYS B CA 1
ATOM 6712 C C . LYS B 1 418 ? -38.594 14.43 25.375 1 36.03 418 LYS B C 1
ATOM 6714 O O . LYS B 1 418 ? -39.375 15.391 25.328 1 36.03 418 LYS B O 1
ATOM 6719 N N . ASP B 1 419 ? -37.562 14.625 26.094 1 35.62 419 ASP B N 1
ATOM 6720 C CA . ASP B 1 419 ? -37.406 15.914 26.75 1 35.62 419 ASP B CA 1
ATOM 6721 C C . ASP B 1 419 ? -36.875 16.969 25.781 1 35.62 419 ASP B C 1
ATOM 6723 O O . ASP B 1 419 ? -37.156 18.156 25.938 1 35.62 419 ASP B O 1
ATOM 6727 N N . HIS B 1 420 ? -36.125 16.719 24.719 1 37.72 420 HIS B N 1
ATOM 6728 C CA . HIS B 1 420 ? -35.625 17.781 23.859 1 37.72 420 HIS B CA 1
ATOM 6729 C C . HIS B 1 420 ? -36.594 18.062 22.703 1 37.72 420 HIS B C 1
ATOM 6731 O O . HIS B 1 420 ? -36.438 19.062 22 1 37.72 420 HIS B O 1
ATOM 6737 N N . ALA B 1 421 ? -37.5 17.234 22.328 1 32.84 421 ALA B N 1
ATOM 6738 C CA . ALA B 1 421 ? -38.688 17.594 21.531 1 32.84 421 ALA B CA 1
ATOM 6739 C C . ALA B 1 421 ? -39.562 18.594 22.266 1 32.84 421 ALA B C 1
ATOM 6741 O O . ALA B 1 421 ? -40.156 19.469 21.656 1 32.84 421 ALA B O 1
ATOM 6742 N N . ILE B 1 422 ? -39.75 18.375 23.625 1 33.38 422 ILE B N 1
ATOM 6743 C CA . ILE B 1 422 ? -40.625 19.266 24.375 1 33.38 422 ILE B CA 1
ATOM 6744 C C . ILE B 1 422 ? -40.062 20.688 24.375 1 33.38 422 ILE B C 1
ATOM 6746 O O . ILE B 1 422 ? -40.781 21.672 24.219 1 33.38 422 ILE B O 1
ATOM 6750 N N . THR B 1 423 ? -38.781 20.875 24.594 1 34.47 423 THR B N 1
ATOM 6751 C CA . THR B 1 423 ? -38.344 22.266 24.703 1 34.47 423 THR B CA 1
ATOM 6752 C C . THR B 1 423 ? -38.344 22.938 23.328 1 34.47 423 THR B C 1
ATOM 6754 O O . THR B 1 423 ? -38.344 24.156 23.234 1 34.47 423 THR B O 1
ATOM 6757 N N . ALA B 1 424 ? -38.25 22.141 22.328 1 31.92 424 ALA B N 1
ATOM 6758 C CA . ALA B 1 424 ? -38.375 22.781 21.031 1 31.92 424 ALA B CA 1
ATOM 6759 C C . ALA B 1 424 ? -39.844 23.031 20.672 1 31.92 424 ALA B C 1
ATOM 6761 O O . ALA B 1 424 ? -40.125 23.875 19.828 1 31.92 424 ALA B O 1
ATOM 6762 N N . ARG B 1 425 ? -40.781 22.359 21.25 1 31.83 425 ARG B N 1
ATOM 6763 C CA . ARG B 1 425 ? -42.156 22.797 21.094 1 31.83 425 ARG B CA 1
ATOM 6764 C C . ARG B 1 425 ? -42.406 24.031 21.953 1 31.83 425 ARG B C 1
ATOM 6766 O O . ARG B 1 425 ? -43.312 24.812 21.641 1 31.83 425 ARG B O 1
#

Sequence (850 aa):
FVKFIFPTLPVISRSLFGLTSTRITPDQHVLNNMPVHLLAAIYASAQPFAKFDEYLSVLNAYSTPPTEQLWRIVWEILLQEIHTPHLASLQAGLLYLHKAPEKSQSAIADSASVWSFVGLLVGLATSLGLQLECGPMGLPAWERRLRRRLWWAIYAEDKWRSLLMGRPPYIRNDEWDVIELDDNDFHIDEAQIVLLPPPSSPLAQDVLQAQQFQCFAHLSRIADEVQHDFYALRSSQRLSSNFSESLKTARPLLQRLREWYVHLPAPLRLHHRLFASIDGTGPQLTCLHFAYTLLEVFIFRALLRPMVRSATPPPLFEETEASTNFTTALDDYIFHIMEPDEIEPTPAIDLSNENGAGGGVLKAAENCAAKMLRLVMRMAYSDLAGHYLTSYLCPGSRIGFATVSSFMLLLLVQAPSKDHAITARFVKFIFPTLPVISRSLFGLTSTRITPDQHVLNNMPVHLLAAIYASAQPFAKFDEYLSVLNAYSTPPTEQLWRIVWEILLQEIHTPHLASLQAGLLYLHKAPEKSQSAIADSASVWSFVGLLVGLATSLGLQLECGPMGLPAWERRLRRRLWWAIYAEDKWRSLLMGRPPYIRNDEWDVIELDDNDFHIDEAQIVLLPPPSSPLAQDVLQAQQFQCFAHLSRIADEVQHDFYALRSSQRLSSNFSESLKTARPLLQRLREWYVHLPAPLRLHHRLFASIDGTGPQLTCLHFAYTLLEVFIFRALLRPMVRSATPPPLFEETEASTNFTTALDDYIFHIMEPDEIEPTPAIDLSNENGAGGGVLKAAENCAAKMLRLVMRMAYSDLAGHYLTSYLCPGSRIGFATVSSFMLLLLVQAPSKDHAITAR